Protein 1UWX (pdb70)

Organism: Streptococcus sp. group G (NCBI:txid1320)

Foldseek 3Di:
DAKAKEAEAEPPDGDIDIDDDPDLVVRVVVVVVVCVVVVADADWDADPVRNYMYGHD/DDKAKEAEAEQPDGGIDIDDDDDLVVRVVVVVVVCVVVVHDADWDADPVRNYIYGHDDHD/DAWAKDEEAEAEAFAKDKIKIADDDDQLQQWKKWKWWAADVGDIDTQWIARSNPRDTDGDPVNPDQWDKGDDNVRSMIMIMGGRDDQVRFTKMKMFTWDDHVPDPDTDTDHMYPIYGYHYANDDADAWDWAWAAPCCKGKTKIKTWFGDDDDKDKDKPVPPQDPQKDKDDWDQDHRIIITMMMHMDRPVDPPVPWMWMWMADVVVRDTDIGIHHHDDD/DKDKAKPDQEAEDAFFAKDKIKIFIRWFQFQQKWKWFDAPPGDTDTADGSQFHGDPPHDPQWGKDDGTTIIMIMGHGDDLRRQAKMWMWRDRDPPTDIYPIYGYAYDDDFDFWDKDKDWADPVVLVVFKTKIKMKTDFGPDPDKDKWKDFVRHTDDPQKDKDWDDQDSPHRGIMIMIMRMDTSVVVVVTFKIKMWMDDPVDPGTDMDMGTD/DKDKAKPDQEAEDAFFAKDKIKIFIRWFQFQQKWKWFDAPPGDTDTQDGSQFHGDPPHDPQWGKDDGTTIIMIMGRGDDPRRQGKMWMWRDRDPPTDIYPIYGYAYDDDFDFWDKDKDWADVVQVVVFKTKIKMKGDFGPDPDKDKWKDFVRHTDDPQKDKDKDDQDPPRRGIMMMIMRMDTSVVVVVTFKIKMWMDDPVDPGTDMDIGTD/DAWAKDEEAEEEAFAKDKIKIADDDDQLQQWKKWKWWAADVGDIDTQWIARSNPRDTDGDPVNPDQWDKGDDNVRSMIMIMGGRDDQVRFTKMKMFTWDDHVPDPDTDTDHIYPIYGYHYANDDADAWDWAWAAPCCKGKTKIKTWFGDDDDKDKDKPVPPQDPQKDKDDWDDDHRGIITMMMGMDRPVDPPVPWIWMWMADVVVRDTDIDIHHHDDD/DWDDDDPPDDTDD/DWDDPDPPGDTDD

Secondary structure (P-SEA, 3-state):
cbbbbbbbbccccccbbbbbcccaaaaaaaaaaaaaaacccbbbbbbccccbbbbcc/cbbbbbbbbccccccccccccccaaaaaaaaaaaaaaacccbbbbbbccccbbbbbcccc/cbbbbbcbbbbcccbbbbbbbbbcccccccbbbbbbbbcccbbbbbcccccccccbbbbcccccccbbbbbcccccbbbbbbccccccccbbbbbbbbbbccccccccccccccbbbbbbccccbbbbbbbbbbcccbbbbbbbbccccccbbbbbcccccccccbbbbbbbbcccccccbbbbbbcccccccbbbbbbbbbccccccbbbbbbbccc/cbbbbbccccccccccbbbbbbbbbccccccccbbbbbcccccccccccccccccccccccccccccccccccccccccccccbbbbbbbccccccccccbbbbbbbbcbbbbbbbbbcccaaaaaacbbbbbbbbccccccbbbbbbbcccccccccbbbbbbccccccbbbbbbbbbbbcaaaaaaccccbbbbbcccccccccccccc/cbbbbbcccbbbbcccbbbbbbbbbcccccccbbbbbbcccccccccccccccccccccccccccccccccccccccccccccbbbbbbbccccccccccbbbbbbbbcbbbbbbbbbcccaaaaaacbbbbbbbbccccccbbbbbbbccccccccbbbbbbbccccccbbbbbbbbbbbcaaaaaaccccbbbbbcccccccccccccc/cbbbbbcbbbbcccbbbbbbbbbcccccccbbbbbbbbcccbbbbbcccccccccbbbbcccccccbbbbbcccccbbbbbbccccccccbbbbbbbbbcccccccccccccccbbbbbbccccbbbbbbbbbbcccbbbbbcccccccccbbbbbcccccccccbbbbbbbbcccccccbbbbbbcccccccbbbbbbbbbccccccbbbbbbbccc/ccccccccccccc/ccccccccccccc

CATH classification: 3.10.20.10

InterPro domains:
  IPR000724 IgG-binding B [PF01378] (302-358)
  IPR000724 IgG-binding B [PF01378] (372-428)
  IPR000724 IgG-binding B [PF01378] (442-499)
  IPR005877 YSIRK Gram-positive signal peptide [TIGR01168] (1-31)
  IPR009063 Immunoglobulin/albumin-binding domain superfamily [SSF46997] (95-148)
  IPR009063 Immunoglobulin/albumin-binding domain superfamily [SSF46997] (161-223)
  IPR009063 Immunoglobulin/albumin-binding domain superfamily [SSF46997] (236-299)
  IPR019931 LPXTG cell wall anchor motif [PF00746] (552-592)
  IPR019931 LPXTG cell wall anchor motif [PS50847] (559-593)
  IPR019950 M protein-type anchor motif [PR00015] (553-568)
  IPR019950 M protein-type anchor motif [PR00015] (569-589)
  IPR035152 GA-like domain [PF17573] (100-143)
  IPR035152 GA-like domain [PF17573] (174-218)
  IPR035152 GA-like domain [PF17573] (249-295)

Radius of gyration: 35.27 Å; Cα contacts (8 Å, |Δi|>4): 2544; chains: 8; bounding box: 90×83×78 Å

B-factor: mean 20.41, std 8.33, range [8.04, 72.44]

Structure (mmCIF, N/CA/C/O backbone):
data_1UWX
#
_entry.id   1UWX
#
_cell.length_a   81.426
_cell.length_b   110.568
_cell.length_c   138.734
_cell.angle_alpha   90.00
_cell.angle_beta   90.00
_cell.angle_gamma   90.00
#
_symmetry.space_group_name_H-M   'P 21 21 21'
#
loop_
_entity.id
_entity.type
_entity.pdbx_description
1 polymer 'PROTEIN G-PRIME'
2 polymer ANTIBODY
3 polymer ANTIBODY
4 polymer 'CLASS 1 OUTER MEMBRANE PROTEIN VARIABLE REGION 2'
5 water water
#
loop_
_atom_site.group_PDB
_atom_site.id
_atom_site.type_symbol
_atom_site.label_atom_id
_atom_site.label_alt_id
_atom_site.label_comp_id
_atom_site.label_asym_id
_atom_site.label_entity_id
_atom_site.label_seq_id
_atom_site.pdbx_PDB_ins_code
_atom_site.Cartn_x
_atom_site.Cartn_y
_atom_site.Cartn_z
_atom_site.occupancy
_atom_site.B_iso_or_equiv
_atom_site.auth_seq_id
_atom_site.auth_comp_id
_atom_site.auth_asym_id
_atom_site.auth_atom_id
_atom_site.pdbx_PDB_model_num
ATOM 1 N N . VAL A 1 4 ? 43.211 46.722 22.732 1.00 24.83 5 VAL A N 1
ATOM 2 C CA . VAL A 1 4 ? 43.783 45.423 23.264 1.00 25.69 5 VAL A CA 1
ATOM 3 C C . VAL A 1 4 ? 45.266 45.207 22.930 1.00 25.41 5 VAL A C 1
ATOM 4 O O . VAL A 1 4 ? 45.832 45.825 21.989 1.00 26.46 5 VAL A O 1
ATOM 8 N N . THR A 1 5 ? 45.904 44.382 23.756 1.00 23.86 6 THR A N 1
ATOM 9 C CA . THR A 1 5 ? 47.322 44.065 23.598 1.00 22.58 6 THR A CA 1
ATOM 10 C C . THR A 1 5 ? 47.546 42.625 24.091 1.00 20.98 6 THR A C 1
ATOM 11 O O . THR A 1 5 ? 46.783 42.121 24.899 1.00 20.30 6 THR A O 1
ATOM 15 N N . THR A 1 6 ? 48.542 41.944 23.537 1.00 20.00 7 THR A N 1
ATOM 16 C CA . THR A 1 6 ? 48.851 40.563 23.892 1.00 18.78 7 THR A CA 1
ATOM 17 C C . THR A 1 6 ? 49.687 40.549 25.169 1.00 18.38 7 THR A C 1
ATOM 18 O O . THR A 1 6 ? 50.766 41.137 25.201 1.00 18.43 7 THR A O 1
ATOM 22 N N . TYR A 1 7 ? 49.171 39.910 26.219 1.00 17.39 8 TYR A N 1
ATOM 23 C CA . TYR A 1 7 ? 49.947 39.681 27.432 1.00 17.16 8 TYR A CA 1
ATOM 24 C C . TYR A 1 7 ? 50.388 38.202 27.469 1.00 17.73 8 TYR A C 1
ATOM 25 O O . TYR A 1 7 ? 49.704 37.344 26.889 1.00 16.19 8 TYR A O 1
ATOM 34 N N . LYS A 1 8 ? 51.523 37.921 28.135 1.00 18.04 9 LYS A N 1
ATOM 35 C CA . LYS A 1 8 ? 52.069 36.554 28.235 1.00 18.45 9 LYS A CA 1
ATOM 36 C C . LYS A 1 8 ? 52.143 36.078 29.680 1.00 18.27 9 LYS A C 1
ATOM 37 O O . LYS A 1 8 ? 52.338 36.871 30.602 1.00 17.96 9 LYS A O 1
ATOM 43 N N . LEU A 1 9 ? 52.001 34.768 29.857 1.00 17.91 10 LEU A N 1
ATOM 44 C CA . LEU A 1 9 ? 52.167 34.130 31.151 1.00 17.40 10 LEU A CA 1
ATOM 45 C C . LEU A 1 9 ? 53.180 33.035 31.007 1.00 17.25 10 LEU A C 1
ATOM 46 O O . LEU A 1 9 ? 52.977 32.094 30.229 1.00 17.75 10 LEU A O 1
ATOM 51 N N . VAL A 1 10 ? 54.284 33.152 31.738 1.00 16.80 11 VAL A N 1
ATOM 52 C CA . VAL A 1 10 ? 55.244 32.062 31.816 1.00 16.25 11 VAL A CA 1
ATOM 53 C C . VAL A 1 10 ? 54.901 31.201 33.063 1.00 16.70 11 VAL A C 1
ATOM 54 O O . VAL A 1 10 ? 54.781 31.688 34.195 1.00 14.71 11 VAL A O 1
ATOM 58 N N . ILE A 1 11 ? 54.701 29.912 32.857 1.00 16.99 12 ILE A N 1
ATOM 59 C CA . ILE A 1 11 ? 54.376 29.130 34.014 1.00 17.65 12 ILE A CA 1
ATOM 60 C C . ILE A 1 11 ? 55.550 28.255 34.497 1.00 17.60 12 ILE A C 1
ATOM 61 O O . ILE A 1 11 ? 56.149 27.502 33.728 1.00 16.89 12 ILE A O 1
ATOM 66 N N . ASN A 1 12 ? 55.887 28.398 35.778 1.00 17.14 13 ASN A N 1
ATOM 67 C CA . ASN A 1 12 ? 56.911 27.548 36.377 1.00 17.61 13 ASN A CA 1
ATOM 68 C C . ASN A 1 12 ? 56.367 26.686 37.516 1.00 16.42 13 ASN A C 1
ATOM 69 O O . ASN A 1 12 ? 56.649 26.974 38.685 1.00 14.73 13 ASN A O 1
ATOM 74 N N . GLY A 1 13 ? 55.636 25.627 37.167 1.00 15.64 14 GLY A N 1
ATOM 75 C CA . GLY A 1 13 ? 55.058 24.740 38.165 1.00 15.68 14 GLY A CA 1
ATOM 76 C C . GLY A 1 13 ? 55.963 23.582 38.547 1.00 15.71 14 GLY A C 1
ATOM 77 O O . GLY A 1 13 ? 57.025 23.385 37.945 1.00 15.47 14 GLY A O 1
ATOM 78 N N . LYS A 1 14 ? 55.563 22.829 39.569 1.00 15.91 15 LYS A N 1
ATOM 79 C CA . LYS A 1 14 ? 56.209 21.547 39.864 1.00 16.93 15 LYS A CA 1
ATOM 80 C C . LYS A 1 14 ? 56.043 20.530 38.709 1.00 16.69 15 LYS A C 1
ATOM 81 O O . LYS A 1 14 ? 56.988 19.851 38.375 1.00 17.27 15 LYS A O 1
ATOM 87 N N . THR A 1 15 ? 54.859 20.458 38.101 1.00 15.89 16 THR A N 1
ATOM 88 C CA . THR A 1 15 ? 54.631 19.519 37.011 1.00 16.28 16 THR A CA 1
ATOM 89 C C . THR A 1 15 ? 54.147 20.241 35.745 1.00 16.71 16 THR A C 1
ATOM 90 O O . THR A 1 15 ? 54.291 19.699 34.650 1.00 17.64 16 THR A O 1
ATOM 94 N N . LEU A 1 16 ? 53.573 21.437 35.877 1.00 16.10 17 LEU A N 1
ATOM 95 C CA . LEU A 1 16 ? 53.141 22.162 34.674 1.00 15.96 17 LEU A CA 1
ATOM 96 C C . LEU A 1 16 ? 54.144 23.262 34.313 1.00 16.23 17 LEU A C 1
ATOM 97 O O . LEU A 1 16 ? 54.395 24.166 35.128 1.00 15.79 17 LEU A O 1
ATOM 102 N N . LYS A 1 17 ? 54.714 23.197 33.112 1.00 15.71 18 LYS A N 1
ATOM 103 C CA . LYS A 1 17 ? 55.671 24.248 32.696 1.00 17.09 18 LYS A CA 1
ATOM 104 C C . LYS A 1 17 ? 55.405 24.728 31.260 1.00 16.41 18 LYS A C 1
ATOM 105 O O . LYS A 1 17 ? 55.033 23.936 30.404 1.00 15.74 18 LYS A O 1
ATOM 111 N N . GLY A 1 18 ? 55.595 26.019 31.013 1.00 16.07 19 GLY A N 1
ATOM 112 C CA . GLY A 1 18 ? 55.486 26.529 29.656 1.00 15.68 19 GLY A CA 1
ATOM 113 C C . GLY A 1 18 ? 54.989 27.953 29.617 1.00 15.12 19 GLY A C 1
ATOM 114 O O . GLY A 1 18 ? 55.414 28.762 30.429 1.00 14.29 19 GLY A O 1
ATOM 115 N N . GLU A 1 19 ? 54.123 28.244 28.655 1.00 14.16 20 GLU A N 1
ATOM 116 C CA . GLU A 1 19 ? 53.613 29.571 28.465 1.00 15.33 20 GLU A CA 1
ATOM 117 C C . GLU A 1 19 ? 52.245 29.560 27.785 1.00 14.51 20 GLU A C 1
ATOM 118 O O . GLU A 1 19 ? 51.871 28.607 27.108 1.00 13.78 20 GLU A O 1
ATOM 124 N N . THR A 1 20 ? 51.523 30.657 27.970 1.00 14.96 21 THR A N 1
ATOM 125 C CA . THR A 1 20 ? 50.214 30.881 27.346 1.00 15.03 21 THR A CA 1
ATOM 126 C C . THR A 1 20 ? 50.066 32.397 27.224 1.00 15.68 21 THR A C 1
ATOM 127 O O . THR A 1 20 ? 50.918 33.143 27.746 1.00 14.44 21 THR A O 1
ATOM 131 N N . THR A 1 21 ? 49.040 32.846 26.484 1.00 16.11 22 THR A N 1
ATOM 132 C CA . THR A 1 21 ? 48.792 34.278 26.240 1.00 15.93 22 THR A CA 1
ATOM 133 C C . THR A 1 21 ? 47.303 34.623 26.366 1.00 17.02 22 THR A C 1
ATOM 134 O O . THR A 1 21 ? 46.447 33.722 26.421 1.00 17.27 22 THR A O 1
ATOM 138 N N . THR A 1 22 ? 47.010 35.933 26.401 1.00 17.47 23 THR A N 1
ATOM 139 C CA . THR A 1 22 ? 45.647 36.454 26.353 1.00 17.77 23 THR A CA 1
ATOM 140 C C . THR A 1 22 ? 45.655 37.850 25.760 1.00 18.60 23 THR A C 1
ATOM 141 O O . THR A 1 22 ? 46.645 38.575 25.853 1.00 18.96 23 THR A O 1
ATOM 145 N N . LYS A 1 23 ? 44.576 38.217 25.088 1.00 19.19 24 LYS A N 1
ATOM 146 C CA . LYS A 1 23 ? 44.483 39.561 24.546 1.00 19.64 24 LYS A CA 1
ATOM 147 C C . LYS A 1 23 ? 43.564 40.349 25.491 1.00 19.18 24 LYS A C 1
ATOM 148 O O . LYS A 1 23 ? 42.441 39.930 25.775 1.00 19.21 24 LYS A O 1
ATOM 154 N N . ALA A 1 24 ? 44.063 41.461 26.020 1.00 18.34 25 ALA A N 1
ATOM 155 C CA . ALA A 1 24 ? 43.306 42.211 27.025 1.00 17.79 25 ALA A CA 1
ATOM 156 C C . ALA A 1 24 ? 43.512 43.734 26.956 1.00 17.52 25 ALA A C 1
ATOM 157 O O . ALA A 1 24 ? 44.464 44.234 26.355 1.00 16.97 25 ALA A O 1
ATOM 159 N N . VAL A 1 25 ? 42.570 44.454 27.556 1.00 17.35 26 VAL A N 1
ATOM 160 C CA . VAL A 1 25 ? 42.533 45.897 27.555 1.00 17.44 26 VAL A CA 1
ATOM 161 C C . VAL A 1 25 ? 43.733 46.466 28.306 1.00 17.28 26 VAL A C 1
ATOM 162 O O . VAL A 1 25 ? 44.312 47.482 27.895 1.00 17.09 26 VAL A O 1
ATOM 166 N N . ASP A 1 26 ? 44.093 45.829 29.427 1.00 16.71 27 ASP A N 1
ATOM 167 C CA . ASP A 1 26 ? 45.221 46.282 30.238 1.00 16.50 27 ASP A CA 1
ATOM 168 C C . ASP A 1 26 ? 45.801 45.131 31.055 1.00 16.51 27 ASP A C 1
ATOM 169 O O . ASP A 1 26 ? 45.229 44.032 31.110 1.00 17.34 27 ASP A O 1
ATOM 174 N N . ALA A 1 27 ? 46.942 45.385 31.666 1.00 15.79 28 ALA A N 1
ATOM 175 C CA . ALA A 1 27 ? 47.662 44.369 32.429 1.00 15.75 28 ALA A CA 1
ATOM 176 C C . ALA A 1 27 ? 46.841 43.822 33.610 1.00 15.78 28 ALA A C 1
ATOM 177 O O . ALA A 1 27 ? 46.799 42.604 33.829 1.00 14.69 28 ALA A O 1
ATOM 179 N N . ALA A 1 28 ? 46.186 44.711 34.358 1.00 15.90 29 ALA A N 1
ATOM 180 C CA . ALA A 1 28 ? 45.364 44.269 35.503 1.00 16.26 29 ALA A CA 1
ATOM 181 C C . ALA A 1 28 ? 44.207 43.337 35.143 1.00 16.60 29 ALA A C 1
ATOM 182 O O . ALA A 1 28 ? 43.851 42.495 35.953 1.00 17.06 29 ALA A O 1
ATOM 184 N N . THR A 1 29 ? 43.647 43.468 33.932 1.00 17.06 30 THR A N 1
ATOM 185 C CA . THR A 1 29 ? 42.570 42.587 33.448 1.00 17.02 30 THR A CA 1
ATOM 186 C C . THR A 1 29 ? 43.125 41.227 33.017 1.00 17.76 30 THR A C 1
ATOM 187 O O . THR A 1 29 ? 42.550 40.171 33.336 1.00 18.30 30 THR A O 1
ATOM 191 N N . ALA A 1 30 ? 44.242 41.274 32.280 1.00 17.17 31 ALA A N 1
ATOM 192 C CA . ALA A 1 30 ? 44.970 40.091 31.852 1.00 16.46 31 ALA A CA 1
ATOM 193 C C . ALA A 1 30 ? 45.372 39.247 33.072 1.00 16.49 31 ALA A C 1
ATOM 194 O O . ALA A 1 30 ? 45.315 38.004 33.034 1.00 16.59 31 ALA A O 1
ATOM 196 N N . GLU A 1 31 ? 45.744 39.929 34.157 1.00 15.78 32 GLU A N 1
ATOM 197 C CA . GLU A 1 31 ? 46.163 39.283 35.406 1.00 15.97 32 GLU A CA 1
ATOM 198 C C . GLU A 1 31 ? 45.065 38.389 35.973 1.00 16.40 32 GLU A C 1
ATOM 199 O O . GLU A 1 31 ? 45.325 37.240 36.423 1.00 16.05 32 GLU A O 1
ATOM 205 N N . LYS A 1 32 ? 43.859 38.927 36.004 1.00 16.80 33 LYS A N 1
ATOM 206 C CA . LYS A 1 32 ? 42.694 38.146 36.441 1.00 17.57 33 LYS A CA 1
ATOM 207 C C . LYS A 1 32 ? 42.438 36.902 35.575 1.00 16.89 33 LYS A C 1
ATOM 208 O O . LYS A 1 32 ? 42.182 35.850 36.123 1.00 17.23 33 LYS A O 1
ATOM 214 N N . VAL A 1 33 ? 42.544 37.027 34.258 1.00 16.41 34 VAL A N 1
ATOM 215 C CA . VAL A 1 33 ? 42.435 35.878 33.340 1.00 16.46 34 VAL A CA 1
ATOM 216 C C . VAL A 1 33 ? 43.527 34.851 33.662 1.00 16.19 34 VAL A C 1
ATOM 217 O O . VAL A 1 33 ? 43.271 33.629 33.672 1.00 16.45 34 VAL A O 1
ATOM 221 N N . PHE A 1 34 ? 44.735 35.346 33.946 1.00 15.43 35 PHE A N 1
ATOM 222 C CA . PHE A 1 34 ? 45.884 34.464 34.162 1.00 15.14 35 PHE A CA 1
ATOM 223 C C . PHE A 1 34 ? 45.799 33.716 35.502 1.00 15.37 35 PHE A C 1
ATOM 224 O O . PHE A 1 34 ? 46.082 32.507 35.560 1.00 15.00 35 PHE A O 1
ATOM 232 N N . LYS A 1 35 ? 45.370 34.415 36.554 1.00 15.07 36 LYS A N 1
ATOM 233 C CA . LYS A 1 35 ? 45.176 33.783 37.846 1.00 16.51 36 LYS A CA 1
ATOM 234 C C . LYS A 1 35 ? 44.030 32.721 37.847 1.00 17.26 36 LYS A C 1
ATOM 235 O O . LYS A 1 35 ? 44.121 31.686 38.560 1.00 16.99 36 LYS A O 1
ATOM 241 N N . GLN A 1 36 ? 42.991 32.971 37.053 1.00 17.24 37 GLN A N 1
ATOM 242 C CA . GLN A 1 36 ? 41.946 31.993 36.847 1.00 18.68 37 GLN A CA 1
ATOM 243 C C . GLN A 1 36 ? 42.507 30.795 36.056 1.00 18.35 37 GLN A C 1
ATOM 244 O O . GLN A 1 36 ? 42.201 29.647 36.362 1.00 18.29 37 GLN A O 1
ATOM 250 N N . TYR A 1 37 ? 43.335 31.070 35.056 1.00 18.18 38 TYR A N 1
ATOM 251 C CA . TYR A 1 37 ? 44.007 30.012 34.294 1.00 18.18 38 TYR A CA 1
ATOM 252 C C . TYR A 1 37 ? 44.878 29.115 35.154 1.00 18.50 38 TYR A C 1
ATOM 253 O O . TYR A 1 37 ? 44.849 27.890 34.973 1.00 18.66 38 TYR A O 1
ATOM 262 N N . ALA A 1 38 ? 45.653 29.712 36.068 1.00 18.32 39 ALA A N 1
ATOM 263 C CA . ALA A 1 38 ? 46.536 28.955 36.927 1.00 18.21 39 ALA A CA 1
ATOM 264 C C . ALA A 1 38 ? 45.721 28.133 37.911 1.00 19.11 39 ALA A C 1
ATOM 265 O O . ALA A 1 38 ? 46.019 26.969 38.108 1.00 18.90 39 ALA A O 1
ATOM 267 N N . ASN A 1 39 ? 44.701 28.741 38.525 1.00 19.45 40 ASN A N 1
ATOM 268 C CA . ASN A 1 39 ? 43.772 28.001 39.355 1.00 20.44 40 ASN A CA 1
ATOM 269 C C . ASN A 1 39 ? 43.111 26.810 38.632 1.00 20.86 40 ASN A C 1
ATOM 270 O O . ASN A 1 39 ? 43.038 25.715 39.183 1.00 20.43 40 ASN A O 1
ATOM 275 N N . ASP A 1 40 ? 42.643 26.998 37.400 1.00 20.31 41 ASP A N 1
ATOM 276 C CA . ASP A 1 40 ? 42.019 25.888 36.691 1.00 21.05 41 ASP A CA 1
ATOM 277 C C . ASP A 1 40 ? 43.020 24.766 36.383 1.00 21.63 41 ASP A C 1
ATOM 278 O O . ASP A 1 40 ? 42.626 23.660 36.016 1.00 22.09 41 ASP A O 1
ATOM 283 N N . ASN A 1 41 ? 44.310 25.063 36.486 1.00 21.03 42 ASN A N 1
ATOM 284 C CA . ASN A 1 41 ? 45.348 24.097 36.175 1.00 20.42 42 ASN A CA 1
ATOM 285 C C . ASN A 1 41 ? 46.087 23.586 37.420 1.00 20.26 42 ASN A C 1
ATOM 286 O O . ASN A 1 41 ? 47.085 22.877 37.284 1.00 20.89 42 ASN A O 1
ATOM 291 N N . GLY A 1 42 ? 45.615 23.954 38.622 1.00 20.48 43 GLY A N 1
ATOM 292 C CA . GLY A 1 42 ? 46.195 23.472 39.880 1.00 20.03 43 GLY A CA 1
ATOM 293 C C . GLY A 1 42 ? 47.520 24.111 40.277 1.00 20.37 43 GLY A C 1
ATOM 294 O O . GLY A 1 42 ? 48.266 23.556 41.095 1.00 19.18 43 GLY A O 1
ATOM 295 N N . VAL A 1 43 ? 47.812 25.278 39.692 1.00 20.10 44 VAL A N 1
ATOM 296 C CA . VAL A 1 43 ? 49.073 25.970 39.965 1.00 20.90 44 VAL A CA 1
ATOM 297 C C . VAL A 1 43 ? 48.849 27.101 40.955 1.00 21.18 44 VAL A C 1
ATOM 298 O O . VAL A 1 43 ? 48.056 27.989 40.710 1.00 22.35 44 VAL A O 1
ATOM 302 N N . ASP A 1 44 ? 49.568 27.065 42.064 1.00 21.37 45 ASP A N 1
ATOM 303 C CA . ASP A 1 44 ? 49.441 28.054 43.127 1.00 20.88 45 ASP A CA 1
ATOM 304 C C . ASP A 1 44 ? 50.834 28.537 43.548 1.00 20.11 45 ASP A C 1
ATOM 305 O O . ASP A 1 44 ? 51.640 27.754 44.054 1.00 19.19 45 ASP A O 1
ATOM 310 N N . GLY A 1 45 ? 51.135 29.817 43.360 1.00 19.95 46 GLY A N 1
ATOM 311 C CA . GLY A 1 45 ? 52.478 30.283 43.676 1.00 19.51 46 GLY A CA 1
ATOM 312 C C . GLY A 1 45 ? 52.647 31.783 43.646 1.00 19.33 46 GLY A C 1
ATOM 313 O O . GLY A 1 45 ? 51.656 32.501 43.735 1.00 19.27 46 GLY A O 1
ATOM 314 N N . GLU A 1 46 ? 53.898 32.241 43.533 1.00 18.19 47 GLU A N 1
ATOM 315 C CA . GLU A 1 46 ? 54.249 33.648 43.556 1.00 17.58 47 GLU A CA 1
ATOM 316 C C . GLU A 1 46 ? 54.212 34.276 42.143 1.00 16.39 47 GLU A C 1
ATOM 317 O O . GLU A 1 46 ? 54.604 33.615 41.152 1.00 13.98 47 GLU A O 1
ATOM 323 N N . TRP A 1 47 ? 53.757 35.538 42.087 1.00 14.40 48 TRP A N 1
ATOM 324 C CA . TRP A 1 47 ? 53.539 36.259 40.829 1.00 14.47 48 TRP A CA 1
ATOM 325 C C . TRP A 1 47 ? 54.515 37.424 40.599 1.00 14.04 48 TRP A C 1
ATOM 326 O O . TRP A 1 47 ? 54.790 38.209 41.504 1.00 12.83 48 TRP A O 1
ATOM 337 N N . THR A 1 48 ? 55.032 37.540 39.379 1.00 14.02 49 THR A N 1
ATOM 338 C CA . THR A 1 48 ? 55.693 38.780 38.969 1.00 14.46 49 THR A CA 1
ATOM 339 C C . THR A 1 48 ? 55.075 39.296 37.665 1.00 14.91 49 THR A C 1
ATOM 340 O O . THR A 1 48 ? 54.307 38.603 37.008 1.00 13.99 49 THR A O 1
ATOM 344 N N . TYR A 1 49 ? 55.455 40.519 37.308 1.00 14.57 50 TYR A N 1
ATOM 345 C CA . TYR A 1 49 ? 55.034 41.177 36.125 1.00 14.96 50 TYR A CA 1
ATOM 346 C C . TYR A 1 49 ? 56.123 42.143 35.645 1.00 15.78 50 TYR A C 1
ATOM 347 O O . TYR A 1 49 ? 56.644 42.946 36.411 1.00 14.40 50 TYR A O 1
ATOM 356 N N . ASP A 1 50 ? 56.418 42.083 34.353 1.00 16.71 51 ASP A N 1
ATOM 357 C CA . ASP A 1 50 ? 57.432 42.941 33.741 1.00 17.77 51 ASP A CA 1
ATOM 358 C C . ASP A 1 50 ? 56.728 43.713 32.625 1.00 17.91 51 ASP A C 1
ATOM 359 O O . ASP A 1 50 ? 56.344 43.131 31.595 1.00 16.82 51 ASP A O 1
ATOM 364 N N . ASP A 1 51 ? 56.547 45.017 32.841 1.00 18.37 52 ASP A N 1
ATOM 365 C CA . ASP A 1 51 ? 55.810 45.856 31.884 1.00 19.64 52 ASP A CA 1
ATOM 366 C C . ASP A 1 51 ? 56.481 46.001 30.502 1.00 19.52 52 ASP A C 1
ATOM 367 O O . ASP A 1 51 ? 55.798 45.966 29.489 1.00 19.77 52 ASP A O 1
ATOM 372 N N . ALA A 1 52 ? 57.805 46.145 30.464 1.00 19.42 53 ALA A N 1
ATOM 373 C CA . ALA A 1 52 ? 58.538 46.187 29.189 1.00 19.02 53 ALA A CA 1
ATOM 374 C C . ALA A 1 52 ? 58.249 45.014 28.233 1.00 18.84 53 ALA A C 1
ATOM 375 O O . ALA A 1 52 ? 58.184 45.198 27.025 1.00 18.69 53 ALA A O 1
ATOM 377 N N . THR A 1 53 ? 58.053 43.808 28.759 1.00 18.77 54 THR A N 1
ATOM 378 C CA . THR A 1 53 ? 57.827 42.629 27.906 1.00 18.32 54 THR A CA 1
ATOM 379 C C . THR A 1 53 ? 56.380 42.118 27.970 1.00 17.90 54 THR A C 1
ATOM 380 O O . THR A 1 53 ? 56.051 41.065 27.391 1.00 18.13 54 THR A O 1
ATOM 384 N N . LYS A 1 54 ? 55.527 42.833 28.711 1.00 16.96 55 LYS A N 1
ATOM 385 C CA . LYS A 1 54 ? 54.135 42.437 28.940 1.00 16.06 55 LYS A CA 1
ATOM 386 C C . LYS A 1 54 ? 53.990 41.006 29.499 1.00 15.59 55 LYS A C 1
ATOM 387 O O . LYS A 1 54 ? 53.027 40.319 29.190 1.00 15.44 55 LYS A O 1
ATOM 393 N N . THR A 1 55 ? 54.935 40.582 30.343 1.00 15.17 56 THR A N 1
ATOM 394 C CA . THR A 1 55 ? 55.048 39.186 30.786 1.00 14.44 56 THR A CA 1
ATOM 395 C C . THR A 1 55 ? 54.838 38.958 32.298 1.00 14.40 56 THR A C 1
ATOM 396 O O . THR A 1 55 ? 55.539 39.544 33.157 1.00 14.67 56 THR A O 1
ATOM 400 N N . PHE A 1 56 ? 53.887 38.086 32.605 1.00 13.85 57 PHE A N 1
ATOM 401 C CA . PHE A 1 56 ? 53.630 37.667 33.957 1.00 13.89 57 PHE A CA 1
ATOM 402 C C . PHE A 1 56 ? 54.416 36.384 34.167 1.00 14.74 57 PHE A C 1
ATOM 403 O O . PHE A 1 56 ? 54.723 35.656 33.212 1.00 15.50 57 PHE A O 1
ATOM 411 N N . THR A 1 57 ? 54.699 36.076 35.420 1.00 13.99 58 THR A N 1
ATOM 412 C CA . THR A 1 57 ? 55.299 34.811 35.782 1.00 13.63 58 THR A CA 1
ATOM 413 C C . THR A 1 57 ? 54.527 34.282 37.028 1.00 13.87 58 THR A C 1
ATOM 414 O O . THR A 1 57 ? 54.217 35.051 37.960 1.00 12.46 58 THR A O 1
ATOM 418 N N . VAL A 1 58 ? 54.222 32.977 37.045 1.00 13.68 59 VAL A N 1
ATOM 419 C CA . VAL A 1 58 ? 53.756 32.319 38.273 1.00 13.31 59 VAL A CA 1
ATOM 420 C C . VAL A 1 58 ? 54.670 31.161 38.529 1.00 15.12 59 VAL A C 1
ATOM 421 O O . VAL A 1 58 ? 54.939 30.346 37.610 1.00 14.63 59 VAL A O 1
ATOM 425 N N . THR A 1 59 ? 55.184 31.091 39.767 1.00 15.89 60 THR A N 1
ATOM 426 C CA . THR A 1 59 ? 56.095 30.020 40.124 1.00 16.41 60 THR A CA 1
ATOM 427 C C . THR A 1 59 ? 55.765 29.336 41.466 1.00 17.53 60 THR A C 1
ATOM 428 O O . THR A 1 59 ? 55.448 29.962 42.474 1.00 16.15 60 THR A O 1
ATOM 432 N N . GLU A 1 60 ? 55.752 28.016 41.403 1.00 18.84 61 GLU A N 1
ATOM 433 C CA . GLU A 1 60 ? 55.462 27.179 42.547 1.00 20.08 61 GLU A CA 1
ATOM 434 C C . GLU A 1 60 ? 56.710 26.957 43.385 1.00 20.55 61 GLU A C 1
ATOM 435 O O . GLU A 1 60 ? 57.826 26.902 42.845 1.00 20.54 61 GLU A O 1
ATOM 441 N N . LYS A 1 61 ? 56.558 26.844 44.612 1.00 21.32 62 LYS A N 1
ATOM 442 N N . VAL B 1 4 ? 84.270 22.115 21.942 1.00 24.87 5 VAL B N 1
ATOM 443 C CA . VAL B 1 4 ? 84.813 20.822 22.502 1.00 25.82 5 VAL B CA 1
ATOM 444 C C . VAL B 1 4 ? 86.240 20.498 22.027 1.00 25.42 5 VAL B C 1
ATOM 445 O O . VAL B 1 4 ? 86.715 21.037 21.000 1.00 26.42 5 VAL B O 1
ATOM 449 N N . THR B 1 5 ? 86.925 19.673 22.823 1.00 23.99 6 THR B N 1
ATOM 450 C CA . THR B 1 5 ? 88.288 19.232 22.541 1.00 22.60 6 THR B CA 1
ATOM 451 C C . THR B 1 5 ? 88.491 17.806 23.095 1.00 21.25 6 THR B C 1
ATOM 452 O O . THR B 1 5 ? 87.768 17.377 24.013 1.00 20.63 6 THR B O 1
ATOM 456 N N . THR B 1 6 ? 89.416 17.056 22.491 1.00 20.04 7 THR B N 1
ATOM 457 C CA . THR B 1 6 ? 89.696 15.681 22.900 1.00 18.80 7 THR B CA 1
ATOM 458 C C . THR B 1 6 ? 90.616 15.688 24.100 1.00 18.37 7 THR B C 1
ATOM 459 O O . THR B 1 6 ? 91.723 16.219 24.013 1.00 18.40 7 THR B O 1
ATOM 463 N N . TYR B 1 7 ? 90.167 15.122 25.222 1.00 17.56 8 TYR B N 1
ATOM 464 C CA . TYR B 1 7 ? 91.075 14.881 26.346 1.00 17.23 8 TYR B CA 1
ATOM 465 C C . TYR B 1 7 ? 91.468 13.399 26.431 1.00 17.56 8 TYR B C 1
ATOM 466 O O . TYR B 1 7 ? 90.719 12.518 25.995 1.00 17.02 8 TYR B O 1
ATOM 475 N N . LYS B 1 8 ? 92.659 13.119 26.959 1.00 18.26 9 LYS B N 1
ATOM 476 C CA . LYS B 1 8 ? 93.135 11.735 27.115 1.00 18.61 9 LYS B CA 1
ATOM 477 C C . LYS B 1 8 ? 93.357 11.368 28.575 1.00 18.12 9 LYS B C 1
ATOM 478 O O . LYS B 1 8 ? 93.779 12.200 29.376 1.00 18.06 9 LYS B O 1
ATOM 484 N N . LEU B 1 9 ? 93.062 10.114 28.900 1.00 18.03 10 LEU B N 1
ATOM 485 C CA . LEU B 1 9 ? 93.366 9.533 30.205 1.00 17.47 10 LEU B CA 1
ATOM 486 C C . LEU B 1 9 ? 94.344 8.405 29.997 1.00 17.31 10 LEU B C 1
ATOM 487 O O . LEU B 1 9 ? 94.079 7.496 29.207 1.00 17.79 10 LEU B O 1
ATOM 492 N N . VAL B 1 10 ? 95.483 8.465 30.679 1.00 16.73 11 VAL B N 1
ATOM 493 C CA . VAL B 1 10 ? 96.432 7.353 30.665 1.00 16.39 11 VAL B CA 1
ATOM 494 C C . VAL B 1 10 ? 96.225 6.609 32.000 1.00 16.83 11 VAL B C 1
ATOM 495 O O . VAL B 1 10 ? 96.254 7.231 33.091 1.00 15.13 11 VAL B O 1
ATOM 499 N N . ILE B 1 11 ? 95.992 5.299 31.943 1.00 16.83 12 ILE B N 1
ATOM 500 C CA . ILE B 1 11 ? 95.798 4.598 33.192 1.00 17.36 12 ILE B CA 1
ATOM 501 C C . ILE B 1 11 ? 96.941 3.632 33.550 1.00 17.44 12 ILE B C 1
ATOM 502 O O . ILE B 1 11 ? 97.274 2.726 32.775 1.00 17.09 12 ILE B O 1
ATOM 507 N N . ASN B 1 12 ? 97.559 3.860 34.716 1.00 17.21 13 ASN B N 1
ATOM 508 C CA . ASN B 1 12 ? 98.617 2.960 35.235 1.00 17.32 13 ASN B CA 1
ATOM 509 C C . ASN B 1 12 ? 98.152 2.165 36.461 1.00 16.56 13 ASN B C 1
ATOM 510 O O . ASN B 1 12 ? 98.541 2.503 37.588 1.00 15.26 13 ASN B O 1
ATOM 515 N N . GLY B 1 13 ? 97.311 1.144 36.265 1.00 15.93 14 GLY B N 1
ATOM 516 C CA . GLY B 1 13 ? 96.810 0.359 37.394 1.00 15.88 14 GLY B CA 1
ATOM 517 C C . GLY B 1 13 ? 97.586 -0.925 37.713 1.00 15.66 14 GLY B C 1
ATOM 518 O O . GLY B 1 13 ? 98.459 -1.333 36.962 1.00 15.31 14 GLY B O 1
ATOM 519 N N . LYS B 1 14 ? 97.266 -1.554 38.840 1.00 15.96 15 LYS B N 1
ATOM 520 C CA . LYS B 1 14 ? 97.765 -2.895 39.164 1.00 16.90 15 LYS B CA 1
ATOM 521 C C . LYS B 1 14 ? 97.366 -4.005 38.142 1.00 16.68 15 LYS B C 1
ATOM 522 O O . LYS B 1 14 ? 98.155 -4.911 37.838 1.00 17.63 15 LYS B O 1
ATOM 528 N N . THR B 1 15 ? 96.144 -3.941 37.636 1.00 15.56 16 THR B N 1
ATOM 529 C CA . THR B 1 15 ? 95.636 -4.912 36.679 1.00 16.06 16 THR B CA 1
ATOM 530 C C . THR B 1 15 ? 95.002 -4.320 35.425 1.00 16.46 16 THR B C 1
ATOM 531 O O . THR B 1 15 ? 94.899 -5.016 34.426 1.00 17.57 16 THR B O 1
ATOM 535 N N . LEU B 1 16 ? 94.556 -3.061 35.466 1.00 16.03 17 LEU B N 1
ATOM 536 C CA . LEU B 1 16 ? 94.131 -2.362 34.265 1.00 15.58 17 LEU B CA 1
ATOM 537 C C . LEU B 1 16 ? 95.167 -1.312 33.800 1.00 15.89 17 LEU B C 1
ATOM 538 O O . LEU B 1 16 ? 95.534 -0.406 34.560 1.00 15.91 17 LEU B O 1
ATOM 543 N N . LYS B 1 17 ? 95.600 -1.414 32.548 1.00 15.73 18 LYS B N 1
ATOM 544 C CA . LYS B 1 17 ? 96.599 -0.501 31.981 1.00 16.94 18 LYS B CA 1
ATOM 545 C C . LYS B 1 17 ? 96.210 -0.064 30.565 1.00 16.41 18 LYS B C 1
ATOM 546 O O . LYS B 1 17 ? 95.665 -0.858 29.813 1.00 16.10 18 LYS B O 1
ATOM 552 N N . GLY B 1 18 ? 96.508 1.184 30.209 1.00 15.86 19 GLY B N 1
ATOM 553 C CA . GLY B 1 18 ? 96.252 1.664 28.864 1.00 15.77 19 GLY B CA 1
ATOM 554 C C . GLY B 1 18 ? 95.793 3.113 28.780 1.00 15.19 19 GLY B C 1
ATOM 555 O O . GLY B 1 18 ? 96.250 3.964 29.534 1.00 14.35 19 GLY B O 1
ATOM 556 N N . GLU B 1 19 ? 94.888 3.392 27.851 1.00 14.83 20 GLU B N 1
ATOM 557 C CA . GLU B 1 19 ? 94.448 4.766 27.625 1.00 15.25 20 GLU B CA 1
ATOM 558 C C . GLU B 1 19 ? 93.044 4.801 27.108 1.00 14.49 20 GLU B C 1
ATOM 559 O O . GLU B 1 19 ? 92.540 3.812 26.589 1.00 14.15 20 GLU B O 1
ATOM 565 N N . THR B 1 20 ? 92.417 5.957 27.222 1.00 14.73 21 THR B N 1
ATOM 566 C CA . THR B 1 20 ? 91.095 6.172 26.664 1.00 14.69 21 THR B CA 1
ATOM 567 C C . THR B 1 20 ? 90.967 7.672 26.461 1.00 15.21 21 THR B C 1
ATOM 568 O O . THR B 1 20 ? 91.853 8.418 26.884 1.00 13.94 21 THR B O 1
ATOM 572 N N . THR B 1 21 ? 89.889 8.102 25.796 1.00 15.63 22 THR B N 1
ATOM 573 C CA . THR B 1 21 ? 89.606 9.529 25.569 1.00 16.30 22 THR B CA 1
ATOM 574 C C . THR B 1 21 ? 88.124 9.912 25.766 1.00 17.06 22 THR B C 1
ATOM 575 O O . THR B 1 21 ? 87.250 9.059 25.912 1.00 17.66 22 THR B O 1
ATOM 579 N N . THR B 1 22 ? 87.877 11.216 25.760 1.00 17.77 23 THR B N 1
ATOM 580 C CA . THR B 1 22 ? 86.554 11.806 25.878 1.00 17.86 23 THR B CA 1
ATOM 581 C C . THR B 1 22 ? 86.591 13.174 25.201 1.00 18.57 23 THR B C 1
ATOM 582 O O . THR B 1 22 ? 87.640 13.833 25.154 1.00 18.83 23 THR B O 1
ATOM 586 N N . LYS B 1 23 ? 85.461 13.588 24.642 1.00 19.20 24 LYS B N 1
ATOM 587 C CA . LYS B 1 23 ? 85.341 14.926 24.076 1.00 19.53 24 LYS B CA 1
ATOM 588 C C . LYS B 1 23 ? 84.534 15.803 25.023 1.00 19.00 24 LYS B C 1
ATOM 589 O O . LYS B 1 23 ? 83.458 15.405 25.461 1.00 18.82 24 LYS B O 1
ATOM 595 N N . ALA B 1 24 ? 85.096 16.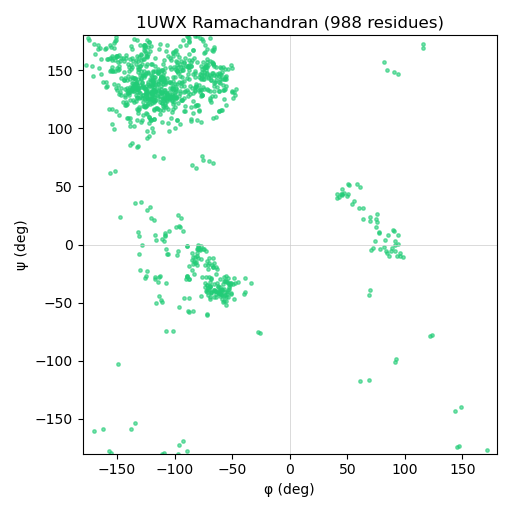962 25.380 1.00 18.39 25 ALA B N 1
ATOM 596 C CA . ALA B 1 24 ? 84.573 17.776 26.474 1.00 17.82 25 ALA B CA 1
ATOM 597 C C . ALA B 1 24 ? 84.798 19.260 26.259 1.00 17.64 25 ALA B C 1
ATOM 598 O O . ALA B 1 24 ? 85.680 19.661 25.506 1.00 17.18 25 ALA B O 1
ATOM 600 N N . VAL B 1 25 ? 83.963 20.049 26.931 1.00 17.37 26 VAL B N 1
ATOM 601 C CA . VAL B 1 25 ? 84.013 21.494 26.917 1.00 17.67 26 VAL B CA 1
ATOM 602 C C . VAL B 1 25 ? 85.331 22.053 27.485 1.00 17.36 26 VAL B C 1
ATOM 603 O O . VAL B 1 25 ? 85.882 23.034 26.958 1.00 17.30 26 VAL B O 1
ATOM 607 N N . ASP B 1 26 ? 85.829 21.442 28.561 1.00 16.85 27 ASP B N 1
ATOM 608 C CA . ASP B 1 26 ? 87.033 21.948 29.220 1.00 16.63 27 ASP B CA 1
ATOM 609 C C . ASP B 1 26 ? 87.649 20.852 30.069 1.00 16.44 27 ASP B C 1
ATOM 610 O O . ASP B 1 26 ? 87.027 19.818 30.303 1.00 17.22 27 ASP B O 1
ATOM 615 N N . ALA B 1 27 ? 88.871 21.092 30.529 1.00 15.91 28 ALA B N 1
ATOM 616 C CA . ALA B 1 27 ? 89.622 20.110 31.268 1.00 15.66 28 ALA B CA 1
ATOM 617 C C . ALA B 1 27 ? 88.890 19.610 32.530 1.00 15.52 28 ALA B C 1
ATOM 618 O O . ALA B 1 27 ? 88.850 18.415 32.771 1.00 14.65 28 ALA B O 1
ATOM 620 N N . ALA B 1 28 ? 88.297 20.524 33.302 1.00 15.90 29 ALA B N 1
ATOM 621 C CA . ALA B 1 28 ? 87.604 20.176 34.558 1.00 16.22 29 ALA B CA 1
ATOM 622 C C . ALA B 1 28 ? 86.400 19.236 34.389 1.00 16.79 29 ALA B C 1
ATOM 623 O O . ALA B 1 28 ? 86.157 18.380 35.254 1.00 16.88 29 ALA B O 1
ATOM 625 N N . THR B 1 29 ? 85.663 19.396 33.279 1.00 16.94 30 THR B N 1
ATOM 626 C CA . THR B 1 29 ? 84.540 18.526 32.916 1.00 16.87 30 THR B CA 1
ATOM 627 C C . THR B 1 29 ? 85.028 17.140 32.489 1.00 17.68 30 THR B C 1
ATOM 628 O O . THR B 1 29 ? 84.456 16.096 32.876 1.00 18.24 30 THR B O 1
ATOM 632 N N . ALA B 1 30 ? 86.088 17.132 31.681 1.00 17.05 31 ALA B N 1
ATOM 633 C CA . ALA B 1 30 ? 86.713 15.897 31.248 1.00 16.43 31 ALA B CA 1
ATOM 634 C C . ALA B 1 30 ? 87.198 15.066 32.446 1.00 16.37 31 ALA B C 1
ATOM 635 O O . ALA B 1 30 ? 87.124 13.836 32.414 1.00 16.29 31 ALA B O 1
ATOM 637 N N . GLU B 1 31 ? 87.715 15.757 33.466 1.00 15.64 32 GLU B N 1
ATOM 638 C CA . GLU B 1 31 ? 88.249 15.140 34.670 1.00 15.80 32 GLU B CA 1
ATOM 639 C C . GLU B 1 31 ? 87.150 14.348 35.371 1.00 16.29 32 GLU B C 1
ATOM 640 O O . GLU B 1 31 ? 87.383 13.247 35.814 1.00 15.43 32 GLU B O 1
ATOM 646 N N . LYS B 1 32 ? 85.941 14.918 35.452 1.00 17.04 33 LYS B N 1
ATOM 647 C CA . LYS B 1 32 ? 84.846 14.237 36.140 1.00 17.67 33 LYS B CA 1
ATOM 648 C C . LYS B 1 32 ? 84.424 12.948 35.420 1.00 17.47 33 LYS B C 1
ATOM 649 O O . LYS B 1 32 ? 84.145 11.919 36.074 1.00 17.44 33 LYS B O 1
ATOM 655 N N . VAL B 1 33 ? 84.408 12.999 34.085 1.00 16.97 34 VAL B N 1
ATOM 656 C CA . VAL B 1 33 ? 84.148 11.816 33.263 1.00 16.46 34 VAL B CA 1
ATOM 657 C C . VAL B 1 33 ? 85.218 10.776 33.497 1.00 16.01 34 VAL B C 1
ATOM 658 O O . VAL B 1 33 ? 84.912 9.577 33.615 1.00 15.65 34 VAL B O 1
ATOM 662 N N . PHE B 1 34 ? 86.468 11.236 33.594 1.00 15.42 35 PHE B N 1
ATOM 663 C CA . PHE B 1 34 ? 87.597 10.307 33.761 1.00 15.02 35 PHE B CA 1
ATOM 664 C C . PHE B 1 34 ? 87.625 9.696 35.152 1.00 15.12 35 PHE B C 1
ATOM 665 O O . PHE B 1 34 ? 87.870 8.494 35.286 1.00 14.75 35 PHE B O 1
ATOM 673 N N . LYS B 1 35 ? 87.314 10.490 36.171 1.00 14.82 36 LYS B N 1
ATOM 674 C CA . LYS B 1 35 ? 87.306 9.966 37.533 1.00 16.44 36 LYS B CA 1
ATOM 675 C C . LYS B 1 35 ? 86.145 8.998 37.764 1.00 16.53 36 LYS B C 1
ATOM 676 O O . LYS B 1 35 ? 86.227 8.077 38.598 1.00 16.61 36 LYS B O 1
ATOM 682 N N . GLN B 1 36 ? 85.069 9.199 37.014 1.00 17.41 37 GLN B N 1
ATOM 683 C CA . GLN B 1 36 ? 83.929 8.284 37.087 1.00 18.58 37 GLN B CA 1
ATOM 684 C C . GLN B 1 36 ? 84.340 6.984 36.402 1.00 18.37 37 GLN B C 1
ATOM 685 O O . GLN B 1 36 ? 84.044 5.889 36.896 1.00 18.57 37 GLN B O 1
ATOM 691 N N . TYR B 1 37 ? 85.069 7.099 35.295 1.00 18.11 38 TYR B N 1
ATOM 692 C CA . TYR B 1 37 ? 85.478 5.922 34.551 1.00 17.95 38 TYR B CA 1
ATOM 693 C C . TYR B 1 37 ? 86.419 5.045 35.394 1.00 18.35 38 TYR B C 1
ATOM 694 O O . TYR B 1 37 ? 86.287 3.824 35.424 1.00 18.20 38 TYR B O 1
ATOM 703 N N . ALA B 1 38 ? 87.355 5.676 36.092 1.00 18.32 39 ALA B N 1
ATOM 704 C CA . ALA B 1 38 ? 88.330 4.970 36.909 1.00 18.44 39 ALA B CA 1
ATOM 705 C C . ALA B 1 38 ? 87.645 4.322 38.110 1.00 19.31 39 ALA B C 1
ATOM 706 O O . ALA B 1 38 ? 87.970 3.174 38.495 1.00 19.65 39 ALA B O 1
ATOM 708 N N . ASN B 1 39 ? 86.706 5.048 38.713 1.00 19.84 40 ASN B N 1
ATOM 709 C CA . ASN B 1 39 ? 85.845 4.467 39.756 1.00 20.99 40 ASN B CA 1
ATOM 710 C C . ASN B 1 39 ? 85.074 3.229 39.277 1.00 20.98 40 ASN B C 1
ATOM 711 O O . ASN B 1 39 ? 85.073 2.244 39.996 1.00 21.29 40 ASN B O 1
ATOM 716 N N . ASP B 1 40 ? 84.415 3.290 38.111 1.00 20.84 41 ASP B N 1
ATOM 717 C CA . ASP B 1 40 ? 83.610 2.172 37.587 1.00 21.01 41 ASP B CA 1
ATOM 718 C C . ASP B 1 40 ? 84.512 0.964 37.225 1.00 21.14 41 ASP B C 1
ATOM 719 O O . ASP B 1 40 ? 84.015 -0.117 36.936 1.00 21.92 41 ASP B O 1
ATOM 724 N N . ASN B 1 41 ? 85.823 1.157 37.194 1.00 20.67 42 ASN B N 1
ATOM 725 C CA . ASN B 1 41 ? 86.740 0.085 36.770 1.00 20.40 42 ASN B CA 1
ATOM 726 C C . ASN B 1 41 ? 87.698 -0.316 37.876 1.00 20.13 42 ASN B C 1
ATOM 727 O O . ASN B 1 41 ? 88.779 -0.850 37.596 1.00 20.45 42 ASN B O 1
ATOM 732 N N . GLY B 1 42 ? 87.330 -0.018 39.131 1.00 20.09 43 GLY B N 1
ATOM 733 C CA . GLY B 1 42 ? 88.127 -0.400 40.295 1.00 19.72 43 GLY B CA 1
ATOM 734 C C . GLY B 1 42 ? 89.517 0.208 40.399 1.00 20.02 43 GLY B C 1
ATOM 735 O O . GLY B 1 42 ? 90.405 -0.346 41.062 1.00 19.30 43 GLY B O 1
ATOM 736 N N . VAL B 1 43 ? 89.736 1.338 39.732 1.00 20.29 44 VAL B N 1
ATOM 737 C CA . VAL B 1 43 ? 91.050 1.995 39.774 1.00 20.71 44 VAL B CA 1
ATOM 738 C C . VAL B 1 43 ? 91.003 3.125 40.774 1.00 20.97 44 VAL B C 1
ATOM 739 O O . VAL B 1 43 ? 90.107 3.959 40.742 1.00 22.16 44 VAL B O 1
ATOM 743 N N . ASP B 1 44 ? 91.971 3.127 41.677 1.00 21.27 45 ASP B N 1
ATOM 744 C CA . ASP B 1 44 ? 92.035 4.103 42.746 1.00 21.05 45 ASP B CA 1
ATOM 745 C C . ASP B 1 44 ? 93.495 4.551 42.942 1.00 20.27 45 ASP B C 1
ATOM 746 O O . ASP B 1 44 ? 94.334 3.800 43.445 1.00 19.01 45 ASP B O 1
ATOM 751 N N . GLY B 1 45 ? 93.814 5.780 42.554 1.00 20.00 46 GLY B N 1
ATOM 752 C CA . GLY B 1 45 ? 95.187 6.234 42.701 1.00 19.25 46 GLY B CA 1
ATOM 753 C C . GLY B 1 45 ? 95.325 7.731 42.641 1.00 19.17 46 GLY B C 1
ATOM 754 O O . GLY B 1 45 ? 94.348 8.448 42.870 1.00 19.23 46 GLY B O 1
ATOM 755 N N . GLU B 1 46 ? 96.542 8.179 42.327 1.00 18.27 47 GLU B N 1
ATOM 756 C CA . GLU B 1 46 ? 96.919 9.586 42.279 1.00 17.80 47 GLU B CA 1
ATOM 757 C C . GLU B 1 46 ? 96.813 10.158 40.861 1.00 16.20 47 GLU B C 1
ATOM 758 O O . GLU B 1 46 ? 97.156 9.481 39.876 1.00 14.43 47 GLU B O 1
ATOM 764 N N . TRP B 1 47 ? 96.412 11.429 40.792 1.00 14.76 48 TRP B N 1
ATOM 765 C CA . TRP B 1 47 ? 96.052 12.117 39.543 1.00 14.43 48 TRP B CA 1
ATOM 766 C C . TRP B 1 47 ? 97.005 13.243 39.144 1.00 14.14 48 TRP B C 1
ATOM 767 O O . TRP B 1 47 ? 97.346 14.101 39.960 1.00 13.16 48 TRP B O 1
ATOM 778 N N . THR B 1 48 ? 97.443 13.239 37.887 1.00 14.35 49 THR B N 1
ATOM 779 C CA . THR B 1 48 ? 98.129 14.405 37.324 1.00 14.54 49 THR B CA 1
ATOM 780 C C . THR B 1 48 ? 97.437 14.811 36.042 1.00 14.95 49 THR B C 1
ATOM 781 O O . THR B 1 48 ? 96.623 14.045 35.484 1.00 14.24 49 THR B O 1
ATOM 785 N N . TYR B 1 49 ? 97.795 16.009 35.582 1.00 14.75 50 TYR B N 1
ATOM 786 C CA . TYR B 1 49 ? 97.237 16.596 34.373 1.00 15.37 50 TYR B CA 1
ATOM 787 C C . TYR B 1 49 ? 98.310 17.468 33.733 1.00 15.73 50 TYR B C 1
ATOM 788 O O . TYR B 1 49 ? 98.937 18.314 34.408 1.00 14.93 50 TYR B O 1
ATOM 797 N N . ASP B 1 50 ? 98.520 17.238 32.442 1.00 16.63 51 ASP B N 1
ATOM 798 C CA . ASP B 1 50 ? 99.437 18.035 31.624 1.00 17.88 51 ASP B CA 1
ATOM 799 C C . ASP B 1 50 ? 98.594 18.809 30.610 1.00 18.04 51 ASP B C 1
ATOM 800 O O . ASP B 1 50 ? 97.938 18.182 29.757 1.00 17.54 51 ASP B O 1
ATOM 805 N N . ASP B 1 51 ? 98.594 20.144 30.695 1.00 18.44 52 ASP B N 1
ATOM 806 C CA . ASP B 1 51 ? 97.787 20.957 29.768 1.00 19.69 52 ASP B CA 1
ATOM 807 C C . ASP B 1 51 ? 98.297 20.906 28.319 1.00 19.62 52 ASP B C 1
ATOM 808 O O . ASP B 1 51 ? 97.503 20.795 27.393 1.00 20.16 52 ASP B O 1
ATOM 813 N N . ALA B 1 52 ? 99.609 20.968 28.133 1.00 19.60 53 ALA B N 1
ATOM 814 C CA . ALA B 1 52 ? 100.206 20.965 26.794 1.00 19.37 53 ALA B CA 1
ATOM 815 C C . ALA B 1 52 ? 99.748 19.786 25.921 1.00 19.10 53 ALA B C 1
ATOM 816 O O . ALA B 1 52 ? 99.491 19.948 24.720 1.00 18.93 53 ALA B O 1
ATOM 818 N N . THR B 1 53 ? 99.610 18.611 26.542 1.00 19.10 54 THR B N 1
ATOM 819 C CA . THR B 1 53 ? 99.133 17.419 25.850 1.00 18.54 54 THR B CA 1
ATOM 820 C C . THR B 1 53 ? 97.679 17.007 26.167 1.00 17.95 54 THR B C 1
ATOM 821 O O . THR B 1 53 ? 97.263 15.899 25.782 1.00 18.03 54 THR B O 1
ATOM 825 N N . LYS B 1 54 ? 96.908 17.879 26.83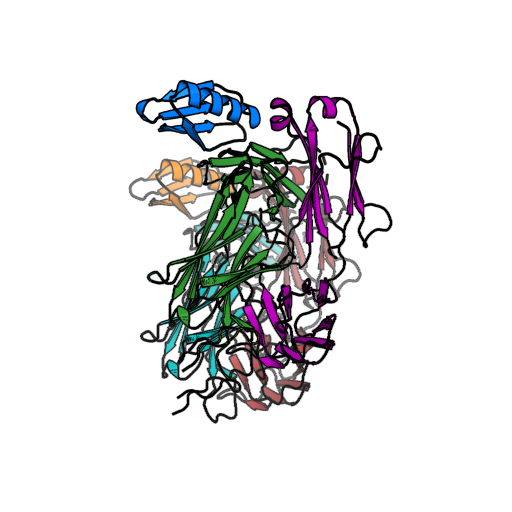8 1.00 16.77 55 LYS B N 1
ATOM 826 C CA . LYS B 1 54 ? 95.535 17.550 27.286 1.00 16.02 55 LYS B CA 1
ATOM 827 C C . LYS B 1 54 ? 95.396 16.125 27.901 1.00 15.73 55 LYS B C 1
ATOM 828 O O . LYS B 1 54 ? 94.404 15.422 27.657 1.00 15.03 55 LYS B O 1
ATOM 834 N N . THR B 1 55 ? 96.386 15.722 28.702 1.00 15.30 56 THR B N 1
ATOM 835 C CA . THR B 1 55 ? 96.491 14.356 29.222 1.00 14.47 56 THR B CA 1
ATOM 836 C C . THR B 1 55 ? 96.453 14.252 30.749 1.00 14.54 56 THR B C 1
ATOM 837 O O . THR B 1 55 ? 97.280 14.822 31.464 1.00 14.99 56 THR B O 1
ATOM 841 N N . PHE B 1 56 ? 95.483 13.495 31.228 1.00 14.22 57 PHE B N 1
ATOM 842 C CA . PHE B 1 56 ? 95.366 13.125 32.626 1.00 13.95 57 PHE B CA 1
ATOM 843 C C . PHE B 1 56 ? 96.039 11.784 32.819 1.00 14.54 57 PHE B C 1
ATOM 844 O O . PHE B 1 56 ? 96.039 10.958 31.907 1.00 15.32 57 PHE B O 1
ATOM 852 N N . THR B 1 57 ? 96.579 11.555 34.014 1.00 14.15 58 THR B N 1
ATOM 853 C CA . THR B 1 57 ? 97.163 10.283 34.355 1.00 13.59 58 THR B CA 1
ATOM 854 C C . THR B 1 57 ? 96.610 9.864 35.710 1.00 13.75 58 THR B C 1
ATOM 855 O O . THR B 1 57 ? 96.568 10.690 36.640 1.00 13.13 58 THR B O 1
ATOM 859 N N . VAL B 1 58 ? 96.196 8.595 35.830 1.00 13.47 59 VAL B N 1
ATOM 860 C CA . VAL B 1 58 ? 95.892 8.007 37.132 1.00 13.44 59 VAL B CA 1
ATOM 861 C C . VAL B 1 58 ? 96.842 6.838 37.358 1.00 14.94 59 VAL B C 1
ATOM 862 O O . VAL B 1 58 ? 96.992 5.936 36.485 1.00 14.68 59 VAL B O 1
ATOM 866 N N . THR B 1 59 ? 97.534 6.846 38.507 1.00 15.91 60 THR B N 1
ATOM 867 C CA . THR B 1 59 ? 98.400 5.700 38.822 1.00 16.52 60 THR B CA 1
ATOM 868 C C . THR B 1 59 ? 98.242 5.093 40.207 1.00 17.59 60 THR B C 1
ATOM 869 O O . THR B 1 59 ? 98.186 5.795 41.205 1.00 16.90 60 THR B O 1
ATOM 873 N N . GLU B 1 60 ? 98.121 3.774 40.226 1.00 18.96 61 GLU B N 1
ATOM 874 C CA . GLU B 1 60 ? 97.915 3.032 41.451 1.00 20.50 61 GLU B CA 1
ATOM 875 C C . GLU B 1 60 ? 99.288 2.702 42.043 1.00 21.66 61 GLU B C 1
ATOM 876 O O . GLU B 1 60 ? 100.271 2.602 41.315 1.00 20.68 61 GLU B O 1
ATOM 882 N N . LYS B 1 61 ? 99.371 2.526 43.355 1.00 25.32 62 LYS B N 1
ATOM 883 C CA . LYS B 1 61 ? 100.562 1.922 43.955 1.00 29.08 62 LYS B CA 1
ATOM 884 C C . LYS B 1 61 ? 100.745 0.507 43.364 1.00 31.87 62 LYS B C 1
ATOM 885 O O . LYS B 1 61 ? 99.762 -0.134 42.950 1.00 31.74 62 LYS B O 1
ATOM 891 N N . PRO B 1 62 ? 101.984 0.020 43.301 1.00 35.05 63 PRO B N 1
ATOM 892 C CA . PRO B 1 62 ? 102.239 -1.345 42.815 1.00 37.69 63 PRO B CA 1
ATOM 893 C C . PRO B 1 62 ? 101.634 -2.332 43.837 1.00 39.92 63 PRO B C 1
ATOM 894 O O . PRO B 1 62 ? 101.495 -1.981 45.022 1.00 39.61 63 PRO B O 1
ATOM 898 N N . GLU B 1 63 ? 101.295 -3.538 43.411 1.00 42.57 64 GLU B N 1
ATOM 899 C CA . GLU B 1 63 ? 100.718 -4.465 44.384 1.00 46.11 64 GLU B CA 1
ATOM 900 C C . GLU B 1 63 ? 101.771 -5.091 45.319 1.00 47.42 64 GLU B C 1
ATOM 901 O O . GLU B 1 63 ? 102.904 -5.333 44.839 1.00 48.25 64 GLU B O 1
ATOM 908 N N . VAL C 2 2 ? 42.602 22.093 -13.791 1.00 18.41 2 VAL H N 1
ATOM 909 C CA . VAL C 2 2 ? 41.218 22.398 -13.268 1.00 18.92 2 VAL H CA 1
ATOM 910 C C . VAL C 2 2 ? 41.151 22.170 -11.754 1.00 19.29 2 VAL H C 1
ATOM 911 O O . VAL C 2 2 ? 41.538 21.101 -11.254 1.00 19.60 2 VAL H O 1
ATOM 915 N N . GLN C 2 3 ? 40.657 23.177 -11.031 1.00 19.10 3 GLN H N 1
ATOM 916 C CA . GLN C 2 3 ? 40.588 23.151 -9.570 1.00 19.18 3 GLN H CA 1
ATOM 917 C C . GLN C 2 3 ? 39.340 23.834 -9.027 1.00 18.91 3 GLN H C 1
ATOM 918 O O . GLN C 2 3 ? 38.846 24.825 -9.601 1.00 18.92 3 GLN H O 1
ATOM 924 N N . LEU C 2 4 ? 38.866 23.326 -7.892 1.00 18.66 4 LEU H N 1
ATOM 925 C CA . LEU C 2 4 ? 37.913 24.035 -7.048 1.00 17.90 4 LEU H CA 1
ATOM 926 C C . LEU C 2 4 ? 38.604 24.326 -5.713 1.00 18.28 4 LEU H C 1
ATOM 927 O O . LEU C 2 4 ? 39.038 23.411 -5.000 1.00 17.93 4 LEU H O 1
ATOM 932 N N . GLN C 2 5 ? 38.757 25.612 -5.401 1.00 17.92 5 GLN H N 1
ATOM 933 C CA . GLN C 2 5 ? 39.493 26.061 -4.220 1.00 17.75 5 GLN H CA 1
ATOM 934 C C . GLN C 2 5 ? 38.515 26.825 -3.296 1.00 17.48 5 GLN H C 1
ATOM 935 O O . GLN C 2 5 ? 37.958 27.853 -3.686 1.00 17.64 5 GLN H O 1
ATOM 941 N N . GLN C 2 6 ? 38.293 26.295 -2.087 1.00 17.24 6 GLN H N 1
ATOM 942 C CA . GLN C 2 6 ? 37.353 26.847 -1.093 1.00 16.89 6 GLN H CA 1
ATOM 943 C C . GLN C 2 6 ? 38.039 27.721 -0.029 1.00 16.68 6 GLN H C 1
ATOM 944 O O . GLN C 2 6 ? 39.228 27.561 0.236 1.00 16.33 6 GLN H O 1
ATOM 950 N N . SER C 2 7 ? 37.283 28.618 0.610 1.00 16.62 7 SER H N 1
ATOM 951 C CA . SER C 2 7 ? 37.836 29.444 1.691 1.00 16.78 7 SER H CA 1
ATOM 952 C C . SER C 2 7 ? 38.147 28.610 2.918 1.00 16.93 7 SER H C 1
ATOM 953 O O . SER C 2 7 ? 37.884 27.400 2.945 1.00 17.69 7 SER H O 1
ATOM 956 N N . GLY C 2 8 ? 38.702 29.244 3.937 1.00 17.22 8 GLY H N 1
ATOM 957 C CA . GLY C 2 8 ? 39.185 28.558 5.129 1.00 17.04 8 GLY H CA 1
ATOM 958 C C . GLY C 2 8 ? 38.179 28.346 6.261 1.00 16.94 8 GLY H C 1
ATOM 959 O O . GLY C 2 8 ? 37.026 28.775 6.165 1.00 16.28 8 GLY H O 1
ATOM 960 N N . PRO C 2 9 ? 38.624 27.693 7.344 1.00 17.27 9 PRO H N 1
ATOM 961 C CA . PRO C 2 9 ? 37.759 27.362 8.482 1.00 17.19 9 PRO H CA 1
ATOM 962 C C . PRO C 2 9 ? 37.055 28.558 9.121 1.00 17.16 9 PRO H C 1
ATOM 963 O O . PRO C 2 9 ? 37.583 29.672 9.210 1.00 16.44 9 PRO H O 1
ATOM 967 N N . GLU C 2 10 ? 35.830 28.308 9.555 1.00 17.30 10 GLU H N 1
ATOM 968 C CA . GLU C 2 10 ? 34.965 29.348 10.093 1.00 17.47 10 GLU H CA 1
ATOM 969 C C . GLU C 2 10 ? 34.452 29.024 11.507 1.00 17.45 10 GLU H C 1
ATOM 970 O O . GLU C 2 10 ? 34.033 27.903 11.799 1.00 17.35 10 GLU H O 1
ATOM 976 N N . LEU C 2 11 ? 34.527 30.016 12.387 1.00 17.75 11 LEU H N 1
ATOM 977 C CA . LEU C 2 11 ? 34.044 29.899 13.753 1.00 17.73 11 LEU H CA 1
ATOM 978 C C . LEU C 2 11 ? 32.969 30.975 13.952 1.00 18.39 11 LEU H C 1
ATOM 979 O O . LEU C 2 11 ? 33.206 32.176 13.729 1.00 18.19 11 LEU H O 1
ATOM 984 N N . LYS C 2 12 ? 31.786 30.528 14.362 1.00 18.37 12 LYS H N 1
ATOM 985 C CA . LYS C 2 12 ? 30.639 31.404 14.456 1.00 18.22 12 LYS H CA 1
ATOM 986 C C . LYS C 2 12 ? 29.860 31.170 15.764 1.00 17.99 12 LYS H C 1
ATOM 987 O O . LYS C 2 12 ? 29.750 30.056 16.258 1.00 17.51 12 LYS H O 1
ATOM 993 N N . LYS C 2 13 ? 29.341 32.249 16.329 1.00 17.96 13 LYS H N 1
ATOM 994 C CA . LYS C 2 13 ? 28.466 32.163 17.488 1.00 17.87 13 LYS H CA 1
ATOM 995 C C . LYS C 2 13 ? 27.021 32.006 16.997 1.00 17.44 13 LYS H C 1
ATOM 996 O O . LYS C 2 13 ? 26.716 32.450 15.893 1.00 16.90 13 LYS H O 1
ATOM 1002 N N . PRO C 2 14 ? 26.148 31.374 17.799 1.00 17.19 14 PRO H N 1
ATOM 1003 C CA . PRO C 2 14 ? 24.744 31.184 17.413 1.00 16.83 14 PRO H CA 1
ATOM 1004 C C . PRO C 2 14 ? 24.137 32.498 16.963 1.00 16.78 14 PRO H C 1
ATOM 1005 O O . PRO C 2 14 ? 24.323 33.493 17.665 1.00 16.68 14 PRO H O 1
ATOM 1009 N N . GLY C 2 15 ? 23.450 32.501 15.815 1.00 16.87 15 GLY H N 1
ATOM 1010 C CA . GLY C 2 15 ? 22.742 33.677 15.310 1.00 16.47 15 GLY H CA 1
ATOM 1011 C C . GLY C 2 15 ? 23.502 34.531 14.303 1.00 16.30 15 GLY H C 1
ATOM 1012 O O . GLY C 2 15 ? 22.946 35.430 13.692 1.00 16.18 15 GLY H O 1
ATOM 1013 N N . GLU C 2 16 ? 24.789 34.258 14.134 1.00 16.78 16 GLU H N 1
ATOM 1014 C CA . GLU C 2 16 ? 25.599 34.990 13.167 1.00 17.13 16 GLU H CA 1
ATOM 1015 C C . GLU C 2 16 ? 25.380 34.443 11.753 1.00 17.02 16 GLU H C 1
ATOM 1016 O O . GLU C 2 16 ? 24.603 33.494 11.561 1.00 17.00 16 GLU H O 1
ATOM 1022 N N . THR C 2 17 ? 26.057 35.044 10.777 1.00 17.22 17 THR H N 1
ATOM 1023 C CA . THR C 2 17 ? 25.972 34.618 9.383 1.00 17.58 17 THR H CA 1
ATOM 1024 C C . THR C 2 17 ? 27.355 34.164 8.918 1.00 17.98 17 THR H C 1
ATOM 1025 O O . THR C 2 17 ? 28.347 34.726 9.383 1.00 17.51 17 THR H O 1
ATOM 1029 N N . VAL C 2 18 ? 27.420 33.127 8.063 1.00 17.93 18 VAL H N 1
ATOM 1030 C CA . VAL C 2 18 ? 28.655 32.776 7.352 1.00 18.52 18 VAL H CA 1
ATOM 1031 C C . VAL C 2 18 ? 28.492 32.905 5.865 1.00 18.47 18 VAL H C 1
ATOM 1032 O O . VAL C 2 18 ? 27.424 32.634 5.319 1.00 18.60 18 VAL H O 1
ATOM 1036 N N . LYS C 2 19 ? 29.587 33.239 5.205 1.00 18.59 19 LYS H N 1
ATOM 1037 C CA . LYS C 2 19 ? 29.647 33.217 3.758 1.00 18.74 19 LYS H CA 1
ATOM 1038 C C . LYS C 2 19 ? 30.905 32.472 3.345 1.00 19.09 19 LYS H C 1
ATOM 1039 O O . LYS C 2 19 ? 32.011 32.920 3.637 1.00 19.00 19 LYS H O 1
ATOM 1045 N N . LEU C 2 20 ? 30.756 31.340 2.662 1.00 19.14 20 LEU H N 1
ATOM 1046 C CA . LEU C 2 20 ? 31.961 30.693 2.179 1.00 19.44 20 LEU H CA 1
ATOM 1047 C C . LEU C 2 20 ? 32.0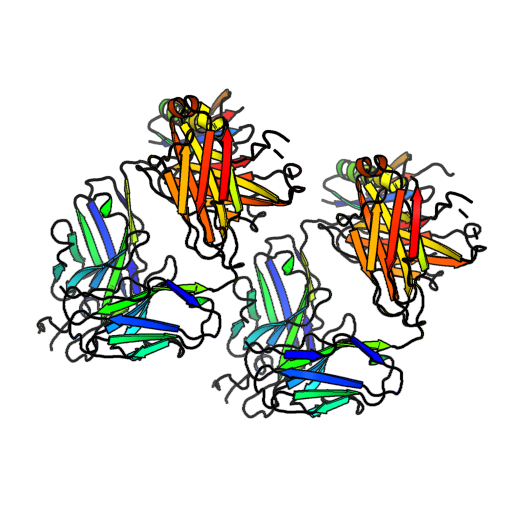66 30.522 0.672 1.00 18.98 20 LEU H C 1
ATOM 1048 O O . LEU C 2 20 ? 31.056 30.309 -0.022 1.00 19.34 20 LEU H O 1
ATOM 1053 N N . SER C 2 21 ? 33.291 30.643 0.165 1.00 18.58 21 SER H N 1
ATOM 1054 C CA . SER C 2 21 ? 33.516 30.735 -1.284 1.00 18.82 21 SER H CA 1
ATOM 1055 C C . SER C 2 21 ? 34.033 29.453 -1.910 1.00 18.51 21 SER H C 1
ATOM 1056 O O . SER C 2 21 ? 34.603 28.592 -1.222 1.00 18.65 21 SER H O 1
ATOM 1059 N N . CYS C 2 22 ? 33.837 29.336 -3.220 1.00 18.14 22 CYS H N 1
ATOM 1060 C CA . CYS C 2 22 ? 34.342 28.229 -4.020 1.00 18.12 22 CYS H CA 1
ATOM 1061 C C . CYS C 2 22 ? 34.857 28.831 -5.318 1.00 18.15 22 CYS H C 1
ATOM 1062 O O . CYS C 2 22 ? 34.068 29.243 -6.178 1.00 18.09 22 CYS H O 1
ATOM 1065 N N . LYS C 2 23 ? 36.171 28.914 -5.445 1.00 17.63 23 LYS H N 1
ATOM 1066 C CA . LYS C 2 23 ? 36.786 29.450 -6.652 1.00 17.91 23 LYS H CA 1
ATOM 1067 C C . LYS C 2 23 ? 37.161 28.331 -7.637 1.00 17.63 23 LYS H C 1
ATOM 1068 O O . LYS C 2 23 ? 37.869 27.392 -7.297 1.00 17.59 23 LYS H O 1
ATOM 1074 N N . ALA C 2 24 ? 36.654 28.444 -8.856 1.00 18.28 24 ALA H N 1
ATOM 1075 C CA . ALA C 2 24 ? 36.953 27.510 -9.957 1.00 18.17 24 ALA H CA 1
ATOM 1076 C C . ALA C 2 24 ? 37.981 28.117 -10.901 1.00 18.20 24 ALA H C 1
ATOM 1077 O O . ALA C 2 24 ? 37.951 29.313 -11.172 1.00 19.32 24 ALA H O 1
ATOM 1079 N N . SER C 2 25 ? 38.908 27.299 -11.380 1.00 17.89 25 SER H N 1
ATOM 1080 C CA . SER C 2 25 ? 39.890 27.742 -12.366 1.00 17.74 25 SER H CA 1
ATOM 1081 C C . SER C 2 25 ? 40.190 26.621 -13.351 1.00 17.99 25 SER H C 1
ATOM 1082 O O . SER C 2 25 ? 39.945 25.445 -13.043 1.00 17.59 25 SER H O 1
ATOM 1085 N N . GLY C 2 26 ? 40.684 26.989 -14.538 1.00 17.83 26 GLY H N 1
ATOM 1086 C CA . GLY C 2 26 ? 41.059 26.015 -15.545 1.00 17.84 26 GLY H CA 1
ATOM 1087 C C . GLY C 2 26 ? 40.018 25.705 -16.601 1.00 17.88 26 GLY H C 1
ATOM 1088 O O . GLY C 2 26 ? 40.319 24.994 -17.565 1.00 18.45 26 GLY H O 1
ATOM 1089 N N . TYR C 2 27 ? 38.806 26.228 -16.436 1.00 17.80 27 TYR H N 1
ATOM 1090 C CA . TYR C 2 27 ? 37.751 26.059 -17.441 1.00 17.54 27 TYR H CA 1
ATOM 1091 C C . TYR C 2 27 ? 36.826 27.280 -17.473 1.00 17.85 27 TYR H C 1
ATOM 1092 O O . TYR C 2 27 ? 36.819 28.099 -16.534 1.00 17.72 27 TYR H O 1
ATOM 1101 N N . THR C 2 28 ? 36.063 27.409 -18.554 1.00 17.62 28 THR H N 1
ATOM 1102 C CA . THR C 2 28 ? 35.069 28.462 -18.647 1.00 17.70 28 THR H CA 1
ATOM 1103 C C . THR C 2 28 ? 34.058 28.256 -17.531 1.00 17.47 28 THR H C 1
ATOM 1104 O O . THR C 2 28 ? 33.331 27.246 -17.530 1.00 16.90 28 THR H O 1
ATOM 1108 N N . PHE C 2 29 ? 34.023 29.220 -16.605 1.00 17.03 29 PHE H N 1
ATOM 1109 C CA . PHE C 2 29 ? 33.212 29.150 -15.389 1.00 17.29 29 PHE H CA 1
ATOM 1110 C C . PHE C 2 29 ? 31.720 28.887 -15.627 1.00 17.73 29 PHE H C 1
ATOM 1111 O O . PHE C 2 29 ? 31.121 28.094 -14.886 1.00 17.93 29 PHE H O 1
ATOM 1119 N N . THR C 2 30 ? 31.140 29.516 -16.655 1.00 17.66 30 THR H N 1
ATOM 1120 C CA . THR C 2 30 ? 29.701 29.424 -16.925 1.00 18.31 30 THR H CA 1
ATOM 1121 C C . THR C 2 30 ? 29.244 28.148 -17.649 1.00 18.58 30 THR H C 1
ATOM 1122 O O . THR C 2 30 ? 28.045 27.964 -17.871 1.00 19.16 30 THR H O 1
ATOM 1126 N N . ASN C 2 31 ? 30.172 27.281 -18.040 1.00 18.51 31 ASN H N 1
ATOM 1127 C CA . ASN C 2 31 ? 29.785 26.031 -18.707 1.00 18.83 31 ASN H CA 1
ATOM 1128 C C . ASN C 2 31 ? 29.063 25.028 -17.793 1.00 18.86 31 ASN H C 1
ATOM 1129 O O . ASN C 2 31 ? 28.156 24.314 -18.232 1.00 19.19 31 ASN H O 1
ATOM 1134 N N . PHE C 2 32 ? 29.465 24.982 -16.528 1.00 18.92 32 PHE H N 1
ATOM 1135 C CA . PHE C 2 32 ? 29.019 23.927 -15.603 1.00 19.36 32 PHE H CA 1
ATOM 1136 C C . PHE C 2 32 ? 28.470 24.496 -14.306 1.00 19.42 32 PHE H C 1
ATOM 1137 O O . PHE C 2 32 ? 28.913 25.550 -13.869 1.00 19.58 32 PHE H O 1
ATOM 1145 N N . GLY C 2 33 ? 27.470 23.823 -13.739 1.00 19.32 33 GLY H N 1
ATOM 1146 C CA . GLY C 2 33 ? 26.837 24.270 -12.515 1.00 18.87 33 GLY H CA 1
ATOM 1147 C C . GLY C 2 33 ? 27.628 23.811 -11.303 1.00 19.57 33 GLY H C 1
ATOM 1148 O O . GLY C 2 33 ? 28.531 22.938 -11.402 1.00 18.93 33 GLY H O 1
ATOM 1149 N N . LEU C 2 34 ? 27.276 24.382 -10.144 1.00 19.23 34 LEU H N 1
ATOM 1150 C CA . LEU C 2 34 ? 27.998 24.111 -8.903 1.00 18.74 34 LEU H CA 1
ATOM 1151 C C . LEU C 2 34 ? 27.044 23.625 -7.811 1.00 18.56 34 LEU H C 1
ATOM 1152 O O . LEU C 2 34 ? 25.948 24.215 -7.583 1.00 17.63 34 LEU H O 1
ATOM 1157 N N . ASN C 2 35 ? 27.458 22.525 -7.181 1.00 18.16 35 ASN H N 1
ATOM 1158 C CA . ASN C 2 35 ? 26.653 21.792 -6.204 1.00 17.89 35 ASN H CA 1
ATOM 1159 C C . ASN C 2 35 ? 27.274 21.947 -4.845 1.00 17.77 35 ASN H C 1
ATOM 1160 O O . ASN C 2 35 ? 28.501 22.028 -4.739 1.00 18.58 35 ASN H O 1
ATOM 1165 N N . TRP C 2 36 ? 26.439 22.017 -3.812 1.00 17.72 36 TRP H N 1
ATOM 1166 C CA . TRP C 2 36 ? 26.905 22.178 -2.426 1.00 17.61 36 TRP H CA 1
ATOM 1167 C C . TRP C 2 36 ? 26.440 20.983 -1.564 1.00 17.47 36 TRP H C 1
ATOM 1168 O O . TRP C 2 36 ? 25.242 20.665 -1.567 1.00 16.95 36 TRP H O 1
ATOM 1179 N N . MET C 2 37 ? 27.379 20.370 -0.819 1.00 17.58 37 MET H N 1
ATOM 1180 C CA . MET C 2 37 ? 27.096 19.256 0.086 1.00 18.19 37 MET H CA 1
ATOM 1181 C C . MET C 2 37 ? 27.427 19.563 1.535 1.00 18.30 37 MET H C 1
ATOM 1182 O O . MET C 2 37 ? 28.350 20.335 1.815 1.00 19.15 37 MET H O 1
ATOM 1187 N N . LYS C 2 38 ? 26.666 18.962 2.449 1.00 18.07 38 LYS H N 1
ATOM 1188 C CA . LYS C 2 38 ? 26.934 19.030 3.883 1.00 17.95 38 LYS H CA 1
ATOM 1189 C C . LYS C 2 38 ? 27.363 17.647 4.417 1.00 18.29 38 LYS H C 1
ATOM 1190 O O . LYS C 2 38 ? 26.764 16.607 4.063 1.00 18.20 38 LYS H O 1
ATOM 1196 N N . GLN C 2 39 ? 28.422 17.633 5.217 1.00 17.98 39 GLN H N 1
ATOM 1197 C CA . GLN C 2 39 ? 28.806 16.422 5.960 1.00 18.07 39 GLN H CA 1
ATOM 1198 C C . GLN C 2 39 ? 28.996 16.734 7.439 1.00 17.97 39 GLN H C 1
ATOM 1199 O O . GLN C 2 39 ? 29.979 17.365 7.829 1.00 18.42 39 GLN H O 1
ATOM 1205 N N . ALA C 2 40 ? 28.060 16.287 8.262 1.00 18.19 40 ALA H N 1
ATOM 1206 C CA . ALA C 2 40 ? 28.174 16.465 9.717 1.00 18.44 40 ALA H CA 1
ATOM 1207 C C . ALA C 2 40 ? 29.234 15.493 10.253 1.00 18.63 40 ALA H C 1
ATOM 1208 O O . ALA C 2 40 ? 29.478 14.437 9.623 1.00 18.82 40 ALA H O 1
ATOM 1210 N N . PRO C 2 41 ? 29.855 15.851 11.378 1.00 18.58 41 PRO H N 1
ATOM 1211 C CA . PRO C 2 41 ? 31.011 15.136 11.943 1.00 19.07 41 PRO H CA 1
ATOM 1212 C C . PRO C 2 41 ? 31.179 13.644 11.611 1.00 19.67 41 PRO H C 1
ATOM 1213 O O . PRO C 2 41 ? 32.023 13.293 10.747 1.00 20.93 41 PRO H O 1
ATOM 1217 N N . GLY C 2 42 ? 30.416 12.752 12.222 1.00 19.65 42 GLY H N 1
ATOM 1218 C CA . GLY C 2 42 ? 30.611 11.346 11.858 1.00 19.49 42 GLY H CA 1
ATOM 1219 C C . GLY C 2 42 ? 29.631 10.835 10.829 1.00 19.14 42 GLY H C 1
ATOM 1220 O O . GLY C 2 42 ? 29.380 9.634 10.761 1.00 19.25 42 GLY H O 1
ATOM 1221 N N . LYS C 2 43 ? 29.087 11.731 10.011 1.00 19.39 43 LYS H N 1
ATOM 1222 C CA . LYS C 2 43 ? 27.929 11.381 9.158 1.00 19.51 43 LYS H CA 1
ATOM 1223 C C . LYS C 2 43 ? 28.217 11.279 7.654 1.00 19.34 43 LYS H C 1
ATOM 1224 O O . LYS C 2 43 ? 29.363 11.491 7.210 1.00 18.82 43 LYS H O 1
ATOM 1230 N N . GLY C 2 44 ? 27.160 10.973 6.886 1.00 19.61 44 GLY H N 1
ATOM 1231 C CA . GLY C 2 44 ? 27.224 10.870 5.430 1.00 19.04 44 GLY H CA 1
ATOM 1232 C C . GLY C 2 44 ? 27.008 12.169 4.661 1.00 19.25 44 GLY H C 1
ATOM 1233 O O . GLY C 2 44 ? 26.709 13.213 5.242 1.00 19.20 44 GLY H O 1
ATOM 1234 N N . LEU C 2 45 ? 27.170 12.101 3.340 1.00 19.05 45 LEU H N 1
ATOM 1235 C CA . LEU C 2 45 ? 27.024 13.250 2.441 1.00 19.00 45 LEU H CA 1
ATOM 1236 C C . LEU C 2 45 ? 25.562 13.585 2.143 1.00 18.93 45 LEU H C 1
ATOM 1237 O O . LEU C 2 45 ? 24.772 12.702 1.812 1.00 18.93 45 LEU H O 1
ATOM 1242 N N . LYS C 2 46 ? 25.230 14.868 2.240 1.00 18.50 46 LYS H N 1
ATOM 1243 C CA . LYS C 2 46 ? 23.898 15.393 1.941 1.00 18.34 46 LYS H CA 1
ATOM 1244 C C . LYS C 2 46 ? 23.948 16.499 0.866 1.00 18.09 46 LYS H C 1
ATOM 1245 O O . LYS C 2 46 ? 24.682 17.495 1.003 1.00 17.85 46 LYS H O 1
ATOM 1251 N N . TRP C 2 47 ? 23.151 16.332 -0.189 1.00 17.82 47 TRP H N 1
ATOM 1252 C CA . TRP C 2 47 ? 23.077 17.319 -1.283 1.00 17.70 47 TRP H CA 1
ATOM 1253 C C . TRP C 2 47 ? 22.162 18.470 -0.880 1.00 17.54 47 TRP H C 1
ATOM 1254 O O . TRP C 2 47 ? 20.984 18.251 -0.605 1.00 17.34 47 TRP H O 1
ATOM 1265 N N . MET C 2 48 ? 22.700 19.690 -0.844 1.00 17.65 48 MET H N 1
ATOM 1266 C CA . MET C 2 48 ? 21.934 20.846 -0.352 1.00 17.35 48 MET H CA 1
ATOM 1267 C C . MET C 2 48 ? 21.144 21.533 -1.468 1.00 17.56 48 MET H C 1
ATOM 1268 O O . MET C 2 48 ? 20.107 22.158 -1.222 1.00 17.78 48 MET H O 1
ATOM 1273 N N . GLY C 2 49 ? 21.641 21.409 -2.692 1.00 17.53 49 GLY H N 1
ATOM 1274 C CA . GLY C 2 49 ? 21.120 22.158 -3.816 1.00 17.20 49 GLY H CA 1
ATOM 1275 C C . GLY C 2 49 ? 22.229 22.534 -4.785 1.00 17.69 49 GLY H C 1
ATOM 1276 O O . GLY C 2 49 ? 23.388 22.118 -4.642 1.00 16.70 49 GLY H O 1
ATOM 1277 N N . TRP C 2 50 ? 21.865 23.330 -5.789 1.00 17.83 50 TRP H N 1
ATOM 1278 C CA . TRP C 2 50 ? 22.820 23.731 -6.809 1.00 17.57 50 TRP H CA 1
ATOM 1279 C C . TRP C 2 50 ? 22.499 25.102 -7.403 1.00 17.74 50 TRP H C 1
ATOM 1280 O O . TRP C 2 50 ? 21.374 25.604 -7.281 1.00 17.70 50 TRP H O 1
ATOM 1291 N N . ILE C 2 51 ? 23.495 25.701 -8.051 1.00 17.84 51 ILE H N 1
ATOM 1292 C CA . ILE C 2 51 ? 23.310 26.968 -8.750 1.00 17.48 51 ILE H CA 1
ATOM 1293 C C . ILE C 2 51 ? 23.767 26.890 -10.199 1.00 17.72 51 ILE H C 1
ATOM 1294 O O . ILE C 2 51 ? 24.820 26.356 -10.511 1.00 18.09 51 ILE H O 1
ATOM 1299 N N . ASN C 2 52 ? 22.942 27.421 -11.090 1.00 17.52 52 ASN H N 1
ATOM 1300 C CA . ASN C 2 52 ? 23.287 27.510 -12.499 1.00 17.03 52 ASN H CA 1
ATOM 1301 C C . ASN C 2 52 ? 24.237 28.691 -12.698 1.00 16.80 52 ASN H C 1
ATOM 1302 O O . ASN C 2 52 ? 23.868 29.854 -12.498 1.00 16.56 52 ASN H O 1
ATOM 1307 N N . THR C 2 53 A 25.461 28.373 -13.104 1.00 16.60 52 THR H N 1
ATOM 1308 C CA . THR C 2 53 A 26.485 29.394 -13.326 1.00 16.55 52 THR H CA 1
ATOM 1309 C C . THR C 2 53 A 26.270 30.287 -14.552 1.00 16.59 52 THR H C 1
ATOM 1310 O O . THR C 2 53 A 26.902 31.340 -14.644 1.00 16.50 52 THR H O 1
ATOM 1314 N N . TYR C 2 54 ? 25.426 29.865 -15.492 1.00 16.62 53 TYR H N 1
ATOM 1315 C CA . TYR C 2 54 ? 25.104 30.710 -16.644 1.00 17.44 53 TYR H CA 1
ATOM 1316 C C . TYR C 2 54 ? 23.904 31.615 -16.362 1.00 17.73 53 TYR H C 1
ATOM 1317 O O . TYR C 2 54 ? 23.785 32.707 -16.927 1.00 18.02 53 TYR H O 1
ATOM 1326 N N . THR C 2 55 ? 23.033 31.169 -15.465 1.00 18.13 54 THR H N 1
ATOM 1327 C CA . THR C 2 55 ? 21.710 31.760 -15.324 1.00 18.54 54 THR H CA 1
ATOM 1328 C C . THR C 2 55 ? 21.494 32.469 -13.992 1.00 18.64 54 THR H C 1
ATOM 1329 O O . THR C 2 55 ? 20.709 33.413 -13.913 1.00 18.34 54 THR H O 1
ATOM 1333 N N . GLY C 2 56 ? 22.197 32.011 -12.958 1.00 19.22 55 GLY H N 1
ATOM 1334 C CA . GLY C 2 56 ? 22.048 32.528 -11.609 1.00 19.40 55 GLY H CA 1
ATOM 1335 C C . GLY C 2 56 ? 20.931 31.852 -10.825 1.00 19.89 55 GLY H C 1
ATOM 1336 O O . GLY C 2 56 ? 20.807 32.089 -9.623 1.00 20.20 55 GLY H O 1
ATOM 1337 N N . GLU C 2 57 ? 20.111 31.033 -11.494 1.00 19.86 56 GLU H N 1
ATOM 1338 C CA . GLU C 2 57 ? 18.980 30.345 -10.855 1.00 19.83 56 GLU H CA 1
ATOM 1339 C C . GLU C 2 57 ? 19.515 29.289 -9.899 1.00 19.64 56 GLU H C 1
ATOM 1340 O O . GLU C 2 57 ? 20.301 28.423 -10.300 1.00 19.28 56 GLU H O 1
ATOM 1346 N N . SER C 2 58 ? 19.085 29.386 -8.639 1.00 19.41 57 SER H N 1
ATOM 1347 C CA . SER C 2 58 ? 19.439 28.447 -7.580 1.00 19.26 57 SER H CA 1
ATOM 1348 C C . SER C 2 58 ? 18.305 27.455 -7.327 1.00 19.42 57 SER H C 1
ATOM 1349 O O . SER C 2 58 ? 17.126 27.834 -7.386 1.00 18.86 57 SER H O 1
ATOM 1352 N N . THR C 2 59 ? 18.666 26.209 -7.006 1.00 19.27 58 THR H N 1
ATOM 1353 C CA . THR C 2 59 ? 17.701 25.192 -6.579 1.00 18.95 58 THR H CA 1
ATOM 1354 C C . THR C 2 59 ? 18.105 24.653 -5.204 1.00 19.18 58 THR H C 1
ATOM 1355 O O . THR C 2 59 ? 19.247 24.193 -5.037 1.00 19.23 58 THR H O 1
ATOM 1359 N N . TYR C 2 60 ? 17.178 24.711 -4.240 1.00 18.95 59 TYR H N 1
ATOM 1360 C CA . TYR C 2 60 ? 17.377 24.188 -2.888 1.00 18.88 59 TYR H CA 1
ATOM 1361 C C . TYR C 2 60 ? 16.601 22.884 -2.601 1.00 19.15 59 TYR H C 1
ATOM 1362 O O . TYR C 2 60 ? 15.385 22.802 -2.851 1.00 18.98 59 TYR H O 1
ATOM 1371 N N . ALA C 2 61 ? 17.305 21.870 -2.085 1.00 18.90 60 ALA H N 1
ATOM 1372 C CA . ALA C 2 61 ? 16.671 20.685 -1.495 1.00 18.99 60 ALA H CA 1
ATOM 1373 C C . ALA C 2 61 ? 15.728 21.077 -0.331 1.00 19.19 60 ALA H C 1
ATOM 1374 O O . ALA C 2 61 ? 15.948 22.094 0.316 1.00 19.43 60 ALA H O 1
ATOM 1376 N N . ASP C 2 62 ? 14.695 20.269 -0.068 1.00 19.44 61 ASP H N 1
ATOM 1377 C CA . ASP C 2 62 ? 13.704 20.545 1.002 1.00 19.43 61 ASP H CA 1
ATOM 1378 C C . ASP C 2 62 ? 14.275 20.829 2.400 1.00 19.54 61 ASP H C 1
ATOM 1379 O O . ASP C 2 62 ? 13.701 21.608 3.156 1.00 19.78 61 ASP H O 1
ATOM 1384 N N . ASP C 2 63 ? 15.392 20.200 2.748 1.00 19.58 62 ASP H N 1
ATOM 1385 C CA . ASP C 2 63 ? 15.966 20.375 4.080 1.00 19.62 62 ASP H CA 1
ATOM 1386 C C . ASP C 2 63 ? 16.766 21.682 4.178 1.00 19.50 62 ASP H C 1
ATOM 1387 O O . ASP C 2 63 ? 17.291 22.020 5.242 1.00 18.72 62 ASP H O 1
ATOM 1392 N N . PHE C 2 64 ? 16.884 22.400 3.060 1.00 19.40 63 PHE H N 1
ATOM 1393 C CA . PHE C 2 64 ? 17.745 23.579 3.029 1.00 19.83 63 PHE H CA 1
ATOM 1394 C C . PHE C 2 64 ? 17.048 24.818 2.471 1.00 19.98 63 PHE H C 1
ATOM 1395 O O . PHE C 2 64 ? 17.661 25.651 1.795 1.00 20.04 63 PHE H O 1
ATOM 1403 N N . LYS C 2 65 ? 15.766 24.936 2.805 1.00 20.09 64 LYS H N 1
ATOM 1404 C CA . LYS C 2 65 ? 14.981 26.109 2.469 1.00 20.34 64 LYS H CA 1
ATOM 1405 C C . LYS C 2 65 ? 14.861 26.989 3.693 1.00 20.45 64 LYS H C 1
ATOM 1406 O O . LYS C 2 65 ? 14.568 26.496 4.785 1.00 21.02 64 LYS H O 1
ATOM 1412 N N . GLY C 2 66 ? 15.108 28.285 3.515 1.00 20.40 65 GLY H N 1
ATOM 1413 C CA . GLY C 2 66 ? 15.011 29.248 4.603 1.00 19.96 65 GLY H CA 1
ATOM 1414 C C . GLY C 2 66 ? 16.303 30.008 4.867 1.00 19.65 65 GLY H C 1
ATOM 1415 O O . GLY C 2 66 ? 16.441 31.163 4.441 1.00 19.40 65 GLY H O 1
ATOM 1416 N N . ARG C 2 67 ? 17.244 29.363 5.557 1.00 19.09 66 ARG H N 1
ATOM 1417 C CA . ARG C 2 67 ? 18.450 30.043 6.023 1.00 18.82 66 ARG H CA 1
ATOM 1418 C C . ARG C 2 67 ? 19.584 29.984 4.992 1.00 19.06 66 ARG H C 1
ATOM 1419 O O . ARG C 2 67 ? 20.660 30.531 5.225 1.00 20.10 66 ARG H O 1
ATOM 1427 N N . PHE C 2 68 ? 19.358 29.322 3.861 1.00 18.48 67 PHE H N 1
ATOM 1428 C CA . PHE C 2 68 ? 20.456 29.019 2.939 1.00 18.00 67 PHE H CA 1
ATOM 1429 C C . PHE C 2 68 ? 20.324 29.759 1.603 1.00 18.22 67 PHE H C 1
ATOM 1430 O O . PHE C 2 68 ? 19.236 29.769 0.976 1.00 17.67 67 PHE H O 1
ATOM 1438 N N . ALA C 2 69 ? 21.436 30.364 1.175 1.00 17.87 68 ALA H N 1
ATOM 1439 C CA . ALA C 2 69 ? 21.463 31.218 -0.018 1.00 18.01 68 ALA H CA 1
ATOM 1440 C C . ALA C 2 69 ? 22.742 31.030 -0.846 1.00 17.95 68 ALA H C 1
ATOM 1441 O O . ALA C 2 69 ? 23.843 31.217 -0.343 1.00 18.88 68 ALA H O 1
ATOM 1443 N N . PHE C 2 70 ? 22.599 30.643 -2.107 1.00 18.26 69 PHE H N 1
ATOM 1444 C CA . PHE C 2 70 ? 23.740 30.500 -3.018 1.00 17.80 69 PHE H CA 1
ATOM 1445 C C . PHE C 2 70 ? 23.871 31.756 -3.844 1.00 17.90 69 PHE H C 1
ATOM 1446 O O . PHE C 2 70 ? 22.877 32.390 -4.154 1.00 16.85 69 PHE H O 1
ATOM 1454 N N . SER C 2 71 ? 25.098 32.118 -4.207 1.00 17.93 70 SER H N 1
ATOM 1455 C CA . SER C 2 71 ? 25.289 33.258 -5.114 1.00 18.05 70 SER H CA 1
ATOM 1456 C C . SER C 2 71 ? 26.557 33.116 -5.966 1.00 17.95 70 SER H C 1
ATOM 1457 O O . SER C 2 71 ? 27.342 32.181 -5.798 1.00 17.48 70 SER H O 1
ATOM 1460 N N . LEU C 2 72 ? 26.742 34.081 -6.861 1.00 18.55 71 LEU H N 1
ATOM 1461 C CA . LEU C 2 72 ? 27.803 34.052 -7.861 1.00 18.81 71 LEU H CA 1
ATOM 1462 C C . LEU C 2 72 ? 28.490 35.410 -7.931 1.00 18.90 71 LEU H C 1
ATOM 1463 O O . LEU C 2 72 ? 27.840 36.443 -7.828 1.00 19.00 71 LEU H O 1
ATOM 1468 N N . GLU C 2 73 ? 29.805 35.388 -8.117 1.00 18.96 72 GLU H N 1
ATOM 1469 C CA . GLU C 2 73 ? 30.528 36.541 -8.637 1.00 19.04 72 GLU H CA 1
ATOM 1470 C C . GLU C 2 73 ? 31.273 36.067 -9.881 1.00 18.91 72 GLU H C 1
ATOM 1471 O O . GLU C 2 73 ? 32.392 35.564 -9.793 1.00 18.92 72 GLU H O 1
ATOM 1477 N N . THR C 2 74 ? 30.625 36.214 -11.030 1.00 19.11 73 THR H N 1
ATOM 1478 C CA . THR C 2 74 ? 31.049 35.562 -12.275 1.00 19.11 73 THR H CA 1
ATOM 1479 C C . THR C 2 74 ? 32.440 35.985 -12.771 1.00 18.97 73 THR H C 1
ATOM 1480 O O . THR C 2 74 ? 33.186 35.161 -13.313 1.00 18.85 73 THR H O 1
ATOM 1484 N N . SER C 2 75 ? 32.774 37.260 -12.597 1.00 18.62 74 SER H N 1
ATOM 1485 C CA . SER C 2 75 ? 34.065 37.782 -13.059 1.00 18.71 74 SER H CA 1
ATOM 1486 C C . SER C 2 75 ? 35.262 37.228 -12.257 1.00 18.72 74 SER H C 1
ATOM 1487 O O . SER C 2 75 ? 36.363 37.111 -12.801 1.00 18.82 74 SER H O 1
ATOM 1490 N N . ALA C 2 76 ? 35.040 36.894 -10.981 1.00 18.30 75 ALA H N 1
ATOM 1491 C CA . ALA C 2 76 ? 36.046 36.197 -10.169 1.00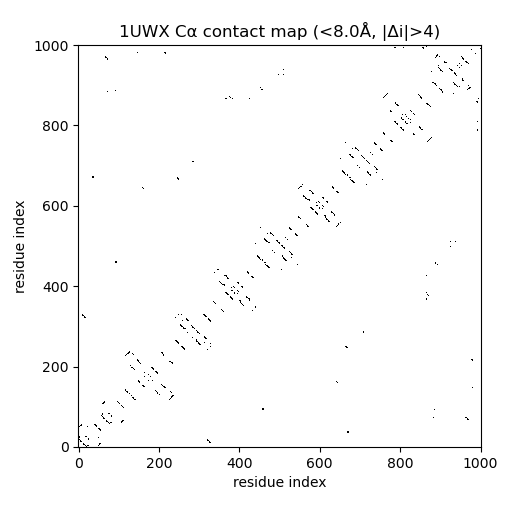 18.07 75 ALA H CA 1
ATOM 1492 C C . ALA C 2 76 ? 35.878 34.655 -10.131 1.00 17.93 75 ALA H C 1
ATOM 1493 O O . ALA C 2 76 ? 36.455 33.975 -9.271 1.00 17.80 75 ALA H O 1
ATOM 1495 N N . SER C 2 77 ? 35.083 34.113 -11.049 1.00 17.71 76 SER H N 1
ATOM 1496 C CA . SER C 2 77 ? 34.862 32.666 -11.156 1.00 17.55 76 SER H CA 1
ATOM 1497 C C . SER C 2 77 ? 34.550 31.994 -9.816 1.00 17.39 76 SER H C 1
ATOM 1498 O O . SER C 2 77 ? 35.059 30.910 -9.517 1.00 17.16 76 SER H O 1
ATOM 1501 N N . THR C 2 78 ? 33.685 32.625 -9.033 1.00 17.03 77 THR H N 1
ATOM 1502 C CA . THR C 2 78 ? 33.436 32.181 -7.670 1.00 16.51 77 THR H CA 1
ATOM 1503 C C . THR C 2 78 ? 31.946 31.999 -7.378 1.00 16.67 77 THR H C 1
ATOM 1504 O O . THR C 2 78 ? 31.104 32.791 -7.826 1.00 16.80 77 THR H O 1
ATOM 1508 N N . ALA C 2 79 ? 31.634 30.920 -6.659 1.00 17.03 78 ALA H N 1
ATOM 1509 C CA . ALA C 2 79 ? 30.297 30.677 -6.119 1.00 17.44 78 ALA H CA 1
ATOM 1510 C C . ALA C 2 79 ? 30.380 30.787 -4.616 1.00 17.96 78 ALA H C 1
ATOM 1511 O O . ALA C 2 79 ? 31.426 30.496 -4.054 1.00 18.12 78 ALA H O 1
ATOM 1513 N N . TYR C 2 80 ? 29.287 31.218 -3.978 1.00 18.13 79 TYR H N 1
ATOM 1514 C CA . TYR C 2 80 ? 29.234 31.356 -2.526 1.00 17.96 79 TYR H CA 1
ATOM 1515 C C . TYR C 2 80 ? 28.068 30.609 -1.878 1.00 18.29 79 TYR H C 1
ATOM 1516 O O . TYR C 2 80 ? 26.964 30.531 -2.449 1.00 17.69 79 TYR H O 1
ATOM 1525 N N . LEU C 2 81 ? 28.319 30.095 -0.664 1.00 18.51 80 LEU H N 1
ATOM 1526 C CA . LEU C 2 81 ? 27.256 29.589 0.207 1.00 18.28 80 LEU H CA 1
ATOM 1527 C C . LEU C 2 81 ? 27.089 30.458 1.464 1.00 18.55 80 LEU H C 1
ATOM 1528 O O . LEU C 2 81 ? 28.031 30.647 2.251 1.00 18.41 80 LEU H O 1
ATOM 1533 N N . GLN C 2 82 ? 25.881 30.977 1.658 1.00 18.51 81 GLN H N 1
ATOM 1534 C CA . GLN C 2 82 ? 25.585 31.765 2.841 1.00 18.43 81 GLN H CA 1
ATOM 1535 C C . GLN C 2 82 ? 24.585 31.043 3.733 1.00 18.12 81 GLN H C 1
ATOM 1536 O O . GLN C 2 82 ? 23.528 30.605 3.267 1.00 18.52 81 GLN H O 1
ATOM 1542 N N . ILE C 2 83 ? 24.936 30.908 5.006 1.00 17.70 82 ILE H N 1
ATOM 1543 C CA . ILE C 2 83 ? 24.013 30.395 6.021 1.00 17.48 82 ILE H CA 1
ATOM 1544 C C . ILE C 2 83 ? 23.718 31.501 7.005 1.00 17.50 82 ILE H C 1
ATOM 1545 O O . ILE C 2 83 ? 24.637 31.972 7.668 1.00 16.98 82 ILE H O 1
ATOM 1550 N N . ASN C 2 84 A 22.446 31.928 7.068 1.00 18.00 82 ASN H N 1
ATOM 1551 C CA . ASN C 2 84 A 21.991 32.925 8.037 1.00 18.42 82 ASN H CA 1
ATOM 1552 C C . ASN C 2 84 A 21.555 32.281 9.355 1.00 18.30 82 ASN H C 1
ATOM 1553 O O . ASN C 2 84 A 21.138 31.117 9.369 1.00 18.27 82 ASN H O 1
ATOM 1558 N N . ASN C 2 85 B 21.651 33.049 10.446 1.00 17.97 82 ASN H N 1
ATOM 1559 C CA . ASN C 2 85 B 21.136 32.658 11.757 1.00 17.93 82 ASN H CA 1
ATOM 1560 C C . ASN C 2 85 B 21.582 31.260 12.230 1.00 17.84 82 ASN H C 1
ATOM 1561 O O . ASN C 2 85 B 20.753 30.426 12.623 1.00 18.01 82 ASN H O 1
ATOM 1566 N N . VAL C 2 86 C 22.894 31.027 12.204 1.00 17.24 82 VAL H N 1
ATOM 1567 C CA . VAL C 2 86 C 23.472 29.702 12.412 1.00 16.72 82 VAL H CA 1
ATOM 1568 C C . VAL C 2 86 C 23.105 29.083 13.758 1.00 16.90 82 VAL H C 1
ATOM 1569 O O . VAL C 2 86 C 22.937 29.800 14.755 1.00 17.10 82 VAL H O 1
ATOM 1573 N N . LYS C 2 87 ? 22.996 27.759 13.783 1.00 17.18 83 LYS H N 1
ATOM 1574 C CA . LYS C 2 87 ? 22.836 27.005 15.033 1.00 17.78 83 LYS H CA 1
ATOM 1575 C C . LYS C 2 87 ? 23.728 25.757 15.114 1.00 17.71 83 LYS H C 1
ATOM 1576 O O . LYS C 2 87 ? 24.448 25.433 14.158 1.00 17.61 83 LYS H O 1
ATOM 1582 N N . ASN C 2 88 ? 23.664 25.069 16.256 1.00 17.72 84 ASN H N 1
ATOM 1583 C CA . ASN C 2 88 ? 24.460 23.872 16.531 1.00 18.10 84 ASN H CA 1
ATOM 1584 C C . ASN C 2 88 ? 24.429 22.816 15.433 1.00 17.89 84 ASN H C 1
ATOM 1585 O O . ASN C 2 88 ? 25.412 22.126 15.223 1.00 18.15 84 ASN H O 1
ATOM 1590 N N . GLU C 2 89 ? 23.292 22.692 14.753 1.00 17.81 85 GLU H N 1
ATOM 1591 C CA . GLU C 2 89 ? 23.118 21.708 13.693 1.00 17.96 85 GLU H CA 1
ATOM 1592 C C . GLU C 2 89 ? 23.890 22.031 12.386 1.00 17.54 85 GLU H C 1
ATOM 1593 O O . GLU C 2 89 ? 24.048 21.138 11.554 1.00 16.72 85 GLU H O 1
ATOM 1599 N N . ASP C 2 90 ? 24.378 23.277 12.240 1.00 16.86 86 ASP H N 1
ATOM 1600 C CA . ASP C 2 90 ? 25.176 23.693 11.074 1.00 16.46 86 ASP H CA 1
ATOM 1601 C C . ASP C 2 90 ? 26.663 23.336 11.140 1.00 16.38 86 ASP H C 1
ATOM 1602 O O . ASP C 2 90 ? 27.386 23.476 10.134 1.00 16.42 86 ASP H O 1
ATOM 1607 N N . THR C 2 91 ? 27.109 22.896 12.317 1.00 16.45 87 THR H N 1
ATOM 1608 C CA . THR C 2 91 ? 28.485 22.450 12.542 1.00 16.58 87 THR H CA 1
ATOM 1609 C C . THR C 2 91 ? 28.734 21.225 11.691 1.00 15.86 87 THR H C 1
ATOM 1610 O O . THR C 2 91 ? 28.161 20.183 11.936 1.00 15.73 87 THR H O 1
ATOM 1614 N N . ALA C 2 92 ? 29.560 21.382 10.661 1.00 16.22 88 ALA H N 1
ATOM 1615 C CA . ALA C 2 92 ? 29.734 20.371 9.627 1.00 16.41 88 ALA H CA 1
ATOM 1616 C C . ALA C 2 92 ? 30.831 20.827 8.685 1.00 16.78 88 ALA H C 1
ATOM 1617 O O . ALA C 2 92 ? 31.353 21.930 8.852 1.00 17.01 88 ALA H O 1
ATOM 1619 N N . THR C 2 93 ? 31.157 19.986 7.698 1.00 16.58 89 THR H N 1
ATOM 1620 C CA . THR C 2 93 ? 32.029 20.358 6.608 1.00 17.17 89 THR H CA 1
ATOM 1621 C C . THR C 2 93 ? 31.169 20.576 5.344 1.00 17.17 89 THR H C 1
ATOM 1622 O O . THR C 2 93 ? 30.211 19.824 5.081 1.00 16.86 89 THR H O 1
ATOM 1626 N N . TYR C 2 94 ? 31.506 21.613 4.578 1.00 16.85 90 TYR H N 1
ATOM 1627 C CA . TYR C 2 94 ? 30.754 21.921 3.374 1.00 17.33 90 TYR H CA 1
ATOM 1628 C C . TYR C 2 94 ? 31.655 21.791 2.130 1.00 17.79 90 TYR H C 1
ATOM 1629 O O . TYR C 2 94 ? 32.785 22.299 2.138 1.00 18.63 90 TYR H O 1
ATOM 1638 N N . PHE C 2 95 ? 31.179 21.100 1.101 1.00 17.62 91 PHE H N 1
ATOM 1639 C CA . PHE C 2 95 ? 31.911 20.937 -0.171 1.00 17.73 91 PHE H CA 1
ATOM 1640 C C . PHE C 2 95 ? 31.158 21.528 -1.339 1.00 18.14 91 PHE H C 1
ATOM 1641 O O . PHE C 2 95 ? 29.924 21.382 -1.431 1.00 18.70 91 PHE H O 1
ATOM 1649 N N . CYS C 2 96 ? 31.872 22.210 -2.225 1.00 17.95 92 CYS H N 1
ATOM 1650 C CA . CYS C 2 96 ? 31.312 22.474 -3.525 1.00 18.50 92 CYS H CA 1
ATOM 1651 C C . CYS C 2 96 ? 31.799 21.381 -4.483 1.00 18.43 92 CYS H C 1
ATOM 1652 O O . CYS C 2 96 ? 32.863 20.779 -4.247 1.00 18.54 92 CYS H O 1
ATOM 1655 N N . ALA C 2 97 ? 31.015 21.093 -5.524 1.00 18.12 93 ALA H N 1
ATOM 1656 C CA . ALA C 2 97 ? 31.425 20.188 -6.594 1.00 17.81 93 ALA H CA 1
ATOM 1657 C C . ALA C 2 97 ? 30.791 20.570 -7.936 1.00 18.51 93 ALA H C 1
ATOM 1658 O O . ALA C 2 97 ? 29.582 20.860 -8.017 1.00 18.72 93 ALA H O 1
ATOM 1660 N N . ARG C 2 98 ? 31.618 20.507 -8.978 1.00 18.68 94 ARG H N 1
ATOM 1661 C CA . ARG C 2 98 ? 31.233 20.723 -10.354 1.00 18.20 94 ARG H CA 1
ATOM 1662 C C . ARG C 2 98 ? 30.349 19.584 -10.859 1.00 18.18 94 ARG H C 1
ATOM 1663 O O . ARG C 2 98 ? 30.735 18.407 -10.740 1.00 17.44 94 ARG H O 1
ATOM 1671 N N . GLY C 2 99 ? 29.168 19.947 -11.390 1.00 17.60 95 GLY H N 1
ATOM 1672 C CA . GLY C 2 99 ? 28.323 19.006 -12.099 1.00 17.73 95 GLY H CA 1
ATOM 1673 C C . GLY C 2 99 ? 28.735 18.920 -13.568 1.00 18.25 95 GLY H C 1
ATOM 1674 O O . GLY C 2 99 ? 28.454 19.847 -14.334 1.00 18.52 95 GLY H O 1
ATOM 1675 N N . PHE C 2 100 ? 29.390 17.827 -13.964 1.00 17.59 96 PHE H N 1
ATOM 1676 C CA . PHE C 2 100 ? 29.692 17.592 -15.394 1.00 17.43 96 PHE H CA 1
ATOM 1677 C C . PHE C 2 100 ? 28.484 17.097 -16.224 1.00 17.44 96 PHE H C 1
ATOM 1678 O O . PHE C 2 100 ? 28.079 15.920 -16.157 1.00 17.45 96 PHE H O 1
ATOM 1686 N N . TYR C 2 101 ? 27.948 18.014 -17.031 1.00 17.34 97 TYR H N 1
ATOM 1687 C CA . TYR C 2 101 ? 26.895 17.756 -18.014 1.00 16.66 97 TYR H CA 1
ATOM 1688 C C . TYR C 2 101 ? 26.948 18.880 -19.037 1.00 16.58 97 TYR H C 1
ATOM 1689 O O . TYR C 2 101 ? 27.482 19.945 -18.745 1.00 16.81 97 TYR H O 1
ATOM 1698 N N . TYR C 2 102 ? 26.391 18.641 -20.219 1.00 16.10 98 TYR H N 1
ATOM 1699 C CA . TYR C 2 102 ? 26.225 19.639 -21.282 1.00 16.16 98 TYR H CA 1
ATOM 1700 C C . TYR C 2 102 ? 25.123 19.196 -22.275 1.00 16.06 98 TYR H C 1
ATOM 1701 O O . TYR C 2 102 ? 24.701 18.030 -22.244 1.00 16.02 98 TYR H O 1
ATOM 1710 N N . TYR C 2 103 ? 24.711 20.102 -23.161 1.00 15.05 99 TYR H N 1
ATOM 1711 C CA . TYR C 2 103 ? 23.726 19.798 -24.204 1.00 15.40 99 TYR H CA 1
ATOM 1712 C C . TYR C 2 103 ? 24.167 18.666 -25.135 1.00 15.49 99 TYR H C 1
ATOM 1713 O O . TYR C 2 103 ? 25.153 18.800 -25.857 1.00 15.46 99 TYR H O 1
ATOM 1722 N N . GLY C 2 104 ? 23.419 17.563 -25.099 1.00 15.88 100 GLY H N 1
ATOM 1723 C CA . GLY C 2 104 ? 23.705 16.356 -25.864 1.00 15.87 100 GLY H CA 1
ATOM 1724 C C . GLY C 2 104 ? 24.523 15.316 -25.098 1.00 16.28 100 GLY H C 1
ATOM 1725 O O . GLY C 2 104 ? 24.864 14.262 -25.632 1.00 16.37 100 GLY H O 1
ATOM 1726 N N . SER C 2 105 A 24.861 15.604 -23.853 1.00 16.40 100 SER H N 1
ATOM 1727 C CA . SER C 2 105 A 25.678 14.653 -23.094 1.00 17.19 100 SER H CA 1
ATOM 1728 C C . SER C 2 105 A 24.869 13.411 -22.724 1.00 17.62 100 SER H C 1
ATOM 1729 O O . SER C 2 105 A 23.689 13.519 -22.411 1.00 17.38 100 SER H O 1
ATOM 1732 N N . ARG C 2 106 B 25.532 12.256 -22.728 1.00 17.50 100 ARG H N 1
ATOM 1733 C CA . ARG C 2 106 B 24.915 11.017 -22.279 1.00 18.42 100 ARG H CA 1
ATOM 1734 C C . ARG C 2 106 B 24.989 10.798 -20.782 1.00 18.41 100 ARG H C 1
ATOM 1735 O O . ARG C 2 106 B 24.179 10.048 -20.234 1.00 18.62 100 ARG H O 1
ATOM 1743 N N . TYR C 2 107 C 25.948 11.466 -20.128 1.00 18.11 100 TYR H N 1
ATOM 1744 C CA . TYR C 2 107 C 26.327 11.188 -18.748 1.00 17.40 100 TYR H CA 1
ATOM 1745 C C . TYR C 2 107 C 26.251 12.425 -17.847 1.00 16.84 100 TYR H C 1
ATOM 1746 O O . TYR C 2 107 C 26.419 13.549 -18.320 1.00 16.99 100 TYR H O 1
ATOM 1755 N N . PHE C 2 108 D 26.046 12.185 -16.550 1.00 16.25 100 PHE H N 1
ATOM 1756 C CA . PHE C 2 108 D 25.973 13.222 -15.486 1.00 17.02 100 PHE H CA 1
ATOM 1757 C C . PHE C 2 108 D 26.637 12.678 -14.200 1.00 17.25 100 PHE H C 1
ATOM 1758 O O . PHE C 2 108 D 26.313 11.587 -13.751 1.00 17.46 100 PHE H O 1
ATOM 1766 N N . TYR C 2 109 E 27.585 13.440 -13.652 1.00 17.45 100 TYR H N 1
ATOM 1767 C CA . TYR C 2 109 E 28.330 13.086 -12.446 1.00 17.58 100 TYR H CA 1
ATOM 1768 C C . TYR C 2 109 E 29.068 14.341 -11.933 1.00 18.19 100 TYR H C 1
ATOM 1769 O O . TYR C 2 109 E 29.114 15.367 -12.634 1.00 18.87 100 TYR H O 1
ATOM 1778 N N . PHE C 2 110 F 29.597 14.266 -10.705 1.00 17.60 100 PHE H N 1
ATOM 1779 C CA . PHE C 2 110 F 30.337 15.349 -10.067 1.00 17.69 100 PHE H CA 1
ATOM 1780 C C . PHE C 2 110 F 31.836 14.987 -10.144 1.00 17.47 100 PHE H C 1
ATOM 1781 O O . PHE C 2 110 F 32.287 14.106 -9.446 1.00 17.44 100 PHE H O 1
ATOM 1789 N N . ASP C 2 111 ? 32.616 15.675 -10.965 1.00 17.55 101 ASP H N 1
ATOM 1790 C CA . ASP C 2 111 ? 33.995 15.236 -11.227 1.00 17.96 101 ASP H CA 1
ATOM 1791 C C . ASP C 2 111 ? 34.996 15.957 -10.333 1.00 18.54 101 ASP H C 1
ATOM 1792 O O . ASP C 2 111 ? 35.715 15.296 -9.571 1.00 19.14 101 ASP H O 1
ATOM 1797 N N . TYR C 2 112 ? 34.979 17.300 -10.334 1.00 18.00 102 TYR H N 1
ATOM 1798 C CA . TYR C 2 112 ? 35.839 18.069 -9.427 1.00 17.46 102 TYR H CA 1
ATOM 1799 C C . TYR C 2 112 ? 35.126 18.560 -8.187 1.00 17.55 102 TYR H C 1
ATOM 1800 O O . TYR C 2 112 ? 34.000 19.105 -8.272 1.00 18.27 102 TYR H O 1
ATOM 1809 N N . TRP C 2 113 ? 35.799 18.374 -7.045 1.00 16.91 103 TRP H N 1
ATOM 1810 C CA . TRP C 2 113 ? 35.312 18.733 -5.719 1.00 17.25 103 TRP H CA 1
ATOM 1811 C C . TRP C 2 113 ? 36.258 19.746 -5.057 1.00 17.47 103 TRP H C 1
ATOM 1812 O O . TRP C 2 113 ? 37.478 19.665 -5.231 1.00 17.49 103 TRP H O 1
ATOM 1823 N N . GLY C 2 114 ? 35.721 20.670 -4.261 1.00 17.44 104 GLY H N 1
ATOM 1824 C CA . GLY C 2 114 ? 36.589 21.534 -3.469 1.00 16.52 104 GLY H CA 1
ATOM 1825 C C . GLY C 2 114 ? 37.193 20.745 -2.306 1.00 16.98 104 GLY H C 1
ATOM 1826 O O . GLY C 2 114 ? 36.794 19.592 -2.040 1.00 16.72 104 GLY H O 1
ATOM 1827 N N . GLN C 2 115 ? 38.136 21.345 -1.584 1.00 16.13 105 GLN H N 1
ATOM 1828 C CA . GLN C 2 115 ? 38.831 20.604 -0.536 1.00 16.29 105 GLN H CA 1
ATOM 1829 C C . GLN C 2 115 ? 37.991 20.547 0.760 1.00 16.69 105 GLN H C 1
ATOM 1830 O O . GLN C 2 115 ? 38.353 19.862 1.721 1.00 16.37 105 GLN H O 1
ATOM 1836 N N . GLY C 2 116 ? 36.882 21.284 0.769 1.00 16.84 106 GLY H N 1
ATOM 1837 C CA . GLY C 2 116 ? 35.968 21.302 1.888 1.00 17.49 106 GLY H CA 1
ATOM 1838 C C . GLY C 2 116 ? 36.226 22.418 2.884 1.00 18.32 106 GLY H C 1
ATOM 1839 O O . GLY C 2 116 ? 37.363 22.814 3.093 1.00 17.55 106 GLY H O 1
ATOM 1840 N N . THR C 2 117 ? 35.162 22.930 3.497 1.00 19.08 107 THR H N 1
ATOM 1841 C CA . THR C 2 117 ? 35.341 23.909 4.553 1.00 19.85 107 THR H CA 1
ATOM 1842 C C . THR C 2 117 ? 34.496 23.701 5.806 1.00 19.67 107 THR H C 1
ATOM 1843 O O . THR C 2 117 ? 33.292 23.438 5.738 1.00 19.37 107 THR H O 1
ATOM 1847 N N . THR C 2 118 ? 35.202 23.787 6.937 1.00 18.59 108 THR H N 1
ATOM 1848 C CA . THR C 2 118 ? 34.686 23.566 8.272 1.00 18.64 108 THR H CA 1
ATOM 1849 C C . THR C 2 118 ? 33.969 24.819 8.873 1.00 18.10 108 THR H C 1
ATOM 1850 O O . THR C 2 118 ? 34.464 25.948 8.823 1.00 16.53 108 THR H O 1
ATOM 1854 N N . LEU C 2 119 ? 32.785 24.573 9.427 1.00 18.27 109 LEU H N 1
ATOM 1855 C CA . LEU C 2 119 ? 32.039 25.541 10.225 1.00 18.38 109 LEU H CA 1
ATOM 1856 C C . LEU C 2 119 ? 31.836 24.992 11.639 1.00 17.93 109 LEU H C 1
ATOM 1857 O O . LEU C 2 119 ? 31.358 23.876 11.838 1.00 17.25 109 LEU H O 1
ATOM 1862 N N . THR C 2 120 ? 32.172 25.798 12.629 1.00 18.07 110 THR H N 1
ATOM 1863 C CA . THR C 2 120 ? 31.955 25.401 14.013 1.00 17.62 110 THR H CA 1
ATOM 1864 C C . THR C 2 120 ? 31.120 26.468 14.706 1.00 17.88 110 THR H C 1
ATOM 1865 O O . THR C 2 120 ? 31.428 27.676 14.634 1.00 18.29 110 THR H O 1
ATOM 1869 N N . VAL C 2 121 ? 30.056 26.030 15.368 1.00 17.56 111 VAL H N 1
ATOM 1870 C CA . VAL C 2 121 ? 29.159 26.965 16.047 1.00 16.92 111 VAL H CA 1
ATOM 1871 C C . VAL C 2 121 ? 29.312 26.792 17.545 1.00 17.56 111 VAL H C 1
ATOM 1872 O O . VAL C 2 121 ? 29.213 25.668 18.071 1.00 17.73 111 VAL H O 1
ATOM 1876 N N . SER C 2 122 ? 29.587 27.910 18.221 1.00 17.86 112 SER H N 1
ATOM 1877 C CA . SER C 2 122 ? 29.902 27.931 19.637 1.00 17.73 112 SER H CA 1
ATOM 1878 C C . SER C 2 122 ? 29.767 29.349 20.161 1.00 18.98 112 SER H C 1
ATOM 1879 O O . SER C 2 122 ? 30.059 30.319 19.464 1.00 18.98 112 SER H O 1
ATOM 1882 N N . SER C 2 123 ? 29.340 29.463 21.412 1.00 19.76 113 SER H N 1
ATOM 1883 C CA . SER C 2 123 ? 29.211 30.762 22.066 1.00 19.98 113 SER H CA 1
ATOM 1884 C C . SER C 2 123 ? 30.597 31.169 22.581 1.00 19.61 113 SER H C 1
ATOM 1885 O O . SER C 2 123 ? 30.811 32.318 22.899 1.00 19.89 113 SER H O 1
ATOM 1888 N N . ALA C 2 124 ? 31.534 30.219 22.651 1.00 18.85 114 ALA H N 1
ATOM 1889 C CA . ALA C 2 124 ? 32.840 30.454 23.266 1.00 18.64 114 ALA H CA 1
ATOM 1890 C C . ALA C 2 124 ? 33.737 31.466 22.555 1.00 18.95 114 ALA H C 1
ATOM 1891 O O . ALA C 2 124 ? 33.607 31.697 21.361 1.00 19.56 114 ALA H O 1
ATOM 1893 N N . LYS C 2 125 ? 34.639 32.091 23.308 1.00 18.81 115 LYS H N 1
ATOM 1894 C CA . LYS C 2 125 ? 35.759 32.810 22.731 1.00 18.73 115 LYS H CA 1
ATOM 1895 C C . LYS C 2 125 ? 36.998 31.984 22.968 1.00 17.51 115 LYS H C 1
ATOM 1896 O O . LYS C 2 125 ? 36.950 30.993 23.703 1.00 17.78 115 LYS H O 1
ATOM 1902 N N . THR C 2 126 ? 38.105 32.392 22.358 1.00 16.79 116 THR H N 1
ATOM 1903 C CA . THR C 2 126 ? 39.373 31.717 22.522 1.00 16.59 116 THR H CA 1
ATOM 1904 C C . THR C 2 126 ? 39.619 31.465 24.013 1.00 17.18 116 THR H C 1
ATOM 1905 O O . THR C 2 126 ? 39.505 32.393 24.817 1.00 16.70 116 THR H O 1
ATOM 1909 N N . THR C 2 127 ? 39.943 30.215 24.348 1.00 17.13 117 THR H N 1
ATOM 1910 C CA . THR C 2 127 ? 40.156 29.746 25.720 1.00 17.61 117 THR H CA 1
ATOM 1911 C C . THR C 2 127 ? 41.267 28.692 25.708 1.00 17.83 117 THR H C 1
ATOM 1912 O O . THR C 2 127 ? 41.140 27.675 25.014 1.00 17.81 117 THR H O 1
ATOM 1916 N N . ALA C 2 128 ? 42.324 28.923 26.479 1.00 17.26 118 ALA H N 1
ATOM 1917 C CA . ALA C 2 128 ? 43.430 27.993 26.569 1.00 17.52 118 ALA H CA 1
ATOM 1918 C C . ALA C 2 128 ? 43.012 26.748 27.376 1.00 17.79 118 ALA H C 1
ATOM 1919 O O . ALA C 2 128 ? 42.076 26.832 28.190 1.00 17.44 118 ALA H O 1
ATOM 1921 N N . PRO C 2 129 ? 43.670 25.613 27.131 1.00 16.97 119 PRO H N 1
ATOM 1922 C CA . PRO C 2 129 ? 43.302 24.354 27.805 1.00 17.37 119 PRO H CA 1
ATOM 1923 C C . PRO C 2 129 ? 43.802 24.220 29.259 1.00 17.33 119 PRO H C 1
ATOM 1924 O O . PRO C 2 129 ? 44.887 24.688 29.569 1.00 17.78 119 PRO H O 1
ATOM 1928 N N . SER C 2 130 ? 43.036 23.557 30.122 1.00 17.15 120 SER H N 1
ATOM 1929 C CA . SER C 2 130 ? 43.613 22.955 31.328 1.00 16.93 120 SER H CA 1
ATOM 1930 C C . SER C 2 130 ? 44.144 21.537 31.007 1.00 16.77 120 SER H C 1
ATOM 1931 O O . SER C 2 130 ? 43.468 20.766 30.276 1.00 16.65 120 SER H O 1
ATOM 1934 N N . VAL C 2 131 ? 45.344 21.206 31.507 1.00 16.58 121 VAL H N 1
ATOM 1935 C CA . VAL C 2 131 ? 45.993 19.908 31.270 1.00 16.19 121 VAL H CA 1
ATOM 1936 C C . VAL C 2 131 ? 46.039 19.140 32.621 1.00 16.82 121 VAL H C 1
ATOM 1937 O O . VAL C 2 131 ? 46.707 19.543 33.570 1.00 16.63 121 VAL H O 1
ATOM 1941 N N . TYR C 2 132 ? 45.282 18.052 32.713 1.00 16.97 122 TYR H N 1
ATOM 1942 C CA . TYR C 2 132 ? 45.255 17.244 33.926 1.00 16.36 122 TYR H CA 1
ATOM 1943 C C . TYR C 2 132 ? 45.958 15.903 33.739 1.00 15.95 122 TYR H C 1
ATOM 1944 O O . TYR C 2 132 ? 45.809 15.244 32.674 1.00 15.53 122 TYR H O 1
ATOM 1953 N N . PRO C 2 133 ? 46.706 15.482 34.761 1.00 15.86 123 PRO H N 1
ATOM 1954 C CA . PRO C 2 133 ? 47.521 14.275 34.645 1.00 15.78 123 PRO H CA 1
ATOM 1955 C C . PRO C 2 133 ? 46.627 13.075 34.903 1.00 15.72 123 PRO H C 1
ATOM 1956 O O . PRO C 2 133 ? 45.694 13.194 35.668 1.00 16.26 123 PRO H O 1
ATOM 1960 N N . LEU C 2 134 ? 46.902 11.955 34.246 1.00 15.72 124 LEU H N 1
ATOM 1961 C CA . LEU C 2 134 ? 46.211 10.704 34.507 1.00 15.94 124 LEU H CA 1
ATOM 1962 C C . LEU C 2 134 ? 47.271 9.703 34.930 1.00 15.86 124 LEU H C 1
ATOM 1963 O O . LEU C 2 134 ? 48.078 9.291 34.120 1.00 15.17 124 LEU H O 1
ATOM 1968 N N . ALA C 2 135 ? 47.293 9.373 36.218 1.00 17.62 125 ALA H N 1
ATOM 1969 C CA . ALA C 2 135 ? 48.229 8.374 36.777 1.00 18.90 125 ALA H CA 1
ATOM 1970 C C . ALA C 2 135 ? 47.429 7.352 37.560 1.00 19.64 125 ALA H C 1
ATOM 1971 O O . ALA C 2 135 ? 46.432 7.738 38.164 1.00 19.86 125 ALA H O 1
ATOM 1973 N N . PRO C 2 136 ? 47.848 6.073 37.568 1.00 20.62 126 PRO H N 1
ATOM 1974 C CA . PRO C 2 136 ? 47.168 5.035 38.395 1.00 22.20 126 PRO H CA 1
ATOM 1975 C C . PRO C 2 136 ? 47.232 5.287 39.918 1.00 22.62 126 PRO H C 1
ATOM 1976 O O . PRO C 2 136 ? 48.234 5.848 40.395 1.00 22.50 126 PRO H O 1
ATOM 1980 N N . VAL C 2 137 ? 46.186 4.892 40.656 1.00 24.36 127 VAL H N 1
ATOM 1981 C CA . VAL C 2 137 ? 46.246 4.799 42.145 1.00 25.44 127 VAL H CA 1
ATOM 1982 C C . VAL C 2 137 ? 45.269 3.854 42.867 1.00 26.13 127 VAL H C 1
ATOM 1983 O O . VAL C 2 137 ? 45.631 3.228 43.902 1.00 27.39 127 VAL H O 1
ATOM 1987 N N . SER C 2 144 ? 52.577 -5.898 34.685 1.00 21.80 134 SER H N 1
ATOM 1988 C CA . SER C 2 144 ? 53.700 -5.913 33.737 1.00 22.07 134 SER H CA 1
ATOM 1989 C C . SER C 2 144 ? 53.743 -4.698 32.790 1.00 22.16 134 SER H C 1
ATOM 1990 O O . SER C 2 144 ? 54.827 -4.288 32.347 1.00 21.71 134 SER H O 1
ATOM 1993 N N . SER C 2 145 ? 52.583 -4.118 32.485 1.00 21.74 135 SER H N 1
ATOM 1994 C CA . SER C 2 145 ? 52.555 -2.810 31.822 1.00 22.19 135 SER H CA 1
ATOM 1995 C C . SER C 2 145 ? 51.755 -1.789 32.597 1.00 21.31 135 SER H C 1
ATOM 1996 O O . SER C 2 145 ? 50.937 -2.154 33.441 1.00 21.46 135 SER H O 1
ATOM 1999 N N . VAL C 2 146 ? 51.992 -0.514 32.297 1.00 20.29 136 VAL H N 1
ATOM 2000 C CA . VAL C 2 146 ? 51.322 0.582 32.969 1.00 19.63 136 VAL H CA 1
ATOM 2001 C C . VAL C 2 146 ? 50.808 1.580 31.885 1.00 19.45 136 VAL H C 1
ATOM 2002 O O . VAL C 2 146 ? 51.467 1.814 30.868 1.00 19.21 136 VAL H O 1
ATOM 2006 N N . THR C 2 147 ? 49.584 2.068 32.060 1.00 19.20 137 THR H N 1
ATOM 2007 C CA . THR C 2 147 ? 48.977 3.051 31.167 1.00 18.43 137 THR H CA 1
ATOM 2008 C C . THR C 2 147 ? 48.844 4.391 31.875 1.00 18.56 137 THR H C 1
ATOM 2009 O O . THR C 2 147 ? 48.342 4.459 32.991 1.00 18.02 137 THR H O 1
ATOM 2013 N N . LEU C 2 148 ? 49.308 5.441 31.198 1.00 18.93 138 LEU H N 1
ATOM 2014 C CA . LEU C 2 148 ? 49.229 6.829 31.659 1.00 19.17 138 LEU H CA 1
ATOM 2015 C C . LEU C 2 148 ? 48.475 7.694 30.644 1.00 19.28 138 LEU H C 1
ATOM 2016 O O . LEU C 2 148 ? 48.121 7.227 29.557 1.00 20.30 138 LEU H O 1
ATOM 2021 N N . GLY C 2 149 ? 48.227 8.960 30.982 1.00 19.18 139 GLY H N 1
ATOM 2022 C CA . GLY C 2 149 ? 47.463 9.827 30.114 1.00 18.70 139 GLY H CA 1
ATOM 2023 C C . GLY C 2 149 ? 47.519 11.307 30.466 1.00 19.51 139 GLY H C 1
ATOM 2024 O O . GLY C 2 149 ? 48.085 11.704 31.509 1.00 19.46 139 GLY H O 1
ATOM 2025 N N . CYS C 2 150 ? 46.959 12.139 29.582 1.00 18.74 140 CYS H N 1
ATOM 2026 C CA . CYS C 2 150 ? 46.676 13.542 29.899 1.00 19.25 140 CYS H CA 1
ATOM 2027 C C . CYS C 2 150 ? 45.271 13.831 29.431 1.00 18.57 140 CYS H C 1
ATOM 2028 O O . CYS C 2 150 ? 44.889 13.369 28.375 1.00 19.07 140 CYS H O 1
ATOM 2031 N N . LEU C 2 151 ? 44.522 14.577 30.236 1.00 17.98 141 LEU H N 1
ATOM 2032 C CA . LEU C 2 151 ? 43.174 15.025 29.923 1.00 18.52 141 LEU H CA 1
ATOM 2033 C C . LEU C 2 151 ? 43.254 16.553 29.633 1.00 18.74 141 LEU H C 1
ATOM 2034 O O . LEU C 2 151 ? 43.732 17.317 30.456 1.00 19.12 141 LEU H O 1
ATOM 2039 N N . VAL C 2 152 ? 42.785 16.979 28.469 1.00 18.71 142 VAL H N 1
ATOM 2040 C CA . VAL C 2 152 ? 42.990 18.330 28.004 1.00 18.36 142 VAL H CA 1
ATOM 2041 C C . VAL C 2 152 ? 41.611 18.923 27.859 1.00 18.68 142 VAL H C 1
ATOM 2042 O O . VAL C 2 152 ? 40.928 18.674 26.865 1.00 18.42 142 VAL H O 1
ATOM 2046 N N . LYS C 2 153 ? 41.190 19.664 28.889 1.00 18.49 143 LYS H N 1
ATOM 2047 C CA . LYS C 2 153 ? 39.813 20.110 29.011 1.00 18.95 143 LYS H CA 1
ATOM 2048 C C . LYS C 2 153 ? 39.628 21.608 28.816 1.00 18.70 143 LYS H C 1
ATOM 2049 O O . LYS C 2 153 ? 40.553 22.401 29.045 1.00 20.06 143 LYS H O 1
ATOM 2055 N N . GLY C 2 154 ? 38.426 21.999 28.417 1.00 17.62 144 GLY H N 1
ATOM 2056 C CA . GLY C 2 154 ? 38.020 23.387 28.459 1.00 17.41 144 GLY H CA 1
ATOM 2057 C C . GLY C 2 154 ? 38.539 24.411 27.447 1.00 16.55 144 GLY H C 1
ATOM 2058 O O . GLY C 2 154 ? 38.479 25.608 27.713 1.00 16.05 144 GLY H O 1
ATOM 2059 N N . TYR C 2 155 ? 39.002 23.960 26.298 1.00 15.99 145 TYR H N 1
ATOM 2060 C CA . TYR C 2 155 ? 39.568 24.864 25.296 1.00 16.52 145 TYR H CA 1
ATOM 2061 C C . TYR C 2 155 ? 38.636 25.154 24.097 1.00 16.33 145 TYR H C 1
ATOM 2062 O O . TYR C 2 155 ? 37.716 24.395 23.827 1.00 16.71 145 TYR H O 1
ATOM 2071 N N . PHE C 2 156 ? 38.920 26.241 23.385 1.00 16.40 146 PHE H N 1
ATOM 2072 C CA . PHE C 2 156 ? 38.300 26.601 22.114 1.00 15.40 146 PHE H CA 1
ATOM 2073 C C . PHE C 2 156 ? 39.221 27.580 21.388 1.00 15.85 146 PHE H C 1
ATOM 2074 O O . PHE C 2 156 ? 39.802 28.454 22.054 1.00 16.30 146 PHE H O 1
ATOM 2082 N N . PRO C 2 157 ? 39.401 27.471 20.061 1.00 15.88 147 PRO H N 1
ATOM 2083 C CA . PRO C 2 157 ? 38.858 26.413 19.188 1.00 15.87 147 PRO H CA 1
ATOM 2084 C C . PRO C 2 157 ? 39.844 25.257 18.917 1.00 16.46 147 PRO H C 1
ATOM 2085 O O . PRO C 2 157 ? 40.895 25.226 19.531 1.00 16.67 147 PRO H O 1
ATOM 2089 N N . GLU C 2 158 ? 39.499 24.327 18.009 1.00 16.42 148 GLU H N 1
ATOM 2090 C CA . GLU C 2 158 ? 40.437 23.306 17.531 1.00 15.90 148 GLU H CA 1
ATOM 2091 C C . GLU C 2 158 ? 41.509 24.022 16.673 1.00 15.31 148 GLU H C 1
ATOM 2092 O O . GLU C 2 158 ? 41.244 25.113 16.202 1.00 14.94 148 GLU H O 1
ATOM 2098 N N . PRO C 2 159 ? 42.704 23.440 16.479 1.00 15.64 149 PRO H N 1
ATOM 2099 C CA . PRO C 2 159 ? 43.125 22.180 17.117 1.00 16.17 149 PRO H CA 1
ATOM 2100 C C . PRO C 2 159 ? 44.006 22.333 18.375 1.00 17.46 149 PRO H C 1
ATOM 2101 O O . PRO C 2 159 ? 44.531 23.427 18.615 1.00 18.81 149 PRO H O 1
ATOM 2105 N N . VAL C 2 160 ? 44.147 21.283 19.181 1.00 18.78 150 VAL H N 1
ATOM 2106 C CA . VAL C 2 160 ? 45.345 21.113 19.988 1.00 19.94 150 VAL H CA 1
ATOM 2107 C C . VAL C 2 160 ? 46.194 19.937 19.499 1.00 21.04 150 VAL H C 1
ATOM 2108 O O . VAL C 2 160 ? 45.662 18.934 18.994 1.00 21.09 150 VAL H O 1
ATOM 2112 N N . THR C 2 161 ? 47.498 20.060 19.716 1.00 21.16 151 THR H N 1
ATOM 2113 C CA . THR C 2 161 ? 48.501 19.066 19.354 1.00 21.67 151 THR H CA 1
ATOM 2114 C C . THR C 2 161 ? 49.097 18.450 20.636 1.00 20.65 151 THR H C 1
ATOM 2115 O O . THR C 2 161 ? 49.284 19.174 21.614 1.00 20.25 151 THR H O 1
ATOM 2119 N N . LEU C 2 162 ? 49.385 17.138 20.633 1.00 18.76 152 LEU H N 1
ATOM 2120 C CA . LEU C 2 162 ? 49.929 16.488 21.824 1.00 17.41 152 LEU H CA 1
ATOM 2121 C C . LEU C 2 162 ? 50.962 15.424 21.451 1.00 16.81 152 LEU H C 1
ATOM 2122 O O . LEU C 2 162 ? 50.715 14.604 20.585 1.00 17.03 152 LEU H O 1
ATOM 2127 N N . THR C 2 163 ? 52.140 15.497 22.059 1.00 16.47 153 THR H N 1
ATOM 2128 C CA . THR C 2 163 ? 53.126 14.422 22.015 1.00 16.14 153 THR H CA 1
ATOM 2129 C C . THR C 2 163 ? 53.552 14.014 23.427 1.00 15.51 153 THR H C 1
ATOM 2130 O O . THR C 2 163 ? 53.225 14.703 24.418 1.00 14.30 153 THR H O 1
ATOM 2134 N N . TRP C 2 164 ? 54.326 12.917 23.486 1.00 15.14 154 TRP H N 1
ATOM 2135 C CA . TRP C 2 164 ? 54.888 12.383 24.725 1.00 14.88 154 TRP H CA 1
ATOM 2136 C C . TRP C 2 164 ? 56.399 12.408 24.638 1.00 15.51 154 TRP H C 1
ATOM 2137 O O . TRP C 2 164 ? 56.971 11.997 23.611 1.00 15.23 154 TRP H O 1
ATOM 2148 N N . ASN C 2 165 ? 57.044 12.899 25.698 1.00 15.34 155 ASN H N 1
ATOM 2149 C CA . ASN C 2 165 ? 58.506 13.048 25.731 1.00 16.44 155 ASN H CA 1
ATOM 2150 C C . ASN C 2 165 ? 59.077 13.678 24.436 1.00 17.13 155 ASN H C 1
ATOM 2151 O O . ASN C 2 165 ? 60.109 13.245 23.882 1.00 17.01 155 ASN H O 1
ATOM 2156 N N . SER C 2 166 ? 58.379 14.716 23.967 1.00 18.08 156 SER H N 1
ATOM 2157 C CA . SER C 2 166 ? 58.789 15.529 22.815 1.00 19.24 156 SER H CA 1
ATOM 2158 C C . SER C 2 166 ? 58.820 14.720 21.538 1.00 19.62 156 SER H C 1
ATOM 2159 O O . SER C 2 166 ? 59.648 14.978 20.669 1.00 20.18 156 SER H O 1
ATOM 2162 N N . GLY C 2 167 ? 57.952 13.727 21.438 1.00 20.53 157 GLY H N 1
ATOM 2163 C CA . GLY C 2 167 ? 57.866 12.905 20.238 1.00 20.93 157 GLY H CA 1
ATOM 2164 C C . GLY C 2 167 ? 58.725 11.656 20.225 1.00 21.35 157 GLY H C 1
ATOM 2165 O O . GLY C 2 167 ? 58.608 10.850 19.297 1.00 21.69 157 GLY H O 1
ATOM 2166 N N . SER C 2 168 ? 59.563 11.478 21.244 1.00 21.62 158 SER H N 1
ATOM 2167 C CA . SER C 2 168 ? 60.352 10.254 21.385 1.00 22.19 158 SER H CA 1
ATOM 2168 C C . SER C 2 168 ? 59.600 9.066 21.982 1.00 22.21 158 SER H C 1
ATOM 2169 O O . SER C 2 168 ? 60.050 7.945 21.847 1.00 22.54 158 SER H O 1
ATOM 2172 N N . LEU C 2 169 ? 58.460 9.291 22.637 1.00 22.41 159 LEU H N 1
ATOM 2173 C CA . LEU C 2 169 ? 57.531 8.188 22.897 1.00 22.31 159 LEU H CA 1
ATOM 2174 C C . LEU C 2 169 ? 56.405 8.216 21.878 1.00 21.93 159 LEU H C 1
ATOM 2175 O O . LEU C 2 169 ? 55.460 8.977 22.057 1.00 21.11 159 LEU H O 1
ATOM 2180 N N . SER C 2 170 ? 56.463 7.376 20.834 1.00 21.68 160 SER H N 1
ATOM 2181 C CA . SER C 2 170 ? 55.358 7.339 19.853 1.00 20.72 160 SER H CA 1
ATOM 2182 C C . SER C 2 170 ? 54.597 6.023 19.752 1.00 20.85 160 SER H C 1
ATOM 2183 O O . SER C 2 170 ? 53.426 6.015 19.365 1.00 20.80 160 SER H O 1
ATOM 2186 N N . SER C 2 171 ? 55.272 4.915 20.066 1.00 20.94 161 SER H N 1
ATOM 2187 C CA . SER C 2 171 ? 54.636 3.607 20.167 1.00 20.81 161 SER H CA 1
ATOM 2188 C C . SER C 2 171 ? 53.811 3.576 21.433 1.00 20.11 161 SER H C 1
ATOM 2189 O O . SER C 2 171 ? 54.179 4.216 22.416 1.00 20.71 161 SER H O 1
ATOM 2192 N N . GLY C 2 172 ? 52.727 2.804 21.429 1.00 19.48 162 GLY H N 1
ATOM 2193 C CA . GLY C 2 172 ? 51.896 2.653 22.620 1.00 18.81 162 GLY H CA 1
ATOM 2194 C C . GLY C 2 172 ? 51.009 3.857 22.949 1.00 18.07 162 GLY H C 1
ATOM 2195 O O . GLY C 2 172 ? 50.457 3.950 24.052 1.00 17.82 162 GLY H O 1
ATOM 2196 N N . VAL C 2 173 ? 50.856 4.756 21.985 1.00 17.15 163 VAL H N 1
ATOM 2197 C CA . VAL C 2 173 ? 50.142 6.017 22.200 1.00 17.18 163 VAL H CA 1
ATOM 2198 C C . VAL C 2 173 ? 48.741 5.954 21.565 1.00 17.10 163 VAL H C 1
ATOM 2199 O O . VAL C 2 173 ? 48.597 5.489 20.452 1.00 16.19 163 VAL H O 1
ATOM 2203 N N . HIS C 2 174 ? 47.717 6.406 22.292 1.00 17.57 164 HIS H N 1
ATOM 2204 C CA . HIS C 2 174 ? 46.405 6.677 21.684 1.00 17.76 164 HIS H CA 1
ATOM 2205 C C . HIS C 2 174 ? 45.926 8.080 22.022 1.00 17.91 164 HIS H C 1
ATOM 2206 O O . HIS C 2 174 ? 45.581 8.358 23.148 1.00 17.90 164 HIS H O 1
ATOM 2213 N N . THR C 2 175 ? 45.880 8.952 21.014 1.00 18.71 165 THR H N 1
ATOM 2214 C CA . THR C 2 175 ? 45.423 10.337 21.176 1.00 17.81 165 THR H CA 1
ATOM 2215 C C . THR C 2 175 ? 44.040 10.420 20.550 1.00 18.07 165 THR H C 1
ATOM 2216 O O . THR C 2 175 ? 43.921 10.224 19.357 1.00 18.28 165 THR H O 1
ATOM 2220 N N . PHE C 2 176 ? 42.996 10.721 21.333 1.00 17.43 166 PHE H N 1
ATOM 2221 C CA . PHE C 2 176 ? 41.629 10.610 20.828 1.00 16.42 166 PHE H CA 1
ATOM 2222 C C . PHE C 2 176 ? 41.131 11.900 20.148 1.00 16.87 166 PHE H C 1
ATOM 2223 O O . PHE C 2 176 ? 41.507 12.986 20.574 1.00 15.92 166 PHE H O 1
ATOM 2231 N N . PRO C 2 177 ? 40.281 11.799 19.104 1.00 16.24 167 PRO H N 1
ATOM 2232 C CA . PRO C 2 177 ? 39.678 13.015 18.520 1.00 16.44 167 PRO H CA 1
ATOM 2233 C C . PRO C 2 177 ? 38.923 13.862 19.540 1.00 16.58 167 PRO H C 1
ATOM 2234 O O . PRO C 2 177 ? 38.283 13.301 20.444 1.00 15.80 167 PRO H O 1
ATOM 2238 N N . ALA C 2 178 ? 39.031 15.191 19.401 1.00 16.47 168 ALA H N 1
ATOM 2239 C CA . ALA C 2 178 ? 38.394 16.150 20.315 1.00 17.09 168 ALA H CA 1
ATOM 2240 C C . ALA C 2 178 ? 36.889 16.096 20.164 1.00 18.09 168 ALA H C 1
ATOM 2241 O O . ALA C 2 178 ? 36.407 15.931 19.051 1.00 17.19 168 ALA H O 1
ATOM 2243 N N . VAL C 2 179 ? 36.147 16.216 21.272 1.00 19.21 169 VAL H N 1
ATOM 2244 C CA . VAL C 2 179 ? 34.710 16.409 21.166 1.00 20.60 169 VAL H CA 1
ATOM 2245 C C . VAL C 2 179 ? 34.233 17.702 21.866 1.00 21.02 169 VAL H C 1
ATOM 2246 O O . VAL C 2 179 ? 34.698 18.062 22.937 1.00 21.77 169 VAL H O 1
ATOM 2250 N N . LEU C 2 180 ? 33.353 18.415 21.180 1.00 21.48 170 LEU H N 1
ATOM 2251 C CA . LEU C 2 180 ? 32.757 19.660 21.628 1.00 21.90 170 LEU H CA 1
ATOM 2252 C C . LEU C 2 180 ? 31.584 19.249 22.496 1.00 22.89 170 LEU H C 1
ATOM 2253 O O . LEU C 2 180 ? 30.725 18.491 22.032 1.00 23.31 170 LEU H O 1
ATOM 2258 N N . GLN C 2 181 ? 31.538 19.692 23.748 1.00 24.26 171 GLN H N 1
ATOM 2259 C CA . GLN C 2 181 ? 30.495 19.171 24.664 1.00 26.19 171 GLN H CA 1
ATOM 2260 C C . GLN C 2 181 ? 29.487 20.253 24.889 1.00 26.55 171 GLN H C 1
ATOM 2261 O O . GLN C 2 181 ? 28.378 20.205 24.302 1.00 28.25 171 GLN H O 1
ATOM 2267 N N . SER C 2 182 ? 29.819 21.262 25.686 1.00 25.59 172 SER H N 1
ATOM 2268 C CA . SER C 2 182 ? 28.904 22.419 25.688 1.00 24.50 172 SER H CA 1
ATOM 2269 C C . SER C 2 182 ? 29.726 23.671 25.536 1.00 23.55 172 SER H C 1
ATOM 2270 O O . SER C 2 182 ? 30.159 24.292 26.513 1.00 22.78 172 SER H O 1
ATOM 2273 N N . ASP C 2 183 ? 29.992 23.948 24.256 1.00 22.57 173 ASP H N 1
ATOM 2274 C CA . ASP C 2 183 ? 30.785 25.080 23.756 1.00 21.40 173 ASP H CA 1
ATOM 2275 C C . ASP C 2 183 ? 32.283 24.972 23.993 1.00 20.33 173 ASP H C 1
ATOM 2276 O O . ASP C 2 183 ? 33.018 25.832 23.512 1.00 20.07 173 ASP H O 1
ATOM 2281 N N . LEU C 2 184 ? 32.746 23.918 24.681 1.00 19.12 174 LEU H N 1
ATOM 2282 C CA . LEU C 2 184 ? 34.208 23.700 24.829 1.00 18.50 174 LEU H CA 1
ATOM 2283 C C . LEU C 2 184 ? 34.658 22.293 24.415 1.00 18.09 174 LEU H C 1
ATOM 2284 O O . LEU C 2 184 ? 33.871 21.361 24.402 1.00 17.66 174 LEU H O 1
ATOM 2289 N N . TYR C 2 185 ? 35.949 22.149 24.117 1.00 17.80 175 TYR H N 1
ATOM 2290 C CA . TYR C 2 185 ? 36.497 20.881 23.683 1.00 16.86 175 TYR H CA 1
ATOM 2291 C C . TYR C 2 185 ? 37.161 20.094 24.805 1.00 17.06 175 TYR H C 1
ATOM 2292 O O . TYR C 2 185 ? 37.647 20.675 25.765 1.00 16.70 175 TYR H O 1
ATOM 2301 N N . THR C 2 186 ? 37.211 18.772 24.641 1.00 16.81 176 THR H N 1
ATOM 2302 C CA . THR C 2 186 ? 37.928 17.872 25.540 1.00 17.33 176 THR H CA 1
ATOM 2303 C C . THR C 2 186 ? 38.636 16.918 24.623 1.00 16.99 176 THR H C 1
ATOM 2304 O O . THR C 2 186 ? 38.039 16.439 23.662 1.00 16.98 176 THR H O 1
ATOM 2308 N N . LEU C 2 187 ? 39.906 16.670 24.902 1.00 16.30 177 LEU H N 1
ATOM 2309 C CA . LEU C 2 187 ? 40.662 15.639 24.232 1.00 16.82 177 LEU H CA 1
ATOM 2310 C C . LEU C 2 187 ? 41.528 14.885 25.251 1.00 16.81 177 LEU H C 1
ATOM 2311 O O . LEU C 2 187 ? 41.860 15.440 26.310 1.00 16.63 177 LEU H O 1
ATOM 2316 N N . SER C 2 188 ? 41.873 13.638 24.948 1.00 15.63 178 SER H N 1
ATOM 2317 C CA . SER C 2 188 ? 42.654 12.866 25.892 1.00 17.06 178 SER H CA 1
ATOM 2318 C C . SER C 2 188 ? 43.649 12.019 25.129 1.00 17.19 178 SER H C 1
ATOM 2319 O O . SER C 2 188 ? 43.484 11.812 23.921 1.00 17.97 178 SER H O 1
ATOM 2322 N N . SER C 2 189 ? 44.658 11.517 25.829 1.00 17.20 179 SER H N 1
ATOM 2323 C CA . SER C 2 189 ? 45.679 10.669 25.205 1.00 17.24 179 SER H CA 1
ATOM 2324 C C . SER C 2 189 ? 46.208 9.737 26.247 1.00 17.87 179 SER H C 1
ATOM 2325 O O . SER C 2 189 ? 46.489 10.195 27.336 1.00 17.99 179 SER H O 1
ATOM 2328 N N . SER C 2 190 ? 46.353 8.448 25.909 1.00 18.00 180 SER H N 1
ATOM 2329 C CA . SER C 2 190 ? 46.964 7.460 26.810 1.00 18.61 180 SER H CA 1
ATOM 2330 C C . SER C 2 190 ? 48.299 7.038 26.234 1.00 18.48 180 SER H C 1
ATOM 2331 O O . SER C 2 190 ? 48.448 7.032 25.012 1.00 18.04 180 SER H O 1
ATOM 2334 N N . VAL C 2 191 ? 49.246 6.664 27.104 1.00 17.82 181 VAL H N 1
ATOM 2335 C CA . VAL C 2 191 ? 50.485 6.026 26.665 1.00 17.31 181 VAL H CA 1
ATOM 2336 C C . VAL C 2 191 ? 50.765 4.798 27.543 1.00 17.57 181 VAL H C 1
ATOM 2337 O O . VAL C 2 191 ? 50.572 4.832 28.769 1.00 17.56 181 VAL H O 1
ATOM 2341 N N . THR C 2 192 ? 51.219 3.722 26.911 1.00 17.28 182 THR H N 1
ATOM 2342 C CA . THR C 2 192 ? 51.421 2.453 27.600 1.00 17.50 182 THR H CA 1
ATOM 2343 C C . THR C 2 192 ? 52.896 2.057 27.541 1.00 17.76 182 THR H C 1
ATOM 2344 O O . THR C 2 192 ? 53.472 1.974 26.455 1.00 18.33 182 THR H O 1
ATOM 2348 N N . VAL C 2 193 ? 53.518 1.847 28.703 1.00 18.02 183 VAL H N 1
ATOM 2349 C CA . VAL C 2 193 ? 54.928 1.384 28.779 1.00 17.97 183 VAL H CA 1
ATOM 2350 C C . VAL C 2 193 ? 55.121 0.168 29.691 1.00 18.20 183 VAL H C 1
ATOM 2351 O O . VAL C 2 193 ? 54.264 -0.138 30.505 1.00 18.91 183 VAL H O 1
ATOM 2355 N N . THR C 2 194 ? 56.252 -0.518 29.575 1.00 18.88 184 THR H N 1
ATOM 2356 C CA . THR C 2 194 ? 56.570 -1.606 30.513 1.00 19.40 184 THR H CA 1
ATOM 2357 C C . THR C 2 194 ? 56.676 -1.044 31.931 1.00 19.47 184 THR H C 1
ATOM 2358 O O . THR C 2 194 ? 57.134 0.087 32.119 1.00 19.44 184 THR H O 1
ATOM 2362 N N . SER C 2 195 ? 56.292 -1.847 32.922 1.00 19.82 185 SER H N 1
ATOM 2363 C CA . SER C 2 195 ? 56.254 -1.381 34.304 1.00 20.76 185 SER H CA 1
ATOM 2364 C C . SER C 2 195 ? 57.625 -1.077 34.875 1.00 20.87 185 SER H C 1
ATOM 2365 O O . SER C 2 195 ? 57.731 -0.325 35.834 1.00 21.90 185 SER H O 1
ATOM 2368 N N . SER C 2 196 ? 58.685 -1.601 34.276 1.00 20.75 186 SER H N 1
ATOM 2369 C CA . SER C 2 196 ? 60.008 -1.215 34.735 1.00 21.06 186 SER H CA 1
ATOM 2370 C C . SER C 2 196 ? 60.451 0.155 34.194 1.00 21.17 186 SER H C 1
ATOM 2371 O O . SER C 2 196 ? 61.435 0.718 34.675 1.00 21.83 186 SER H O 1
ATOM 2374 N N . THR C 2 197 ? 59.717 0.697 33.219 1.00 20.47 187 THR H N 1
ATOM 2375 C CA . THR C 2 197 ? 60.017 2.016 32.624 1.00 19.65 187 THR H CA 1
ATOM 2376 C C . THR C 2 197 ? 59.720 3.205 33.550 1.00 19.30 187 THR H C 1
ATOM 2377 O O . THR C 2 197 ? 60.617 4.006 33.834 1.00 19.35 187 THR H O 1
ATOM 2381 N N . TRP C 2 198 ? 58.449 3.340 33.962 1.00 18.36 188 TRP H N 1
ATOM 2382 C CA . TRP C 2 198 ? 57.961 4.453 34.766 1.00 17.82 188 TRP H CA 1
ATOM 2383 C C . TRP C 2 198 ? 57.622 3.885 36.143 1.00 17.63 188 TRP H C 1
ATOM 2384 O O . TRP C 2 198 ? 57.079 2.771 36.222 1.00 18.33 188 TRP H O 1
ATOM 2395 N N . PRO C 2 199 ? 57.876 4.635 37.218 1.00 16.96 189 PRO H N 1
ATOM 2396 C CA . PRO C 2 199 ? 58.309 6.045 37.163 1.00 16.86 189 PRO H CA 1
ATOM 2397 C C . PRO C 2 199 ? 59.820 6.281 37.174 1.00 16.52 189 PRO H C 1
ATOM 2398 O O . PRO C 2 199 ? 60.250 7.423 37.343 1.00 16.54 189 PRO H O 1
ATOM 2402 N N . SER C 2 200 ? 60.606 5.229 36.995 1.00 16.38 190 SER H N 1
ATOM 2403 C CA . SER C 2 200 ? 62.056 5.336 36.890 1.00 16.37 190 SER H CA 1
ATOM 2404 C C . SER C 2 200 ? 62.510 6.377 35.875 1.00 16.23 190 SER H C 1
ATOM 2405 O O . SER C 2 200 ? 63.444 7.121 36.130 1.00 15.77 190 SER H O 1
ATOM 2408 N N . GLN C 2 201 ? 61.857 6.412 34.718 1.00 16.80 191 GLN H N 1
ATOM 2409 C CA . GLN C 2 201 ? 62.081 7.489 33.739 1.00 17.67 191 GLN H CA 1
ATOM 2410 C C . GLN C 2 201 ? 60.865 8.332 33.702 1.00 17.33 191 GLN H C 1
ATOM 2411 O O . GLN C 2 201 ? 59.756 7.808 33.820 1.00 17.39 191 GLN H O 1
ATOM 2417 N N . SER C 2 202 ? 61.058 9.635 33.516 1.00 17.53 192 SER H N 1
ATOM 2418 C CA . SER C 2 202 ? 59.936 10.558 33.561 1.00 17.42 192 SER H CA 1
ATOM 2419 C C . SER C 2 202 ? 59.163 10.381 32.275 1.00 17.09 192 SER H C 1
ATOM 2420 O O . SER C 2 202 ? 59.739 9.971 31.275 1.00 16.53 192 SER H O 1
ATOM 2423 N N . ILE C 2 203 ? 57.861 10.648 32.334 1.00 16.90 193 ILE H N 1
ATOM 2424 C CA . ILE C 2 203 ? 57.001 10.703 31.165 1.00 16.29 193 ILE H CA 1
ATOM 2425 C C . ILE C 2 203 ? 56.209 12.010 31.243 1.00 16.23 193 ILE H C 1
ATOM 2426 O O . ILE C 2 203 ? 55.562 12.281 32.259 1.00 16.49 193 ILE H O 1
ATOM 2431 N N . THR C 2 204 ? 56.264 12.792 30.161 1.00 15.38 194 THR H N 1
ATOM 2432 C CA . THR C 2 204 ? 55.668 14.126 30.062 1.00 14.40 194 THR H CA 1
ATOM 2433 C C . THR C 2 204 ? 54.799 14.259 28.777 1.00 14.61 194 THR H C 1
ATOM 2434 O O . THR C 2 204 ? 55.188 13.819 27.706 1.00 13.11 194 THR H O 1
ATOM 2438 N N . CYS C 2 205 ? 53.629 14.867 28.872 1.00 14.99 195 CYS H N 1
ATOM 2439 C CA . CYS C 2 205 ? 52.861 15.169 27.655 1.00 15.52 195 CYS H CA 1
ATOM 2440 C C . CYS C 2 205 ? 53.031 16.641 27.309 1.00 15.45 195 CYS H C 1
ATOM 2441 O O . CYS C 2 205 ? 52.981 17.498 28.204 1.00 14.90 195 CYS H O 1
ATOM 2444 N N . ASN C 2 206 ? 53.243 16.912 26.019 1.00 15.36 196 ASN H N 1
ATOM 2445 C CA . ASN C 2 206 ? 53.452 18.268 25.486 1.00 15.58 196 ASN H CA 1
ATOM 2446 C C . ASN C 2 206 ? 52.228 18.676 24.680 1.00 16.17 196 ASN H C 1
ATOM 2447 O O . ASN C 2 206 ? 51.873 18.041 23.668 1.00 15.42 196 ASN H O 1
ATOM 2452 N N . VAL C 2 207 ? 51.585 19.743 25.131 1.00 16.37 197 VAL H N 1
ATOM 2453 C CA . VAL C 2 207 ? 50.287 20.143 24.627 1.00 16.23 197 VAL H CA 1
ATOM 2454 C C . VAL C 2 207 ? 50.430 21.523 24.014 1.00 16.23 197 VAL H C 1
ATOM 2455 O O . VAL C 2 207 ? 50.883 22.452 24.707 1.00 15.19 197 VAL H O 1
ATOM 2459 N N . ALA C 2 208 ? 50.035 21.642 22.731 1.00 15.45 198 ALA H N 1
ATOM 2460 C CA . ALA C 2 208 ? 50.023 22.948 22.031 1.00 15.83 198 ALA H CA 1
ATOM 2461 C C . ALA C 2 208 ? 48.600 23.306 21.599 1.00 15.57 198 ALA H C 1
ATOM 2462 O O . ALA C 2 208 ? 47.834 22.436 21.141 1.00 15.58 198 ALA H O 1
ATOM 2464 N N . HIS C 2 209 ? 48.275 24.586 21.740 1.00 14.89 199 HIS H N 1
ATOM 2465 C CA . HIS C 2 209 ? 46.986 25.151 21.340 1.00 14.35 199 HIS H CA 1
ATOM 2466 C C . HIS C 2 209 ? 47.357 26.480 20.695 1.00 14.83 199 HIS H C 1
ATOM 2467 O O . HIS C 2 209 ? 47.363 27.530 21.385 1.00 14.09 199 HIS H O 1
ATOM 2474 N N . PRO C 2 210 ? 47.686 26.444 19.379 1.00 15.49 200 PRO H N 1
ATOM 2475 C CA . PRO C 2 210 ? 48.147 27.633 18.636 1.00 15.40 200 PRO H CA 1
ATOM 2476 C C . PRO C 2 210 ? 47.252 28.869 18.755 1.00 15.40 200 PRO H C 1
ATOM 2477 O O . PRO C 2 210 ? 47.743 30.008 18.748 1.00 14.80 200 PRO H O 1
ATOM 2481 N N . ALA C 2 211 ? 45.942 28.674 18.833 1.00 15.55 201 ALA H N 1
ATOM 2482 C CA . ALA C 2 211 ? 45.065 29.859 18.910 1.00 15.72 201 ALA H CA 1
ATOM 2483 C C . ALA C 2 211 ? 45.213 30.751 20.174 1.00 14.95 201 ALA H C 1
ATOM 2484 O O . ALA C 2 211 ? 44.907 31.955 20.135 1.00 13.96 201 ALA H O 1
ATOM 2486 N N . SER C 2 212 ? 45.680 30.168 21.278 1.00 14.38 202 SER H N 1
ATOM 2487 C CA . SER C 2 212 ? 45.938 30.942 22.485 1.00 13.31 202 SER H CA 1
ATOM 2488 C C . SER C 2 212 ? 47.437 31.073 22.703 1.00 13.87 202 SER H C 1
ATOM 2489 O O . SER C 2 212 ? 47.865 31.511 23.773 1.00 14.47 202 SER H O 1
ATOM 2492 N N . SER C 2 213 ? 48.221 30.671 21.703 1.00 14.54 203 SER H N 1
ATOM 2493 C CA . SER C 2 213 ? 49.678 30.523 21.803 1.00 15.52 203 SER H CA 1
ATOM 2494 C C . SER C 2 213 ? 50.092 29.796 23.081 1.00 16.09 203 SER H C 1
ATOM 2495 O O . SER C 2 213 ? 51.006 30.213 23.755 1.00 16.53 203 SER H O 1
ATOM 2498 N N . THR C 2 214 ? 49.378 28.737 23.442 1.00 16.91 204 THR H N 1
ATOM 2499 C CA . THR C 2 214 ? 49.754 27.912 24.593 1.00 16.84 204 THR H CA 1
ATOM 2500 C C . THR C 2 214 ? 50.658 26.762 24.175 1.00 17.18 204 THR H C 1
ATOM 2501 O O . THR C 2 214 ? 50.377 26.041 23.221 1.00 16.96 204 THR H O 1
ATOM 2505 N N . LYS C 2 215 ? 51.728 26.597 24.917 1.00 16.92 205 LYS H N 1
ATOM 2506 C CA . LYS C 2 215 ? 52.601 25.472 24.747 1.00 17.26 205 LYS H CA 1
ATOM 2507 C C . LYS C 2 215 ? 52.980 25.103 26.162 1.00 16.60 205 LYS H C 1
ATOM 2508 O O . LYS C 2 215 ? 53.723 25.861 26.790 1.00 16.12 205 LYS H O 1
ATOM 2514 N N . VAL C 2 216 ? 52.466 23.976 26.665 1.00 15.36 206 VAL H N 1
ATOM 2515 C CA . VAL C 2 216 ? 52.847 23.536 28.025 1.00 16.13 206 VAL H CA 1
ATOM 2516 C C . VAL C 2 216 ? 53.326 22.082 28.110 1.00 16.41 206 VAL H C 1
ATOM 2517 O O . VAL C 2 216 ? 52.998 21.288 27.249 1.00 16.68 206 VAL H O 1
ATOM 2521 N N . ASP C 2 217 ? 54.131 21.766 29.126 1.00 17.18 207 ASP H N 1
ATOM 2522 C CA . ASP C 2 217 ? 54.591 20.400 29.403 1.00 17.52 207 ASP H CA 1
ATOM 2523 C C . ASP C 2 217 ? 54.055 19.983 30.762 1.00 17.61 207 ASP H C 1
ATOM 2524 O O . ASP C 2 217 ? 54.189 20.748 31.723 1.00 16.78 207 ASP H O 1
ATOM 2529 N N . LYS C 2 218 ? 53.471 18.773 30.843 1.00 17.21 208 LYS H N 1
ATOM 2530 C CA . LYS C 2 218 ? 52.929 18.257 32.100 1.00 16.53 208 LYS H CA 1
ATOM 2531 C C . LYS C 2 218 ? 53.592 16.918 32.459 1.00 16.83 208 LYS H C 1
ATOM 2532 O O . LYS C 2 218 ? 53.368 15.914 31.794 1.00 16.19 208 LYS H O 1
ATOM 2538 N N . LYS C 2 219 ? 54.419 16.914 33.505 1.00 16.73 209 LYS H N 1
ATOM 2539 C CA . LYS C 2 219 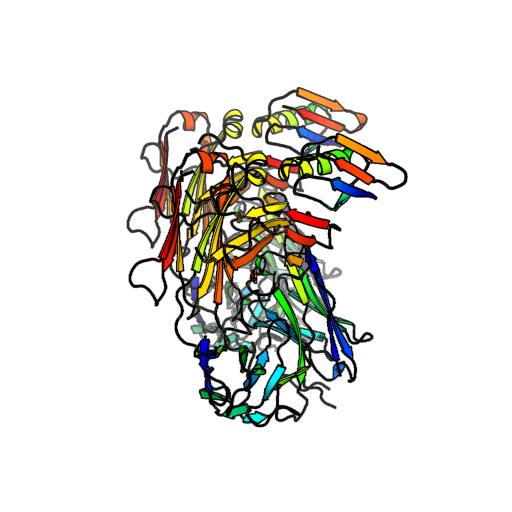? 55.036 15.684 33.992 1.00 16.26 209 LYS H CA 1
ATOM 2540 C C . LYS C 2 219 ? 54.012 14.821 34.740 1.00 15.85 209 LYS H C 1
ATOM 2541 O O . LYS C 2 219 ? 53.276 15.332 35.604 1.00 14.80 209 LYS H O 1
ATOM 2547 N N . ILE C 2 220 ? 53.997 13.515 34.433 1.00 15.66 210 ILE H N 1
ATOM 2548 C CA . ILE C 2 220 ? 53.126 12.558 35.149 1.00 15.53 210 ILE H CA 1
ATOM 2549 C C . ILE C 2 220 ? 53.899 11.876 36.273 1.00 16.68 210 ILE H C 1
ATOM 2550 O O . ILE C 2 220 ? 54.685 10.956 36.025 1.00 16.69 210 ILE H O 1
ATOM 2555 N N . GLU C 2 221 ? 53.641 12.296 37.508 1.00 16.64 211 GLU H N 1
ATOM 2556 C CA . GLU C 2 221 ? 54.293 11.698 38.676 1.00 16.75 211 GLU H CA 1
ATOM 2557 C C . GLU C 2 221 ? 53.418 10.637 39.330 1.00 16.30 211 GLU H C 1
ATOM 2558 O O . GLU C 2 221 ? 52.193 10.705 39.219 1.00 15.34 211 GLU H O 1
ATOM 2564 N N . PRO C 2 222 ? 54.032 9.654 39.994 1.00 16.96 212 PRO H N 1
ATOM 2565 C CA . PRO C 2 222 ? 53.265 8.529 40.546 1.00 18.36 212 PRO H CA 1
ATOM 2566 C C . PRO C 2 222 ? 52.490 8.993 41.786 1.00 20.58 212 PRO H C 1
ATOM 2567 O O . PRO C 2 222 ? 52.924 9.964 42.439 1.00 18.74 212 PRO H O 1
ATOM 2571 N N . ARG C 2 223 ? 51.361 8.344 42.088 1.00 24.23 213 ARG H N 1
ATOM 2572 C CA . ARG C 2 223 ? 50.653 8.667 43.339 1.00 28.50 213 ARG H CA 1
ATOM 2573 C C . ARG C 2 223 ? 50.434 7.576 44.371 1.00 30.81 213 ARG H C 1
ATOM 2574 O O . ARG C 2 223 ? 49.558 7.687 45.237 1.00 31.57 213 ARG H O 1
ATOM 2582 N N . GLY C 2 224 ? 51.293 6.558 44.282 1.00 34.72 214 GLY H N 1
ATOM 2583 C CA . GLY C 2 224 ? 51.469 5.520 45.310 1.00 37.35 214 GLY H CA 1
ATOM 2584 C C . GLY C 2 224 ? 52.369 4.463 44.691 1.00 39.87 214 GLY H C 1
ATOM 2585 O O . GLY C 2 224 ? 52.822 4.651 43.543 1.00 40.19 214 GLY H O 1
ATOM 2586 N N . PRO C 2 225 ? 52.626 3.365 45.411 1.00 41.53 215 PRO H N 1
ATOM 2587 C CA . PRO C 2 225 ? 53.418 2.242 44.884 1.00 42.82 215 PRO H CA 1
ATOM 2588 C C . PRO C 2 225 ? 52.946 1.774 43.513 1.00 43.97 215 PRO H C 1
ATOM 2589 O O . PRO C 2 225 ? 53.747 1.374 42.637 1.00 44.79 215 PRO H O 1
ATOM 2594 N N . GLY D 3 1 ? 52.322 -10.564 -1.286 1.00 18.30 3 GLY K N 1
ATOM 2595 C CA . GLY D 3 1 ? 51.481 -11.260 -2.308 1.00 18.58 3 GLY K CA 1
ATOM 2596 C C . GLY D 3 1 ? 51.655 -12.773 -2.415 1.00 18.57 3 GLY K C 1
ATOM 2597 O O . GLY D 3 1 ? 50.725 -13.535 -2.124 1.00 18.95 3 GLY K O 1
ATOM 2598 N N . ILE D 3 2 ? 52.847 -13.204 -2.819 1.00 18.28 4 ILE K N 1
ATOM 2599 C CA . ILE D 3 2 ? 53.123 -14.602 -3.187 1.00 18.26 4 ILE K CA 1
ATOM 2600 C C . ILE D 3 2 ? 54.304 -15.236 -2.399 1.00 18.34 4 ILE K C 1
ATOM 2601 O O . ILE D 3 2 ? 55.450 -14.779 -2.484 1.00 18.14 4 ILE K O 1
ATOM 2606 N N . VAL D 3 3 ? 54.011 -16.299 -1.647 1.00 18.59 5 VAL K N 1
ATOM 2607 C CA . VAL D 3 3 ? 54.937 -16.832 -0.627 1.00 18.62 5 VAL K CA 1
ATOM 2608 C C . VAL D 3 3 ? 55.960 -17.862 -1.164 1.00 18.31 5 VAL K C 1
ATOM 2609 O O . VAL D 3 3 ? 55.640 -18.670 -2.033 1.00 18.47 5 VAL K O 1
ATOM 2613 N N . MET D 3 4 ? 57.188 -17.816 -0.649 1.00 18.14 6 MET K N 1
ATOM 2614 C CA . MET D 3 4 ? 58.251 -18.739 -1.063 1.00 17.81 6 MET K CA 1
ATOM 2615 C C . MET D 3 4 ? 58.840 -19.547 0.107 1.00 17.84 6 MET K C 1
ATOM 2616 O O . MET D 3 4 ? 59.626 -19.018 0.896 1.00 17.87 6 MET K O 1
ATOM 2621 N N . THR D 3 5 ? 58.480 -20.825 0.208 1.00 17.85 7 THR K N 1
ATOM 2622 C CA . THR D 3 5 ? 58.917 -21.638 1.340 1.00 18.21 7 THR K CA 1
ATOM 2623 C C . THR D 3 5 ? 60.120 -22.521 1.019 1.00 18.25 7 THR K C 1
ATOM 2624 O O . THR D 3 5 ? 60.095 -23.304 0.077 1.00 18.41 7 THR K O 1
ATOM 2628 N N . GLN D 3 6 ? 61.155 -22.390 1.844 1.00 18.56 8 GLN K N 1
ATOM 2629 C CA . GLN D 3 6 ? 62.450 -23.009 1.632 1.00 18.93 8 GLN K CA 1
ATOM 2630 C C . GLN D 3 6 ? 62.779 -23.984 2.763 1.00 19.59 8 GLN K C 1
ATOM 2631 O O . GLN D 3 6 ? 63.080 -23.560 3.882 1.00 19.82 8 GLN K O 1
ATOM 2637 N N . THR D 3 7 ? 62.733 -25.284 2.475 1.00 20.12 9 THR K N 1
ATOM 2638 C CA . THR D 3 7 ? 63.087 -26.298 3.483 1.00 20.59 9 THR K CA 1
ATOM 2639 C C . THR D 3 7 ? 64.361 -27.097 3.126 1.00 20.82 9 THR K C 1
ATOM 2640 O O . THR D 3 7 ? 64.663 -27.317 1.933 1.00 20.42 9 THR K O 1
ATOM 2644 N N . PRO D 3 8 ? 65.113 -27.506 4.156 1.00 20.69 10 PRO K N 1
ATOM 2645 C CA . PRO D 3 8 ? 64.855 -27.113 5.545 1.00 20.70 10 PRO K CA 1
ATOM 2646 C C . PRO D 3 8 ? 65.591 -25.815 5.862 1.00 20.73 10 PRO K C 1
ATOM 2647 O O . PRO D 3 8 ? 66.233 -25.235 4.965 1.00 20.59 10 PRO K O 1
ATOM 2651 N N . ALA D 3 9 ? 65.484 -25.355 7.100 1.00 20.43 11 ALA K N 1
ATOM 2652 C CA . ALA D 3 9 ? 66.160 -24.131 7.509 1.00 20.40 11 ALA K CA 1
ATOM 2653 C C . ALA D 3 9 ? 67.662 -24.373 7.647 1.00 20.43 11 ALA K C 1
ATOM 2654 O O . ALA D 3 9 ? 68.461 -23.480 7.381 1.00 20.28 11 ALA K O 1
ATOM 2656 N N . SER D 3 10 ? 68.027 -25.591 8.058 1.00 20.72 12 SER K N 1
ATOM 2657 C CA . SER D 3 10 ? 69.408 -25.963 8.373 1.00 20.54 12 SER K CA 1
ATOM 2658 C C . SER D 3 10 ? 69.666 -27.357 7.824 1.00 20.02 12 SER K C 1
ATOM 2659 O O . SER D 3 10 ? 68.831 -28.242 7.962 1.00 19.83 12 SER K O 1
ATOM 2662 N N . GLN D 3 11 ? 70.814 -27.540 7.183 1.00 19.94 13 GLN K N 1
ATOM 2663 C CA . GLN D 3 11 ? 71.151 -28.822 6.566 1.00 20.07 13 GLN K CA 1
ATOM 2664 C C . GLN D 3 11 ? 72.564 -29.256 6.930 1.00 19.56 13 GLN K C 1
ATOM 2665 O O . GLN D 3 11 ? 73.518 -28.492 6.733 1.00 19.73 13 GLN K O 1
ATOM 2671 N N . SER D 3 12 ? 72.694 -30.479 7.442 1.00 18.78 14 SER K N 1
ATOM 2672 C CA . SER D 3 12 ? 73.999 -31.043 7.748 1.00 18.36 14 SER K CA 1
ATOM 2673 C C . SER D 3 12 ? 74.523 -31.892 6.604 1.00 18.47 14 SER K C 1
ATOM 2674 O O . SER D 3 12 ? 73.766 -32.629 5.979 1.00 18.69 14 SER K O 1
ATOM 2677 N N . ALA D 3 13 ? 75.818 -31.779 6.318 1.00 18.61 15 ALA K N 1
ATOM 2678 C CA . ALA D 3 13 ? 76.477 -32.652 5.335 1.00 18.61 15 ALA K CA 1
ATOM 2679 C C . ALA D 3 13 ? 77.990 -32.753 5.547 1.00 18.55 15 ALA K C 1
ATOM 2680 O O . ALA D 3 13 ? 78.535 -32.158 6.473 1.00 19.18 15 ALA K O 1
ATOM 2682 N N . SER D 3 14 ? 78.659 -33.486 4.668 1.00 18.65 16 SER K N 1
ATOM 2683 C CA . SER D 3 14 ? 80.102 -33.691 4.741 1.00 18.73 16 SER K CA 1
ATOM 2684 C C . SER D 3 14 ? 80.774 -33.292 3.427 1.00 18.87 16 SER K C 1
ATOM 2685 O O . SER D 3 14 ? 80.101 -33.104 2.401 1.00 19.08 16 SER K O 1
ATOM 2688 N N . LEU D 3 15 ? 82.100 -33.163 3.464 1.00 18.87 17 LEU K N 1
ATOM 2689 C CA . LEU D 3 15 ? 82.899 -32.882 2.270 1.00 18.96 17 LEU K CA 1
ATOM 2690 C C . LEU D 3 15 ? 82.772 -33.998 1.230 1.00 18.70 17 LEU K C 1
ATOM 2691 O O . LEU D 3 15 ? 82.884 -35.173 1.566 1.00 18.79 17 LEU K O 1
ATOM 2696 N N . GLY D 3 16 ? 82.523 -33.634 -0.025 1.00 18.64 18 GLY K N 1
ATOM 2697 C CA . GLY D 3 16 ? 82.409 -34.609 -1.104 1.00 18.61 18 GLY K CA 1
ATOM 2698 C C . GLY D 3 16 ? 81.026 -35.210 -1.337 1.00 18.74 18 GLY K C 1
ATOM 2699 O O . GLY D 3 16 ? 80.824 -35.961 -2.294 1.00 18.88 18 GLY K O 1
ATOM 2700 N N . GLU D 3 17 ? 80.079 -34.881 -0.464 1.00 19.07 19 GLU K N 1
ATOM 2701 C CA . GLU D 3 17 ? 78.700 -35.361 -0.548 1.00 19.60 19 GLU K CA 1
ATOM 2702 C C . GLU D 3 17 ? 77.847 -34.381 -1.342 1.00 20.21 19 GLU K C 1
ATOM 2703 O O . GLU D 3 17 ? 78.185 -33.189 -1.425 1.00 20.53 19 GLU K O 1
ATOM 2709 N N . SER D 3 18 ? 76.734 -34.854 -1.907 1.00 20.38 20 SER K N 1
ATOM 2710 C CA . SER D 3 18 ? 75.761 -33.935 -2.516 1.00 20.68 20 SER K CA 1
ATOM 2711 C C . SER D 3 18 ? 74.576 -33.587 -1.596 1.00 20.98 20 SER K C 1
ATOM 2712 O O . SER D 3 18 ? 74.187 -34.382 -0.733 1.00 20.72 20 SER K O 1
ATOM 2715 N N . VAL D 3 19 ? 74.038 -32.374 -1.761 1.00 21.06 21 VAL K N 1
ATOM 2716 C CA . VAL D 3 19 ? 72.838 -31.929 -1.036 1.00 21.22 21 VAL K CA 1
ATOM 2717 C C . VAL D 3 19 ? 71.825 -31.343 -2.009 1.00 21.17 21 VAL K C 1
ATOM 2718 O O . VAL D 3 19 ? 72.196 -30.836 -3.072 1.00 21.50 21 VAL K O 1
ATOM 2722 N N . THR D 3 20 ? 70.551 -31.403 -1.634 1.00 20.96 22 THR K N 1
ATOM 2723 C CA . THR D 3 20 ? 69.479 -30.807 -2.425 1.00 20.68 22 THR K CA 1
ATOM 2724 C C . THR D 3 20 ? 68.614 -29.939 -1.523 1.00 20.65 22 THR K C 1
ATOM 2725 O O . THR D 3 20 ? 68.226 -30.375 -0.440 1.00 21.08 22 THR K O 1
ATOM 2729 N N . ILE D 3 21 ? 68.352 -28.704 -1.957 1.00 20.33 23 ILE K N 1
ATOM 2730 C CA . ILE D 3 21 ? 67.483 -27.758 -1.226 1.00 20.12 23 ILE K CA 1
ATOM 2731 C C . ILE D 3 21 ? 66.224 -27.549 -2.052 1.00 19.54 23 ILE K C 1
ATOM 2732 O O . ILE D 3 21 ? 66.305 -27.431 -3.273 1.00 19.27 23 ILE K O 1
ATOM 2737 N N . THR D 3 22 ? 65.072 -27.490 -1.387 1.00 19.16 24 THR K N 1
ATOM 2738 C CA . THR D 3 22 ? 63.818 -27.194 -2.071 1.00 19.01 24 THR K CA 1
ATOM 2739 C C . THR D 3 22 ? 63.379 -25.750 -1.891 1.00 18.76 24 THR K C 1
ATOM 2740 O O . THR D 3 22 ? 63.898 -25.030 -1.050 1.00 18.54 24 THR K O 1
ATOM 2744 N N . CYS D 3 23 ? 62.423 -25.353 -2.721 1.00 19.00 25 CYS K N 1
ATOM 2745 C CA . CYS D 3 23 ? 61.770 -24.061 -2.675 1.00 19.45 25 CYS K CA 1
ATOM 2746 C C . CYS D 3 23 ? 60.398 -24.249 -3.306 1.00 19.27 25 CYS K C 1
ATOM 2747 O O . CYS D 3 23 ? 60.290 -24.601 -4.493 1.00 19.59 25 CYS K O 1
ATOM 2750 N N . LEU D 3 24 ? 59.351 -24.054 -2.512 1.00 19.11 26 LEU K N 1
ATOM 2751 C CA . LEU D 3 24 ? 57.983 -24.183 -3.009 1.00 18.88 26 LEU K CA 1
ATOM 2752 C C . LEU D 3 24 ? 57.315 -22.817 -3.089 1.00 18.78 26 LEU K C 1
ATOM 2753 O O . LEU D 3 24 ? 57.256 -22.082 -2.097 1.00 18.94 26 LEU K O 1
ATOM 2758 N N . ALA D 3 25 ? 56.826 -22.487 -4.281 1.00 18.45 27 ALA K N 1
ATOM 2759 C CA . ALA D 3 25 ? 56.133 -21.230 -4.516 1.00 18.30 27 ALA K CA 1
ATOM 2760 C C . ALA D 3 25 ? 54.662 -21.386 -4.197 1.00 18.16 27 ALA K C 1
ATOM 2761 O O . ALA D 3 25 ? 54.104 -22.474 -4.332 1.00 18.47 27 ALA K O 1
ATOM 2763 N N . SER D 3 26 ? 54.034 -20.296 -3.772 1.00 18.33 28 SER K N 1
ATOM 2764 C CA . SER D 3 26 ? 52.616 -20.309 -3.399 1.00 18.57 28 SER K CA 1
ATOM 2765 C C . SER D 3 26 ? 51.710 -20.408 -4.639 1.00 18.55 28 SER K C 1
ATOM 2766 O O . SER D 3 26 ? 50.684 -21.079 -4.608 1.00 18.63 28 SER K O 1
ATOM 2769 N N . GLN D 3 27 ? 52.113 -19.751 -5.724 1.00 18.60 29 GLN K N 1
ATOM 2770 C CA . GLN D 3 27 ? 51.403 -19.785 -7.003 1.00 18.74 29 GLN K CA 1
ATOM 2771 C C . GLN D 3 27 ? 52.345 -20.286 -8.085 1.00 18.63 29 GLN K C 1
ATOM 2772 O O . GLN D 3 27 ? 53.531 -20.474 -7.818 1.00 18.71 29 GLN K O 1
ATOM 2778 N N . THR D 3 28 ? 51.831 -20.485 -9.302 1.00 18.52 30 THR K N 1
ATOM 2779 C CA . THR D 3 28 ? 52.687 -20.832 -10.444 1.00 18.59 30 THR K CA 1
ATOM 2780 C C . THR D 3 28 ? 53.570 -19.631 -10.780 1.00 18.83 30 THR K C 1
ATOM 2781 O O . THR D 3 28 ? 53.091 -18.501 -10.933 1.00 18.64 30 THR K O 1
ATOM 2785 N N . ILE D 3 29 ? 54.868 -19.892 -10.863 1.00 19.16 31 ILE K N 1
ATOM 2786 C CA . ILE D 3 29 ? 55.867 -18.844 -11.026 1.00 19.46 31 ILE K CA 1
ATOM 2787 C C . ILE D 3 29 ? 56.619 -18.948 -12.360 1.00 19.69 31 ILE K C 1
ATOM 2788 O O . ILE D 3 29 ? 57.497 -18.138 -12.645 1.00 19.79 31 ILE K O 1
ATOM 2793 N N . GLY D 3 30 ? 56.212 -19.910 -13.195 1.00 19.83 32 GLY K N 1
ATOM 2794 C CA . GLY D 3 30 ? 56.845 -20.181 -14.478 1.00 19.90 32 GLY K CA 1
ATOM 2795 C C . GLY D 3 30 ? 58.242 -20.755 -14.305 1.00 19.96 32 GLY K C 1
ATOM 2796 O O . GLY D 3 30 ? 58.401 -21.861 -13.777 1.00 20.29 32 GLY K O 1
ATOM 2797 N N . THR D 3 31 ? 59.238 -20.011 -14.782 1.00 19.90 33 THR K N 1
ATOM 2798 C CA . THR D 3 31 ? 60.659 -20.279 -14.529 1.00 19.62 33 THR K CA 1
ATOM 2799 C C . THR D 3 31 ? 61.346 -18.999 -14.062 1.00 19.73 33 THR K C 1
ATOM 2800 O O . THR D 3 31 ? 62.575 -18.961 -13.943 1.00 20.32 33 THR K O 1
ATOM 2804 N N . TRP D 3 32 ? 60.558 -17.947 -13.822 1.00 19.34 34 TRP K N 1
ATOM 2805 C CA . TRP D 3 32 ? 61.075 -16.706 -13.256 1.00 19.10 34 TRP K CA 1
ATOM 2806 C C . TRP D 3 32 ? 61.544 -16.931 -11.818 1.00 18.84 34 TRP K C 1
ATOM 2807 O O . TRP D 3 32 ? 60.905 -16.439 -10.872 1.00 18.80 34 TRP K O 1
ATOM 2818 N N . LEU D 3 33 ? 62.648 -17.669 -11.650 1.00 18.41 35 LEU K N 1
ATOM 2819 C CA . LEU D 3 33 ? 63.188 -17.980 -10.315 1.00 18.12 35 LEU K CA 1
ATOM 2820 C C . LEU D 3 33 ? 64.709 -18.006 -10.342 1.00 17.88 35 LEU K C 1
ATOM 2821 O O . LEU D 3 33 ? 65.297 -18.512 -11.305 1.00 18.26 35 LEU K O 1
ATOM 2826 N N . ALA D 3 34 ? 65.330 -17.501 -9.269 1.00 17.62 36 ALA K N 1
ATOM 2827 C CA . ALA D 3 34 ? 66.793 -17.404 -9.145 1.00 17.33 36 ALA K CA 1
ATOM 2828 C C . ALA D 3 34 ? 67.307 -17.968 -7.828 1.00 17.37 36 ALA K C 1
ATOM 2829 O O . ALA D 3 34 ? 66.590 -17.959 -6.834 1.00 18.05 36 ALA K O 1
ATOM 2831 N N . TRP D 3 35 ? 68.556 -18.425 -7.815 1.00 16.96 37 TRP K N 1
ATOM 2832 C CA . TRP D 3 35 ? 69.216 -18.862 -6.588 1.00 17.17 37 TRP K CA 1
ATOM 2833 C C . TRP D 3 35 ? 70.470 -18.036 -6.308 1.00 17.14 37 TRP K C 1
ATOM 2834 O O . TRP D 3 35 ? 71.261 -17.814 -7.225 1.00 17.27 37 TRP K O 1
ATOM 2845 N N . TYR D 3 36 ? 70.655 -17.637 -5.036 1.00 16.99 38 TYR K N 1
ATOM 2846 C CA . TYR D 3 36 ? 71.772 -16.810 -4.581 1.00 16.93 38 TYR K CA 1
ATOM 2847 C C . TYR D 3 36 ? 72.518 -17.422 -3.416 1.00 17.77 38 TYR K C 1
ATOM 2848 O O . TYR D 3 36 ? 71.913 -18.025 -2.503 1.00 18.30 38 TYR K O 1
ATOM 2857 N N . GLN D 3 37 ? 73.830 -17.227 -3.412 1.00 17.53 39 GLN K N 1
ATOM 2858 C CA . GLN D 3 37 ? 74.629 -17.631 -2.274 1.00 17.64 39 GLN K CA 1
ATOM 2859 C C . GLN D 3 37 ? 75.061 -16.379 -1.513 1.00 17.74 39 GLN K C 1
ATOM 2860 O O . GLN D 3 37 ? 75.373 -15.368 -2.138 1.00 17.82 39 GLN K O 1
ATOM 2866 N N . GLN D 3 38 ? 75.035 -16.449 -0.181 1.00 18.12 40 GLN K N 1
ATOM 2867 C CA . GLN D 3 38 ? 75.575 -15.396 0.692 1.00 18.20 40 GLN K CA 1
ATOM 2868 C C . GLN D 3 38 ? 76.555 -15.983 1.694 1.00 18.04 40 GLN K C 1
ATOM 2869 O O . GLN D 3 38 ? 76.179 -16.850 2.477 1.00 18.98 40 GLN K O 1
ATOM 2875 N N . LYS D 3 39 ? 77.808 -15.532 1.642 1.00 18.15 41 LYS K N 1
ATOM 2876 C CA . LYS D 3 39 ? 78.819 -15.889 2.643 1.00 18.56 41 LYS K CA 1
ATOM 2877 C C . LYS D 3 39 ? 78.705 -14.917 3.807 1.00 18.63 41 LYS K C 1
ATOM 2878 O O . LYS D 3 39 ? 78.166 -13.827 3.599 1.00 18.68 41 LYS K O 1
ATOM 2884 N N . PRO D 3 40 ? 79.179 -15.299 5.006 1.00 18.77 42 PRO K N 1
ATOM 2885 C CA . PRO D 3 40 ? 79.106 -14.433 6.194 1.00 18.94 42 PRO K CA 1
ATOM 2886 C C . PRO D 3 40 ? 79.753 -13.045 6.018 1.00 19.29 42 PRO K C 1
ATOM 2887 O O . PRO D 3 40 ? 80.957 -12.951 5.753 1.00 19.29 42 PRO K O 1
ATOM 2891 N N . GLY D 3 41 ? 78.959 -11.987 6.179 1.00 19.52 43 GLY K N 1
ATOM 2892 C CA . GLY D 3 41 ? 79.452 -10.615 6.085 1.00 19.80 43 GLY K CA 1
ATOM 2893 C C . GLY D 3 41 ? 79.512 -10.044 4.669 1.00 19.93 43 GLY K C 1
ATOM 2894 O O . GLY D 3 41 ? 80.051 -8.951 4.437 1.00 20.09 43 GLY K O 1
ATOM 2895 N N . LYS D 3 42 ? 78.953 -10.778 3.711 1.00 19.56 44 LYS K N 1
ATOM 2896 C CA . LYS D 3 42 ? 79.076 -10.412 2.301 1.00 19.28 44 LYS K CA 1
ATOM 2897 C C . LYS D 3 42 ? 77.702 -10.256 1.654 1.00 18.71 44 LYS K C 1
ATOM 2898 O O . LYS D 3 42 ? 76.690 -10.622 2.249 1.00 18.78 44 LYS K O 1
ATOM 2904 N N . SER D 3 43 ? 77.659 -9.726 0.435 1.00 18.15 45 SER K N 1
ATOM 2905 C CA . SER D 3 43 ? 76.385 -9.595 -0.264 1.00 17.75 45 SER K CA 1
ATOM 2906 C C . SER D 3 43 ? 76.039 -10.840 -1.052 1.00 17.73 45 SER K C 1
ATOM 2907 O O . SER D 3 43 ? 76.925 -11.571 -1.480 1.00 17.16 45 SER K O 1
ATOM 2910 N N . PRO D 3 44 ? 74.742 -11.061 -1.251 1.00 17.69 46 PRO K N 1
ATOM 2911 C CA . PRO D 3 44 ? 74.265 -12.143 -2.099 1.00 17.86 46 PRO K CA 1
ATOM 2912 C C . PRO D 3 44 ? 74.948 -12.136 -3.462 1.00 18.21 46 PRO K C 1
ATOM 2913 O O . PRO D 3 44 ? 75.386 -11.079 -3.941 1.00 17.66 46 PRO K O 1
ATOM 2917 N N . GLN D 3 45 ? 75.049 -13.332 -4.050 1.00 17.97 47 GLN K N 1
ATOM 2918 C CA . GLN D 3 45 ? 75.668 -13.541 -5.351 1.00 18.03 47 GLN K CA 1
ATOM 2919 C C . GLN D 3 45 ? 74.806 -14.534 -6.116 1.00 17.68 47 GLN K C 1
ATOM 2920 O O . GLN D 3 45 ? 74.436 -15.590 -5.582 1.00 17.75 47 GLN K O 1
ATOM 2926 N N . LEU D 3 46 ? 74.482 -14.183 -7.361 1.00 16.80 48 LEU K N 1
ATOM 2927 C CA . LEU D 3 46 ? 73.649 -15.017 -8.220 1.00 15.84 48 LEU K CA 1
ATOM 2928 C C . LEU D 3 46 ? 74.369 -16.313 -8.652 1.00 16.18 48 LEU K C 1
ATOM 2929 O O . LEU D 3 46 ? 75.529 -16.290 -9.124 1.00 15.82 48 LEU K O 1
ATOM 2934 N N . LEU D 3 47 ? 73.668 -17.436 -8.525 1.00 15.85 49 LEU K N 1
ATOM 2935 C CA . LEU D 3 47 ? 74.202 -18.713 -8.970 1.00 16.14 49 LEU K CA 1
ATOM 2936 C C . LEU D 3 47 ? 73.451 -19.273 -10.176 1.00 16.02 49 LEU K C 1
ATOM 2937 O O . LEU D 3 47 ? 74.052 -19.719 -11.145 1.00 15.07 49 LEU K O 1
ATOM 2942 N N . ILE D 3 48 ? 72.124 -19.263 -10.077 1.00 16.48 50 ILE K N 1
ATOM 2943 C CA . ILE D 3 48 ? 71.242 -19.855 -11.079 1.00 16.40 50 ILE K CA 1
ATOM 2944 C C . ILE D 3 48 ? 70.120 -18.870 -11.421 1.00 16.59 50 ILE K C 1
ATOM 2945 O O . ILE D 3 48 ? 69.512 -18.289 -10.534 1.00 16.56 50 ILE K O 1
ATOM 2950 N N . TYR D 3 49 ? 69.838 -18.690 -12.707 1.00 16.58 51 TYR K N 1
ATOM 2951 C CA . TYR D 3 49 ? 68.679 -17.877 -13.123 1.00 16.89 51 TYR K CA 1
ATOM 2952 C C . TYR D 3 49 ? 67.782 -18.704 -14.050 1.00 16.94 51 TYR K C 1
ATOM 2953 O O . TYR D 3 49 ? 68.199 -19.747 -14.558 1.00 16.94 51 TYR K O 1
ATOM 2962 N N . ALA D 3 50 ? 66.553 -18.240 -14.263 1.00 17.01 52 ALA K N 1
ATOM 2963 C CA . ALA D 3 50 ? 65.576 -18.948 -15.087 1.00 16.98 52 ALA K CA 1
ATOM 2964 C C . ALA D 3 50 ? 65.429 -20.448 -14.710 1.00 16.69 52 ALA K C 1
ATOM 2965 O O . ALA D 3 50 ? 65.318 -21.328 -15.583 1.00 16.76 52 ALA K O 1
ATOM 2967 N N . ALA D 3 51 ? 65.420 -20.702 -13.405 1.00 16.27 53 ALA K N 1
ATOM 2968 C CA . ALA D 3 51 ? 65.294 -22.028 -12.786 1.00 16.24 53 ALA K CA 1
ATOM 2969 C C . ALA D 3 51 ? 66.487 -22.975 -12.966 1.00 16.28 53 ALA K C 1
ATOM 2970 O O . ALA D 3 51 ? 66.905 -23.610 -11.999 1.00 15.99 53 ALA K O 1
ATOM 2972 N N . THR D 3 52 ? 67.044 -23.046 -14.178 1.00 16.45 54 THR K N 1
ATOM 2973 C CA . THR D 3 52 ? 68.013 -24.097 -14.530 1.00 16.78 54 THR K CA 1
ATOM 2974 C C . THR D 3 52 ? 69.332 -23.601 -15.148 1.00 17.52 54 THR K C 1
ATOM 2975 O O . THR D 3 52 ? 70.198 -24.430 -15.482 1.00 17.01 54 THR K O 1
ATOM 2979 N N . SER D 3 53 ? 69.482 -22.282 -15.323 1.00 17.65 55 SER K N 1
ATOM 2980 C CA . SER D 3 53 ? 70.644 -21.743 -16.020 1.00 17.97 55 SER K CA 1
ATOM 2981 C C . SER D 3 53 ? 71.763 -21.307 -15.065 1.00 17.85 55 SER K C 1
ATOM 2982 O O . SER D 3 53 ? 71.524 -20.544 -14.162 1.00 17.62 55 SER K O 1
ATOM 2985 N N . LEU D 3 54 ? 72.989 -21.783 -15.293 1.00 18.37 56 LEU K N 1
ATOM 2986 C CA . LEU D 3 54 ? 74.143 -21.368 -14.484 1.00 18.56 56 LEU K CA 1
ATOM 2987 C C . LEU D 3 54 ? 74.651 -19.960 -14.853 1.00 18.76 56 LEU K C 1
ATOM 2988 O O . LEU D 3 54 ? 74.926 -19.676 -16.023 1.00 18.15 56 LEU K O 1
ATOM 2993 N N . ALA D 3 55 ? 74.803 -19.099 -13.848 1.00 18.92 57 ALA K N 1
ATOM 2994 C CA . ALA D 3 55 ? 75.392 -17.779 -14.055 1.00 19.22 57 ALA K CA 1
ATOM 2995 C C . ALA D 3 55 ? 76.861 -17.923 -14.447 1.00 19.24 57 ALA K C 1
ATOM 2996 O O . ALA D 3 55 ? 77.489 -18.933 -14.135 1.00 18.99 57 ALA K O 1
ATOM 2998 N N . ASP D 3 56 ? 77.389 -16.920 -15.147 1.00 19.78 58 ASP K N 1
ATOM 2999 C CA . ASP D 3 56 ? 78.746 -16.957 -15.703 1.00 20.55 58 ASP K CA 1
ATOM 3000 C C . ASP D 3 56 ? 79.863 -17.099 -14.679 1.00 20.15 58 ASP K C 1
ATOM 3001 O O . ASP D 3 56 ? 79.896 -16.386 -13.688 1.00 19.98 58 ASP K O 1
ATOM 3006 N N . GLY D 3 57 ? 80.789 -18.015 -14.941 1.00 20.53 59 GLY K N 1
ATOM 3007 C CA . GLY D 3 57 ? 81.919 -18.238 -14.050 1.00 20.52 59 GLY K CA 1
ATOM 3008 C C . GLY D 3 57 ? 81.625 -19.051 -12.794 1.00 20.53 59 GLY K C 1
ATOM 3009 O O . GLY D 3 57 ? 82.546 -19.332 -12.020 1.00 21.04 59 GLY K O 1
ATOM 3010 N N . VAL D 3 58 ? 80.359 -19.423 -12.581 1.00 20.00 60 VAL K N 1
ATOM 3011 C CA . VAL D 3 58 ? 79.956 -20.271 -11.446 1.00 19.11 60 VAL K CA 1
ATOM 3012 C C . VAL D 3 58 ? 80.355 -21.753 -11.703 1.00 19.27 60 VAL K C 1
ATOM 3013 O O . VAL D 3 58 ? 80.143 -22.258 -12.808 1.00 19.00 60 VAL K O 1
ATOM 3017 N N . PRO D 3 59 ? 80.916 -22.451 -10.707 1.00 19.32 61 PRO K N 1
ATOM 3018 C CA . PRO D 3 59 ? 81.377 -23.834 -10.906 1.00 19.49 61 PRO K CA 1
ATOM 3019 C C . PRO D 3 59 ? 80.274 -24.853 -11.227 1.00 19.73 61 PRO K C 1
ATOM 3020 O O . PRO D 3 59 ? 79.122 -24.707 -10.820 1.00 19.72 61 PRO K O 1
ATOM 3024 N N . SER D 3 60 ? 80.678 -25.901 -11.937 1.00 20.27 62 SER K N 1
ATOM 3025 C CA . SER D 3 60 ? 79.807 -26.975 -12.425 1.00 20.86 62 SER K CA 1
ATOM 3026 C C . SER D 3 60 ? 78.984 -27.726 -11.367 1.00 20.88 62 SER K C 1
ATOM 3027 O O . SER D 3 60 ? 77.889 -28.212 -11.651 1.00 21.06 62 SER K O 1
ATOM 3030 N N . ARG D 3 61 ? 79.524 -27.841 -10.164 1.00 20.76 63 ARG K N 1
ATOM 3031 C CA . ARG D 3 61 ? 78.849 -28.519 -9.050 1.00 20.93 63 ARG K CA 1
ATOM 3032 C C . ARG D 3 61 ? 77.420 -28.033 -8.756 1.00 20.56 63 ARG K C 1
ATOM 3033 O O . ARG D 3 61 ? 76.569 -28.823 -8.331 1.00 20.75 63 ARG K O 1
ATOM 3041 N N . PHE D 3 62 ? 77.185 -26.734 -8.961 1.00 19.90 64 PHE K N 1
ATOM 3042 C CA . PHE D 3 62 ? 75.892 -26.090 -8.717 1.00 19.04 64 PHE K CA 1
ATOM 3043 C C . PHE D 3 62 ? 74.923 -26.315 -9.883 1.00 18.61 64 PHE K C 1
ATOM 3044 O O . PHE D 3 62 ? 75.311 -26.253 -11.051 1.00 18.68 64 PHE K O 1
ATOM 3052 N N . SER D 3 63 ? 73.668 -26.595 -9.557 1.00 17.88 65 SER K N 1
ATOM 3053 C CA . SER D 3 63 ? 72.646 -26.832 -10.564 1.00 17.44 65 SER K CA 1
ATOM 3054 C C . SER D 3 63 ? 71.290 -26.505 -9.986 1.00 17.40 65 SER K C 1
ATOM 3055 O O . SER D 3 63 ? 71.139 -26.408 -8.778 1.00 16.72 65 SER K O 1
ATOM 3058 N N . GLY D 3 64 ? 70.308 -26.324 -10.864 1.00 17.48 66 GLY K N 1
ATOM 3059 C CA . GLY D 3 64 ? 68.956 -26.035 -10.439 1.00 18.06 66 GLY K CA 1
ATOM 3060 C C . GLY D 3 64 ? 67.964 -26.785 -11.286 1.00 18.67 66 GLY K C 1
ATOM 3061 O O . GLY D 3 64 ? 68.251 -27.098 -12.447 1.00 18.81 66 GLY K O 1
ATOM 3062 N N . SER D 3 65 ? 66.799 -27.084 -10.712 1.00 19.27 67 SER K N 1
ATOM 3063 C CA . SER D 3 65 ? 65.731 -27.758 -11.458 1.00 19.96 67 SER K CA 1
ATOM 3064 C C . SER D 3 65 ? 64.329 -27.353 -11.013 1.00 19.97 67 SER K C 1
ATOM 3065 O O . SER D 3 65 ? 64.125 -26.888 -9.883 1.00 19.71 67 SER K O 1
ATOM 3068 N N . GLY D 3 66 ? 63.375 -27.552 -11.924 1.00 20.22 68 GLY K N 1
ATOM 3069 C CA . GLY D 3 66 ? 61.970 -27.325 -11.653 1.00 20.19 68 GLY K CA 1
ATOM 3070 C C . GLY D 3 66 ? 61.358 -26.219 -12.482 1.00 20.15 68 GLY K C 1
ATOM 3071 O O . GLY D 3 66 ? 62.064 -25.472 -13.167 1.00 20.01 68 GLY K O 1
ATOM 3072 N N . SER D 3 67 ? 60.030 -26.142 -12.417 1.00 20.24 69 SER K N 1
ATOM 3073 C CA . SER D 3 67 ? 59.227 -25.113 -13.082 1.00 20.19 69 SER K CA 1
ATOM 3074 C C . SER D 3 67 ? 57.786 -25.266 -12.580 1.00 19.86 69 SER K C 1
ATOM 3075 O O . SER D 3 67 ? 57.390 -26.355 -12.169 1.00 19.54 69 SER K O 1
ATOM 3078 N N . GLY D 3 68 ? 57.022 -24.173 -12.594 1.00 19.67 70 GLY K N 1
ATOM 3079 C CA . GLY D 3 68 ? 55.708 -24.146 -11.968 1.00 19.19 70 GLY K CA 1
ATOM 3080 C C . GLY D 3 68 ? 55.765 -23.664 -10.524 1.00 18.89 70 GLY K C 1
ATOM 3081 O O . GLY D 3 68 ? 55.791 -22.461 -10.288 1.00 18.41 70 GLY K O 1
ATOM 3082 N N . THR D 3 69 ? 55.770 -24.599 -9.568 1.00 18.78 71 THR K N 1
ATOM 3083 C CA . THR D 3 69 ? 55.809 -24.277 -8.134 1.00 18.64 71 THR K CA 1
ATOM 3084 C C . THR D 3 69 ? 56.957 -24.985 -7.420 1.00 18.96 71 THR K C 1
ATOM 3085 O O . THR D 3 69 ? 57.461 -24.490 -6.410 1.00 19.45 71 THR K O 1
ATOM 3089 N N . LYS D 3 70 ? 57.351 -26.154 -7.921 1.00 19.36 72 LYS K N 1
ATOM 3090 C CA . LYS D 3 70 ? 58.321 -27.000 -7.218 1.00 19.46 72 LYS K CA 1
ATOM 3091 C C . LYS D 3 70 ? 59.713 -26.836 -7.818 1.00 19.23 72 LYS K C 1
ATOM 3092 O O . LYS D 3 70 ? 59.922 -27.155 -8.992 1.00 19.31 72 LYS K O 1
ATOM 3098 N N . PHE D 3 71 ? 60.652 -26.359 -6.997 1.00 18.99 73 PHE K N 1
ATOM 3099 C CA . PHE D 3 71 ? 62.004 -26.010 -7.438 1.00 18.79 73 PHE K CA 1
ATOM 3100 C C . PHE D 3 71 ? 63.074 -26.629 -6.557 1.00 18.97 73 PHE K C 1
ATOM 3101 O O . PHE D 3 71 ? 62.881 -26.773 -5.341 1.00 18.69 73 PHE K O 1
ATOM 3109 N N . SER D 3 72 ? 64.205 -26.991 -7.163 1.00 19.07 74 SER K N 1
ATOM 3110 C CA . SER D 3 72 ? 65.333 -27.499 -6.372 1.00 19.58 74 SER K CA 1
ATOM 3111 C C . SER D 3 72 ? 66.693 -26.944 -6.784 1.00 19.24 74 SER K C 1
ATOM 3112 O O . SER D 3 72 ? 66.909 -26.588 -7.951 1.00 18.84 74 SER K O 1
ATOM 3115 N N . PHE D 3 73 ? 67.593 -26.921 -5.799 1.00 19.14 75 PHE K N 1
ATOM 3116 C CA . PHE D 3 73 ? 68.980 -26.492 -5.944 1.00 19.44 75 PHE K CA 1
ATOM 3117 C C . PHE D 3 73 ? 69.887 -27.612 -5.439 1.00 19.47 75 PHE K C 1
ATOM 3118 O O . PHE D 3 73 ? 69.754 -28.047 -4.296 1.00 19.21 75 PHE K O 1
ATOM 3126 N N . LYS D 3 74 ? 70.818 -28.054 -6.278 1.00 19.03 76 LYS K N 1
ATOM 3127 C CA . LYS D 3 74 ? 71.738 -29.116 -5.915 1.00 19.10 76 LYS K CA 1
ATOM 3128 C C . LYS D 3 74 ? 73.197 -28.663 -5.977 1.00 19.25 76 LYS K C 1
ATOM 3129 O O . LYS D 3 74 ? 73.574 -27.881 -6.849 1.00 19.69 76 LYS K O 1
ATOM 3135 N N . ILE D 3 75 ? 73.992 -29.129 -5.016 1.00 19.72 77 ILE K N 1
ATOM 3136 C CA . ILE D 3 75 ? 75.458 -29.092 -5.073 1.00 19.71 77 ILE K CA 1
ATOM 3137 C C . ILE D 3 75 ? 75.963 -30.539 -5.054 1.00 19.97 77 ILE K C 1
ATOM 3138 O O . ILE D 3 75 ? 75.632 -31.287 -4.136 1.00 19.98 77 ILE K O 1
ATOM 3143 N N . SER D 3 76 ? 76.799 -30.909 -6.023 1.00 20.29 78 SER K N 1
ATOM 3144 C CA . SER D 3 76 ? 77.150 -32.327 -6.240 1.00 20.73 78 SER K CA 1
ATOM 3145 C C . SER D 3 76 ? 78.345 -32.916 -5.451 1.00 20.91 78 SER K C 1
ATOM 3146 O O . SER D 3 76 ? 78.363 -34.126 -5.195 1.00 21.26 78 SER K O 1
ATOM 3149 N N . SER D 3 77 ? 79.342 -32.100 -5.097 1.00 20.74 79 SER K N 1
ATOM 3150 C CA . SER D 3 77 ? 80.385 -32.519 -4.142 1.00 20.42 79 SER K CA 1
ATOM 3151 C C . SER D 3 77 ? 80.870 -31.281 -3.446 1.00 20.27 79 SER K C 1
ATOM 3152 O O . SER D 3 77 ? 81.474 -30.406 -4.066 1.00 20.39 79 SER K O 1
ATOM 3155 N N . LEU D 3 78 ? 80.606 -31.236 -2.145 1.00 20.06 80 LEU K N 1
ATOM 3156 C CA . LEU D 3 78 ? 80.766 -30.040 -1.350 1.00 19.81 80 LEU K CA 1
ATOM 3157 C C . LEU D 3 78 ? 82.221 -29.780 -1.024 1.00 20.18 80 LEU K C 1
ATOM 3158 O O . LEU D 3 78 ? 82.987 -30.716 -0.761 1.00 20.52 80 LEU K O 1
ATOM 3163 N N . GLN D 3 79 ? 82.591 -28.503 -1.038 1.00 20.08 81 GLN K N 1
ATOM 3164 C CA . GLN D 3 79 ? 83.901 -28.060 -0.576 1.00 19.87 81 GLN K CA 1
ATOM 3165 C C . GLN D 3 79 ? 83.683 -27.164 0.608 1.00 19.47 81 GLN K C 1
ATOM 3166 O O . GLN D 3 79 ? 82.587 -26.625 0.780 1.00 19.64 81 GLN K O 1
ATOM 3172 N N . ALA D 3 80 ? 84.736 -26.983 1.399 1.00 18.93 82 ALA K N 1
ATOM 3173 C CA . ALA D 3 80 ? 84.732 -26.104 2.561 1.00 18.66 82 ALA K CA 1
ATOM 3174 C C . ALA D 3 80 ? 83.972 -24.781 2.379 1.00 18.64 82 ALA K C 1
ATOM 3175 O O . ALA D 3 80 ? 83.237 -24.366 3.275 1.00 18.60 82 ALA K O 1
ATOM 3177 N N . GLU D 3 81 ? 84.143 -24.137 1.223 1.00 18.46 83 GLU K N 1
ATOM 3178 C CA . GLU D 3 81 ? 83.506 -22.845 0.923 1.00 18.68 83 GLU K CA 1
ATOM 3179 C C . GLU D 3 81 ? 81.988 -22.886 0.791 1.00 18.27 83 GLU K C 1
ATOM 3180 O O . GLU D 3 81 ? 81.342 -21.847 0.859 1.00 18.25 83 GLU K O 1
ATOM 3186 N N . ASP D 3 82 ? 81.422 -24.068 0.567 1.00 18.08 84 ASP K N 1
ATOM 3187 C CA . ASP D 3 82 ? 80.007 -24.177 0.206 1.00 17.66 84 ASP K CA 1
ATOM 3188 C C . ASP D 3 82 ? 79.050 -24.119 1.401 1.00 17.59 84 ASP K C 1
ATOM 3189 O O . ASP D 3 82 ? 77.849 -23.916 1.223 1.00 17.81 84 ASP K O 1
ATOM 3194 N N . PHE D 3 83 ? 79.589 -24.294 2.605 1.00 17.24 85 PHE K N 1
ATOM 3195 C CA . PHE D 3 83 ? 78.790 -24.391 3.813 1.00 16.93 85 PHE K CA 1
ATOM 3196 C C . PHE D 3 83 ? 78.379 -23.013 4.334 1.00 17.31 85 PHE K C 1
ATOM 3197 O O . PHE D 3 83 ? 78.806 -22.577 5.407 1.00 16.59 85 PHE K O 1
ATOM 3205 N N . VAL D 3 84 ? 77.544 -22.331 3.547 1.00 17.67 86 VAL K N 1
ATOM 3206 C CA . VAL D 3 84 ? 77.060 -20.986 3.877 1.00 17.55 86 VAL K CA 1
ATOM 3207 C C . VAL D 3 84 ? 75.543 -20.910 3.642 1.00 17.81 86 VAL K C 1
ATOM 3208 O O . VAL D 3 84 ? 74.867 -21.932 3.711 1.00 18.20 86 VAL K O 1
ATOM 3212 N N . SER D 3 85 ? 75.004 -19.726 3.367 1.00 17.81 87 SER K N 1
ATOM 3213 C CA . SER D 3 85 ? 73.560 -19.591 3.185 1.00 17.94 87 SER K CA 1
ATOM 3214 C C . SER D 3 85 ? 73.148 -19.523 1.715 1.00 18.41 87 SER K C 1
ATOM 3215 O O . SER D 3 85 ? 73.919 -19.096 0.851 1.00 19.05 87 SER K O 1
ATOM 3218 N N . TYR D 3 86 ? 71.926 -19.956 1.430 1.00 18.26 88 TYR K N 1
ATOM 3219 C CA . TYR D 3 86 ? 71.396 -19.966 0.065 1.00 18.11 88 TYR K CA 1
ATOM 3220 C C . TYR D 3 86 ? 69.950 -19.473 0.069 1.00 18.40 88 TYR K C 1
ATOM 3221 O O . TYR D 3 86 ? 69.194 -19.801 0.977 1.00 19.27 88 TYR K O 1
ATOM 3230 N N . TYR D 3 87 ? 69.583 -18.663 -0.921 1.00 18.06 89 TYR K N 1
ATOM 3231 C CA . TYR D 3 87 ? 68.244 -18.085 -0.995 1.00 18.00 89 TYR K CA 1
ATOM 3232 C C . TYR D 3 87 ? 67.673 -18.271 -2.385 1.00 18.55 89 TYR K C 1
ATOM 3233 O O . TYR D 3 87 ? 68.362 -18.035 -3.385 1.00 18.78 89 TYR K O 1
ATOM 3242 N N . CYS D 3 88 ? 66.422 -18.713 -2.470 1.00 18.61 90 CYS K N 1
ATOM 3243 C CA . CYS D 3 88 ? 65.710 -18.634 -3.742 1.00 18.41 90 CYS K CA 1
ATOM 3244 C C . CYS D 3 88 ? 64.973 -17.293 -3.796 1.00 17.96 90 CYS K C 1
ATOM 3245 O O . CYS D 3 88 ? 64.781 -16.636 -2.762 1.00 17.66 90 CYS K O 1
ATOM 3248 N N . GLN D 3 89 ? 64.606 -16.877 -5.009 1.00 17.43 91 GLN K N 1
ATOM 3249 C CA . GLN D 3 89 ? 63.840 -15.648 -5.234 1.00 17.21 91 GLN K CA 1
ATOM 3250 C C . GLN D 3 89 ? 62.908 -15.768 -6.433 1.00 17.45 91 GLN K C 1
ATOM 3251 O O . GLN D 3 89 ? 63.304 -16.157 -7.520 1.00 17.09 91 GLN K O 1
ATOM 3257 N N . GLN D 3 90 ? 61.666 -15.381 -6.205 1.00 17.46 92 GLN K N 1
ATOM 3258 C CA . GLN D 3 90 ? 60.647 -15.356 -7.223 1.00 17.66 92 GLN K CA 1
ATOM 3259 C C . GLN D 3 90 ? 60.736 -14.041 -8.030 1.00 17.62 92 GLN K C 1
ATOM 3260 O O . GLN D 3 90 ? 60.793 -12.946 -7.453 1.00 17.23 92 GLN K O 1
ATOM 3266 N N . LEU D 3 91 ? 60.755 -14.134 -9.359 1.00 17.07 93 LEU K N 1
ATOM 3267 C CA . LEU D 3 91 ? 60.811 -12.902 -10.167 1.00 17.41 93 LEU K CA 1
ATOM 3268 C C . LEU D 3 91 ? 59.673 -12.752 -11.185 1.00 17.45 93 LEU K C 1
ATOM 3269 O O . LEU D 3 91 ? 59.841 -12.119 -12.226 1.00 17.37 93 LEU K O 1
ATOM 3274 N N . SER D 3 92 ? 58.517 -13.325 -10.865 1.00 17.63 94 SER K N 1
ATOM 3275 C CA . SER D 3 92 ? 57.331 -13.250 -11.727 1.00 17.42 94 SER K CA 1
ATOM 3276 C C . SER D 3 92 ? 56.464 -12.000 -11.481 1.00 17.32 94 SER K C 1
ATOM 3277 O O . SER D 3 92 ? 56.019 -11.366 -12.437 1.00 17.58 94 SER K O 1
ATOM 3280 N N . SER D 3 93 ? 56.192 -11.672 -10.222 1.00 16.68 95 SER K N 1
ATOM 3281 C CA . SER D 3 93 ? 55.388 -10.489 -9.911 1.00 16.86 95 SER K CA 1
ATOM 3282 C C . SER D 3 93 ? 55.745 -9.891 -8.549 1.00 16.82 95 SER K C 1
ATOM 3283 O O . SER D 3 93 ? 56.133 -10.617 -7.620 1.00 16.96 95 SER K O 1
ATOM 3286 N N . THR D 3 94 A 55.597 -8.573 -8.443 1.00 16.69 95 THR K N 1
ATOM 3287 C CA . THR D 3 94 A 55.921 -7.847 -7.213 1.00 16.76 95 THR K CA 1
ATOM 3288 C C . THR D 3 94 A 54.959 -8.179 -6.057 1.00 16.70 95 THR K C 1
ATOM 3289 O O . THR D 3 94 A 53.782 -8.424 -6.300 1.00 16.55 95 THR K O 1
ATOM 3293 N N . PRO D 3 95 B 55.459 -8.220 -4.817 1.00 16.69 95 PRO K N 1
ATOM 3294 C CA . PRO D 3 95 B 56.894 -8.065 -4.521 1.00 16.56 95 PRO K CA 1
ATOM 3295 C C . PRO D 3 95 B 57.701 -9.329 -4.834 1.00 16.65 95 PRO K C 1
ATOM 3296 O O . PRO D 3 95 B 57.179 -10.432 -4.675 1.00 16.25 95 PRO K O 1
ATOM 3300 N N . TYR D 3 96 ? 58.950 -9.156 -5.275 1.00 16.71 96 TYR K N 1
ATOM 3301 C CA . TYR D 3 96 ? 59.808 -10.276 -5.660 1.00 17.20 96 TYR K CA 1
ATOM 3302 C C . TYR D 3 96 ? 60.357 -11.021 -4.448 1.00 17.44 96 TYR K C 1
ATOM 3303 O O . TYR D 3 96 ? 61.526 -10.848 -4.092 1.00 17.97 96 TYR K O 1
ATOM 3312 N N . THR D 3 97 ? 59.509 -11.841 -3.820 1.00 17.29 97 THR K N 1
ATOM 3313 C CA . THR D 3 97 ? 59.837 -12.497 -2.549 1.00 17.49 97 THR K CA 1
ATOM 3314 C C . THR D 3 97 ? 61.052 -13.404 -2.639 1.00 17.59 97 THR K C 1
ATOM 3315 O O . THR D 3 97 ? 61.221 -14.132 -3.621 1.00 17.22 97 THR K O 1
ATOM 3319 N N . PHE D 3 98 ? 61.881 -13.342 -1.603 1.00 17.15 100 PHE K N 1
ATOM 3320 C CA . PHE D 3 98 ? 62.938 -14.320 -1.363 1.00 17.32 100 PHE K CA 1
ATOM 3321 C C . PHE D 3 98 ? 62.418 -15.423 -0.441 1.00 17.22 100 PHE K C 1
ATOM 3322 O O . PHE D 3 98 ? 61.526 -15.179 0.375 1.00 16.49 100 PHE K O 1
ATOM 3330 N N . GLY D 3 99 ? 63.002 -16.616 -0.560 1.00 17.35 101 GLY K N 1
ATOM 3331 C CA . GLY D 3 99 ? 62.817 -17.677 0.421 1.00 17.99 101 GLY K CA 1
ATOM 3332 C C . GLY D 3 99 ? 63.464 -17.308 1.750 1.00 18.19 101 GLY K C 1
ATOM 3333 O O . GLY D 3 99 ? 64.227 -16.343 1.818 1.00 18.98 101 GLY K O 1
ATOM 3334 N N . GLY D 3 100 ? 63.159 -18.058 2.801 1.00 18.33 102 GLY K N 1
ATOM 3335 C CA . GLY D 3 100 ? 63.667 -17.766 4.134 1.00 18.26 102 GLY K CA 1
ATOM 3336 C C . GLY D 3 100 ? 65.096 -18.236 4.331 1.00 18.36 102 GLY K C 1
ATOM 3337 O O . GLY D 3 100 ? 65.654 -18.047 5.413 1.00 18.54 102 GLY K O 1
ATOM 3338 N N . GLY D 3 101 ? 65.666 -18.868 3.297 1.00 18.10 103 GLY K N 1
ATOM 3339 C CA . GLY D 3 101 ? 67.057 -19.302 3.293 1.00 18.12 103 GLY K CA 1
ATOM 3340 C C . GLY D 3 101 ? 67.405 -20.611 3.989 1.00 18.10 103 GLY K C 1
ATOM 3341 O O . GLY D 3 101 ? 66.690 -21.084 4.880 1.00 18.10 103 GLY K O 1
ATOM 3342 N N . THR D 3 102 ? 68.526 -21.187 3.571 1.00 18.20 104 THR K N 1
ATOM 3343 C CA . THR D 3 102 ? 69.060 -22.410 4.171 1.00 18.31 104 THR K CA 1
ATOM 3344 C C . THR D 3 102 ? 70.566 -22.231 4.445 1.00 18.53 104 THR K C 1
ATOM 3345 O O . THR D 3 102 ? 71.293 -21.744 3.565 1.00 19.08 104 THR K O 1
ATOM 3349 N N . LYS D 3 103 ? 71.027 -22.622 5.638 1.00 18.24 105 LYS K N 1
ATOM 3350 C CA . LYS D 3 103 ? 72.461 -22.722 5.927 1.00 18.22 105 LYS K CA 1
ATOM 3351 C C . LYS D 3 103 ? 72.950 -24.160 5.945 1.00 17.93 105 LYS K C 1
ATOM 3352 O O . LYS D 3 103 ? 72.399 -25.015 6.636 1.00 17.89 105 LYS K O 1
ATOM 3358 N N . LEU D 3 104 ? 74.005 -24.407 5.183 1.00 17.79 106 LEU K N 1
ATOM 3359 C CA . LEU D 3 104 ? 74.664 -25.702 5.152 1.00 17.67 106 LEU K CA 1
ATOM 3360 C C . LEU D 3 104 ? 75.729 -25.722 6.257 1.00 17.43 106 LEU K C 1
ATOM 3361 O O . LEU D 3 104 ? 76.493 -24.761 6.383 1.00 17.54 106 LEU K O 1
ATOM 3366 N N . GLU D 3 105 A 75.755 -26.785 7.073 1.00 17.08 106 GLU K N 1
ATOM 3367 C CA . GLU D 3 105 A 76.755 -26.922 8.159 1.00 16.61 106 GLU K CA 1
ATOM 3368 C C . GLU D 3 105 A 77.456 -28.271 8.118 1.00 16.51 106 GLU K C 1
ATOM 3369 O O . GLU D 3 105 A 76.947 -29.224 7.501 1.00 16.80 106 GLU K O 1
ATOM 3375 N N . ILE D 3 106 ? 78.638 -28.358 8.723 1.00 16.49 107 ILE K N 1
ATOM 3376 C CA . ILE D 3 106 ? 79.432 -29.584 8.590 1.00 16.78 107 ILE K CA 1
ATOM 3377 C C . ILE D 3 106 ? 79.067 -30.560 9.691 1.00 16.92 107 ILE K C 1
ATOM 3378 O O . ILE D 3 106 ? 78.978 -30.174 10.851 1.00 16.77 107 ILE K O 1
ATOM 3383 N N . LYS D 3 107 ? 78.844 -31.818 9.308 1.00 17.13 108 LYS K N 1
ATOM 3384 C CA . LYS D 3 107 ? 78.498 -32.874 10.250 1.00 17.34 108 LYS K CA 1
ATOM 3385 C C . LYS D 3 107 ? 79.733 -33.287 11.034 1.00 17.23 108 LYS K C 1
ATOM 3386 O O . LYS D 3 107 ? 80.831 -33.348 10.487 1.00 17.62 108 LYS K O 1
ATOM 3392 N N . ARG D 3 108 ? 79.550 -33.590 12.309 1.00 16.94 109 ARG K N 1
ATOM 3393 C CA . ARG D 3 108 ? 80.628 -34.120 13.139 1.00 16.82 109 ARG K CA 1
ATOM 3394 C C . ARG D 3 108 ? 79.993 -34.967 14.238 1.00 16.55 109 ARG K C 1
ATOM 3395 O O . ARG D 3 108 ? 78.764 -35.016 14.335 1.00 16.89 109 ARG K O 1
ATOM 3403 N N . ALA D 3 109 ? 80.806 -35.656 15.043 1.00 16.25 110 ALA K N 1
ATOM 3404 C CA . ALA D 3 109 ? 80.269 -36.503 16.119 1.00 15.84 110 ALA K CA 1
ATOM 3405 C C . ALA D 3 109 ? 79.728 -35.603 17.230 1.00 15.35 110 ALA K C 1
ATOM 3406 O O . ALA D 3 109 ? 80.238 -34.503 17.428 1.00 15.88 110 ALA K O 1
ATOM 3408 N N . ASP D 3 110 ? 78.680 -36.038 17.925 1.00 14.61 111 ASP K N 1
ATOM 3409 C CA . ASP D 3 110 ? 78.108 -35.259 19.033 1.00 14.56 111 ASP K CA 1
ATOM 3410 C C . ASP D 3 110 ? 79.161 -34.919 20.100 1.00 14.28 111 ASP K C 1
ATOM 3411 O O . ASP D 3 110 ? 80.069 -35.717 20.366 1.00 14.62 111 ASP K O 1
ATOM 3416 N N . ALA D 3 111 ? 79.036 -33.739 20.702 1.00 13.59 112 ALA K N 1
ATOM 3417 C CA . ALA D 3 111 ? 79.925 -33.332 21.787 1.00 14.18 112 ALA K CA 1
ATOM 3418 C C . ALA D 3 111 ? 79.172 -32.543 22.867 1.00 14.52 112 ALA K C 1
ATOM 3419 O O . ALA D 3 111 ? 78.534 -31.529 22.578 1.00 14.70 112 ALA K O 1
ATOM 3421 N N . ALA D 3 112 ? 79.224 -33.027 24.103 1.00 15.12 113 ALA K N 1
ATOM 3422 C CA . ALA D 3 112 ? 78.680 -32.288 25.254 1.00 15.28 113 ALA K CA 1
ATOM 3423 C C . ALA D 3 112 ? 79.335 -30.901 25.443 1.00 15.26 113 ALA K C 1
ATOM 3424 O O . ALA D 3 112 ? 80.530 -30.758 25.231 1.00 15.50 113 ALA K O 1
ATOM 3426 N N . PRO D 3 113 ? 78.559 -29.891 25.842 1.00 15.26 114 PRO K N 1
ATOM 3427 C CA . PRO D 3 113 ? 79.121 -28.572 26.166 1.00 15.33 114 PRO K CA 1
ATOM 3428 C C . PRO D 3 113 ? 79.996 -28.554 27.431 1.00 15.85 114 PRO K C 1
ATOM 3429 O O . PRO D 3 113 ? 79.676 -29.232 28.394 1.00 15.07 114 PRO K O 1
ATOM 3433 N N . THR D 3 114 ? 81.085 -27.780 27.394 1.00 16.27 115 THR K N 1
ATOM 3434 C CA . THR D 3 114 ? 81.910 -27.494 28.568 1.00 17.04 115 THR K CA 1
ATOM 3435 C C . THR D 3 114 ? 81.360 -26.208 29.235 1.00 17.15 115 THR K C 1
ATOM 3436 O O . THR D 3 114 ? 81.385 -25.133 28.634 1.00 16.92 115 THR K O 1
ATOM 3440 N N . VAL D 3 115 ? 80.840 -26.335 30.462 1.00 16.93 116 VAL K N 1
ATOM 3441 C CA . VAL D 3 115 ? 80.092 -25.244 31.096 1.00 16.45 116 VAL K CA 1
ATOM 3442 C C . VAL D 3 115 ? 80.895 -24.618 32.242 1.00 16.77 116 VAL K C 1
ATOM 3443 O O . VAL D 3 115 ? 81.406 -25.337 33.093 1.00 16.10 116 VAL K O 1
ATOM 3447 N N . SER D 3 116 ? 80.987 -23.281 32.246 1.00 16.95 117 SER K N 1
ATOM 3448 C CA . SER D 3 116 ? 81.730 -22.530 33.266 1.00 16.97 117 SER K CA 1
ATOM 3449 C C . SER D 3 116 ? 80.941 -21.308 33.718 1.00 16.73 117 SER K C 1
ATOM 3450 O O . SER D 3 116 ? 80.405 -20.565 32.878 1.00 17.04 117 SER K O 1
ATOM 3453 N N . ILE D 3 117 ? 80.858 -21.122 35.035 1.00 15.55 118 ILE K N 1
ATOM 3454 C CA . ILE D 3 117 ? 80.138 -20.002 35.663 1.00 15.48 118 ILE K CA 1
ATOM 3455 C C . ILE D 3 117 ? 81.081 -18.985 36.375 1.00 15.64 118 ILE K C 1
ATOM 3456 O O . ILE D 3 117 ? 82.122 -19.356 36.930 1.00 15.55 118 ILE K O 1
ATOM 3461 N N . PHE D 3 118 ? 80.715 -17.707 36.315 1.00 15.23 119 PHE K N 1
ATOM 3462 C CA . PHE D 3 118 ? 81.562 -16.655 36.832 1.00 15.81 119 PHE K CA 1
ATOM 3463 C C . PHE D 3 118 ? 80.696 -15.648 37.550 1.00 15.93 119 PHE K C 1
ATOM 3464 O O . PHE D 3 118 ? 79.761 -15.111 36.950 1.00 16.84 119 PHE K O 1
ATOM 3472 N N . PRO D 3 119 ? 81.007 -15.378 38.807 1.00 16.12 120 PRO K N 1
ATOM 3473 C CA . PRO D 3 119 ? 80.323 -14.342 39.589 1.00 16.42 120 PRO K CA 1
ATOM 3474 C C . PRO D 3 119 ? 80.694 -12.913 39.122 1.00 16.67 120 PRO K C 1
ATOM 3475 O O . PRO D 3 119 ? 81.626 -12.707 38.334 1.00 16.38 120 PRO K O 1
ATOM 3479 N N . PRO D 3 120 ? 79.974 -11.911 39.589 1.00 16.19 121 PRO K N 1
ATOM 3480 C CA . PRO D 3 120 ? 80.365 -10.533 39.263 1.00 16.02 121 PRO K CA 1
ATOM 3481 C C . PRO D 3 120 ? 81.768 -10.221 39.801 1.00 15.97 121 PRO K C 1
ATOM 3482 O O . PRO D 3 120 ? 82.140 -10.690 40.862 1.00 16.26 121 PRO K O 1
ATOM 3486 N N . SER D 3 121 ? 82.538 -9.423 39.081 1.00 16.44 122 SER K N 1
ATOM 3487 C CA . SER D 3 121 ? 83.857 -9.000 39.568 1.00 16.55 122 SER K CA 1
ATOM 3488 C C . SER D 3 121 ? 83.675 -7.919 40.593 1.00 16.68 122 SER K C 1
ATOM 3489 O O . SER D 3 121 ? 82.671 -7.186 40.530 1.00 17.50 122 SER K O 1
ATOM 3492 N N . SER D 3 122 ? 84.615 -7.769 41.522 1.00 16.58 123 SER K N 1
ATOM 3493 C CA . SER D 3 122 ? 84.550 -6.650 42.470 1.00 17.20 123 SER K CA 1
ATOM 3494 C C . SER D 3 122 ? 84.520 -5.297 41.729 1.00 16.92 123 SER K C 1
ATOM 3495 O O . SER D 3 122 ? 83.902 -4.328 42.195 1.00 16.47 123 SER K O 1
ATOM 3498 N N . GLU D 3 123 ? 85.211 -5.239 40.595 1.00 16.21 124 GLU K N 1
ATOM 3499 C CA . GLU D 3 123 ? 85.292 -4.027 39.770 1.00 16.79 124 GLU K CA 1
ATOM 3500 C C . GLU D 3 123 ? 83.911 -3.595 39.366 1.00 17.15 124 GLU K C 1
ATOM 3501 O O . GLU D 3 123 ? 83.561 -2.419 39.522 1.00 17.43 124 GLU K O 1
ATOM 3507 N N . GLN D 3 124 ? 83.111 -4.525 38.842 1.00 17.11 125 GLN K N 1
ATOM 3508 C CA . GLN D 3 124 ? 81.743 -4.195 38.4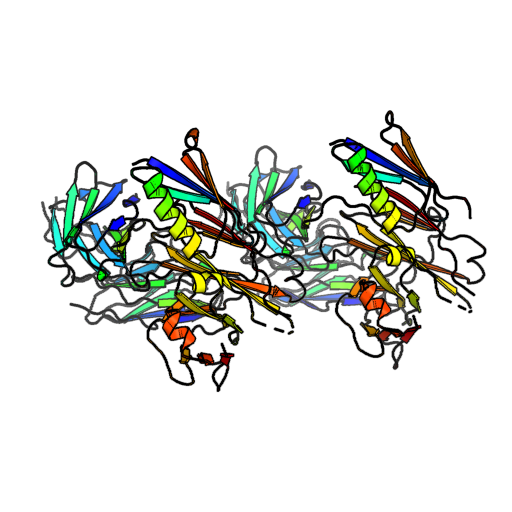54 1.00 17.53 125 GLN K CA 1
ATOM 3509 C C . GLN D 3 124 ? 80.870 -3.832 39.659 1.00 18.12 125 GLN K C 1
ATOM 3510 O O . GLN D 3 124 ? 80.055 -2.912 39.551 1.00 18.74 125 GLN K O 1
ATOM 3516 N N . LEU D 3 125 ? 81.033 -4.527 40.792 1.00 18.05 126 LEU K N 1
ATOM 3517 C CA . LEU D 3 125 ? 80.136 -4.367 41.938 1.00 18.59 126 LEU K CA 1
ATOM 3518 C C . LEU D 3 125 ? 80.308 -2.999 42.604 1.00 20.14 126 LEU K C 1
ATOM 3519 O O . LEU D 3 125 ? 79.351 -2.398 43.063 1.00 20.46 126 LEU K O 1
ATOM 3524 N N . THR D 3 126 ? 81.546 -2.513 42.648 1.00 21.90 127 THR K N 1
ATOM 3525 C CA . THR D 3 126 ? 81.857 -1.154 43.069 1.00 23.18 127 THR K CA 1
ATOM 3526 C C . THR D 3 126 ? 80.994 -0.124 42.293 1.00 23.39 127 THR K C 1
ATOM 3527 O O . THR D 3 126 ? 80.476 0.845 42.879 1.00 22.86 127 THR K O 1
ATOM 3531 N N . SER D 3 127 ? 80.838 -0.354 40.986 1.00 22.79 128 SER K N 1
ATOM 3532 C CA . SER D 3 127 ? 80.055 0.512 40.117 1.00 22.66 128 SER K CA 1
ATOM 3533 C C . SER D 3 127 ? 78.526 0.368 40.262 1.00 22.13 128 SER K C 1
ATOM 3534 O O . SER D 3 127 ? 77.780 1.097 39.606 1.00 22.61 128 SER K O 1
ATOM 3537 N N . GLY D 3 128 ? 78.048 -0.562 41.088 1.00 21.37 129 GLY K N 1
ATOM 3538 C CA . GLY D 3 128 ? 76.614 -0.767 41.225 1.00 20.50 129 GLY K CA 1
ATOM 3539 C C . GLY D 3 128 ? 75.931 -1.794 40.311 1.00 20.11 129 GLY K C 1
ATOM 3540 O O . GLY D 3 128 ? 74.720 -1.951 40.379 1.00 20.26 129 GLY K O 1
ATOM 3541 N N . GLY D 3 129 ? 76.689 -2.495 39.465 1.00 19.95 130 GLY K N 1
ATOM 3542 C CA . GLY D 3 129 ? 76.155 -3.564 38.631 1.00 19.20 130 GLY K CA 1
ATOM 3543 C C . GLY D 3 129 ? 76.592 -4.958 39.099 1.00 18.84 130 GLY K C 1
ATOM 3544 O O . GLY D 3 129 ? 77.500 -5.094 39.933 1.00 19.06 130 GLY K O 1
ATOM 3545 N N . ALA D 3 130 ? 75.931 -5.987 38.573 1.00 17.55 131 ALA K N 1
ATOM 3546 C CA . ALA D 3 130 ? 76.243 -7.375 38.885 1.00 16.90 131 ALA K CA 1
ATOM 3547 C C . ALA D 3 130 ? 75.849 -8.291 37.720 1.00 16.51 131 ALA K C 1
ATOM 3548 O O . ALA D 3 130 ? 74.685 -8.635 37.538 1.00 16.49 131 ALA K O 1
ATOM 3550 N N . SER D 3 131 ? 76.830 -8.654 36.924 1.00 16.13 132 SER K N 1
ATOM 3551 C CA . SER D 3 131 ? 76.639 -9.610 35.837 1.00 16.51 132 SER K CA 1
ATOM 3552 C C . SER D 3 131 ? 77.215 -10.989 36.198 1.00 16.60 132 SER K C 1
ATOM 3553 O O . SER D 3 131 ? 78.366 -11.098 36.647 1.00 16.58 132 SER K O 1
ATOM 3556 N N . VAL D 3 132 ? 76.375 -12.012 36.055 1.00 16.60 133 VAL K N 1
ATOM 3557 C CA . VAL D 3 132 ? 76.779 -13.394 36.188 1.00 16.97 133 VAL K CA 1
ATOM 3558 C C . VAL D 3 132 ? 76.897 -13.969 34.779 1.00 17.32 133 VAL K C 1
ATOM 3559 O O . VAL D 3 132 ? 75.929 -13.888 33.988 1.00 17.47 133 VAL K O 1
ATOM 3563 N N . VAL D 3 133 ? 78.062 -14.550 34.477 1.00 17.21 134 VAL K N 1
ATOM 3564 C CA . VAL D 3 133 ? 78.338 -15.131 33.163 1.00 17.41 134 VAL K CA 1
ATOM 3565 C C . VAL D 3 133 ? 78.451 -16.669 33.150 1.00 17.98 134 VAL K C 1
ATOM 3566 O O . VAL D 3 133 ? 79.016 -17.286 34.072 1.00 17.24 134 VAL K O 1
ATOM 3570 N N . CYS D 3 134 ? 77.918 -17.257 32.072 1.00 17.88 135 CYS K N 1
ATOM 3571 C CA . CYS D 3 134 ? 78.055 -18.668 31.771 1.00 18.39 135 CYS K CA 1
ATOM 3572 C C . CYS D 3 134 ? 78.599 -18.883 30.347 1.00 17.48 135 CYS K C 1
ATOM 3573 O O . CYS D 3 134 ? 78.059 -18.338 29.378 1.00 16.43 135 CYS K O 1
ATOM 3576 N N . PHE D 3 135 ? 79.671 -19.645 30.224 1.00 16.84 136 PHE K N 1
ATOM 3577 C CA . PHE D 3 135 ? 80.136 -20.072 28.918 1.00 17.81 136 PHE K CA 1
ATOM 3578 C C . PHE D 3 135 ? 79.759 -21.538 28.732 1.00 18.08 136 PHE K C 1
ATOM 3579 O O . PHE D 3 135 ? 80.016 -22.363 29.622 1.00 17.86 136 PHE K O 1
ATOM 3587 N N . LEU D 3 136 ? 79.152 -21.842 27.582 1.00 17.48 137 LEU K N 1
ATOM 3588 C CA . LEU D 3 136 ? 78.833 -23.209 27.181 1.00 16.76 137 LEU K CA 1
ATOM 3589 C C . LEU D 3 136 ? 79.576 -23.469 25.879 1.00 16.71 137 LEU K C 1
ATOM 3590 O O . LEU D 3 136 ? 79.147 -23.011 24.817 1.00 16.09 137 LEU K O 1
ATOM 3595 N N . ASN D 3 137 ? 80.716 -24.165 25.976 1.00 16.40 138 ASN K N 1
ATOM 3596 C CA . ASN D 3 137 ? 81.683 -24.230 24.868 1.00 16.29 138 ASN K CA 1
ATOM 3597 C C . ASN D 3 137 ? 81.868 -25.573 24.145 1.00 16.23 138 ASN K C 1
ATOM 3598 O O . ASN D 3 137 ? 81.809 -26.642 24.759 1.00 15.19 138 ASN K O 1
ATOM 3603 N N . ASN D 3 138 ? 82.092 -25.491 22.828 1.00 15.94 139 ASN K N 1
ATOM 3604 C CA . ASN D 3 138 ? 82.479 -26.640 22.025 1.00 16.10 139 ASN K CA 1
ATOM 3605 C C . ASN D 3 138 ? 81.466 -27.811 22.061 1.00 15.93 139 ASN K C 1
ATOM 3606 O O . ASN D 3 138 ? 81.820 -28.962 22.315 1.00 15.83 139 ASN K O 1
ATOM 3611 N N . PHE D 3 139 ? 80.206 -27.505 21.795 1.00 15.30 140 PHE K N 1
ATOM 3612 C CA . PHE D 3 139 ? 79.172 -28.538 21.725 1.00 14.90 140 PHE K CA 1
ATOM 3613 C C . PHE D 3 139 ? 78.755 -28.819 20.258 1.00 14.95 140 PHE K C 1
ATOM 3614 O O . PHE D 3 139 ? 79.051 -28.029 19.345 1.00 14.70 140 PHE K O 1
ATOM 3622 N N . TYR D 3 140 ? 78.109 -29.960 20.053 1.00 14.96 141 TYR K N 1
ATOM 3623 C CA . TYR D 3 140 ? 77.515 -30.340 18.766 1.00 15.21 141 TYR K CA 1
ATOM 3624 C C . TYR D 3 140 ? 76.461 -31.387 19.088 1.00 15.56 141 TYR K C 1
ATOM 3625 O O . TYR D 3 140 ? 76.742 -32.291 19.904 1.00 15.32 141 TYR K O 1
ATOM 3634 N N . PRO D 3 141 ? 75.268 -31.310 18.470 1.00 16.07 142 PRO K N 1
ATOM 3635 C CA . PRO D 3 141 ? 74.883 -30.264 17.511 1.00 16.32 142 PRO K CA 1
ATOM 3636 C C . PRO D 3 141 ? 74.531 -28.898 18.102 1.00 16.95 142 PRO K C 1
ATOM 3637 O O . PRO D 3 141 ? 74.523 -28.717 19.321 1.00 17.42 142 PRO K O 1
ATOM 3641 N N . LYS D 3 142 ? 74.255 -27.944 17.218 1.00 17.49 143 LYS K N 1
ATOM 3642 C CA . LYS D 3 142 ? 74.066 -26.529 17.569 1.00 18.14 143 LYS K CA 1
ATOM 3643 C C . LYS D 3 142 ? 72.872 -26.227 18.489 1.00 18.14 143 LYS K C 1
ATOM 3644 O O . LYS D 3 142 ? 72.839 -25.173 19.113 1.00 17.69 143 LYS K O 1
ATOM 3650 N N . ASP D 3 143 ? 71.891 -27.124 18.552 1.00 18.51 144 ASP K N 1
ATOM 3651 C CA . ASP D 3 143 ? 70.704 -26.868 19.361 1.00 19.37 144 ASP K CA 1
ATOM 3652 C C . ASP D 3 143 ? 71.006 -27.073 20.834 1.00 19.34 144 ASP K C 1
ATOM 3653 O O . ASP D 3 143 ? 71.561 -28.102 21.234 1.00 18.89 144 ASP K O 1
ATOM 3658 N N . ILE D 3 144 ? 70.657 -26.061 21.626 1.00 18.81 145 ILE K N 1
ATOM 3659 C CA . ILE D 3 144 ? 70.910 -26.052 23.061 1.00 18.42 145 ILE K CA 1
ATOM 3660 C C . ILE D 3 144 ? 69.928 -25.065 23.674 1.00 19.05 145 ILE K C 1
ATOM 3661 O O . ILE D 3 144 ? 69.385 -24.219 22.977 1.00 19.33 145 ILE K O 1
ATOM 3666 N N . ASN D 3 145 ? 69.679 -25.185 24.970 1.00 19.90 146 ASN K N 1
ATOM 3667 C CA . ASN D 3 145 ? 68.796 -24.262 25.673 1.00 20.89 146 ASN K CA 1
ATOM 3668 C C . ASN D 3 145 ? 69.383 -23.997 27.055 1.00 20.19 146 ASN K C 1
ATOM 3669 O O . ASN D 3 145 ? 69.800 -24.928 27.743 1.00 20.06 146 ASN K O 1
ATOM 3674 N N . VAL D 3 146 ? 69.466 -22.730 27.440 1.00 19.56 147 VAL K N 1
ATOM 3675 C CA . VAL D 3 146 ? 70.009 -22.359 28.740 1.00 18.85 147 VAL K CA 1
ATOM 3676 C C . VAL D 3 146 ? 68.954 -21.709 29.631 1.00 18.22 147 VAL K C 1
ATOM 3677 O O . VAL D 3 146 ? 68.158 -20.873 29.187 1.00 18.02 147 VAL K O 1
ATOM 3681 N N . LYS D 3 147 ? 68.947 -22.139 30.887 1.00 17.76 148 LYS K N 1
ATOM 3682 C CA . LYS D 3 147 ? 68.035 -21.629 31.915 1.00 17.61 148 LYS K CA 1
ATOM 3683 C C . LYS D 3 147 ? 68.808 -21.104 33.129 1.00 16.78 148 LYS K C 1
ATOM 3684 O O . LYS D 3 147 ? 69.703 -21.784 33.650 1.00 16.84 148 LYS K O 1
ATOM 3690 N N . TRP D 3 148 ? 68.491 -19.886 33.558 1.00 15.91 149 TRP K N 1
ATOM 3691 C CA . TRP D 3 148 ? 69.069 -19.327 34.792 1.00 15.17 149 TRP K CA 1
ATOM 3692 C C . TRP D 3 148 ? 68.140 -19.592 35.966 1.00 15.08 149 TRP K C 1
ATOM 3693 O O . TRP D 3 148 ? 66.911 -19.492 35.827 1.00 14.85 149 TRP K O 1
ATOM 3704 N N . LYS D 3 149 ? 68.721 -19.935 37.115 1.00 14.41 150 LYS K N 1
ATOM 3705 C CA . LYS D 3 149 ? 67.966 -19.988 38.362 1.00 14.34 150 LYS K CA 1
ATOM 3706 C C . LYS D 3 149 ? 68.607 -19.203 39.517 1.00 14.36 150 LYS K C 1
ATOM 3707 O O . LYS D 3 149 ? 69.841 -19.182 39.674 1.00 14.20 150 LYS K O 1
ATOM 3713 N N . ILE D 3 150 ? 67.756 -18.525 40.292 1.00 13.85 151 ILE K N 1
ATOM 3714 C CA . ILE D 3 150 ? 68.153 -17.746 41.465 1.00 13.65 151 ILE K CA 1
ATOM 3715 C C . ILE D 3 150 ? 67.396 -18.314 42.658 1.00 14.04 151 ILE K C 1
ATOM 3716 O O . ILE D 3 150 ? 66.153 -18.362 42.655 1.00 14.76 151 ILE K O 1
ATOM 3721 N N . ASP D 3 151 ? 68.139 -18.776 43.660 1.00 13.89 152 ASP K N 1
ATOM 3722 C CA . ASP D 3 151 ? 67.581 -19.554 44.778 1.00 13.90 152 ASP K CA 1
ATOM 3723 C C . ASP D 3 151 ? 66.539 -20.587 44.354 1.00 13.74 152 ASP K C 1
ATOM 3724 O O . ASP D 3 151 ? 65.525 -20.760 45.020 1.00 13.89 152 ASP K O 1
ATOM 3729 N N . GLY D 3 152 ? 66.780 -21.268 43.238 1.00 13.99 153 GLY K N 1
ATOM 3730 C CA . GLY D 3 152 ? 65.847 -22.275 42.740 1.00 14.19 153 GLY K CA 1
ATOM 3731 C C . GLY D 3 152 ? 64.663 -21.770 41.916 1.00 14.29 153 GLY K C 1
ATOM 3732 O O . GLY D 3 152 ? 63.810 -22.571 41.521 1.00 14.23 153 GLY K O 1
ATOM 3733 N N . LYS D 3 153 ? 64.606 -20.461 41.650 1.00 14.39 154 LYS K N 1
ATOM 3734 C CA . LYS D 3 153 ? 63.548 -19.881 40.819 1.00 14.79 154 LYS K CA 1
ATOM 3735 C C . LYS D 3 153 ? 64.078 -19.431 39.452 1.00 14.69 154 LYS K C 1
ATOM 3736 O O . LYS D 3 153 ? 65.054 -18.669 39.362 1.00 13.63 154 LYS K O 1
ATOM 3742 N N . GLU D 3 154 ? 63.414 -19.927 38.406 1.00 15.27 155 GLU K N 1
ATOM 3743 C CA . GLU D 3 154 ? 63.697 -19.604 37.005 1.00 15.72 155 GLU K CA 1
ATOM 3744 C C . GLU D 3 154 ? 63.624 -18.094 36.783 1.00 15.52 155 GLU K C 1
ATOM 3745 O O . GLU D 3 154 ? 62.706 -17.432 37.263 1.00 14.49 155 GLU K O 1
ATOM 3751 N N . ARG D 3 155 ? 64.618 -17.562 36.079 1.00 15.87 156 ARG K N 1
ATOM 3752 C CA . ARG D 3 155 ? 64.694 -16.141 35.831 1.00 16.89 156 ARG K CA 1
ATOM 3753 C C . ARG D 3 155 ? 65.006 -15.867 34.350 1.00 17.39 156 ARG K C 1
ATOM 3754 O O . ARG D 3 155 ? 65.953 -16.435 33.810 1.00 17.50 156 ARG K O 1
ATOM 3762 N N . GLN D 3 156 ? 64.195 -15.015 33.714 1.00 18.29 157 GLN K N 1
ATOM 3763 C CA . GLN D 3 156 ? 64.249 -14.752 32.271 1.00 19.10 157 GLN K CA 1
ATOM 3764 C C . GLN D 3 156 ? 64.676 -13.325 31.989 1.00 19.82 157 GLN K C 1
ATOM 3765 O O . GLN D 3 156 ? 65.311 -13.057 30.965 1.00 20.58 157 GLN K O 1
ATOM 3771 N N . ASN D 3 157 ? 64.314 -12.400 32.873 1.00 20.09 158 ASN K N 1
ATOM 3772 C CA . ASN D 3 157 ? 64.605 -11.007 32.605 1.00 21.03 158 ASN K CA 1
ATOM 3773 C C . ASN D 3 157 ? 66.045 -10.654 32.956 1.00 20.46 158 ASN K C 1
ATOM 3774 O O . ASN D 3 157 ? 66.565 -11.087 33.988 1.00 20.80 158 ASN K O 1
ATOM 3779 N N . GLY D 3 158 ? 66.686 -9.896 32.070 1.00 19.95 159 GLY K N 1
ATOM 3780 C CA . GLY D 3 158 ? 68.066 -9.474 32.257 1.00 19.14 159 GLY K CA 1
ATOM 3781 C C . GLY D 3 158 ? 69.119 -10.420 31.685 1.00 18.91 159 GLY K C 1
ATOM 3782 O O . GLY D 3 158 ? 70.315 -10.269 31.989 1.00 18.51 159 GLY K O 1
ATOM 3783 N N . VAL D 3 159 ? 68.677 -11.374 30.859 1.00 18.58 160 VAL K N 1
ATOM 3784 C CA . VAL D 3 159 ? 69.539 -12.379 30.236 1.00 18.27 160 VAL K CA 1
ATOM 3785 C C . VAL D 3 159 ? 69.873 -11.978 28.799 1.00 19.06 160 VAL K C 1
ATOM 3786 O O . VAL D 3 159 ? 68.962 -11.609 28.017 1.00 19.88 160 VAL K O 1
ATOM 3790 N N . LEU D 3 160 ? 71.163 -12.036 28.460 1.00 18.84 161 LEU K N 1
ATOM 3791 C CA . LEU D 3 160 ? 71.661 -11.718 27.123 1.00 19.06 161 LEU K CA 1
ATOM 3792 C C . LEU D 3 160 ? 72.520 -12.863 26.593 1.00 19.15 161 LEU K C 1
ATOM 3793 O O . LEU D 3 160 ? 73.560 -13.234 27.194 1.00 18.43 161 LEU K O 1
ATOM 3798 N N . ASN D 3 161 ? 72.105 -13.370 25.433 1.00 18.61 162 ASN K N 1
ATOM 3799 C CA . ASN D 3 161 ? 72.739 -14.511 24.805 1.00 18.47 162 ASN K CA 1
ATOM 3800 C C . ASN D 3 161 ? 73.447 -14.177 23.514 1.00 18.74 162 ASN K C 1
ATOM 3801 O O . ASN D 3 161 ? 72.967 -13.365 22.739 1.00 18.51 162 ASN K O 1
ATOM 3806 N N . SER D 3 162 ? 74.589 -14.819 23.291 1.00 18.72 163 SER K N 1
ATOM 3807 C CA . SER D 3 162 ? 75.323 -14.657 22.039 1.00 19.08 163 SER K CA 1
ATOM 3808 C C . SER D 3 162 ? 75.918 -15.992 21.603 1.00 19.02 163 SER K C 1
ATOM 3809 O O . SER D 3 162 ? 76.387 -16.767 22.429 1.00 19.42 163 SER K O 1
ATOM 3812 N N . TRP D 3 163 ? 75.890 -16.253 20.302 1.00 19.13 164 TRP K N 1
ATOM 3813 C CA . TRP D 3 163 ? 76.539 -17.430 19.792 1.00 19.51 164 TRP K CA 1
ATOM 3814 C C . TRP D 3 163 ? 77.507 -17.287 18.628 1.00 19.17 164 TRP K C 1
ATOM 3815 O O . TRP D 3 163 ? 77.347 -16.400 17.800 1.00 19.07 164 TRP K O 1
ATOM 3826 N N . THR D 3 164 ? 78.516 -18.169 18.591 1.00 18.74 165 THR K N 1
ATOM 3827 C CA . THR D 3 164 ? 79.523 -18.171 17.521 1.00 18.48 165 THR K CA 1
ATOM 3828 C C . THR D 3 164 ? 79.029 -19.010 16.359 1.00 18.64 165 THR K C 1
ATOM 3829 O O . THR D 3 164 ? 78.182 -19.879 16.546 1.00 19.34 165 THR K O 1
ATOM 3833 N N . ASP D 3 165 ? 79.588 -18.781 15.178 1.00 18.66 166 ASP K N 1
ATOM 3834 C CA . ASP D 3 165 ? 79.356 -19.645 14.017 1.00 19.73 166 ASP K CA 1
ATOM 3835 C C . ASP D 3 165 ? 80.104 -20.984 14.179 1.00 19.05 166 ASP K C 1
ATOM 3836 O O . ASP D 3 165 ? 80.989 -21.109 15.010 1.00 19.38 166 ASP K O 1
ATOM 3841 N N . GLN D 3 166 ? 79.779 -21.983 13.385 1.00 18.97 167 GLN K N 1
ATOM 3842 C CA . GLN D 3 166 ? 80.555 -23.227 13.427 1.00 19.76 167 GLN K CA 1
ATOM 3843 C C . GLN D 3 166 ? 82.099 -22.991 13.417 1.00 20.64 167 GLN K C 1
ATOM 3844 O O . GLN D 3 166 ? 82.598 -22.187 12.646 1.00 21.00 167 GLN K O 1
ATOM 3850 N N . ASP D 3 167 ? 82.837 -23.673 14.294 1.00 21.65 168 ASP K N 1
ATOM 3851 C CA . ASP D 3 167 ? 84.305 -23.572 14.328 1.00 22.58 168 ASP K CA 1
ATOM 3852 C C . ASP D 3 167 ? 84.982 -24.144 13.060 1.00 22.91 168 ASP K C 1
ATOM 3853 O O . ASP D 3 167 ? 84.567 -25.176 12.537 1.00 22.77 168 ASP K O 1
ATOM 3858 N N . SER D 3 168 ? 86.012 -23.456 12.565 1.00 23.18 169 SER K N 1
ATOM 3859 C CA . SER D 3 168 ? 86.647 -23.793 11.273 1.00 23.63 169 SER K CA 1
ATOM 3860 C C . SER D 3 168 ? 87.554 -25.012 11.395 1.00 23.58 169 SER K C 1
ATOM 3861 O O . SER D 3 168 ? 87.759 -25.769 10.419 1.00 23.76 169 SER K O 1
ATOM 3864 N N . LYS D 3 169 ? 88.073 -25.175 12.616 1.00 23.84 170 LYS K N 1
ATOM 3865 C CA . LYS D 3 169 ? 88.991 -26.228 13.031 1.00 23.76 170 LYS K CA 1
ATOM 3866 C C . LYS D 3 169 ? 88.259 -27.504 13.510 1.00 23.01 170 LYS K C 1
ATOM 3867 O O . LYS D 3 169 ? 88.476 -28.599 12.957 1.00 23.07 170 LYS K O 1
ATOM 3873 N N . ASP D 3 170 ? 87.403 -27.377 14.532 1.00 21.99 171 ASP K N 1
ATOM 3874 C CA . ASP D 3 170 ? 86.758 -28.574 15.102 1.00 20.94 171 ASP K CA 1
ATOM 3875 C C . ASP D 3 170 ? 85.264 -28.802 14.755 1.00 19.82 171 ASP K C 1
ATOM 3876 O O . ASP D 3 170 ? 84.720 -29.879 15.032 1.00 18.97 171 ASP K O 1
ATOM 3881 N N . SER D 3 171 ? 84.632 -27.806 14.113 1.00 18.57 172 SER K N 1
ATOM 3882 C CA . SER D 3 171 ? 83.223 -27.871 13.683 1.00 16.82 172 SER K CA 1
ATOM 3883 C C . SER D 3 171 ? 82.218 -27.841 14.847 1.00 16.12 172 SER K C 1
ATOM 3884 O O . SER D 3 171 ? 81.081 -28.263 14.679 1.00 16.15 172 SER K O 1
ATOM 3887 N N . THR D 3 172 ? 82.620 -27.370 16.024 1.00 15.23 173 THR K N 1
ATOM 3888 C CA . THR D 3 172 ? 81.667 -27.240 17.133 1.00 14.85 173 THR K CA 1
ATOM 3889 C C . THR D 3 172 ? 81.022 -25.846 17.204 1.00 15.30 173 THR K C 1
ATOM 3890 O O . THR D 3 172 ? 81.365 -24.938 16.421 1.00 15.33 173 THR K O 1
ATOM 3894 N N . TYR D 3 173 ? 80.089 -25.695 18.146 1.00 15.14 174 TYR K N 1
ATOM 3895 C CA . TYR D 3 173 ? 79.460 -24.410 18.450 1.00 15.23 174 TYR K CA 1
ATOM 3896 C C . TYR D 3 173 ? 79.715 -23.988 19.904 1.00 15.43 174 TYR K C 1
ATOM 3897 O O . TYR D 3 173 ? 79.958 -24.830 20.774 1.00 15.02 174 TYR K O 1
ATOM 3906 N N . SER D 3 174 ? 79.649 -22.683 20.162 1.00 15.86 175 SER K N 1
ATOM 3907 C CA . SER D 3 174 ? 79.731 -22.157 21.538 1.00 16.13 175 SER K CA 1
ATOM 3908 C C . SER D 3 174 ? 78.662 -21.100 21.872 1.00 16.27 175 SER K C 1
ATOM 3909 O O . SER D 3 174 ? 78.061 -20.477 20.988 1.00 16.44 175 SER K O 1
ATOM 3912 N N . MET D 3 175 ? 78.407 -20.926 23.164 1.00 16.53 176 MET K N 1
ATOM 3913 C CA . MET D 3 175 ? 77.396 -20.003 23.626 1.00 16.87 176 MET K CA 1
ATOM 3914 C C . MET D 3 175 ? 77.842 -19.305 24.906 1.00 17.41 176 MET K C 1
ATOM 3915 O O . MET D 3 175 ? 78.482 -19.903 25.752 1.00 17.32 176 MET K O 1
ATOM 3920 N N . SER D 3 176 ? 77.486 -18.025 25.012 1.00 17.43 177 SER K N 1
ATOM 3921 C CA . SER D 3 176 ? 77.731 -17.216 26.187 1.00 17.13 177 SER K CA 1
ATOM 3922 C C . SER D 3 176 ? 76.407 -16.614 26.645 1.00 16.92 177 SER K C 1
ATOM 3923 O O . SER D 3 176 ? 75.620 -16.081 25.843 1.00 17.02 177 SER K O 1
ATOM 3926 N N . SER D 3 177 ? 76.158 -16.699 27.937 1.00 16.17 178 SER K N 1
ATOM 3927 C CA . SER D 3 177 ? 74.903 -16.239 28.495 1.00 16.06 178 SER K CA 1
ATOM 3928 C C . SER D 3 177 ? 75.193 -15.396 29.731 1.00 16.24 178 SER K C 1
ATOM 3929 O O . SER D 3 177 ? 75.884 -15.864 30.667 1.00 15.93 178 SER K O 1
ATOM 3932 N N . THR D 3 178 ? 74.700 -14.144 29.712 1.00 16.30 179 THR K N 1
ATOM 3933 C CA . THR D 3 178 ? 74.947 -13.181 30.793 1.00 16.44 179 THR K CA 1
ATOM 3934 C C . THR D 3 178 ? 73.670 -12.747 31.465 1.00 16.24 179 THR K C 1
ATOM 3935 O O . THR D 3 178 ? 72.775 -12.230 30.826 1.00 16.11 179 THR K O 1
ATOM 3939 N N . LEU D 3 179 ? 73.620 -12.959 32.771 1.00 16.18 180 LEU K N 1
ATOM 3940 C CA . LEU D 3 179 ? 72.529 -12.498 33.610 1.00 16.14 180 LEU K CA 1
ATOM 3941 C C . LEU D 3 179 ? 72.993 -11.234 34.334 1.00 16.55 180 LEU K C 1
ATOM 3942 O O . LEU D 3 179 ? 73.935 -11.272 35.135 1.00 15.89 180 LEU K O 1
ATOM 3947 N N . THR D 3 180 ? 72.332 -10.116 34.042 1.00 16.93 181 THR K N 1
ATOM 3948 C CA . THR D 3 180 ? 72.681 -8.829 34.641 1.00 17.48 181 THR K CA 1
ATOM 3949 C C . THR D 3 180 ? 71.600 -8.369 35.615 1.00 17.73 181 THR K C 1
ATOM 3950 O O . THR D 3 180 ? 70.422 -8.285 35.262 1.00 18.07 181 THR K O 1
ATOM 3954 N N . LEU D 3 181 ? 72.006 -8.077 36.847 1.00 18.46 182 LEU K N 1
ATOM 3955 C CA . LEU D 3 181 ? 71.129 -7.476 37.853 1.00 18.32 182 LEU K CA 1
ATOM 3956 C C . LEU D 3 181 ? 71.787 -6.222 38.423 1.00 18.22 182 LEU K C 1
ATOM 3957 O O . LEU D 3 181 ? 72.975 -5.954 38.153 1.00 18.30 182 LEU K O 1
ATOM 3962 N N . THR D 3 182 ? 71.041 -5.466 39.229 1.00 18.12 183 THR K N 1
ATOM 3963 C CA . THR D 3 182 ? 71.665 -4.459 40.083 1.00 18.30 183 THR K CA 1
ATOM 3964 C C . THR D 3 182 ? 72.400 -5.179 41.206 1.00 18.10 183 THR K C 1
ATOM 3965 O O . THR D 3 182 ? 72.057 -6.320 41.584 1.00 17.79 183 THR K O 1
ATOM 3969 N N . LYS D 3 183 ? 73.382 -4.474 41.757 1.00 18.01 184 LYS K N 1
ATOM 3970 C CA . LYS D 3 183 ? 74.117 -4.914 42.929 1.00 18.43 184 LYS K CA 1
ATOM 3971 C C . LYS D 3 183 ? 73.174 -5.221 44.085 1.00 18.46 184 LYS K C 1
ATOM 3972 O O . LYS D 3 183 ? 73.270 -6.293 44.702 1.00 18.20 184 LYS K O 1
ATOM 3978 N N . ASP D 3 184 ? 72.248 -4.295 44.352 1.00 18.20 185 ASP K N 1
ATOM 3979 C CA . ASP D 3 184 ? 71.291 -4.454 45.434 1.00 18.52 185 ASP K CA 1
ATOM 3980 C C . ASP D 3 184 ? 70.480 -5.725 45.332 1.00 18.02 185 ASP K C 1
ATOM 3981 O O . ASP D 3 184 ? 70.299 -6.418 46.335 1.00 17.85 185 ASP K O 1
ATOM 3986 N N . GLU D 3 185 ? 70.004 -6.045 44.127 1.00 17.64 186 GLU K N 1
ATOM 3987 C CA . GLU D 3 185 ? 69.226 -7.268 43.932 1.00 17.22 186 GLU K CA 1
ATOM 3988 C C . GLU D 3 185 ? 70.124 -8.501 44.064 1.00 16.42 186 GLU K C 1
ATOM 3989 O O . GLU D 3 185 ? 69.727 -9.511 44.624 1.00 16.10 186 GLU K O 1
ATOM 3995 N N . TYR D 3 186 ? 71.340 -8.399 43.556 1.00 15.67 187 TYR K N 1
ATOM 3996 C CA . TYR D 3 186 ? 72.286 -9.505 43.612 1.00 15.15 187 TYR K CA 1
ATOM 3997 C C . TYR D 3 186 ? 72.623 -9.925 45.057 1.00 15.01 187 TYR K C 1
ATOM 3998 O O . TYR D 3 186 ? 72.748 -11.119 45.336 1.00 14.38 187 TYR K O 1
ATOM 4007 N N . GLU D 3 187 ? 72.758 -8.940 45.955 1.00 14.90 188 GLU K N 1
ATOM 4008 C CA . GLU D 3 187 ? 73.098 -9.151 47.373 1.00 15.33 188 GLU K CA 1
ATOM 4009 C C . GLU D 3 187 ? 71.940 -9.702 48.204 1.00 15.12 188 GLU K C 1
ATOM 4010 O O . GLU D 3 187 ? 72.113 -9.961 49.391 1.00 14.98 188 GLU K O 1
ATOM 4016 N N . ARG D 3 188 ? 70.763 -9.849 47.602 1.00 15.50 189 ARG K N 1
ATOM 4017 C CA . ARG D 3 188 ? 69.560 -10.259 48.331 1.00 15.64 189 ARG K CA 1
ATOM 4018 C C . ARG D 3 188 ? 69.308 -11.751 48.173 1.00 15.53 189 ARG K C 1
ATOM 4019 O O . ARG D 3 188 ? 68.429 -12.328 48.851 1.00 15.61 189 ARG K O 1
ATOM 4027 N N . HIS D 3 189 ? 70.076 -12.372 47.278 1.00 15.20 190 HIS K N 1
ATOM 4028 C CA . HIS D 3 189 ? 69.930 -13.790 46.967 1.00 15.57 190 HIS K CA 1
ATOM 4029 C C . HIS D 3 189 ? 71.290 -14.483 47.068 1.00 15.46 190 HIS K C 1
ATOM 4030 O O . HIS D 3 189 ? 72.321 -13.835 47.037 1.00 15.07 190 HIS K O 1
ATOM 4037 N N . ASN D 3 190 ? 71.274 -15.807 47.165 1.00 15.75 191 ASN K N 1
ATOM 4038 C CA . ASN D 3 190 ? 72.440 -16.599 47.539 1.00 16.00 191 ASN K CA 1
ATOM 4039 C C . ASN D 3 190 ? 72.984 -17.572 46.459 1.00 15.67 191 ASN K C 1
ATOM 4040 O O . ASN D 3 190 ? 74.188 -17.575 46.147 1.00 14.88 191 ASN K O 1
ATOM 4045 N N . SER D 3 191 ? 72.107 -18.381 45.881 1.00 15.29 192 SER K N 1
ATOM 4046 C CA . SER D 3 191 ? 72.528 -19.384 44.909 1.00 15.38 192 SER K CA 1
ATOM 4047 C C . SER D 3 191 ? 72.235 -18.958 43.473 1.00 15.22 192 SER K C 1
ATOM 4048 O O . SER D 3 191 ? 71.126 -18.556 43.150 1.00 15.61 192 SER K O 1
ATOM 4051 N N . TYR D 3 192 ? 73.246 -19.038 42.617 1.00 14.99 193 TYR K N 1
ATOM 4052 C CA . TYR D 3 192 ? 73.105 -18.723 41.206 1.00 15.01 193 TYR K CA 1
ATOM 4053 C C . TYR D 3 192 ? 73.460 -19.963 40.380 1.00 15.44 193 TYR K C 1
ATOM 4054 O O . TYR D 3 192 ? 74.505 -20.563 40.600 1.00 15.64 193 TYR K O 1
ATOM 4063 N N . THR D 3 193 ? 72.587 -20.316 39.439 1.00 15.65 194 THR K N 1
ATOM 4064 C CA . THR D 3 193 ? 72.722 -21.499 38.598 1.00 16.70 194 THR K CA 1
ATOM 4065 C C . THR D 3 193 ? 72.460 -21.230 37.102 1.00 16.57 194 THR K C 1
ATOM 4066 O O . THR D 3 193 ? 71.504 -20.553 36.759 1.00 15.74 194 THR K O 1
ATOM 4070 N N . CYS D 3 194 ? 73.306 -21.770 36.225 1.00 17.08 195 CYS K N 1
ATOM 4071 C CA . CYS D 3 194 ? 72.925 -21.894 34.825 1.00 18.68 195 CYS K CA 1
ATOM 4072 C C . CYS D 3 194 ? 72.801 -23.377 34.450 1.00 18.30 195 CYS K C 1
ATOM 4073 O O . CYS D 3 194 ? 73.600 -24.196 34.873 1.00 18.38 195 CYS K O 1
ATOM 4076 N N . GLU D 3 195 ? 71.765 -23.708 33.693 1.00 18.47 196 GLU K N 1
ATOM 4077 C CA . GLU D 3 195 ? 71.445 -25.089 33.334 1.00 18.36 196 GLU K CA 1
ATOM 4078 C C . GLU D 3 195 ? 71.312 -25.255 31.826 1.00 17.96 196 GLU K C 1
ATOM 4079 O O . GLU D 3 195 ? 70.431 -24.653 31.199 1.00 17.57 196 GLU K O 1
ATOM 4085 N N . ALA D 3 196 ? 72.164 -26.104 31.268 1.00 17.55 197 ALA K N 1
ATOM 4086 C CA . ALA D 3 196 ? 72.180 -26.354 29.838 1.00 17.36 197 ALA K CA 1
ATOM 4087 C C . ALA D 3 196 ? 71.450 -27.669 29.531 1.00 17.15 197 ALA K C 1
ATOM 4088 O O . ALA D 3 196 ? 71.713 -28.702 30.139 1.00 17.26 197 ALA K O 1
ATOM 4090 N N . THR D 3 197 ? 70.504 -27.619 28.612 1.00 16.53 198 THR K N 1
ATOM 4091 C CA . THR D 3 197 ? 69.868 -28.830 28.109 1.00 15.83 198 THR K CA 1
ATOM 4092 C C . THR D 3 197 ? 70.405 -29.037 26.710 1.00 15.24 198 THR K C 1
ATOM 4093 O O . THR D 3 197 ? 70.408 -28.117 25.870 1.00 14.35 198 THR K O 1
ATOM 4097 N N . HIS D 3 198 ? 70.884 -30.249 26.485 1.00 14.31 199 HIS K N 1
ATOM 4098 C CA . HIS D 3 198 ? 71.519 -30.617 25.235 1.00 14.21 199 HIS K CA 1
ATOM 4099 C C . HIS D 3 198 ? 71.290 -32.117 24.982 1.00 14.14 199 HIS K C 1
ATOM 4100 O O . HIS D 3 198 ? 71.139 -32.905 25.925 1.00 12.99 199 HIS K O 1
ATOM 4107 N N . LYS D 3 199 ? 71.271 -32.490 23.711 1.00 14.19 200 LYS K N 1
ATOM 4108 C CA . LYS D 3 199 ? 71.023 -33.860 23.251 1.00 14.71 200 LYS K CA 1
ATOM 4109 C C . LYS D 3 199 ? 71.958 -34.907 23.906 1.00 14.09 200 LYS K C 1
ATOM 4110 O O . LYS D 3 199 ? 71.572 -36.052 24.170 1.00 13.51 200 LYS K O 1
ATOM 4116 N N . THR D 3 200 ? 73.183 -34.498 24.202 1.00 13.14 201 THR K N 1
ATOM 4117 C CA . THR D 3 200 ? 74.173 -35.416 24.754 1.00 12.85 201 THR K CA 1
ATOM 4118 C C . THR D 3 200 ? 73.954 -35.829 26.231 1.00 12.69 201 THR K C 1
ATOM 4119 O O . THR D 3 200 ? 74.659 -36.697 26.733 1.00 11.62 201 THR K O 1
ATOM 4123 N N . SER D 3 201 ? 72.976 -35.240 26.912 1.00 12.77 202 SER K N 1
ATOM 4124 C CA . SER D 3 201 ? 72.722 -35.618 28.306 1.00 14.01 202 SER K CA 1
ATOM 4125 C C . SER D 3 201 ? 71.218 -35.662 28.638 1.00 13.83 202 SER K C 1
ATOM 4126 O O . SER D 3 201 ? 70.478 -34.764 28.275 1.00 13.60 202 SER K O 1
ATOM 4129 N N . THR D 3 202 ? 70.766 -36.706 29.323 1.00 14.00 203 THR K N 1
ATOM 4130 C CA . THR D 3 202 ? 69.349 -36.802 29.677 1.00 14.55 203 THR K CA 1
ATOM 4131 C C . THR D 3 202 ? 68.989 -35.742 30.731 1.00 14.30 203 THR K C 1
ATOM 4132 O O . THR D 3 202 ? 67.990 -35.024 30.591 1.00 14.58 203 THR K O 1
ATOM 4136 N N . SER D 3 203 ? 69.826 -35.643 31.761 1.00 13.39 204 SER K N 1
ATOM 4137 C CA . SER D 3 203 ? 69.736 -34.591 32.775 1.00 13.04 204 SER K CA 1
ATOM 4138 C C . SER D 3 203 ? 70.485 -33.291 32.373 1.00 13.81 204 SER K C 1
ATOM 4139 O O . SER D 3 203 ? 71.406 -33.349 31.559 1.00 12.63 204 SER K O 1
ATOM 4142 N N . PRO D 3 204 ? 70.071 -32.130 32.901 1.00 15.06 205 PRO K N 1
ATOM 4143 C CA . PRO D 3 204 ? 70.733 -30.851 32.565 1.00 15.51 205 PRO K CA 1
ATOM 4144 C C . PRO D 3 204 ? 72.174 -30.788 33.056 1.00 16.18 205 PRO K C 1
ATOM 4145 O O . PRO D 3 204 ? 72.471 -31.308 34.151 1.00 16.03 205 PRO K O 1
ATOM 4149 N N . ILE D 3 205 ? 73.056 -30.217 32.236 1.00 16.33 206 ILE K N 1
ATOM 4150 C CA . ILE D 3 205 ? 74.416 -29.911 32.637 1.00 17.25 206 ILE K CA 1
ATOM 4151 C C . ILE D 3 205 ? 74.373 -28.549 33.347 1.00 18.09 206 ILE K C 1
ATOM 4152 O O . ILE D 3 205 ? 74.050 -27.529 32.718 1.00 18.17 206 ILE K O 1
ATOM 4157 N N . VAL D 3 206 ? 74.653 -28.550 34.654 1.00 18.68 207 VAL K N 1
ATOM 4158 C CA . VAL D 3 206 ? 74.531 -27.335 35.489 1.00 19.09 207 VAL K CA 1
ATOM 4159 C C . VAL D 3 206 ? 75.794 -26.904 36.232 1.00 19.40 207 VAL K C 1
ATOM 4160 O O . VAL D 3 206 ? 76.523 -27.737 36.761 1.00 19.94 207 VAL K O 1
ATOM 4164 N N . LYS D 3 207 ? 76.048 -25.598 36.272 1.00 18.95 208 LYS K N 1
ATOM 4165 C CA . LYS D 3 207 ? 77.084 -25.063 37.137 1.00 18.31 208 LYS K CA 1
ATOM 4166 C C . LYS D 3 207 ? 76.466 -24.038 38.044 1.00 17.96 208 LYS K C 1
ATOM 4167 O O . LYS D 3 207 ? 75.534 -23.300 37.659 1.00 17.85 208 LYS K O 1
ATOM 4173 N N . SER D 3 208 ? 77.027 -23.936 39.237 1.00 17.05 209 SER K N 1
ATOM 4174 C CA . SER D 3 208 ? 76.407 -23.128 40.237 1.00 17.50 209 SER K CA 1
ATOM 4175 C C . SER D 3 208 ? 77.424 -22.516 41.207 1.00 18.08 209 SER K C 1
ATOM 4176 O O . SER D 3 208 ? 78.568 -22.959 41.275 1.00 18.30 209 SER K O 1
ATOM 4179 N N . PHE D 3 209 ? 77.013 -21.473 41.931 1.00 18.44 210 PHE K N 1
ATOM 4180 C CA . PHE D 3 209 ? 77.791 -20.939 43.061 1.00 18.60 210 PHE K CA 1
ATOM 4181 C C . PHE D 3 209 ? 76.899 -20.236 44.063 1.00 18.94 210 PHE K C 1
ATOM 4182 O O . PHE D 3 209 ? 75.832 -19.743 43.712 1.00 19.04 210 PHE K O 1
ATOM 4190 N N . ASN D 3 210 ? 77.340 -20.229 45.316 1.00 19.42 211 ASN K N 1
ATOM 4191 C CA . ASN D 3 210 ? 76.658 -19.509 46.383 1.00 20.26 211 ASN K CA 1
ATOM 4192 C C . ASN D 3 210 ? 77.419 -18.213 46.648 1.00 20.45 211 ASN K C 1
ATOM 4193 O O . ASN D 3 210 ? 78.636 -18.244 46.805 1.00 21.03 211 ASN K O 1
ATOM 4198 N N . ARG D 3 211 ? 76.715 -17.079 46.681 1.00 20.23 212 ARG K N 1
ATOM 4199 C CA . ARG D 3 211 ? 77.352 -15.767 46.877 1.00 19.85 212 ARG K CA 1
ATOM 4200 C C . ARG D 3 211 ? 78.086 -15.694 48.232 1.00 20.25 212 ARG K C 1
ATOM 4201 O O . ARG D 3 211 ? 79.185 -15.095 48.311 1.00 20.16 212 ARG K O 1
ATOM 4209 N N . ASN D 3 212 ? 77.589 -16.264 49.214 1.00 20.17 213 ASN K N 1
ATOM 4210 N N . GLY E 3 1 ? 12.867 13.174 -1.811 1.00 18.35 3 GLY L N 1
ATOM 4211 C CA . GLY E 3 1 ? 12.114 12.453 -2.887 1.00 18.69 3 GLY L CA 1
ATOM 4212 C C . GLY E 3 1 ? 12.406 10.957 -3.036 1.00 18.61 3 GLY L C 1
ATOM 4213 O O . GLY E 3 1 ? 11.520 10.134 -2.796 1.00 18.83 3 GLY L O 1
ATOM 4214 N N . ILE E 3 2 ? 13.635 10.612 -3.429 1.00 18.22 4 ILE L N 1
ATOM 4215 C CA . ILE E 3 2 ? 14.012 9.244 -3.840 1.00 18.23 4 ILE L CA 1
ATOM 4216 C C . ILE E 3 2 ? 15.194 8.654 -3.029 1.00 18.25 4 ILE L C 1
ATOM 4217 O O . ILE E 3 2 ? 16.292 9.205 -3.009 1.00 18.09 4 ILE L O 1
ATOM 4222 N N . VAL E 3 3 ? 14.946 7.533 -2.348 1.00 18.59 5 VAL L N 1
ATOM 4223 C CA . VAL E 3 3 ? 15.858 7.022 -1.303 1.00 18.53 5 VAL L CA 1
ATOM 4224 C C . VAL E 3 3 ? 16.914 6.027 -1.804 1.00 18.31 5 VAL L C 1
ATOM 4225 O O . VAL E 3 3 ? 16.630 5.191 -2.653 1.00 18.41 5 VAL L O 1
ATOM 4229 N N . MET E 3 4 ? 18.137 6.132 -1.276 1.00 18.23 6 MET L N 1
ATOM 4230 C CA . MET E 3 4 ? 19.258 5.291 -1.709 1.00 17.80 6 MET L CA 1
ATOM 4231 C C . MET E 3 4 ? 19.833 4.496 -0.529 1.00 17.91 6 MET L C 1
ATOM 4232 O O . MET E 3 4 ? 20.488 5.051 0.360 1.00 17.69 6 MET L O 1
ATOM 4237 N N . THR E 3 5 ? 19.584 3.190 -0.522 1.00 17.92 7 THR L N 1
ATOM 4238 C CA . THR E 3 5 ? 20.038 2.359 0.585 1.00 18.17 7 THR L CA 1
ATOM 4239 C C . THR E 3 5 ? 21.313 1.579 0.260 1.00 18.31 7 THR L C 1
ATOM 4240 O O . THR E 3 5 ? 21.394 0.874 -0.741 1.00 18.58 7 THR L O 1
ATOM 4244 N N . GLN E 3 6 ? 22.307 1.734 1.122 1.00 18.49 8 GLN L N 1
ATOM 4245 C CA . GLN E 3 6 ? 23.631 1.178 0.908 1.00 19.06 8 GLN L CA 1
ATOM 4246 C C . GLN E 3 6 ? 23.972 0.177 2.011 1.00 19.59 8 GLN L C 1
ATOM 4247 O O . GLN E 3 6 ? 24.215 0.575 3.149 1.00 19.97 8 GLN L O 1
ATOM 4253 N N . THR E 3 7 ? 23.985 -1.114 1.688 1.00 20.08 9 THR L N 1
ATOM 4254 C CA . THR E 3 7 ? 24.397 -2.122 2.671 1.00 20.58 9 THR L CA 1
ATOM 4255 C C . THR E 3 7 ? 25.706 -2.850 2.296 1.00 20.87 9 THR L C 1
ATOM 4256 O O . THR E 3 7 ? 26.046 -2.983 1.090 1.00 20.51 9 THR L O 1
ATOM 4260 N N . PRO E 3 8 ? 26.444 -3.297 3.325 1.00 20.71 10 PRO L N 1
ATOM 4261 C CA . PRO E 3 8 ? 26.144 -2.970 4.724 1.00 20.71 10 PRO L CA 1
ATOM 4262 C C . PRO E 3 8 ? 26.850 -1.674 5.134 1.00 20.66 10 PRO L C 1
ATOM 4263 O O . PRO E 3 8 ? 27.552 -1.085 4.308 1.00 20.31 10 PRO L O 1
ATOM 4267 N N . ALA E 3 9 ? 26.664 -1.247 6.383 1.00 20.52 11 ALA L N 1
ATOM 4268 C CA . ALA E 3 9 ? 27.267 -0.008 6.852 1.00 20.38 11 ALA L CA 1
ATOM 4269 C C . ALA E 3 9 ? 28.776 -0.182 7.017 1.00 20.39 11 ALA L C 1
ATOM 4270 O O . ALA E 3 9 ? 29.544 0.742 6.748 1.00 20.16 11 ALA L O 1
ATOM 4272 N N . SER E 3 10 ? 29.184 -1.387 7.427 1.00 20.44 12 SER L N 1
ATOM 4273 C CA . SER E 3 10 ? 30.583 -1.707 7.710 1.00 20.31 12 SER L CA 1
ATOM 4274 C C . SER E 3 10 ? 30.944 -3.066 7.101 1.00 20.20 12 SER L C 1
ATOM 4275 O O . SER E 3 10 ? 30.165 -4.031 7.188 1.00 20.00 12 SER L O 1
ATOM 4278 N N . GLN E 3 11 ? 32.114 -3.147 6.475 1.00 19.91 13 GLN L N 1
ATOM 4279 C CA . GLN E 3 11 ? 32.527 -4.384 5.825 1.00 19.96 13 GLN L CA 1
ATOM 4280 C C . GLN E 3 11 ? 33.955 -4.757 6.184 1.00 19.32 13 GLN L C 1
ATOM 4281 O O . GLN E 3 11 ? 34.876 -3.951 6.008 1.00 19.78 13 GLN L O 1
ATOM 4287 N N . SER E 3 12 ? 34.138 -5.976 6.667 1.00 18.48 14 SER L N 1
ATOM 4288 C CA . SER E 3 12 ? 35.458 -6.487 6.989 1.00 18.21 14 SER L CA 1
ATOM 4289 C C . SER E 3 12 ? 36.052 -7.290 5.831 1.00 18.50 14 SER L C 1
ATOM 4290 O O . SER E 3 12 ? 35.353 -8.094 5.202 1.00 18.64 14 SER L O 1
ATOM 4293 N N . ALA E 3 13 ? 37.334 -7.071 5.543 1.00 18.45 15 ALA L N 1
ATOM 4294 C CA . ALA E 3 13 ? 38.051 -7.893 4.562 1.00 18.75 15 ALA L CA 1
ATOM 4295 C C . ALA E 3 13 ? 39.556 -7.907 4.810 1.00 18.63 15 ALA L C 1
ATOM 4296 O O . ALA E 3 13 ? 40.034 -7.283 5.759 1.00 19.02 15 ALA L O 1
ATOM 4298 N N . SER E 3 14 ? 40.284 -8.621 3.953 1.00 18.40 16 SER L N 1
ATOM 4299 C CA . SER E 3 14 ? 41.741 -8.736 4.032 1.00 18.57 16 SER L CA 1
ATOM 4300 C C . SER E 3 14 ? 42.432 -8.287 2.732 1.00 18.88 16 SER L C 1
ATOM 4301 O O . SER E 3 14 ? 41.797 -8.164 1.667 1.00 18.96 16 SER L O 1
ATOM 4304 N N . LEU E 3 15 ? 43.738 -8.051 2.818 1.00 18.97 17 LEU L N 1
ATOM 4305 C CA . LEU E 3 15 ? 44.557 -7.708 1.647 1.00 18.94 17 LEU L CA 1
ATOM 4306 C C . LEU E 3 15 ? 44.490 -8.783 0.558 1.00 18.71 17 LEU L C 1
ATOM 4307 O O . LEU E 3 15 ? 44.593 -9.963 0.854 1.00 18.55 17 LEU L O 1
ATOM 4312 N N . GLY E 3 16 ? 44.278 -8.365 -0.689 1.00 18.62 18 GLY L N 1
ATOM 4313 C CA . GLY E 3 16 ? 44.202 -9.276 -1.822 1.00 18.50 18 GLY L CA 1
ATOM 4314 C C . GLY E 3 16 ? 42.855 -9.936 -2.068 1.00 18.63 18 GLY L C 1
ATOM 4315 O O . GLY E 3 16 ? 42.692 -10.648 -3.052 1.00 18.65 18 GLY L O 1
ATOM 4316 N N . GLU E 3 17 ? 41.898 -9.726 -1.170 1.00 18.92 19 GLU L N 1
ATOM 4317 C CA . GLU E 3 17 ? 40.555 -10.283 -1.310 1.00 19.47 19 GLU L CA 1
ATOM 4318 C C . GLU E 3 17 ? 39.698 -9.323 -2.119 1.00 20.01 19 GLU L C 1
ATOM 4319 O O . GLU E 3 17 ? 40.059 -8.155 -2.290 1.00 20.32 19 GLU L O 1
ATOM 4325 N N . SER E 3 18 ? 38.561 -9.803 -2.615 1.00 20.45 20 SER L N 1
ATOM 4326 C CA . SER E 3 18 ? 37.600 -8.919 -3.278 1.00 20.79 20 SER L CA 1
ATOM 4327 C C . SER E 3 18 ? 36.339 -8.708 -2.437 1.00 20.85 20 SER L C 1
ATOM 4328 O O . SER E 3 18 ? 35.936 -9.607 -1.683 1.00 20.79 20 SER L O 1
ATOM 4331 N N . VAL E 3 19 ? 35.739 -7.521 -2.563 1.00 20.66 21 VAL L N 1
ATOM 4332 C CA . VAL E 3 19 ? 34.509 -7.182 -1.845 1.00 21.18 21 VAL L CA 1
ATOM 4333 C C . VAL E 3 19 ? 33.496 -6.582 -2.794 1.00 21.23 21 VAL L C 1
ATOM 4334 O O . VAL E 3 19 ? 33.870 -5.947 -3.776 1.00 21.77 21 VAL L O 1
ATOM 4338 N N . THR E 3 20 ? 32.217 -6.741 -2.461 1.00 21.13 22 THR L N 1
ATOM 4339 C CA . THR E 3 20 ? 31.120 -6.164 -3.230 1.00 20.76 22 THR L CA 1
ATOM 4340 C C . THR E 3 20 ? 30.217 -5.366 -2.286 1.00 20.75 22 THR L C 1
ATOM 4341 O O . THR E 3 20 ? 29.820 -5.884 -1.239 1.00 21.06 22 THR L O 1
ATOM 4345 N N . ILE E 3 21 ? 29.938 -4.105 -2.644 1.00 20.30 23 ILE L N 1
ATOM 4346 C CA . ILE E 3 21 ? 28.978 -3.240 -1.946 1.00 19.89 23 ILE L CA 1
ATOM 4347 C C . ILE E 3 21 ? 27.742 -3.070 -2.825 1.00 19.63 23 ILE L C 1
ATOM 4348 O O . ILE E 3 21 ? 27.873 -2.879 -4.053 1.00 19.36 23 ILE L O 1
ATOM 4353 N N . THR E 3 22 ? 26.554 -3.127 -2.209 1.00 19.31 24 THR L N 1
ATOM 4354 C CA . THR E 3 22 ? 25.296 -2.868 -2.927 1.00 19.01 24 THR L CA 1
ATOM 4355 C C . THR E 3 22 ? 24.785 -1.441 -2.710 1.00 18.80 24 THR L C 1
ATOM 4356 O O . THR E 3 22 ? 25.256 -0.712 -1.836 1.00 18.46 24 THR L O 1
ATOM 4360 N N . CYS E 3 23 ? 23.806 -1.075 -3.525 1.00 18.95 25 CYS L N 1
ATOM 4361 C CA . CYS E 3 23 ? 23.084 0.166 -3.424 1.00 19.36 25 CYS L CA 1
ATOM 4362 C C . CYS E 3 23 ? 21.744 -0.057 -4.107 1.00 19.29 25 CYS L C 1
ATOM 4363 O O . CYS E 3 23 ? 21.689 -0.358 -5.310 1.00 19.44 25 CYS L O 1
ATOM 4366 N N . LEU E 3 24 ? 20.664 0.045 -3.334 1.00 19.08 26 LEU L N 1
ATOM 4367 C CA . LEU E 3 24 ? 19.318 -0.107 -3.882 1.00 18.78 26 LEU L CA 1
ATOM 4368 C C . LEU E 3 24 ? 18.564 1.215 -3.937 1.00 18.72 26 LEU L C 1
ATOM 4369 O O . LEU E 3 24 ? 18.379 1.884 -2.915 1.00 18.83 26 LEU L O 1
ATOM 4374 N N . ALA E 3 25 ? 18.143 1.586 -5.139 1.00 18.36 27 ALA L N 1
ATOM 4375 C CA . ALA E 3 25 ? 17.366 2.796 -5.339 1.00 18.28 27 ALA L CA 1
ATOM 4376 C C . ALA E 3 25 ? 15.890 2.535 -5.035 1.00 18.20 27 ALA L C 1
ATOM 4377 O O . ALA E 3 25 ? 15.390 1.427 -5.236 1.00 18.18 27 ALA L O 1
ATOM 4379 N N . SER E 3 26 ? 15.212 3.573 -4.556 1.00 18.26 28 SER L N 1
ATOM 4380 C CA . SER E 3 26 ? 13.783 3.538 -4.268 1.00 18.60 28 SER L CA 1
ATOM 4381 C C . SER E 3 26 ? 12.909 3.443 -5.543 1.00 18.56 28 SER L C 1
ATOM 4382 O O . SER E 3 26 ? 11.873 2.789 -5.539 1.00 18.38 28 SER L O 1
ATOM 4385 N N . GLN E 3 27 ? 13.343 4.100 -6.617 1.00 18.71 29 GLN L N 1
ATOM 4386 C CA . GLN E 3 27 ? 12.637 4.099 -7.905 1.00 18.86 29 GLN L CA 1
ATOM 4387 C C . GLN E 3 27 ? 13.613 3.673 -8.993 1.00 18.75 29 GLN L C 1
ATOM 4388 O O . GLN E 3 27 ? 14.819 3.566 -8.730 1.00 18.85 29 GLN L O 1
ATOM 4394 N N . THR E 3 28 ? 13.115 3.446 -10.211 1.00 18.53 30 THR L N 1
ATOM 4395 C CA . THR E 3 28 ? 14.006 3.198 -11.346 1.00 18.58 30 THR L CA 1
ATOM 4396 C C . THR E 3 28 ? 14.819 4.463 -11.607 1.00 18.79 30 THR L C 1
ATOM 4397 O O . THR E 3 28 ? 14.264 5.556 -11.728 1.00 18.68 30 THR L O 1
ATOM 4401 N N . ILE E 3 29 ? 16.137 4.289 -11.665 1.00 19.17 31 ILE L N 1
ATOM 4402 C CA . ILE E 3 29 ? 17.092 5.383 -11.777 1.00 19.55 31 ILE L CA 1
ATOM 4403 C C . ILE E 3 29 ? 17.919 5.360 -13.097 1.00 19.69 31 ILE L C 1
ATOM 4404 O O . ILE E 3 29 ? 18.843 6.159 -13.284 1.00 19.92 31 ILE L O 1
ATOM 4409 N N . GLY E 3 30 ? 17.536 4.468 -14.015 1.00 19.99 32 GLY L N 1
ATOM 4410 C CA . GLY E 3 30 ? 18.259 4.223 -15.259 1.00 20.03 32 GLY L CA 1
ATOM 4411 C C . GLY E 3 30 ? 19.674 3.743 -14.962 1.00 20.16 32 GLY L C 1
ATOM 4412 O O . GLY E 3 30 ? 19.862 2.698 -14.341 1.00 20.22 32 GLY L O 1
ATOM 4413 N N . THR E 3 31 ? 20.660 4.536 -15.394 1.00 20.13 33 THR L N 1
ATOM 4414 C CA . THR E 3 31 ? 22.074 4.306 -15.136 1.00 19.38 33 THR L CA 1
ATOM 4415 C C . THR E 3 31 ? 22.648 5.622 -14.647 1.00 19.71 33 THR L C 1
ATOM 4416 O O . THR E 3 31 ? 23.864 5.765 -14.550 1.00 20.31 33 THR L O 1
ATOM 4420 N N . TRP E 3 32 ? 21.787 6.593 -14.335 1.00 19.44 34 TRP L N 1
ATOM 4421 C CA . TRP E 3 32 ? 22.227 7.857 -13.747 1.00 18.84 34 TRP L CA 1
ATOM 4422 C C . TRP E 3 32 ? 22.698 7.608 -12.292 1.00 18.85 34 TRP L C 1
ATOM 4423 O O . TRP E 3 32 ? 22.020 7.986 -11.321 1.00 18.52 34 TRP L O 1
ATOM 4434 N N . LEU E 3 33 ? 23.854 6.961 -12.149 1.00 18.31 35 LEU L N 1
ATOM 4435 C CA . LEU E 3 33 ? 24.373 6.548 -10.848 1.00 18.13 35 LEU L CA 1
ATOM 4436 C C . LEU E 3 33 ? 25.899 6.604 -10.814 1.00 17.61 35 LEU L C 1
ATOM 4437 O O . LEU E 3 33 ? 26.567 6.159 -11.740 1.00 18.57 35 LEU L O 1
ATOM 4442 N N . ALA E 3 34 ? 26.427 7.153 -9.735 1.00 17.46 36 ALA L N 1
ATOM 4443 C CA . ALA E 3 34 ? 27.862 7.374 -9.559 1.00 17.41 36 ALA L CA 1
ATOM 4444 C C . ALA E 3 34 ? 28.361 6.746 -8.242 1.00 17.36 36 ALA L C 1
ATOM 4445 O O . ALA E 3 34 ? 27.582 6.624 -7.288 1.00 17.49 36 ALA L O 1
ATOM 4447 N N . TRP E 3 35 ? 29.628 6.310 -8.226 1.00 17.07 37 TRP L N 1
ATOM 4448 C CA . TRP E 3 35 ? 30.305 5.914 -6.972 1.00 17.04 37 TRP L CA 1
ATOM 4449 C C . TRP E 3 35 ? 31.519 6.818 -6.663 1.00 17.06 37 TRP L C 1
ATOM 4450 O O . TRP E 3 35 ? 32.328 7.126 -7.582 1.00 17.31 37 TRP L O 1
ATOM 4461 N N . TYR E 3 36 ? 31.664 7.191 -5.382 1.00 16.76 38 TYR L N 1
ATOM 4462 C CA . TYR E 3 36 ? 32.753 8.042 -4.864 1.00 16.89 38 TYR L CA 1
ATOM 4463 C C . TYR E 3 36 ? 33.513 7.392 -3.720 1.00 17.77 38 TYR L C 1
ATOM 4464 O O . TYR E 3 36 ? 32.944 6.638 -2.906 1.00 17.81 38 TYR L O 1
ATOM 4473 N N . GLN E 3 37 ? 34.803 7.699 -3.645 1.00 17.50 39 GLN L N 1
ATOM 4474 C CA . GLN E 3 37 ? 35.599 7.280 -2.511 1.00 17.46 39 GLN L CA 1
ATOM 4475 C C . GLN E 3 37 ? 35.893 8.502 -1.624 1.00 17.87 39 GLN L C 1
ATOM 4476 O O . GLN E 3 37 ? 36.081 9.609 -2.116 1.00 17.94 39 GLN L O 1
ATOM 4482 N N . GLN E 3 38 ? 35.901 8.299 -0.314 1.00 18.07 40 GLN L N 1
ATOM 4483 C CA . GLN E 3 38 ? 36.342 9.347 0.585 1.00 18.61 40 GLN L CA 1
ATOM 4484 C C . GLN E 3 38 ? 37.342 8.829 1.612 1.00 18.19 40 GLN L C 1
ATOM 4485 O O . GLN E 3 38 ? 37.006 8.045 2.474 1.00 19.09 40 GLN L O 1
ATOM 4491 N N . LYS E 3 39 ? 38.579 9.289 1.517 1.00 18.61 41 LYS L N 1
ATOM 4492 C CA . LYS E 3 39 ? 39.602 8.994 2.522 1.00 18.27 41 LYS L CA 1
ATOM 4493 C C . LYS E 3 39 ? 39.427 9.929 3.719 1.00 18.61 41 LYS L C 1
ATOM 4494 O O . LYS E 3 39 ? 38.851 10.997 3.559 1.00 18.06 41 LYS L O 1
ATOM 4500 N N . PRO E 3 40 ? 39.917 9.540 4.911 1.00 18.79 42 PRO L N 1
ATOM 4501 C CA . PRO E 3 40 ? 39.769 10.371 6.119 1.00 18.88 42 PRO L CA 1
ATOM 4502 C C . PRO E 3 40 ? 40.347 11.807 5.996 1.00 19.20 42 PRO L C 1
ATOM 4503 O O . PRO E 3 40 ? 41.528 11.978 5.681 1.00 18.85 42 PRO L O 1
ATOM 4507 N N . GLY E 3 41 ? 39.510 12.815 6.265 1.00 19.66 43 GLY L N 1
ATOM 4508 C CA . GLY E 3 41 ? 39.902 14.219 6.189 1.00 19.78 43 GLY L CA 1
ATOM 4509 C C . GLY E 3 41 ? 39.987 14.815 4.780 1.00 19.97 43 GLY L C 1
ATOM 4510 O O . GLY E 3 41 ? 40.480 15.947 4.612 1.00 20.21 43 GLY L O 1
ATOM 4511 N N . LYS E 3 42 ? 39.513 14.072 3.777 1.00 19.25 44 LYS L N 1
ATOM 4512 C CA . LYS E 3 42 ? 39.633 14.489 2.366 1.00 19.28 44 LYS L CA 1
ATOM 4513 C C . LYS E 3 42 ? 38.265 14.630 1.717 1.00 18.52 44 LYS L C 1
ATOM 4514 O O . LYS E 3 42 ? 37.284 14.234 2.309 1.00 18.61 44 LYS L O 1
ATOM 4520 N N . SER E 3 43 ? 38.191 15.171 0.505 1.00 18.13 45 SER L N 1
ATOM 4521 C CA . SER E 3 43 ? 36.903 15.241 -0.184 1.00 17.86 45 SER L CA 1
ATOM 4522 C C . SER E 3 43 ? 36.626 13.980 -0.984 1.00 17.93 45 SER L C 1
ATOM 4523 O O . SER E 3 43 ? 37.552 13.289 -1.393 1.00 17.68 45 SER L O 1
ATOM 4526 N N . PRO E 3 44 ? 35.351 13.685 -1.208 1.00 17.72 46 PRO L N 1
ATOM 4527 C CA . PRO E 3 44 ? 34.973 12.604 -2.117 1.00 17.77 46 PRO L CA 1
ATOM 4528 C C . PRO E 3 44 ? 35.695 12.738 -3.489 1.00 18.29 46 PRO L C 1
ATOM 4529 O O . PRO E 3 44 ? 36.139 13.834 -3.866 1.00 17.94 46 PRO L O 1
ATOM 4533 N N . GLN E 3 45 ? 35.861 11.599 -4.167 1.00 17.74 47 GLN L N 1
ATOM 4534 C CA . GLN E 3 45 ? 36.505 11.516 -5.465 1.00 18.15 47 GLN L CA 1
ATOM 4535 C C . GLN E 3 45 ? 35.670 10.496 -6.257 1.00 17.82 47 GLN L C 1
ATOM 4536 O O . GLN E 3 45 ? 35.335 9.416 -5.730 1.00 18.07 47 GLN L O 1
ATOM 4542 N N . LEU E 3 46 ? 35.288 10.872 -7.482 1.00 16.93 48 LEU L N 1
ATOM 4543 C CA . LEU E 3 46 ? 34.565 9.996 -8.411 1.00 15.81 48 LEU L CA 1
ATOM 4544 C C . LEU E 3 46 ? 35.419 8.803 -8.860 1.00 16.01 48 LEU L C 1
ATOM 4545 O O . LEU E 3 46 ? 36.591 8.974 -9.277 1.00 15.52 48 LEU L O 1
ATOM 4550 N N . LEU E 3 47 ? 34.816 7.612 -8.801 1.00 15.90 49 LEU L N 1
ATOM 4551 C CA . LEU E 3 47 ? 35.448 6.372 -9.283 1.00 15.86 49 LEU L CA 1
ATOM 4552 C C . LEU E 3 47 ? 34.719 5.801 -10.502 1.00 15.95 49 LEU L C 1
ATOM 4553 O O . LEU E 3 47 ? 35.347 5.379 -11.480 1.00 15.14 49 LEU L O 1
ATOM 4558 N N . ILE E 3 48 ? 33.382 5.789 -10.423 1.00 16.23 50 ILE L N 1
ATOM 4559 C CA . ILE E 3 48 ? 32.521 5.162 -11.428 1.00 16.32 50 ILE L CA 1
ATOM 4560 C C . ILE E 3 48 ? 31.369 6.106 -11.707 1.00 16.63 50 ILE L C 1
ATOM 4561 O O . ILE E 3 48 ? 30.752 6.599 -10.754 1.00 16.77 50 ILE L O 1
ATOM 4566 N N . TYR E 3 49 ? 31.088 6.345 -12.991 1.00 16.92 51 TYR L N 1
ATOM 4567 C CA . TYR E 3 49 ? 29.878 7.081 -13.439 1.00 17.11 51 TYR L CA 1
ATOM 4568 C C . TYR E 3 49 ? 29.079 6.224 -14.430 1.00 16.79 51 TYR L C 1
ATOM 4569 O O . TYR E 3 49 ? 29.612 5.269 -14.991 1.00 16.40 51 TYR L O 1
ATOM 4578 N N . ALA E 3 50 ? 27.811 6.584 -14.635 1.00 16.85 52 ALA L N 1
ATOM 4579 C CA . ALA E 3 50 ? 26.926 5.891 -15.580 1.00 16.86 52 ALA L CA 1
ATOM 4580 C C . ALA E 3 50 ? 26.843 4.399 -15.268 1.00 16.52 52 ALA L C 1
ATOM 4581 O O . ALA E 3 50 ? 26.760 3.557 -16.175 1.00 16.53 52 ALA L O 1
ATOM 4583 N N . ALA E 3 51 ? 26.850 4.114 -13.965 1.00 16.19 53 ALA L N 1
ATOM 4584 C CA . ALA E 3 51 ? 26.772 2.772 -13.381 1.00 16.30 53 ALA L CA 1
ATOM 4585 C C . ALA E 3 51 ? 28.002 1.881 -13.565 1.00 16.03 53 ALA L C 1
ATOM 4586 O O . ALA E 3 51 ? 28.357 1.137 -12.659 1.00 15.80 53 ALA L O 1
ATOM 4588 N N . THR E 3 52 ? 28.634 1.940 -14.733 1.00 16.65 54 THR L N 1
ATOM 4589 C CA . THR E 3 52 ? 29.625 0.927 -15.115 1.00 16.67 54 THR L CA 1
ATOM 4590 C C . THR E 3 52 ? 30.929 1.513 -15.634 1.00 17.28 54 THR L C 1
ATOM 4591 O O . THR E 3 52 ? 31.876 0.776 -15.846 1.00 17.09 54 THR L O 1
ATOM 4595 N N . SER E 3 53 ? 30.978 2.827 -15.837 1.00 17.64 55 SER L N 1
ATOM 4596 C CA . SER E 3 53 ? 32.125 3.478 -16.495 1.00 18.07 55 SER L CA 1
ATOM 4597 C C . SER E 3 53 ? 33.198 3.957 -15.495 1.00 17.81 55 SER L C 1
ATOM 4598 O O . SER E 3 53 ? 32.889 4.687 -14.571 1.00 17.93 55 SER L O 1
ATOM 4601 N N . LEU E 3 54 ? 34.449 3.539 -15.689 1.00 18.21 56 LEU L N 1
ATOM 4602 C CA . LEU E 3 54 ? 35.563 3.947 -14.831 1.00 18.31 56 LEU L CA 1
ATOM 4603 C C . LEU E 3 54 ? 36.010 5.364 -15.154 1.00 18.67 56 LEU L C 1
ATOM 4604 O O . LEU E 3 54 ? 36.314 5.671 -16.315 1.00 18.43 56 LEU L O 1
ATOM 4609 N N . ALA E 3 55 ? 36.093 6.215 -14.134 1.00 18.83 57 ALA L N 1
ATOM 4610 C CA . ALA E 3 55 ? 36.628 7.575 -14.306 1.00 19.13 57 ALA L CA 1
ATOM 4611 C C . ALA E 3 55 ? 38.116 7.570 -14.662 1.00 19.12 57 ALA L C 1
ATOM 4612 O O . ALA E 3 55 ? 38.833 6.609 -14.349 1.00 19.14 57 ALA L O 1
ATOM 4614 N N . ASP E 3 56 ? 38.588 8.636 -15.309 1.00 19.68 58 ASP L N 1
ATOM 4615 C CA . ASP E 3 56 ? 39.957 8.646 -15.863 1.00 20.66 58 ASP L CA 1
ATOM 4616 C C . ASP E 3 56 ? 41.044 8.522 -14.796 1.00 20.20 58 ASP L C 1
ATOM 4617 O O . ASP E 3 56 ? 40.993 9.185 -13.770 1.00 19.55 58 ASP L O 1
ATOM 4622 N N . GLY E 3 57 ? 42.038 7.683 -15.074 1.00 20.72 59 GLY L N 1
ATOM 4623 C CA . GLY E 3 57 ? 43.151 7.462 -14.166 1.00 20.52 59 GLY L CA 1
ATOM 4624 C C . GLY E 3 57 ? 42.856 6.629 -12.932 1.00 20.52 59 GLY L C 1
ATOM 4625 O O . GLY E 3 57 ? 43.740 6.472 -12.085 1.00 21.30 59 GLY L O 1
ATOM 4626 N N . VAL E 3 58 ? 41.631 6.108 -12.808 1.00 20.10 60 VAL L N 1
ATOM 4627 C CA . VAL E 3 58 ? 41.242 5.214 -11.704 1.00 18.90 60 VAL L CA 1
ATOM 4628 C C . VAL E 3 58 ? 41.681 3.766 -12.001 1.00 19.14 60 VAL L C 1
ATOM 4629 O O . VAL E 3 58 ? 41.440 3.277 -13.110 1.00 18.80 60 VAL L O 1
ATOM 4633 N N . PRO E 3 59 ? 42.312 3.078 -11.034 1.00 19.38 61 PRO L N 1
ATOM 4634 C CA . PRO E 3 59 ? 42.842 1.716 -11.242 1.00 19.41 61 PRO L CA 1
ATOM 4635 C C . PRO E 3 59 ? 41.809 0.641 -11.626 1.00 19.65 61 PRO L C 1
ATOM 4636 O O . PRO E 3 59 ? 40.694 0.619 -11.096 1.00 19.62 61 PRO L O 1
ATOM 4640 N N . SER E 3 60 ? 42.225 -0.269 -12.506 1.00 20.22 62 SER L N 1
ATOM 4641 C CA . SER E 3 60 ? 41.432 -1.427 -12.958 1.00 20.78 62 SER L CA 1
ATOM 4642 C C . SER E 3 60 ? 40.662 -2.274 -11.915 1.00 20.82 62 SER L C 1
ATOM 4643 O O . SER E 3 60 ? 39.619 -2.836 -12.236 1.00 21.03 62 SER L O 1
ATOM 4646 N N . ARG E 3 61 ? 41.185 -2.395 -10.697 1.00 20.75 63 ARG L N 1
ATOM 4647 C CA . ARG E 3 61 ? 40.518 -3.159 -9.628 1.00 20.94 63 ARG L CA 1
ATOM 4648 C C . ARG E 3 61 ? 39.071 -2.737 -9.335 1.00 20.66 63 ARG L C 1
ATOM 4649 O O . ARG E 3 61 ? 38.248 -3.577 -8.961 1.00 21.11 63 ARG L O 1
ATOM 4657 N N . PHE E 3 62 ? 38.780 -1.445 -9.502 1.00 19.86 64 PHE L N 1
ATOM 4658 C CA . PHE E 3 62 ? 37.446 -0.884 -9.267 1.00 19.05 64 PHE L CA 1
ATOM 4659 C C . PHE E 3 62 ? 36.529 -1.171 -10.432 1.00 18.41 64 PHE L C 1
ATOM 4660 O O . PHE E 3 62 ? 36.955 -1.101 -11.585 1.00 18.98 64 PHE L O 1
ATOM 4668 N N . SER E 3 63 ? 35.291 -1.546 -10.132 1.00 17.66 65 SER L N 1
ATOM 4669 C CA . SER E 3 63 ? 34.266 -1.741 -11.158 1.00 17.42 65 SER L CA 1
ATOM 4670 C C . SER E 3 63 ? 32.875 -1.539 -10.553 1.00 17.50 65 SER L C 1
ATOM 4671 O O . SER E 3 63 ? 32.703 -1.593 -9.333 1.00 16.74 65 SER L O 1
ATOM 4674 N N . GLY E 3 64 ? 31.900 -1.291 -11.420 1.00 17.58 66 GLY L N 1
ATOM 4675 C CA . GLY E 3 64 ? 30.510 -1.166 -11.032 1.00 17.97 66 GLY L CA 1
ATOM 4676 C C . GLY E 3 64 ? 29.588 -1.911 -11.988 1.00 18.77 66 GLY L C 1
ATOM 4677 O O . GLY E 3 64 ? 29.947 -2.203 -13.156 1.00 18.53 66 GLY L O 1
ATOM 4678 N N . SER E 3 65 ? 28.396 -2.239 -11.492 1.00 19.16 67 SER L N 1
ATOM 4679 C CA . SER E 3 65 ? 27.411 -2.956 -12.304 1.00 19.86 67 SER L CA 1
ATOM 4680 C C . SER E 3 65 ? 25.992 -2.645 -11.867 1.00 19.90 67 SER L C 1
ATOM 4681 O O . SER E 3 65 ? 25.758 -2.196 -10.742 1.00 19.57 67 SER L O 1
ATOM 4684 N N . GLY E 3 66 ? 25.059 -2.888 -12.784 1.00 20.05 68 GLY L N 1
ATOM 4685 C CA . GLY E 3 66 ? 23.644 -2.727 -12.516 1.00 20.15 68 GLY L CA 1
ATOM 4686 C C . GLY E 3 66 ? 22.980 -1.648 -13.344 1.00 20.13 68 GLY L C 1
ATOM 4687 O O . GLY E 3 66 ? 23.630 -0.910 -14.073 1.00 20.18 68 GLY L O 1
ATOM 4688 N N . SER E 3 67 ? 21.659 -1.589 -13.230 1.00 20.27 69 SER L N 1
ATOM 4689 C CA . SER E 3 67 ? 20.821 -0.588 -13.882 1.00 20.24 69 SER L CA 1
ATOM 4690 C C . SER E 3 67 ? 19.384 -0.852 -13.410 1.00 19.96 69 SER L C 1
ATOM 4691 O O . SER E 3 67 ? 19.054 -1.972 -13.014 1.00 19.50 69 SER L O 1
ATOM 4694 N N . GLY E 3 68 ? 18.546 0.183 -13.428 1.00 19.82 70 GLY L N 1
ATOM 4695 C CA . GLY E 3 68 ? 17.206 0.097 -12.869 1.00 19.17 70 GLY L CA 1
ATOM 4696 C C . GLY E 3 68 ? 17.236 0.526 -11.411 1.00 18.93 70 GLY L C 1
ATOM 4697 O O . GLY E 3 68 ? 17.275 1.720 -11.119 1.00 18.51 70 GLY L O 1
ATOM 4698 N N . THR E 3 69 ? 17.230 -0.447 -10.497 1.00 18.79 71 THR L N 1
ATOM 4699 C CA . THR E 3 69 ? 17.240 -0.176 -9.051 1.00 18.65 71 THR L CA 1
ATOM 4700 C C . THR E 3 69 ? 18.385 -0.863 -8.308 1.00 18.99 71 THR L C 1
ATOM 4701 O O . THR E 3 69 ? 18.831 -0.387 -7.263 1.00 19.31 71 THR L O 1
ATOM 4705 N N . LYS E 3 70 ? 18.855 -1.989 -8.837 1.00 19.38 72 LYS L N 1
ATOM 4706 C CA . LYS E 3 70 ? 19.910 -2.762 -8.171 1.00 19.47 72 LYS L CA 1
ATOM 4707 C C . LYS E 3 70 ? 21.312 -2.463 -8.718 1.00 19.22 72 LYS L C 1
ATOM 4708 O O . LYS E 3 70 ? 21.578 -2.649 -9.907 1.00 19.57 72 LYS L O 1
ATOM 4714 N N . PHE E 3 71 ? 22.206 -2.026 -7.843 1.00 18.80 73 PHE L N 1
ATOM 4715 C CA . PHE E 3 71 ? 23.537 -1.595 -8.264 1.00 18.93 73 PHE L CA 1
ATOM 4716 C C . PHE E 3 71 ? 24.634 -2.155 -7.380 1.00 18.89 73 PHE L C 1
ATOM 4717 O O . PHE E 3 71 ? 24.448 -2.265 -6.175 1.00 18.81 73 PHE L O 1
ATOM 4725 N N . SER E 3 72 ? 25.779 -2.499 -7.965 1.00 18.89 74 SER L N 1
ATOM 4726 C CA . SER E 3 72 ? 26.912 -2.957 -7.153 1.00 19.46 74 SER L CA 1
ATOM 4727 C C . SER E 3 72 ? 28.238 -2.317 -7.533 1.00 19.30 74 SER L C 1
ATOM 4728 O O . SER E 3 72 ? 28.416 -1.872 -8.671 1.00 19.33 74 SER L O 1
ATOM 4731 N N . PHE E 3 73 ? 29.143 -2.296 -6.555 1.00 19.11 75 PHE L N 1
ATOM 4732 C CA . PHE E 3 73 ? 30.488 -1.748 -6.660 1.00 19.37 75 PHE L CA 1
ATOM 4733 C C . PHE E 3 73 ? 31.444 -2.820 -6.160 1.00 19.44 75 PHE L C 1
ATOM 4734 O O . PHE E 3 73 ? 31.283 -3.344 -5.049 1.00 19.12 75 PHE L O 1
ATOM 4742 N N . LYS E 3 74 ? 32.432 -3.156 -6.988 1.00 19.29 76 LYS L N 1
ATOM 4743 C CA . LYS E 3 74 ? 33.387 -4.203 -6.659 1.00 19.24 76 LYS L CA 1
ATOM 4744 C C . LYS E 3 74 ? 34.831 -3.693 -6.693 1.00 19.24 76 LYS L C 1
ATOM 4745 O O . LYS E 3 74 ? 35.195 -2.914 -7.572 1.00 19.53 76 LYS L O 1
ATOM 4751 N N . ILE E 3 75 ? 35.624 -4.119 -5.706 1.00 19.59 77 ILE L N 1
ATOM 4752 C CA . ILE E 3 75 ? 37.088 -4.025 -5.725 1.00 19.61 77 ILE L CA 1
ATOM 4753 C C . ILE E 3 75 ? 37.686 -5.442 -5.748 1.00 19.98 77 ILE L C 1
ATOM 4754 O O . ILE E 3 75 ? 37.373 -6.267 -4.878 1.00 19.94 77 ILE L O 1
ATOM 4759 N N . SER E 3 76 ? 38.578 -5.710 -6.697 1.00 20.23 78 SER L N 1
ATOM 4760 C CA . SER E 3 76 ? 38.977 -7.095 -6.972 1.00 20.73 78 SER L CA 1
ATOM 4761 C C . SER E 3 76 ? 40.177 -7.660 -6.196 1.00 20.85 78 SER L C 1
ATOM 4762 O O . SER E 3 76 ? 40.252 -8.892 -5.983 1.00 21.21 78 SER L O 1
ATOM 4765 N N . SER E 3 77 ? 41.129 -6.802 -5.821 1.00 20.55 79 SER L N 1
ATOM 4766 C CA . SER E 3 77 ? 42.171 -7.196 -4.852 1.00 20.46 79 SER L CA 1
ATOM 4767 C C . SER E 3 77 ? 42.586 -5.996 -4.037 1.00 20.26 79 SER L C 1
ATOM 4768 O O . SER E 3 77 ? 43.209 -5.068 -4.546 1.00 20.65 79 SER L O 1
ATOM 4771 N N . LEU E 3 78 ? 42.232 -6.035 -2.766 1.00 19.98 80 LEU L N 1
ATOM 4772 C CA . LEU E 3 78 ? 42.343 -4.887 -1.879 1.00 20.01 80 LEU L CA 1
ATOM 4773 C C . LEU E 3 78 ? 43.773 -4.522 -1.489 1.00 20.15 80 LEU L C 1
ATOM 4774 O O . LEU E 3 78 ? 44.562 -5.393 -1.126 1.00 20.34 80 LEU L O 1
ATOM 4779 N N . GLN E 3 79 ? 44.089 -3.227 -1.567 1.00 20.03 81 GLN L N 1
ATOM 4780 C CA . GLN E 3 79 ? 45.342 -2.700 -1.028 1.00 19.86 81 GLN L CA 1
ATOM 4781 C C . GLN E 3 79 ? 45.045 -1.862 0.206 1.00 19.40 81 GLN L C 1
ATOM 4782 O O . GLN E 3 79 ? 43.918 -1.401 0.393 1.00 19.28 81 GLN L O 1
ATOM 4788 N N . ALA E 3 80 ? 46.064 -1.680 1.042 1.00 18.86 82 ALA L N 1
ATOM 4789 C CA . ALA E 3 80 ? 45.992 -0.857 2.245 1.00 18.58 82 ALA L CA 1
ATOM 4790 C C . ALA E 3 80 ? 45.180 0.432 2.101 1.00 18.70 82 ALA L C 1
ATOM 4791 O O . ALA E 3 80 ? 44.406 0.773 3.006 1.00 18.53 82 ALA L O 1
ATOM 4793 N N . GLU E 3 81 ? 45.338 1.110 0.958 1.00 18.30 83 GLU L N 1
ATOM 4794 C CA . GLU E 3 81 ? 44.683 2.391 0.663 1.00 18.78 83 GLU L CA 1
ATOM 4795 C C . GLU E 3 81 ? 43.172 2.303 0.503 1.00 18.29 83 GLU L C 1
ATOM 4796 O O . GLU E 3 81 ? 42.500 3.331 0.521 1.00 18.09 83 GLU L O 1
ATOM 4802 N N . ASP E 3 82 ? 42.663 1.091 0.278 1.00 18.17 84 ASP L N 1
ATOM 4803 C CA . ASP E 3 82 ? 41.277 0.888 -0.139 1.00 17.77 84 ASP L CA 1
ATOM 4804 C C . ASP E 3 82 ? 40.295 0.878 0.995 1.00 17.29 84 ASP L C 1
ATOM 4805 O O . ASP E 3 82 ? 39.099 1.018 0.779 1.00 17.79 84 ASP L O 1
ATOM 4810 N N . PHE E 3 83 ? 40.813 0.751 2.207 1.00 17.55 85 PHE L N 1
ATOM 4811 C CA . PHE E 3 83 ? 39.995 0.534 3.408 1.00 17.04 85 PHE L CA 1
ATOM 4812 C C . PHE E 3 83 ? 39.491 1.859 3.986 1.00 17.11 85 PHE L C 1
ATOM 4813 O O . PHE E 3 83 ? 39.905 2.300 5.077 1.00 16.24 85 PHE L O 1
ATOM 4821 N N . VAL E 3 84 ? 38.594 2.487 3.231 1.00 17.64 86 VAL L N 1
ATOM 4822 C CA . VAL E 3 84 ? 38.057 3.799 3.559 1.00 17.36 86 VAL L CA 1
ATOM 4823 C C . VAL E 3 84 ? 36.549 3.795 3.287 1.00 17.91 86 VAL L C 1
ATOM 4824 O O . VAL E 3 84 ? 35.949 2.718 3.259 1.00 18.03 86 VAL L O 1
ATOM 4828 N N . SER E 3 85 ? 35.929 4.971 3.094 1.00 18.03 87 SER L N 1
ATOM 4829 C CA . SER E 3 85 ? 34.484 5.042 2.823 1.00 18.06 87 SER L CA 1
ATOM 4830 C C . SER E 3 85 ? 34.124 5.180 1.332 1.00 18.69 87 SER L C 1
ATOM 4831 O O . SER E 3 85 ? 34.872 5.795 0.543 1.00 19.19 87 SER L O 1
ATOM 4834 N N . TYR E 3 86 ? 32.959 4.635 0.971 1.00 18.25 88 TYR L N 1
ATOM 4835 C CA . TYR E 3 86 ? 32.449 4.671 -0.399 1.00 18.15 88 TYR L CA 1
ATOM 4836 C C . TYR E 3 86 ? 30.976 5.059 -0.363 1.00 18.67 88 TYR L C 1
ATOM 4837 O O . TYR E 3 86 ? 30.232 4.607 0.526 1.00 19.23 88 TYR L O 1
ATOM 4846 N N . TYR E 3 87 ? 30.575 5.923 -1.293 1.00 18.17 89 TYR L N 1
ATOM 4847 C CA . TYR E 3 87 ? 29.206 6.406 -1.393 1.00 18.16 89 TYR L CA 1
ATOM 4848 C C . TYR E 3 87 ? 28.689 6.197 -2.821 1.00 18.51 89 TYR L C 1
ATOM 4849 O O . TYR E 3 87 ? 29.418 6.466 -3.795 1.00 18.79 89 TYR L O 1
ATOM 4858 N N . CYS E 3 88 ? 27.454 5.712 -2.948 1.00 18.20 90 CYS L N 1
ATOM 4859 C CA . CYS E 3 88 ? 26.732 5.818 -4.216 1.00 18.33 90 CYS L CA 1
ATOM 4860 C C . CYS E 3 88 ? 25.900 7.106 -4.223 1.00 18.10 90 CYS L C 1
ATOM 4861 O O . CYS E 3 88 ? 25.541 7.628 -3.142 1.00 17.64 90 CYS L O 1
ATOM 4864 N N . GLN E 3 89 ? 25.592 7.586 -5.431 1.00 17.39 91 GLN L N 1
ATOM 4865 C CA . GLN E 3 89 ? 24.751 8.771 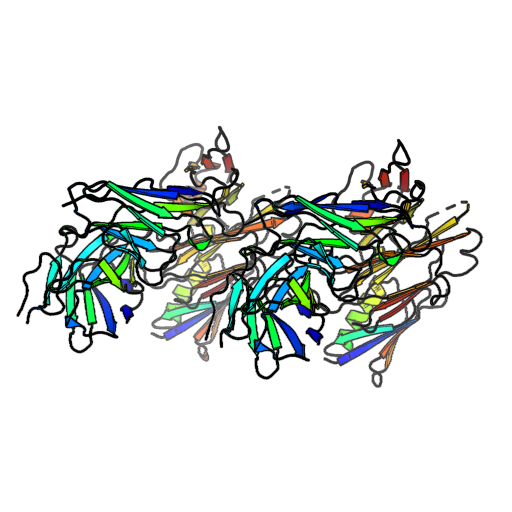-5.639 1.00 17.39 91 GLN L CA 1
ATOM 4866 C C . GLN E 3 89 ? 23.865 8.595 -6.870 1.00 17.42 91 GLN L C 1
ATOM 4867 O O . GLN E 3 89 ? 24.322 8.188 -7.953 1.00 17.62 91 GLN L O 1
ATOM 4873 N N . GLN E 3 90 ? 22.601 8.932 -6.694 1.00 17.39 92 GLN L N 1
ATOM 4874 C CA . GLN E 3 90 ? 21.591 8.926 -7.748 1.00 17.30 92 GLN L CA 1
ATOM 4875 C C . GLN E 3 90 ? 21.592 10.297 -8.445 1.00 17.51 92 GLN L C 1
ATOM 4876 O O . GLN E 3 90 ? 21.527 11.348 -7.761 1.00 17.31 92 GLN L O 1
ATOM 4882 N N . LEU E 3 91 ? 21.699 10.314 -9.774 1.00 17.01 93 LEU L N 1
ATOM 4883 C CA . LEU E 3 91 ? 21.699 11.596 -10.511 1.00 17.33 93 LEU L CA 1
ATOM 4884 C C . LEU E 3 91 ? 20.561 11.711 -11.557 1.00 17.63 93 LEU L C 1
ATOM 4885 O O . LEU E 3 91 ? 20.719 12.349 -12.604 1.00 17.86 93 LEU L O 1
ATOM 4890 N N . SER E 3 92 ? 19.425 11.096 -11.258 1.00 17.27 94 SER L N 1
ATOM 4891 C CA . SER E 3 92 ? 18.279 11.108 -12.167 1.00 17.43 94 SER L CA 1
ATOM 4892 C C . SER E 3 92 ? 17.308 12.261 -11.906 1.00 17.16 94 SER L C 1
ATOM 4893 O O . SER E 3 92 ? 16.862 12.906 -12.847 1.00 17.29 94 SER L O 1
ATOM 4896 N N . SER E 3 93 ? 16.959 12.494 -10.643 1.00 16.53 95 SER L N 1
ATOM 4897 C CA . SER E 3 93 ? 16.105 13.632 -10.287 1.00 16.87 95 SER L CA 1
ATOM 4898 C C . SER E 3 93 ? 16.371 14.203 -8.898 1.00 16.88 95 SER L C 1
ATOM 4899 O O . SER E 3 93 ? 16.785 13.491 -7.967 1.00 16.93 95 SER L O 1
ATOM 4902 N N . THR E 3 94 A 16.127 15.500 -8.768 1.00 16.81 95 THR L N 1
ATOM 4903 C CA . THR E 3 94 A 16.482 16.221 -7.556 1.00 16.49 95 THR L CA 1
ATOM 4904 C C . THR E 3 94 A 15.517 15.871 -6.425 1.00 16.88 95 THR L C 1
ATOM 4905 O O . THR E 3 94 A 14.323 15.657 -6.667 1.00 16.75 95 THR L O 1
ATOM 4909 N N . PRO E 3 95 B 16.013 15.813 -5.185 1.00 16.70 95 PRO L N 1
ATOM 4910 C CA . PRO E 3 95 B 17.427 16.027 -4.856 1.00 16.67 95 PRO L CA 1
ATOM 4911 C C . PRO E 3 95 B 18.347 14.814 -5.136 1.00 16.63 95 PRO L C 1
ATOM 4912 O O . PRO E 3 95 B 17.921 13.678 -4.936 1.00 16.26 95 PRO L O 1
ATOM 4916 N N . TYR E 3 96 ? 19.584 15.065 -5.577 1.00 16.76 96 TYR L N 1
ATOM 4917 C CA . TYR E 3 96 ? 20.504 13.990 -5.992 1.00 17.30 96 TYR L CA 1
ATOM 4918 C C . TYR E 3 96 ? 21.108 13.204 -4.793 1.00 17.56 96 TYR L C 1
ATOM 4919 O O . TYR E 3 96 ? 22.306 13.342 -4.463 1.00 17.51 96 TYR L O 1
ATOM 4928 N N . THR E 3 97 ? 20.254 12.377 -4.177 1.00 17.27 97 THR L N 1
ATOM 4929 C CA . THR E 3 97 ? 20.558 11.651 -2.954 1.00 17.29 97 THR L CA 1
ATOM 4930 C C . THR E 3 97 ? 21.806 10.799 -3.055 1.00 17.55 97 THR L C 1
ATOM 4931 O O . THR E 3 97 ? 22.024 10.123 -4.082 1.00 17.10 97 THR L O 1
ATOM 4935 N N . PHE E 3 98 ? 22.608 10.865 -1.982 1.00 16.95 100 PHE L N 1
ATOM 4936 C CA . PHE E 3 98 ? 23.720 9.951 -1.712 1.00 17.08 100 PHE L CA 1
ATOM 4937 C C . PHE E 3 98 ? 23.244 8.781 -0.846 1.00 17.19 100 PHE L C 1
ATOM 4938 O O . PHE E 3 98 ? 22.323 8.926 -0.048 1.00 15.78 100 PHE L O 1
ATOM 4946 N N . GLY E 3 99 ? 23.885 7.622 -1.021 1.00 17.55 101 GLY L N 1
ATOM 4947 C CA . GLY E 3 99 ? 23.730 6.495 -0.109 1.00 17.82 101 GLY L CA 1
ATOM 4948 C C . GLY E 3 99 ? 24.293 6.859 1.262 1.00 18.30 101 GLY L C 1
ATOM 4949 O O . GLY E 3 99 ? 24.941 7.894 1.408 1.00 18.66 101 GLY L O 1
ATOM 4950 N N . GLY E 3 100 ? 24.015 6.034 2.273 1.00 18.38 102 GLY L N 1
ATOM 4951 C CA . GLY E 3 100 ? 24.492 6.279 3.621 1.00 18.20 102 GLY L CA 1
ATOM 4952 C C . GLY E 3 100 ? 25.956 5.923 3.830 1.00 18.46 102 GLY L C 1
ATOM 4953 O O . GLY E 3 100 ? 26.488 6.142 4.926 1.00 18.30 102 GLY L O 1
ATOM 4954 N N . GLY E 3 101 ? 26.596 5.353 2.798 1.00 18.08 103 GLY L N 1
ATOM 4955 C CA . GLY E 3 101 ? 28.020 5.035 2.840 1.00 18.03 103 GLY L CA 1
ATOM 4956 C C . GLY E 3 101 ? 28.419 3.713 3.475 1.00 17.71 103 GLY L C 1
ATOM 4957 O O . GLY E 3 101 ? 27.742 3.226 4.357 1.00 18.16 103 GLY L O 1
ATOM 4958 N N . THR E 3 102 ? 29.526 3.141 3.016 1.00 17.76 104 THR L N 1
ATOM 4959 C CA . THR E 3 102 ? 30.119 1.935 3.585 1.00 17.96 104 THR L CA 1
ATOM 4960 C C . THR E 3 102 ? 31.596 2.192 3.877 1.00 18.20 104 THR L C 1
ATOM 4961 O O . THR E 3 102 ? 32.285 2.787 3.045 1.00 18.52 104 THR L O 1
ATOM 4965 N N . LYS E 3 103 ? 32.065 1.757 5.057 1.00 18.12 105 LYS L N 1
ATOM 4966 C CA . LYS E 3 103 ? 33.494 1.757 5.401 1.00 18.09 105 LYS L CA 1
ATOM 4967 C C . LYS E 3 103 ? 34.087 0.361 5.380 1.00 17.79 105 LYS L C 1
ATOM 4968 O O . LYS E 3 103 ? 33.593 -0.543 6.047 1.00 17.65 105 LYS L O 1
ATOM 4974 N N . LEU E 3 104 ? 35.174 0.211 4.631 1.00 17.55 106 LEU L N 1
ATOM 4975 C CA . LEU E 3 104 ? 35.912 -1.033 4.577 1.00 17.54 106 LEU L CA 1
ATOM 4976 C C . LEU E 3 104 ? 36.929 -1.027 5.726 1.00 17.38 106 LEU L C 1
ATOM 4977 O O . LEU E 3 104 ? 37.636 -0.046 5.898 1.00 17.42 106 LEU L O 1
ATOM 4982 N N . GLU E 3 105 A 36.968 -2.090 6.532 1.00 16.82 106 GLU L N 1
ATOM 4983 C CA . GLU E 3 105 A 37.970 -2.220 7.600 1.00 16.45 106 GLU L CA 1
ATOM 4984 C C . GLU E 3 105 A 38.740 -3.535 7.450 1.00 16.33 106 GLU L C 1
ATOM 4985 O O . GLU E 3 105 A 38.290 -4.420 6.743 1.00 15.99 106 GLU L O 1
ATOM 4991 N N . ILE E 3 106 ? 39.897 -3.642 8.104 1.00 16.51 107 ILE L N 1
ATOM 4992 C CA . ILE E 3 106 ? 40.764 -4.818 7.980 1.00 16.48 107 ILE L CA 1
ATOM 4993 C C . ILE E 3 106 ? 40.460 -5.869 9.051 1.00 16.68 107 ILE L C 1
ATOM 4994 O O . ILE E 3 106 ? 40.376 -5.567 10.237 1.00 16.29 107 ILE L O 1
ATOM 4999 N N . LYS E 3 107 ? 40.315 -7.115 8.614 1.00 16.88 108 LYS L N 1
ATOM 5000 C CA . LYS E 3 107 ? 39.990 -8.203 9.509 1.00 17.09 108 LYS L CA 1
ATOM 5001 C C . LYS E 3 107 ? 41.219 -8.609 10.326 1.00 17.10 108 LYS L C 1
ATOM 5002 O O . LYS E 3 107 ? 42.341 -8.626 9.825 1.00 17.25 108 LYS L O 1
ATOM 5008 N N . ARG E 3 108 ? 41.003 -8.943 11.590 1.00 16.67 109 ARG L N 1
ATOM 5009 C CA . ARG E 3 108 ? 42.079 -9.465 12.418 1.00 16.79 109 ARG L CA 1
ATOM 5010 C C . ARG E 3 108 ? 41.475 -10.400 13.465 1.00 16.54 109 ARG L C 1
ATOM 5011 O O . ARG E 3 108 ? 40.252 -10.561 13.519 1.00 16.85 109 ARG L O 1
ATOM 5019 N N . ALA E 3 109 ? 42.318 -11.005 14.298 1.00 15.84 110 ALA L N 1
ATOM 5020 C CA . ALA E 3 109 ? 41.837 -11.872 15.365 1.00 15.80 110 ALA L CA 1
ATOM 5021 C C . ALA E 3 109 ? 41.231 -11.042 16.495 1.00 15.32 110 ALA L C 1
ATOM 5022 O O . ALA E 3 109 ? 41.658 -9.903 16.742 1.00 15.52 110 ALA L O 1
ATOM 5024 N N . ASP E 3 110 ? 40.227 -11.601 17.164 1.00 14.33 111 ASP L N 1
ATOM 5025 C CA . ASP E 3 110 ? 39.551 -10.890 18.238 1.00 14.82 111 ASP L CA 1
ATOM 5026 C C . ASP E 3 110 ? 40.576 -10.565 19.345 1.00 14.51 111 ASP L C 1
ATOM 5027 O O . ASP E 3 110 ? 41.543 -11.322 19.557 1.00 14.62 111 ASP L O 1
ATOM 5032 N N . ALA E 3 111 ? 40.378 -9.433 20.004 1.00 13.58 112 ALA L N 1
ATOM 5033 C CA . ALA E 3 111 ? 41.247 -8.992 21.083 1.00 14.18 112 ALA L CA 1
ATOM 5034 C C . ALA E 3 111 ? 40.419 -8.235 22.124 1.00 14.49 112 ALA L C 1
ATOM 5035 O O . ALA E 3 111 ? 39.699 -7.311 21.780 1.00 14.41 112 ALA L O 1
ATOM 5037 N N . ALA E 3 112 ? 40.548 -8.627 23.396 1.00 15.43 113 ALA L N 1
ATOM 5038 C CA . ALA E 3 112 ? 39.837 -7.967 24.505 1.00 15.25 113 ALA L CA 1
ATOM 5039 C C . ALA E 3 112 ? 40.409 -6.575 24.779 1.00 15.65 113 ALA L C 1
ATOM 5040 O O . ALA E 3 112 ? 41.634 -6.391 24.699 1.00 16.16 113 ALA L O 1
ATOM 5042 N N . PRO E 3 113 ? 39.558 -5.610 25.135 1.00 14.98 114 PRO L N 1
ATOM 5043 C CA . PRO E 3 113 ? 40.044 -4.280 25.520 1.00 15.38 114 PRO L CA 1
ATOM 5044 C C . PRO E 3 113 ? 40.907 -4.306 26.801 1.00 16.11 114 PRO L C 1
ATOM 5045 O O . PRO E 3 113 ? 40.614 -5.107 27.706 1.00 15.95 114 PRO L O 1
ATOM 5049 N N . THR E 3 114 ? 41.975 -3.498 26.845 1.00 16.39 115 THR L N 1
ATOM 5050 C CA . THR E 3 114 ? 42.727 -3.241 28.072 1.00 17.02 115 THR L CA 1
ATOM 5051 C C . THR E 3 114 ? 42.072 -1.988 28.722 1.00 17.21 115 THR L C 1
ATOM 5052 O O . THR E 3 114 ? 42.027 -0.907 28.114 1.00 17.26 115 THR L O 1
ATOM 5056 N N . VAL E 3 115 ? 41.555 -2.131 29.936 1.00 16.88 116 VAL L N 1
ATOM 5057 C CA . VAL E 3 115 ? 40.734 -1.078 30.540 1.00 16.59 116 VAL L CA 1
ATOM 5058 C C . VAL E 3 115 ? 41.467 -0.466 31.719 1.00 16.72 116 VAL L C 1
ATOM 5059 O O . VAL E 3 115 ? 41.927 -1.191 32.568 1.00 16.66 116 VAL L O 1
ATOM 5063 N N . SER E 3 116 ? 41.541 0.864 31.767 1.00 17.05 117 SER L N 1
ATOM 5064 C CA . SER E 3 116 ? 42.195 1.579 32.877 1.00 17.04 117 SER L CA 1
ATOM 5065 C C . SER E 3 116 ? 41.341 2.744 33.390 1.00 16.81 117 SER L C 1
ATOM 5066 O O . SER E 3 116 ? 40.826 3.525 32.591 1.00 17.64 117 SER L O 1
ATOM 5069 N N . ILE E 3 117 ? 41.216 2.864 34.709 1.00 15.42 118 ILE L N 1
ATOM 5070 C CA . ILE E 3 117 ? 40.471 3.950 35.351 1.00 15.59 118 ILE L CA 1
ATOM 5071 C C . ILE E 3 117 ? 41.349 4.985 36.113 1.00 15.74 118 ILE L C 1
ATOM 5072 O O . ILE E 3 117 ? 42.372 4.651 36.737 1.00 15.67 118 ILE L O 1
ATOM 5077 N N . PHE E 3 118 ? 40.946 6.237 36.055 1.00 15.51 119 PHE L N 1
ATOM 5078 C CA . PHE E 3 118 ? 41.701 7.328 36.689 1.00 15.76 119 PHE L CA 1
ATOM 5079 C C . PHE E 3 118 ? 40.705 8.235 37.422 1.00 16.07 119 PHE L C 1
ATOM 5080 O O . PHE E 3 118 ? 39.754 8.724 36.815 1.00 17.00 119 PHE L O 1
ATOM 5088 N N . PRO E 3 119 ? 40.892 8.416 38.726 1.00 16.40 120 PRO L N 1
ATOM 5089 C CA . PRO E 3 119 ? 40.155 9.419 39.501 1.00 16.70 120 PRO L CA 1
ATOM 5090 C C . PRO E 3 119 ? 40.525 10.862 39.093 1.00 16.69 120 PRO L C 1
ATOM 5091 O O . PRO E 3 119 ? 41.535 11.081 38.409 1.00 16.97 120 PRO L O 1
ATOM 5095 N N . PRO E 3 120 ? 39.739 11.849 39.522 1.00 16.63 121 PRO L N 1
ATOM 5096 C CA . PRO E 3 120 ? 40.088 13.263 39.262 1.00 16.12 121 PRO L CA 1
ATOM 5097 C C . PRO E 3 120 ? 41.471 13.570 39.826 1.00 16.14 121 PRO L C 1
ATOM 5098 O O . PRO E 3 120 ? 41.817 13.024 40.867 1.00 16.52 121 PRO L O 1
ATOM 5102 N N . SER E 3 121 ? 42.269 14.379 39.141 1.00 16.41 122 SER L N 1
ATOM 5103 C CA . SER E 3 121 ? 43.555 14.819 39.672 1.00 16.52 122 SER L CA 1
ATOM 5104 C C . SER E 3 121 ? 43.256 15.790 40.784 1.00 16.55 122 SER L C 1
ATOM 5105 O O . SER E 3 121 ? 42.202 16.452 40.738 1.00 17.20 122 SER L O 1
ATOM 5108 N N . SER E 3 122 ? 44.143 15.913 41.773 1.00 16.64 123 SER L N 1
ATOM 5109 C CA . SER E 3 122 ? 44.012 17.030 42.741 1.00 17.26 123 SER L CA 1
ATOM 5110 C C . SER E 3 122 ? 44.017 18.419 42.058 1.00 17.03 123 SER L C 1
ATOM 5111 O O . SER E 3 122 ? 43.348 19.364 42.570 1.00 16.97 123 SER L O 1
ATOM 5114 N N . GLU E 3 123 ? 44.748 18.536 40.926 1.00 15.66 124 GLU L N 1
ATOM 5115 C CA . GLU E 3 123 ? 44.768 19.782 40.135 1.00 16.77 124 GLU L CA 1
ATOM 5116 C C . GLU E 3 123 ? 43.355 20.198 39.739 1.00 16.80 124 GLU L C 1
ATOM 5117 O O . GLU E 3 123 ? 42.995 21.326 39.955 1.00 17.00 124 GLU L O 1
ATOM 5123 N N . GLN E 3 124 ? 42.595 19.279 39.139 1.00 16.52 125 GLN L N 1
ATOM 5124 C CA . GLN E 3 124 ? 41.222 19.556 38.729 1.00 17.63 125 GLN L CA 1
ATOM 5125 C C . GLN E 3 124 ? 40.312 19.850 39.935 1.00 18.14 125 GLN L C 1
ATOM 5126 O O . GLN E 3 124 ? 39.525 20.801 39.883 1.00 19.17 125 GLN L O 1
ATOM 5132 N N . LEU E 3 125 ? 40.417 19.053 40.994 1.00 17.43 126 LEU L N 1
ATOM 5133 C CA . LEU E 3 125 ? 39.575 19.249 42.186 1.00 18.97 126 LEU L CA 1
ATOM 5134 C C . LEU E 3 125 ? 39.660 20.644 42.828 1.00 19.94 126 LEU L C 1
ATOM 5135 O O . LEU E 3 125 ? 38.658 21.178 43.242 1.00 20.43 126 LEU L O 1
ATOM 5140 N N . THR E 3 126 ? 40.861 21.196 42.905 1.00 21.58 127 THR L N 1
ATOM 5141 C CA . THR E 3 126 ? 41.121 22.564 43.344 1.00 23.19 127 THR L CA 1
ATOM 5142 C C . THR E 3 126 ? 40.286 23.601 42.579 1.00 23.29 127 THR L C 1
ATOM 5143 O O . THR E 3 126 ? 39.827 24.593 43.159 1.00 22.70 127 THR L O 1
ATOM 5147 N N . SER E 3 127 ? 40.113 23.378 41.272 1.00 22.88 128 SER L N 1
ATOM 5148 C CA . SER E 3 127 ? 39.291 24.268 40.459 1.00 22.56 128 SER L CA 1
ATOM 5149 C C . SER E 3 127 ? 37.777 24.039 40.585 1.00 21.88 128 SER L C 1
ATOM 5150 O O . SER E 3 127 ? 36.989 24.764 39.971 1.00 22.71 128 SER L O 1
ATOM 5153 N N . GLY E 3 128 ? 37.358 23.033 41.346 1.00 21.51 129 GLY L N 1
ATOM 5154 C CA . GLY E 3 128 ? 35.925 22.737 41.511 1.00 20.76 129 GLY L CA 1
ATOM 5155 C C . GLY E 3 128 ? 35.276 21.762 40.533 1.00 20.17 129 GLY L C 1
ATOM 5156 O O . GLY E 3 128 ? 34.058 21.620 40.513 1.00 20.61 129 GLY L O 1
ATOM 5157 N N . GLY E 3 129 ? 36.084 21.062 39.736 1.00 20.31 130 GLY L N 1
ATOM 5158 C CA . GLY E 3 129 ? 35.570 20.046 38.811 1.00 19.06 130 GLY L CA 1
ATOM 5159 C C . GLY E 3 129 ? 36.027 18.643 39.193 1.00 18.90 130 GLY L C 1
ATOM 5160 O O . GLY E 3 129 ? 36.919 18.480 40.055 1.00 19.32 130 GLY L O 1
ATOM 5161 N N . ALA E 3 130 ? 35.430 17.627 38.569 1.00 17.47 131 ALA L N 1
ATOM 5162 C CA . ALA E 3 130 ? 35.815 16.247 38.835 1.00 17.18 131 ALA L CA 1
ATOM 5163 C C . ALA E 3 130 ? 35.508 15.339 37.653 1.00 16.86 131 ALA L C 1
ATOM 5164 O O . ALA E 3 130 ? 34.347 14.967 37.436 1.00 16.89 131 ALA L O 1
ATOM 5166 N N . SER E 3 131 ? 36.547 14.987 36.907 1.00 15.93 132 SER L N 1
ATOM 5167 C CA . SER E 3 131 ? 36.424 14.089 35.761 1.00 16.35 132 SER L CA 1
ATOM 5168 C C . SER E 3 131 ? 37.060 12.750 36.102 1.00 16.53 132 SER L C 1
ATOM 5169 O O . SER E 3 131 ? 38.221 12.707 36.542 1.00 16.59 132 SER L O 1
ATOM 5172 N N . VAL E 3 132 ? 36.279 11.676 35.915 1.00 16.81 133 VAL L N 1
ATOM 5173 C CA . VAL E 3 132 ? 36.735 10.286 36.030 1.00 16.85 133 VAL L CA 1
ATOM 5174 C C . VAL E 3 132 ? 36.931 9.771 34.591 1.00 17.52 133 VAL L C 1
ATOM 5175 O O . VAL E 3 132 ? 36.025 9.867 33.754 1.00 18.19 133 VAL L O 1
ATOM 5179 N N . VAL E 3 133 ? 38.132 9.276 34.288 1.00 17.63 134 VAL L N 1
ATOM 5180 C CA . VAL E 3 133 ? 38.464 8.788 32.949 1.00 17.56 134 VAL L CA 1
ATOM 5181 C C . VAL E 3 133 ? 38.629 7.247 32.918 1.00 18.06 134 VAL L C 1
ATOM 5182 O O . VAL E 3 133 ? 39.202 6.684 33.865 1.00 17.44 134 VAL L O 1
ATOM 5186 N N . CYS E 3 134 ? 38.098 6.606 31.862 1.00 17.67 135 CYS L N 1
ATOM 5187 C CA . CYS E 3 134 ? 38.459 5.218 31.448 1.00 18.74 135 CYS L CA 1
ATOM 5188 C C . CYS E 3 134 ? 39.006 5.134 30.015 1.00 17.55 135 CYS L C 1
ATOM 5189 O O . CYS E 3 134 ? 38.414 5.646 29.077 1.00 15.68 135 CYS L O 1
ATOM 5192 N N . PHE E 3 135 ? 40.135 4.463 29.871 1.00 17.20 136 PHE L N 1
ATOM 5193 C CA . PHE E 3 135 ? 40.632 4.098 28.549 1.00 17.94 136 PHE L CA 1
ATOM 5194 C C . PHE E 3 135 ? 40.292 2.621 28.305 1.00 17.85 136 PHE L C 1
ATOM 5195 O O . PHE E 3 135 ? 40.457 1.793 29.187 1.00 17.71 136 PHE L O 1
ATOM 5203 N N . LEU E 3 136 ? 39.788 2.319 27.112 1.00 17.55 137 LEU L N 1
ATOM 5204 C CA . LEU E 3 136 ? 39.494 0.941 26.718 1.00 17.11 137 LEU L CA 1
ATOM 5205 C C . LEU E 3 136 ? 40.282 0.751 25.436 1.00 17.12 137 LEU L C 1
ATOM 5206 O O . LEU E 3 136 ? 39.855 1.210 24.370 1.00 17.35 137 LEU L O 1
ATOM 5211 N N . ASN E 3 137 ? 41.464 0.142 25.559 1.00 16.41 138 ASN L N 1
ATOM 5212 C CA . ASN E 3 137 ? 42.454 0.125 24.476 1.00 16.23 138 ASN L CA 1
ATOM 5213 C C . ASN E 3 137 ? 42.744 -1.206 23.722 1.00 16.11 138 ASN L C 1
ATOM 5214 O O . ASN E 3 137 ? 42.783 -2.301 24.327 1.00 14.68 138 ASN L O 1
ATOM 5219 N N . ASN E 3 138 ? 42.955 -1.058 22.409 1.00 15.74 139 ASN L N 1
ATOM 5220 C CA . ASN E 3 138 ? 43.430 -2.127 21.521 1.00 16.30 139 ASN L CA 1
ATOM 5221 C C . ASN E 3 138 ? 42.492 -3.334 21.463 1.00 16.03 139 ASN L C 1
ATOM 5222 O O . ASN E 3 138 ? 42.912 -4.492 21.644 1.00 15.76 139 ASN L O 1
ATOM 5227 N N . PHE E 3 139 ? 41.217 -3.069 21.240 1.00 15.17 140 PHE L N 1
ATOM 5228 C CA . PHE E 3 139 ? 40.271 -4.168 21.125 1.00 14.43 140 PHE L CA 1
ATOM 5229 C C . PHE E 3 139 ? 39.933 -4.459 19.649 1.00 14.51 140 PHE L C 1
ATOM 5230 O O . PHE E 3 139 ? 40.233 -3.651 18.774 1.00 14.04 140 PHE L O 1
ATOM 5238 N N . TYR E 3 140 ? 39.327 -5.621 19.389 1.00 14.91 141 TYR L N 1
ATOM 5239 C CA . TYR E 3 140 ? 38.771 -5.978 18.073 1.00 15.13 141 TYR L CA 1
ATOM 5240 C C . TYR E 3 140 ? 37.749 -7.086 18.280 1.00 15.16 141 TYR L C 1
ATOM 5241 O O . TYR E 3 140 ? 38.041 -8.022 19.004 1.00 15.56 141 TYR L O 1
ATOM 5250 N N . PRO E 3 141 ? 36.580 -7.034 17.659 1.00 15.88 142 PRO L N 1
ATOM 5251 C CA . PRO E 3 141 ? 36.159 -5.978 16.719 1.00 16.39 142 PRO L CA 1
ATOM 5252 C C . PRO E 3 141 ? 35.714 -4.657 17.351 1.00 17.05 142 PRO L C 1
ATOM 5253 O O . PRO E 3 141 ? 35.725 -4.518 18.573 1.00 17.63 142 PRO L O 1
ATOM 5257 N N . LYS E 3 142 ? 35.373 -3.687 16.498 1.00 17.68 143 LYS L N 1
ATOM 5258 C CA . LYS E 3 142 ? 35.074 -2.301 16.901 1.00 18.24 143 LYS L CA 1
ATOM 5259 C C . LYS E 3 142 ? 33.851 -2.113 17.797 1.00 18.20 143 LYS L C 1
ATOM 5260 O O . LYS E 3 142 ? 33.768 -1.093 18.452 1.00 17.50 143 LYS L O 1
ATOM 5266 N N . ASP E 3 143 ? 32.926 -3.079 17.835 1.00 18.41 144 ASP L N 1
ATOM 5267 C CA . ASP E 3 143 ? 31.702 -2.869 18.600 1.00 19.62 144 ASP L CA 1
ATOM 5268 C C . ASP E 3 143 ? 32.034 -3.067 20.050 1.00 19.41 144 ASP L C 1
ATOM 5269 O O . ASP E 3 143 ? 32.733 -4.013 20.393 1.00 19.07 144 ASP L O 1
ATOM 5274 N N . ILE E 3 144 ? 31.552 -2.140 20.877 1.00 18.98 145 ILE L N 1
ATOM 5275 C CA . ILE E 3 144 ? 31.796 -2.126 22.314 1.00 18.29 145 ILE L CA 1
ATOM 5276 C C . ILE E 3 144 ? 30.785 -1.149 22.913 1.00 18.66 145 ILE L C 1
ATOM 5277 O O . ILE E 3 144 ? 30.349 -0.232 22.249 1.00 18.46 145 ILE L O 1
ATOM 5282 N N . ASN E 3 145 ? 30.419 -1.366 24.165 1.00 19.91 146 ASN L N 1
ATOM 5283 C CA . ASN E 3 145 ? 29.504 -0.476 24.890 1.00 21.07 146 ASN L CA 1
ATOM 5284 C C . ASN E 3 145 ? 30.051 -0.237 26.289 1.00 20.11 146 ASN L C 1
ATOM 5285 O O . ASN E 3 145 ? 30.485 -1.199 26.953 1.00 19.96 146 ASN L O 1
ATOM 5290 N N . VAL E 3 146 ? 30.035 1.023 26.728 1.00 19.25 147 VAL L N 1
ATOM 5291 C CA . VAL E 3 146 ? 30.547 1.383 28.052 1.00 18.90 147 VAL L CA 1
ATOM 5292 C C . VAL E 3 146 ? 29.442 1.966 28.923 1.00 18.39 147 VAL L C 1
ATOM 5293 O O . VAL E 3 146 ? 28.646 2.816 28.480 1.00 17.91 147 VAL L O 1
ATOM 5297 N N . LYS E 3 147 ? 29.417 1.496 30.165 1.00 17.72 148 LYS L N 1
ATOM 5298 C CA . LYS E 3 147 ? 28.470 1.937 31.154 1.00 17.62 148 LYS L CA 1
ATOM 5299 C C . LYS E 3 147 ? 29.236 2.422 32.379 1.00 16.87 148 LYS L C 1
ATOM 5300 O O . LYS E 3 147 ? 30.165 1.735 32.841 1.00 17.07 148 LYS L O 1
ATOM 5306 N N . TRP E 3 148 ? 28.827 3.590 32.892 1.00 16.03 149 TRP L N 1
ATOM 5307 C CA . TRP E 3 148 ? 29.277 4.126 34.169 1.00 15.21 149 TRP L CA 1
ATOM 5308 C C . TRP E 3 148 ? 28.306 3.819 35.325 1.00 15.16 149 TRP L C 1
ATOM 5309 O O . TRP E 3 148 ? 27.074 3.908 35.154 1.00 14.50 149 TRP L O 1
ATOM 5320 N N . LYS E 3 149 ? 28.865 3.494 36.496 1.00 14.28 150 LYS L N 1
ATOM 5321 C CA . LYS E 3 149 ? 28.082 3.384 37.701 1.00 14.36 150 LYS L CA 1
ATOM 5322 C C . LYS E 3 149 ? 28.642 4.179 38.868 1.00 14.18 150 LYS L C 1
ATOM 5323 O O . LYS E 3 149 ? 29.853 4.252 39.060 1.00 13.95 150 LYS L O 1
ATOM 5329 N N . ILE E 3 150 ? 27.730 4.759 39.662 1.00 13.88 151 ILE L N 1
ATOM 5330 C CA . ILE E 3 150 ? 28.083 5.485 40.875 1.00 13.77 151 ILE L CA 1
ATOM 5331 C C . ILE E 3 150 ? 27.328 4.856 42.030 1.00 14.07 151 ILE L C 1
ATOM 5332 O O . ILE E 3 150 ? 26.092 4.760 41.995 1.00 14.63 151 ILE L O 1
ATOM 5337 N N . ASP E 3 151 ? 28.066 4.410 43.048 1.00 14.13 152 ASP L N 1
ATOM 5338 C CA . ASP E 3 151 ? 27.514 3.575 44.115 1.00 13.65 152 ASP L CA 1
ATOM 5339 C C . ASP E 3 151 ? 26.544 2.517 43.591 1.00 13.68 152 ASP L C 1
ATOM 5340 O O . ASP E 3 151 ? 25.500 2.273 44.171 1.00 13.69 152 ASP L O 1
ATOM 5345 N N . GLY E 3 152 ? 26.917 1.876 42.488 1.00 13.76 153 GLY L N 1
ATOM 5346 C CA . GLY E 3 152 ? 26.121 0.807 41.918 1.00 14.09 153 GLY L CA 1
ATOM 5347 C C . GLY E 3 152 ? 24.957 1.259 41.050 1.00 14.05 153 GLY L C 1
ATOM 5348 O O . GLY E 3 152 ? 24.253 0.415 40.514 1.00 14.07 153 GLY L O 1
ATOM 5349 N N . LYS E 3 153 ? 24.748 2.571 40.920 1.00 14.14 154 LYS L N 1
ATOM 5350 C CA . LYS E 3 153 ? 23.663 3.117 40.086 1.00 14.59 154 LYS L CA 1
ATOM 5351 C C . LYS E 3 153 ? 24.142 3.636 38.732 1.00 14.37 154 LYS L C 1
ATOM 5352 O O . LYS E 3 153 ? 25.071 4.448 38.639 1.00 13.23 154 LYS L O 1
ATOM 5358 N N . GLU E 3 154 ? 23.500 3.141 37.681 1.00 14.95 155 GLU L N 1
ATOM 5359 C CA . GLU E 3 154 ? 23.834 3.508 36.298 1.00 15.48 155 GLU L CA 1
ATOM 5360 C C . GLU E 3 154 ? 23.708 5.016 36.085 1.00 15.33 155 GLU L C 1
ATOM 5361 O O . GLU E 3 154 ? 22.768 5.628 36.562 1.00 14.37 155 GLU L O 1
ATOM 5367 N N . ARG E 3 155 ? 24.677 5.602 35.387 1.00 15.65 156 ARG L N 1
ATOM 5368 C CA . ARG E 3 155 ? 24.715 7.048 35.173 1.00 16.88 156 ARG L CA 1
ATOM 5369 C C . ARG E 3 155 ? 25.071 7.391 33.707 1.00 17.49 156 ARG L C 1
ATOM 5370 O O . ARG E 3 155 ? 26.111 6.960 33.180 1.00 16.75 156 ARG L O 1
ATOM 5378 N N . GLN E 3 156 ? 24.189 8.167 33.064 1.00 18.36 157 GLN L N 1
ATOM 5379 C CA . GLN E 3 156 ? 24.331 8.557 31.649 1.00 18.97 157 GLN L CA 1
ATOM 5380 C C . GLN E 3 156 ? 24.725 10.012 31.454 1.00 19.80 157 GLN L C 1
ATOM 5381 O O . GLN E 3 156 ? 25.464 10.349 30.522 1.00 20.44 157 GLN L O 1
ATOM 5387 N N . ASN E 3 157 ? 24.264 10.870 32.345 1.00 20.12 158 ASN L N 1
ATOM 5388 C CA . ASN E 3 157 ? 24.510 12.284 32.223 1.00 20.89 158 ASN L CA 1
ATOM 5389 C C . ASN E 3 157 ? 25.945 12.661 32.649 1.00 20.67 158 ASN L C 1
ATOM 5390 O O . ASN E 3 157 ? 26.440 12.185 33.678 1.00 20.87 158 ASN L O 1
ATOM 5395 N N . GLY E 3 158 ? 26.603 13.474 31.814 1.00 19.90 159 GLY L N 1
ATOM 5396 C CA . GLY E 3 158 ? 27.961 13.947 32.025 1.00 18.90 159 GLY L CA 1
ATOM 5397 C C . GLY E 3 158 ? 29.057 13.110 31.361 1.00 19.01 159 GLY L C 1
ATOM 5398 O O . GLY E 3 158 ? 30.255 13.327 31.621 1.00 18.37 159 GLY L O 1
ATOM 5399 N N . VAL E 3 159 ? 28.651 12.149 30.522 1.00 18.59 160 VAL L N 1
ATOM 5400 C CA . VAL E 3 159 ? 29.572 11.199 29.883 1.00 18.12 160 VAL L CA 1
ATOM 5401 C C . VAL E 3 159 ? 29.912 11.627 28.457 1.00 19.11 160 VAL L C 1
ATOM 5402 O O . VAL E 3 159 ? 29.013 11.844 27.649 1.00 19.84 160 VAL L O 1
ATOM 5406 N N . LEU E 3 160 ? 31.211 11.711 28.163 1.00 19.08 161 LEU L N 1
ATOM 5407 C CA . LEU E 3 160 ? 31.752 12.125 26.868 1.00 19.48 161 LEU L CA 1
ATOM 5408 C C . LEU E 3 160 ? 32.708 11.061 26.338 1.00 19.27 161 LEU L C 1
ATOM 5409 O O . LEU E 3 160 ? 33.781 10.782 26.964 1.00 18.26 161 LEU L O 1
ATOM 5414 N N . ASN E 3 161 ? 32.335 10.521 25.165 1.00 18.89 162 ASN L N 1
ATOM 5415 C CA . ASN E 3 161 ? 33.056 9.432 24.518 1.00 18.54 162 ASN L CA 1
ATOM 5416 C C . ASN E 3 161 ? 33.796 9.831 23.251 1.00 18.91 162 ASN L C 1
ATOM 5417 O O . ASN E 3 161 ? 33.290 10.608 22.457 1.00 18.28 162 ASN L O 1
ATOM 5422 N N . SER E 3 162 ? 34.998 9.280 23.078 1.00 18.70 163 SER L N 1
ATOM 5423 C CA . SER E 3 162 ? 35.730 9.464 21.836 1.00 19.14 163 SER L CA 1
ATOM 5424 C C . SER E 3 162 ? 36.428 8.153 21.391 1.00 18.95 163 SER L C 1
ATOM 5425 O O . SER E 3 162 ? 36.840 7.341 22.226 1.00 18.94 163 SER L O 1
ATOM 5428 N N . TRP E 3 163 ? 36.575 7.986 20.079 1.00 18.82 164 TRP L N 1
ATOM 5429 C CA . TRP E 3 163 ? 37.046 6.726 19.494 1.00 19.62 164 TRP L CA 1
ATOM 5430 C C . TRP E 3 163 ? 38.075 6.988 18.415 1.00 19.49 164 TRP L C 1
ATOM 5431 O O . TRP E 3 163 ? 37.870 7.899 17.596 1.00 19.62 164 TRP L O 1
ATOM 5442 N N . THR E 3 164 ? 39.144 6.183 18.373 1.00 18.64 165 THR L N 1
ATOM 5443 C CA . THR E 3 164 ? 40.129 6.275 17.295 1.00 18.17 165 THR L CA 1
ATOM 5444 C C . THR E 3 164 ? 39.674 5.490 16.073 1.00 18.70 165 THR L C 1
ATOM 5445 O O . THR E 3 164 ? 38.836 4.598 16.174 1.00 19.14 165 THR L O 1
ATOM 5449 N N . ASP E 3 165 ? 40.249 5.795 14.911 1.00 18.72 166 ASP L N 1
ATOM 5450 C CA . ASP E 3 165 ? 40.094 4.945 13.728 1.00 19.52 166 ASP L CA 1
ATOM 5451 C C . ASP E 3 165 ? 40.945 3.648 13.859 1.00 18.92 166 ASP L C 1
ATOM 5452 O O . ASP E 3 165 ? 41.863 3.565 14.693 1.00 18.93 166 ASP L O 1
ATOM 5457 N N . GLN E 3 166 ? 40.680 2.654 13.023 1.00 18.62 167 GLN L N 1
ATOM 5458 C CA . GLN E 3 166 ? 41.475 1.412 13.040 1.00 19.57 167 GLN L CA 1
ATOM 5459 C C . GLN E 3 166 ? 43.009 1.681 13.037 1.00 20.74 167 GLN L C 1
ATOM 5460 O O . GLN E 3 166 ? 43.521 2.482 12.226 1.00 20.77 167 GLN L O 1
ATOM 5466 N N . ASP E 3 167 ? 43.737 1.032 13.943 1.00 21.47 168 ASP L N 1
ATOM 5467 C CA . ASP E 3 167 ? 45.191 1.246 14.019 1.00 22.64 168 ASP L CA 1
ATOM 5468 C C . ASP E 3 167 ? 45.942 0.751 12.760 1.00 22.89 168 ASP L C 1
ATOM 5469 O O . ASP E 3 167 ? 45.636 -0.337 12.257 1.00 22.83 168 ASP L O 1
ATOM 5474 N N . SER E 3 168 ? 46.895 1.551 12.253 1.00 23.10 169 SER L N 1
ATOM 5475 C CA . SER E 3 168 ? 47.636 1.245 10.988 1.00 23.75 169 SER L CA 1
ATOM 5476 C C . SER E 3 168 ? 48.587 0.065 11.124 1.00 23.44 169 SER L C 1
ATOM 5477 O O . SER E 3 168 ? 48.810 -0.673 10.183 1.00 23.58 169 SER L O 1
ATOM 5480 N N . LYS E 3 169 ? 49.130 -0.069 12.326 1.00 23.87 170 LYS L N 1
ATOM 5481 C CA . LYS E 3 169 ? 50.071 -1.107 12.739 1.00 23.84 170 LYS L CA 1
ATOM 5482 C C . LYS E 3 169 ? 49.406 -2.431 13.177 1.00 22.74 170 LYS L C 1
ATOM 5483 O O . LYS E 3 169 ? 49.718 -3.477 12.607 1.00 23.27 170 LYS L O 1
ATOM 5489 N N . ASP E 3 170 ? 48.511 -2.412 14.174 1.00 21.89 171 ASP L N 1
ATOM 5490 C CA . ASP E 3 170 ? 47.926 -3.693 14.686 1.00 20.82 171 ASP L CA 1
ATOM 5491 C C . ASP E 3 170 ? 46.452 -3.994 14.308 1.00 19.67 171 ASP L C 1
ATOM 5492 O O . ASP E 3 170 ? 45.953 -5.102 14.568 1.00 18.70 171 ASP L O 1
ATOM 5497 N N . SER E 3 171 ? 45.781 -3.006 13.693 1.00 18.36 172 SER L N 1
ATOM 5498 C CA . SER E 3 171 ? 44.392 -3.102 13.218 1.00 16.70 172 SER L CA 1
ATOM 5499 C C . SER E 3 171 ? 43.342 -3.159 14.337 1.00 15.93 172 SER L C 1
ATOM 5500 O O . SER E 3 171 ? 42.236 -3.677 14.117 1.00 15.67 172 SER L O 1
ATOM 5503 N N . THR E 3 172 ? 43.670 -2.650 15.520 1.00 14.74 173 THR L N 1
ATOM 5504 C CA . THR E 3 172 ? 42.698 -2.636 16.615 1.00 14.42 173 THR L CA 1
ATOM 5505 C C . THR E 3 172 ? 41.982 -1.286 16.720 1.00 15.24 173 THR L C 1
ATOM 5506 O O . THR E 3 172 ? 42.241 -0.352 15.954 1.00 15.53 173 THR L O 1
ATOM 5510 N N . TYR E 3 173 ? 41.082 -1.184 17.692 1.00 15.47 174 TYR L N 1
ATOM 5511 C CA . TYR E 3 173 ? 40.410 0.062 17.986 1.00 15.29 174 TYR L CA 1
ATOM 5512 C C . TYR E 3 173 ? 40.620 0.430 19.452 1.00 15.36 174 TYR L C 1
ATOM 5513 O O . TYR E 3 173 ? 40.848 -0.454 20.312 1.00 15.23 174 TYR L O 1
ATOM 5522 N N . SER E 3 174 ? 40.524 1.724 19.743 1.00 15.56 175 SER L N 1
ATOM 5523 C CA . SER E 3 174 ? 40.525 2.198 21.140 1.00 16.24 175 SER L CA 1
ATOM 5524 C C . SER E 3 174 ? 39.403 3.186 21.459 1.00 16.42 175 SER L C 1
ATOM 5525 O O . SER E 3 174 ? 38.848 3.806 20.541 1.00 16.87 175 SER L O 1
ATOM 5528 N N . MET E 3 175 ? 39.058 3.314 22.745 1.00 16.44 176 MET L N 1
ATOM 5529 C CA . MET E 3 175 ? 37.983 4.208 23.154 1.00 17.04 176 MET L CA 1
ATOM 5530 C C . MET E 3 175 ? 38.359 4.915 24.462 1.00 17.30 176 MET L C 1
ATOM 5531 O O . MET E 3 175 ? 39.030 4.331 25.318 1.00 17.45 176 MET L O 1
ATOM 5536 N N . SER E 3 176 ? 37.939 6.174 24.587 1.00 17.12 177 SER L N 1
ATOM 5537 C CA . SER E 3 176 ? 38.113 6.948 25.806 1.00 17.16 177 SER L CA 1
ATOM 5538 C C . SER E 3 176 ? 36.738 7.429 26.306 1.00 16.68 177 SER L C 1
ATOM 5539 O O . SER E 3 176 ? 35.938 7.955 25.525 1.00 16.86 177 SER L O 1
ATOM 5542 N N . SER E 3 177 ? 36.463 7.254 27.592 1.00 15.93 178 SER L N 1
ATOM 5543 C CA . SER E 3 177 ? 35.181 7.665 28.162 1.00 16.16 178 SER L CA 1
ATOM 5544 C C . SER E 3 177 ? 35.433 8.484 29.434 1.00 16.25 178 SER L C 1
ATOM 5545 O O . SER E 3 177 ? 36.174 8.047 30.325 1.00 16.37 178 SER L O 1
ATOM 5548 N N . THR E 3 178 ? 34.866 9.695 29.479 1.00 16.48 179 THR L N 1
ATOM 5549 C CA . THR E 3 178 ? 35.077 10.659 30.594 1.00 16.55 179 THR L CA 1
ATOM 5550 C C . THR E 3 178 ? 33.761 11.050 31.219 1.00 16.61 179 THR L C 1
ATOM 5551 O O . THR E 3 178 ? 32.879 11.559 30.523 1.00 16.34 179 THR L O 1
ATOM 5555 N N . LEU E 3 179 ? 33.650 10.797 32.521 1.00 16.18 180 LEU L N 1
ATOM 5556 C CA . LEU E 3 179 ? 32.475 11.127 33.315 1.00 16.28 180 LEU L CA 1
ATOM 5557 C C . LEU E 3 179 ? 32.847 12.385 34.102 1.00 16.57 180 LEU L C 1
ATOM 5558 O O . LEU E 3 179 ? 33.774 12.360 34.946 1.00 16.30 180 LEU L O 1
ATOM 5563 N N . THR E 3 180 ? 32.175 13.493 33.801 1.00 16.98 181 THR L N 1
ATOM 5564 C CA . THR E 3 180 ? 32.486 14.754 34.479 1.00 17.48 181 THR L CA 1
ATOM 5565 C C . THR E 3 180 ? 31.343 15.116 35.430 1.00 17.77 181 THR L C 1
ATOM 5566 O O . THR E 3 180 ? 30.190 15.082 35.024 1.00 18.00 181 THR L O 1
ATOM 5570 N N . LEU E 3 181 ? 31.677 15.431 36.685 1.00 18.28 182 LEU L N 1
ATOM 5571 C CA . LEU E 3 181 ? 30.709 15.926 37.688 1.00 18.54 182 LEU L CA 1
ATOM 5572 C C . LEU E 3 181 ? 31.239 17.178 38.359 1.00 17.93 182 LEU L C 1
ATOM 5573 O O . LEU E 3 181 ? 32.366 17.551 38.148 1.00 18.49 182 LEU L O 1
ATOM 5578 N N . THR E 3 182 ? 30.437 17.856 39.168 1.00 18.30 183 THR L N 1
ATOM 5579 C CA . THR E 3 182 ? 31.022 18.883 40.047 1.00 18.43 183 THR L CA 1
ATOM 5580 C C . THR E 3 182 ? 31.790 18.200 41.172 1.00 18.05 183 THR L C 1
ATOM 5581 O O . THR E 3 182 ? 31.451 17.069 41.592 1.00 18.08 183 THR L O 1
ATOM 5585 N N . LYS E 3 183 ? 32.788 18.909 41.685 1.00 17.95 184 LYS L N 1
ATOM 5586 C CA . LYS E 3 183 ? 33.487 18.481 42.885 1.00 18.59 184 LYS L CA 1
ATOM 5587 C C . LYS E 3 183 ? 32.513 18.080 44.014 1.00 18.38 184 LYS L C 1
ATOM 5588 O O . LYS E 3 183 ? 32.655 17.007 44.595 1.00 18.24 184 LYS L O 1
ATOM 5594 N N . ASP E 3 184 ? 31.510 18.919 44.265 1.00 18.39 185 ASP L N 1
ATOM 5595 C CA . ASP E 3 184 ? 30.563 18.711 45.353 1.00 18.55 185 ASP L CA 1
ATOM 5596 C C . ASP E 3 184 ? 29.772 17.413 45.218 1.00 18.14 185 ASP L C 1
ATOM 5597 O O . ASP E 3 184 ? 29.554 16.707 46.211 1.00 18.15 185 ASP L O 1
ATOM 5602 N N . GLU E 3 185 ? 29.326 17.097 44.006 1.00 17.64 186 GLU L N 1
ATOM 5603 C CA . GLU E 3 185 ? 28.620 15.839 43.769 1.00 17.22 186 GLU L CA 1
ATOM 5604 C C . GLU E 3 185 ? 29.558 14.618 43.843 1.00 16.49 186 GLU L C 1
ATOM 5605 O O . GLU E 3 185 ? 29.162 13.558 44.338 1.00 15.75 186 GLU L O 1
ATOM 5611 N N . TYR E 3 186 ? 30.788 14.791 43.345 1.00 15.87 187 TYR L N 1
ATOM 5612 C CA . TYR E 3 186 ? 31.816 13.759 43.391 1.00 15.24 187 TYR L CA 1
ATOM 5613 C C . TYR E 3 186 ? 32.125 13.329 44.843 1.00 14.95 187 TYR L C 1
ATOM 5614 O O . TYR E 3 186 ? 32.307 12.136 45.091 1.00 14.17 187 TYR L O 1
ATOM 5623 N N . GLU E 3 187 ? 32.156 14.295 45.776 1.00 14.56 188 GLU L N 1
ATOM 5624 C CA . GLU E 3 187 ? 32.508 14.053 47.192 1.00 15.37 188 GLU L CA 1
ATOM 5625 C C . GLU E 3 187 ? 31.349 13.437 47.994 1.00 15.08 188 GLU L C 1
ATOM 5626 O O . GLU E 3 187 ? 31.490 13.169 49.195 1.00 14.68 188 GLU L O 1
ATOM 5632 N N . ARG E 3 188 ? 30.194 13.283 47.356 1.00 15.18 189 ARG L N 1
ATOM 5633 C CA . ARG E 3 188 ? 29.016 12.732 48.040 1.00 15.94 189 ARG L CA 1
ATOM 5634 C C . ARG E 3 188 ? 28.814 11.233 47.802 1.00 15.38 189 ARG L C 1
ATOM 5635 O O . ARG E 3 188 ? 27.943 10.625 48.402 1.00 15.65 189 ARG L O 1
ATOM 5643 N N . HIS E 3 189 ? 29.631 10.654 46.935 1.00 14.98 190 HIS L N 1
ATOM 5644 C CA . HIS E 3 189 ? 29.559 9.237 46.610 1.00 15.57 190 HIS L CA 1
ATOM 5645 C C . HIS E 3 189 ? 30.941 8.636 46.707 1.00 15.59 190 HIS L C 1
ATOM 5646 O O . HIS E 3 189 ? 31.950 9.346 46.618 1.00 15.21 190 HIS L O 1
ATOM 5653 N N . ASN E 3 190 ? 30.977 7.314 46.815 1.00 15.63 191 ASN L N 1
ATOM 5654 C CA . ASN E 3 190 ? 32.195 6.602 47.137 1.00 16.18 191 ASN L CA 1
ATOM 5655 C C . ASN E 3 190 ? 32.784 5.756 45.986 1.00 15.71 191 ASN L C 1
ATOM 5656 O O . ASN E 3 190 ? 33.975 5.847 45.696 1.00 15.18 191 ASN L O 1
ATOM 5661 N N . SER E 3 191 ? 31.951 4.939 45.343 1.00 15.28 192 SER L N 1
ATOM 5662 C CA . SER E 3 191 ? 32.428 3.937 44.405 1.00 15.51 192 SER L CA 1
ATOM 5663 C C . SER E 3 191 ? 32.144 4.348 42.948 1.00 15.43 192 SER L C 1
ATOM 5664 O O . SER E 3 191 ? 31.009 4.705 42.623 1.00 15.22 192 SER L O 1
ATOM 5667 N N . TYR E 3 192 ? 33.181 4.328 42.098 1.00 14.86 193 TYR L N 1
ATOM 5668 C CA . TYR E 3 192 ? 33.071 4.687 40.704 1.00 14.96 193 TYR L CA 1
ATOM 5669 C C . TYR E 3 192 ? 33.556 3.564 39.798 1.00 15.90 193 TYR L C 1
ATOM 5670 O O . TYR E 3 192 ? 34.662 3.048 39.975 1.00 16.49 193 TYR L O 1
ATOM 5679 N N . THR E 3 193 ? 32.747 3.235 38.786 1.00 15.96 194 THR L N 1
ATOM 5680 C CA . THR E 3 193 ? 32.930 2.044 37.962 1.00 16.91 194 THR L CA 1
ATOM 5681 C C . THR E 3 193 ? 32.650 2.316 36.480 1.00 16.77 194 THR L C 1
ATOM 5682 O O . THR E 3 193 ? 31.619 2.897 36.145 1.00 15.59 194 THR L O 1
ATOM 5686 N N . CYS E 3 194 ? 33.561 1.889 35.603 1.00 17.19 195 CYS L N 1
ATOM 5687 C CA . CYS E 3 194 ? 33.262 1.813 34.185 1.00 18.45 195 CYS L CA 1
ATOM 5688 C C . CYS E 3 194 ? 33.273 0.357 33.722 1.00 18.06 195 CYS L C 1
ATOM 5689 O O . CYS E 3 194 ? 34.112 -0.418 34.132 1.00 18.38 195 CYS L O 1
ATOM 5692 N N . GLU E 3 195 ? 32.314 -0.005 32.876 1.00 18.42 196 GLU L N 1
ATOM 5693 C CA . GLU E 3 195 ? 32.036 -1.404 32.549 1.00 18.46 196 GLU L CA 1
ATOM 5694 C C . GLU E 3 195 ? 31.966 -1.551 31.047 1.00 18.11 196 GLU L C 1
ATOM 5695 O O . GLU E 3 195 ? 31.098 -0.958 30.388 1.00 18.04 196 GLU L O 1
ATOM 5701 N N . ALA E 3 196 ? 32.862 -2.356 30.491 1.00 17.80 197 ALA L N 1
ATOM 5702 C CA . ALA E 3 196 ? 32.881 -2.538 29.045 1.00 17.34 197 ALA L CA 1
ATOM 5703 C C . ALA E 3 196 ? 32.262 -3.857 28.616 1.00 17.21 197 ALA L C 1
ATOM 5704 O O . ALA E 3 196 ? 32.630 -4.930 29.110 1.00 17.75 197 ALA L O 1
ATOM 5706 N N . THR E 3 197 ? 31.304 -3.773 27.698 1.00 16.34 198 THR L N 1
ATOM 5707 C CA . THR E 3 197 ? 30.717 -4.952 27.126 1.00 15.92 198 THR L CA 1
ATOM 5708 C C . THR E 3 197 ? 31.301 -5.160 25.723 1.00 15.35 198 THR L C 1
ATOM 5709 O O . THR E 3 197 ? 31.300 -4.246 24.875 1.00 14.25 198 THR L O 1
ATOM 5713 N N . HIS E 3 198 ? 31.814 -6.360 25.499 1.00 14.26 199 HIS L N 1
ATOM 5714 C CA . HIS E 3 198 ? 32.562 -6.652 24.284 1.00 14.19 199 HIS L CA 1
ATOM 5715 C C . HIS E 3 198 ? 32.504 -8.148 24.004 1.00 14.23 199 HIS L C 1
ATOM 5716 O O . HIS E 3 198 ? 32.446 -8.968 24.912 1.00 13.07 199 HIS L O 1
ATOM 5723 N N . LYS E 3 199 ? 32.544 -8.487 22.726 1.00 14.38 200 LYS L N 1
ATOM 5724 C CA . LYS E 3 199 ? 32.306 -9.863 22.274 1.00 14.96 200 LYS L CA 1
ATOM 5725 C C . LYS E 3 199 ? 33.258 -10.902 22.904 1.00 14.05 200 LYS L C 1
ATOM 5726 O O . LYS E 3 199 ? 32.897 -12.079 23.069 1.00 13.79 200 LYS L O 1
ATOM 5732 N N . THR E 3 200 ? 34.464 -10.456 23.263 1.00 12.76 201 THR L N 1
ATOM 5733 C CA . THR E 3 200 ? 35.462 -11.337 23.841 1.00 12.63 201 THR L CA 1
ATOM 5734 C C . THR E 3 200 ? 35.187 -11.855 25.269 1.00 12.68 201 THR L C 1
ATOM 5735 O O . THR E 3 200 ? 35.836 -12.779 25.734 1.00 11.71 201 THR L O 1
ATOM 5739 N N . SER E 3 201 ? 34.210 -11.294 25.954 1.00 12.76 202 SER L N 1
ATOM 5740 C CA . SER E 3 201 ? 33.962 -11.726 27.334 1.00 14.02 202 SER L CA 1
ATOM 5741 C C . SER E 3 201 ? 32.448 -11.785 27.562 1.00 13.86 202 SER L C 1
ATOM 5742 O O . SER E 3 201 ? 31.743 -10.866 27.163 1.00 13.22 202 SER L O 1
ATOM 5745 N N . THR E 3 202 ? 31.957 -12.873 28.149 1.00 14.32 203 THR L N 1
ATOM 5746 C CA . THR E 3 202 ? 30.530 -13.001 28.471 1.00 14.66 203 THR L CA 1
ATOM 5747 C C . THR E 3 202 ? 30.113 -11.972 29.549 1.00 14.34 203 THR L C 1
ATOM 5748 O O . THR E 3 202 ? 29.078 -11.324 29.409 1.00 14.24 203 THR L O 1
ATOM 5752 N N . SER E 3 203 ? 30.925 -11.840 30.599 1.00 13.49 204 SER L N 1
ATOM 5753 C CA . SER E 3 203 ? 30.710 -10.858 31.647 1.00 12.92 204 SER L CA 1
ATOM 5754 C C . SER E 3 203 ? 31.334 -9.512 31.212 1.00 14.13 204 SER L C 1
ATOM 5755 O O . SER E 3 203 ? 32.219 -9.487 30.362 1.00 13.35 204 SER L O 1
ATOM 5758 N N . PRO E 3 204 ? 30.891 -8.391 31.793 1.00 15.26 205 PRO L N 1
ATOM 5759 C CA . PRO E 3 204 ? 31.538 -7.082 31.544 1.00 15.77 205 PRO L CA 1
ATOM 5760 C C . PRO E 3 204 ? 32.980 -7.037 32.037 1.00 16.17 205 PRO L C 1
ATOM 5761 O O . PRO E 3 204 ? 33.301 -7.669 33.049 1.00 15.75 205 PRO L O 1
ATOM 5765 N N . ILE E 3 205 ? 33.836 -6.317 31.309 1.00 16.05 206 ILE L N 1
ATOM 5766 C CA . ILE E 3 205 ? 35.189 -6.037 31.783 1.00 16.97 206 ILE L CA 1
ATOM 5767 C C . ILE E 3 205 ? 35.119 -4.696 32.540 1.00 18.02 206 ILE L C 1
ATOM 5768 O O . ILE E 3 205 ? 34.803 -3.674 31.943 1.00 17.92 206 ILE L O 1
ATOM 5773 N N . VAL E 3 206 ? 35.362 -4.712 33.849 1.00 18.75 207 VAL L N 1
ATOM 5774 C CA . VAL E 3 206 ? 35.164 -3.526 34.674 1.00 19.06 207 VAL L CA 1
ATOM 5775 C C . VAL E 3 206 ? 36.434 -3.108 35.382 1.00 19.52 207 VAL L C 1
ATOM 5776 O O . VAL E 3 206 ? 37.210 -3.964 35.810 1.00 20.01 207 VAL L O 1
ATOM 5780 N N . LYS E 3 207 ? 36.641 -1.796 35.494 1.00 18.73 208 LYS L N 1
ATOM 5781 C CA . LYS E 3 207 ? 37.576 -1.260 36.477 1.00 18.49 208 LYS L CA 1
ATOM 5782 C C . LYS E 3 207 ? 36.853 -0.335 37.419 1.00 17.93 208 LYS L C 1
ATOM 5783 O O . LYS E 3 207 ? 35.848 0.272 37.035 1.00 17.56 208 LYS L O 1
ATOM 5789 N N . SER E 3 208 ? 37.398 -0.170 38.621 1.00 17.01 209 SER L N 1
ATOM 5790 C CA . SER E 3 208 ? 36.682 0.533 39.654 1.00 17.47 209 SER L CA 1
ATOM 5791 C C . SER E 3 208 ? 37.630 1.107 40.690 1.00 17.80 209 SER L C 1
ATOM 5792 O O . SER E 3 208 ? 38.750 0.661 40.800 1.00 17.78 209 SER L O 1
ATOM 5795 N N . PHE E 3 209 ? 37.159 2.088 41.458 1.00 18.42 210 PHE L N 1
ATOM 5796 C CA . PHE E 3 209 ? 37.894 2.607 42.622 1.00 18.92 210 PHE L CA 1
ATOM 5797 C C . PHE E 3 209 ? 36.930 3.238 43.620 1.00 19.03 210 PHE L C 1
ATOM 5798 O O . PHE E 3 209 ? 35.885 3.740 43.215 1.00 19.28 210 PHE L O 1
ATOM 5806 N N . ASN E 3 210 ? 37.282 3.189 44.903 1.00 19.38 211 ASN L N 1
ATOM 5807 C CA . ASN E 3 210 ? 36.572 3.890 45.964 1.00 20.04 211 ASN L CA 1
ATOM 5808 C C . ASN E 3 210 ? 37.295 5.193 46.307 1.00 20.40 211 ASN L C 1
ATOM 5809 O O . ASN E 3 210 ? 38.493 5.169 46.623 1.00 21.14 211 ASN L O 1
ATOM 5814 N N . ARG E 3 211 ? 36.581 6.318 46.266 1.00 20.25 212 ARG L N 1
ATOM 5815 C CA . ARG E 3 211 ? 37.154 7.634 46.604 1.00 19.84 212 ARG L CA 1
ATOM 5816 C C . ARG E 3 211 ? 37.783 7.667 48.010 1.00 20.11 212 ARG L C 1
ATOM 5817 O O . ARG E 3 211 ? 38.770 8.389 48.249 1.00 20.23 212 ARG L O 1
ATOM 5825 N N . ASN E 3 212 ? 37.343 6.971 48.942 1.00 20.43 213 ASN L N 1
ATOM 5826 N N . VAL F 2 2 ? 82.327 -3.397 -14.219 1.00 18.30 2 VAL M N 1
ATOM 5827 C CA . VAL F 2 2 ? 80.990 -3.013 -13.661 1.00 18.88 2 VAL M CA 1
ATOM 5828 C C . VAL F 2 2 ? 80.938 -3.204 -12.137 1.00 19.22 2 VAL M C 1
ATOM 5829 O O . VAL F 2 2 ? 81.305 -4.278 -11.626 1.00 19.48 2 VAL M O 1
ATOM 5833 N N . GLN F 2 3 ? 80.476 -2.163 -11.435 1.00 19.02 3 GLN M N 1
ATOM 5834 C CA . GLN F 2 3 ? 80.446 -2.128 -9.967 1.00 19.14 3 GLN M CA 1
ATOM 5835 C C . GLN F 2 3 ? 79.250 -1.358 -9.429 1.00 18.67 3 GLN M C 1
ATOM 5836 O O . GLN F 2 3 ? 78.865 -0.345 -9.987 1.00 18.66 3 GLN M O 1
ATOM 5842 N N . LEU F 2 4 ? 78.693 -1.831 -8.324 1.00 18.44 4 LEU M N 1
ATOM 5843 C CA . LEU F 2 4 ? 77.843 -1.014 -7.470 1.00 17.84 4 LEU M CA 1
ATOM 5844 C C . LEU F 2 4 ? 78.570 -0.719 -6.150 1.00 18.20 4 LEU M C 1
ATOM 5845 O O . LEU F 2 4 ? 78.914 -1.650 -5.410 1.00 17.95 4 LEU M O 1
ATOM 5850 N N . GLN F 2 5 ? 78.807 0.569 -5.876 1.00 17.80 5 GLN M N 1
ATOM 5851 C CA . GLN F 2 5 ? 79.588 1.013 -4.708 1.00 17.87 5 GLN M CA 1
ATOM 5852 C C . GLN F 2 5 ? 78.683 1.863 -3.796 1.00 17.42 5 GLN M C 1
ATOM 5853 O O . GLN F 2 5 ? 78.207 2.918 -4.193 1.00 17.51 5 GLN M O 1
ATOM 5859 N N . GLN F 2 6 ? 78.429 1.370 -2.584 1.00 17.38 6 GLN M N 1
ATOM 5860 C CA . GLN F 2 6 ? 77.518 2.006 -1.606 1.00 16.87 6 GLN M CA 1
ATOM 5861 C C . GLN F 2 6 ? 78.267 2.882 -0.592 1.00 16.60 6 GLN M C 1
ATOM 5862 O O . GLN F 2 6 ? 79.460 2.725 -0.413 1.00 16.47 6 GLN M O 1
ATOM 5868 N N . SER F 2 7 ? 77.571 3.794 0.078 1.00 16.61 7 SER M N 1
ATOM 5869 C CA . SER F 2 7 ? 78.207 4.646 1.087 1.00 16.84 7 SER M CA 1
ATOM 5870 C C . SER F 2 7 ? 78.454 3.844 2.354 1.00 16.93 7 SER M C 1
ATOM 5871 O O . SER F 2 7 ? 78.031 2.695 2.426 1.00 17.23 7 SER M O 1
ATOM 5874 N N . GLY F 2 8 ? 79.123 4.454 3.341 1.00 17.21 8 GLY M N 1
ATOM 5875 C CA . GLY F 2 8 ? 79.558 3.769 4.560 1.00 17.05 8 GLY M CA 1
ATOM 5876 C C . GLY F 2 8 ? 78.582 3.695 5.735 1.00 16.83 8 GLY M C 1
ATOM 5877 O O . GLY F 2 8 ? 77.493 4.248 5.671 1.00 16.25 8 GLY M O 1
ATOM 5878 N N . PRO F 2 9 ? 78.996 3.029 6.819 1.00 17.28 9 PRO M N 1
ATOM 5879 C CA . PRO F 2 9 ? 78.124 2.773 7.978 1.00 17.26 9 PRO M CA 1
ATOM 5880 C C . PRO F 2 9 ? 77.503 4.033 8.576 1.00 17.28 9 PRO M C 1
ATOM 5881 O O . PRO F 2 9 ? 78.150 5.099 8.671 1.00 16.60 9 PRO M O 1
ATOM 5885 N N . GLU F 2 10 ? 76.247 3.891 8.995 1.00 17.39 10 GLU M N 1
ATOM 5886 C CA . GLU F 2 10 ? 75.476 5.007 9.540 1.00 17.53 10 GLU M CA 1
ATOM 5887 C C . GLU F 2 10 ? 74.978 4.752 10.956 1.00 17.54 10 GLU M C 1
ATOM 5888 O O . GLU F 2 10 ? 74.492 3.658 11.266 1.00 17.63 10 GLU M O 1
ATOM 5894 N N . LEU F 2 11 ? 75.112 5.769 11.805 1.00 17.78 11 LEU M N 1
ATOM 5895 C CA . LEU F 2 11 ? 74.646 5.719 13.189 1.00 17.82 11 LEU M CA 1
ATOM 5896 C C . LEU F 2 11 ? 73.646 6.835 13.345 1.00 18.20 11 LEU M C 1
ATOM 5897 O O . LEU F 2 11 ? 73.948 7.993 13.048 1.00 18.29 11 LEU M O 1
ATOM 5902 N N . LYS F 2 12 ? 72.452 6.484 13.808 1.00 18.38 12 LYS M N 1
ATOM 5903 C CA . LYS F 2 12 ? 71.347 7.435 13.917 1.00 18.18 12 LYS M CA 1
ATOM 5904 C C . LYS F 2 12 ? 70.568 7.243 15.215 1.00 18.00 12 LYS M C 1
ATOM 5905 O O . LYS F 2 12 ? 70.384 6.113 15.677 1.00 17.66 12 LYS M O 1
ATOM 5911 N N . LYS F 2 13 ? 70.137 8.356 15.805 1.00 17.93 13 LYS M N 1
ATOM 5912 C CA . LYS F 2 13 ? 69.266 8.339 16.972 1.00 17.78 13 LYS M CA 1
ATOM 5913 C C . LYS F 2 13 ? 67.809 8.236 16.496 1.00 17.45 13 LYS M C 1
ATOM 5914 O O . LYS F 2 13 ? 67.507 8.689 15.389 1.00 17.19 13 LYS M O 1
ATOM 5920 N N . PRO F 2 14 ? 66.907 7.679 17.322 1.00 17.24 14 PRO M N 1
ATOM 5921 C CA . PRO F 2 14 ? 65.487 7.556 16.952 1.00 16.88 14 PRO M CA 1
ATOM 5922 C C . PRO F 2 14 ? 64.946 8.886 16.452 1.00 16.82 14 PRO M C 1
ATOM 5923 O O . PRO F 2 14 ? 65.181 9.882 17.130 1.00 16.55 14 PRO M O 1
ATOM 5927 N N . GLY F 2 15 ? 64.264 8.897 15.301 1.00 16.66 15 GLY M N 1
ATOM 5928 C CA . GLY F 2 15 ? 63.596 10.093 14.792 1.00 16.46 15 GLY M CA 1
ATOM 5929 C C . GLY F 2 15 ? 64.354 10.884 13.738 1.00 16.33 15 GLY M C 1
ATOM 5930 O O . GLY F 2 15 ? 63.809 11.789 13.107 1.00 16.06 15 GLY M O 1
ATOM 5931 N N . GLU F 2 16 ? 65.621 10.541 13.549 1.00 16.75 16 GLU M N 1
ATOM 5932 C CA . GLU F 2 16 ? 66.458 11.199 12.554 1.00 17.02 16 GLU M CA 1
ATOM 5933 C C . GLU F 2 16 ? 66.216 10.591 11.166 1.00 17.04 16 GLU M C 1
ATOM 5934 O O . GLU F 2 16 ? 65.403 9.674 10.999 1.00 16.98 16 GLU M O 1
ATOM 5940 N N . THR F 2 17 ? 66.919 11.118 10.173 1.00 17.24 17 THR M N 1
ATOM 5941 C CA . THR F 2 17 ? 66.796 10.666 8.794 1.00 17.59 17 THR M CA 1
ATOM 5942 C C . THR F 2 17 ? 68.147 10.146 8.311 1.00 17.93 17 THR M C 1
ATOM 5943 O O . THR F 2 17 ? 69.179 10.700 8.682 1.00 17.57 17 THR M O 1
ATOM 5947 N N . VAL F 2 18 ? 68.137 9.061 7.531 1.00 17.95 18 VAL M N 1
ATOM 5948 C CA . VAL F 2 18 ? 69.325 8.621 6.795 1.00 18.54 18 VAL M CA 1
ATOM 5949 C C . VAL F 2 18 ? 69.126 8.723 5.305 1.00 18.56 18 VAL M C 1
ATOM 5950 O O . VAL F 2 18 ? 68.031 8.514 4.798 1.00 18.54 18 VAL M O 1
ATOM 5954 N N . LYS F 2 19 ? 70.222 8.982 4.606 1.00 18.78 19 LYS M N 1
ATOM 5955 C CA . LYS F 2 19 ? 70.257 8.906 3.157 1.00 18.81 19 LYS M CA 1
ATOM 5956 C C . LYS F 2 19 ? 71.474 8.097 2.729 1.00 19.15 19 LYS M C 1
ATOM 5957 O O . LYS F 2 19 ? 72.622 8.515 2.944 1.00 19.06 19 LYS M O 1
ATOM 5963 N N . LEU F 2 20 ? 71.250 6.949 2.104 1.00 19.09 20 LEU M N 1
ATOM 5964 C CA . LEU F 2 20 ? 72.401 6.215 1.633 1.00 19.50 20 LEU M CA 1
ATOM 5965 C C . LEU F 2 20 ? 72.479 5.976 0.119 1.00 19.08 20 LEU M C 1
ATOM 5966 O O . LEU F 2 20 ? 71.480 5.703 -0.540 1.00 19.09 20 LEU M O 1
ATOM 5971 N N . SER F 2 21 ? 73.696 6.078 -0.406 1.00 18.70 21 SER M N 1
ATOM 5972 C CA . SER F 2 21 ? 73.924 6.095 -1.851 1.00 18.89 21 SER M CA 1
ATOM 5973 C C . SER F 2 21 ? 74.356 4.757 -2.450 1.00 18.51 21 SER M C 1
ATOM 5974 O O . SER F 2 21 ? 74.894 3.877 -1.755 1.00 18.64 21 SER M O 1
ATOM 5977 N N . CYS F 2 22 ? 74.122 4.634 -3.755 1.00 18.14 22 CYS M N 1
ATOM 5978 C CA . CYS F 2 22 ? 74.516 3.472 -4.534 1.00 18.23 22 CYS M CA 1
ATOM 5979 C C . CYS F 2 22 ? 75.060 3.960 -5.868 1.00 18.25 22 CYS M C 1
ATOM 5980 O O . CYS F 2 22 ? 74.286 4.336 -6.759 1.00 18.04 22 CYS M O 1
ATOM 5983 N N . LYS F 2 23 ? 76.389 3.971 -5.997 1.00 17.89 23 LYS M N 1
ATOM 5984 C CA . LYS F 2 23 ? 77.052 4.439 -7.213 1.00 17.90 23 LYS M CA 1
ATOM 5985 C C . LYS F 2 23 ? 77.353 3.284 -8.175 1.00 17.84 23 LYS M C 1
ATOM 5986 O O . LYS F 2 23 ? 78.005 2.287 -7.799 1.00 17.92 23 LYS M O 1
ATOM 5992 N N . ALA F 2 24 ? 76.860 3.426 -9.401 1.00 17.97 24 ALA M N 1
ATOM 5993 C CA . ALA F 2 24 ? 77.053 2.451 -10.461 1.00 18.20 24 ALA M CA 1
ATOM 5994 C C . ALA F 2 24 ? 78.127 2.947 -11.438 1.00 18.45 24 ALA M C 1
ATOM 5995 O O . ALA F 2 24 ? 78.174 4.139 -11.767 1.00 19.39 24 ALA M O 1
ATOM 5997 N N . SER F 2 25 ? 78.997 2.049 -11.890 1.00 18.04 25 SER M N 1
ATOM 5998 C CA . SER F 2 25 ? 79.969 2.394 -12.918 1.00 17.70 25 SER M CA 1
ATOM 5999 C C . SER F 2 25 ? 80.170 1.236 -13.898 1.00 17.87 25 SER M C 1
ATOM 6000 O O . SER F 2 25 ? 79.837 0.080 -13.604 1.00 17.32 25 SER M O 1
ATOM 6003 N N . GLY F 2 26 ? 80.701 1.564 -15.075 1.00 17.81 26 GLY M N 1
ATOM 6004 C CA . GLY F 2 26 ? 81.026 0.562 -16.078 1.00 17.96 26 GLY M CA 1
ATOM 6005 C C . GLY F 2 26 ? 79.945 0.288 -17.122 1.00 18.02 26 GLY M C 1
ATOM 6006 O O . GLY F 2 26 ? 80.185 -0.417 -18.113 1.00 18.46 26 GLY M O 1
ATOM 6007 N N . TYR F 2 27 ? 78.751 0.829 -16.912 1.00 17.89 27 TYR M N 1
ATOM 6008 C CA . TYR F 2 27 ? 77.662 0.691 -17.882 1.00 17.52 27 TYR M CA 1
ATOM 6009 C C . TYR F 2 27 ? 76.810 1.951 -17.921 1.00 17.77 27 TYR M C 1
ATOM 6010 O O . TYR F 2 27 ? 76.823 2.765 -16.989 1.00 17.61 27 TYR M O 1
ATOM 6019 N N . THR F 2 28 ? 76.062 2.103 -19.007 1.00 17.75 28 THR M N 1
ATOM 6020 C CA . THR F 2 28 ? 75.116 3.203 -19.119 1.00 17.73 28 THR M CA 1
ATOM 6021 C C . THR F 2 28 ? 74.091 3.104 -17.993 1.00 17.32 28 THR M C 1
ATOM 6022 O O . THR F 2 28 ? 73.304 2.153 -17.931 1.00 17.04 28 THR M O 1
ATOM 6026 N N . PHE F 2 29 ? 74.109 4.099 -17.118 1.00 16.90 29 PHE M N 1
ATOM 6027 C CA . PHE F 2 29 ? 73.310 4.099 -15.895 1.00 17.28 29 PHE M CA 1
ATOM 6028 C C . PHE F 2 29 ? 71.810 3.879 -16.117 1.00 17.56 29 PHE M C 1
ATOM 6029 O O . PHE F 2 29 ? 71.186 3.097 -15.401 1.00 17.92 29 PHE M O 1
ATOM 6037 N N . THR F 2 30 ? 71.246 4.527 -17.131 1.00 17.89 30 THR M N 1
ATOM 6038 C CA . THR F 2 30 ? 69.794 4.475 -17.382 1.00 18.40 30 THR M CA 1
ATOM 6039 C C . THR F 2 30 ? 69.275 3.187 -18.041 1.00 18.59 30 THR M C 1
ATOM 6040 O O . THR F 2 30 ? 68.079 3.048 -18.256 1.00 19.23 30 THR M O 1
ATOM 6044 N N . ASN F 2 31 ? 70.152 2.247 -18.353 1.00 18.62 31 ASN M N 1
ATOM 6045 C CA . ASN F 2 31 ? 69.710 1.024 -19.015 1.00 18.81 31 ASN M CA 1
ATOM 6046 C C . ASN F 2 31 ? 68.933 0.089 -18.103 1.00 18.86 31 ASN M C 1
ATOM 6047 O O . ASN F 2 31 ? 68.029 -0.600 -18.564 1.00 19.37 31 ASN M O 1
ATOM 6052 N N . PHE F 2 32 ? 69.306 0.050 -16.825 1.00 18.96 32 PHE M N 1
ATOM 6053 C CA . PHE F 2 32 ? 68.801 -0.960 -15.890 1.00 19.36 32 PHE M CA 1
ATOM 6054 C C . PHE F 2 32 ? 68.322 -0.321 -14.592 1.00 19.45 32 PHE M C 1
ATOM 6055 O O . PHE F 2 32 ? 68.864 0.708 -14.176 1.00 19.77 32 PHE M O 1
ATOM 6063 N N . GLY F 2 33 ? 67.303 -0.926 -13.973 1.00 19.30 33 GLY M N 1
ATOM 6064 C CA . GLY F 2 33 ? 66.708 -0.406 -12.748 1.00 18.99 33 GLY M CA 1
ATOM 6065 C C . GLY F 2 33 ? 67.481 -0.845 -11.526 1.00 19.43 33 GLY M C 1
ATOM 6066 O O . GLY F 2 33 ? 68.332 -1.716 -11.616 1.00 19.04 33 GLY M O 1
ATOM 6067 N N . LEU F 2 34 ? 67.191 -0.229 -10.386 1.00 19.25 34 LEU M N 1
ATOM 6068 C CA . LEU F 2 34 ? 67.926 -0.513 -9.160 1.00 18.76 34 LEU M CA 1
ATOM 6069 C C . LEU F 2 34 ? 66.982 -0.921 -8.040 1.00 18.58 34 LEU M C 1
ATOM 6070 O O . LEU F 2 34 ? 65.976 -0.249 -7.799 1.00 17.84 34 LEU M O 1
ATOM 6075 N N . ASN F 2 35 ? 67.325 -2.034 -7.380 1.00 18.24 35 ASN M N 1
ATOM 6076 C CA . ASN F 2 35 ? 66.506 -2.659 -6.351 1.00 17.93 35 ASN M CA 1
ATOM 6077 C C . ASN F 2 35 ? 67.158 -2.492 -4.982 1.00 17.86 35 ASN M C 1
ATOM 6078 O O . ASN F 2 35 ? 68.390 -2.504 -4.864 1.00 18.49 35 ASN M O 1
ATOM 6083 N N . TRP F 2 36 ? 66.333 -2.350 -3.948 1.00 17.77 36 TRP M N 1
ATOM 6084 C CA . TRP F 2 36 ? 66.817 -2.169 -2.585 1.00 17.63 36 TRP M CA 1
ATOM 6085 C C . TRP F 2 36 ? 66.337 -3.329 -1.701 1.00 17.40 36 TRP M C 1
ATOM 6086 O O . TRP F 2 36 ? 65.164 -3.683 -1.744 1.00 16.83 36 TRP M O 1
ATOM 6097 N N . MET F 2 37 ? 67.249 -3.915 -0.919 1.00 17.67 37 MET M N 1
ATOM 6098 C CA . MET F 2 37 ? 66.913 -4.998 0.014 1.00 18.38 37 MET M CA 1
ATOM 6099 C C . MET F 2 37 ? 67.300 -4.685 1.440 1.00 18.34 37 MET M C 1
ATOM 6100 O O . MET F 2 37 ? 68.304 -4.005 1.674 1.00 19.07 37 MET M O 1
ATOM 6105 N N . LYS F 2 38 ? 66.505 -5.203 2.381 1.00 18.18 38 LYS M N 1
ATOM 6106 C CA . LYS F 2 38 ? 66.789 -5.124 3.817 1.00 17.98 38 LYS M CA 1
ATOM 6107 C C . LYS F 2 38 ? 67.184 -6.510 4.395 1.00 18.22 38 LYS M C 1
ATOM 6108 O O . LYS F 2 38 ? 66.531 -7.515 4.110 1.00 18.18 38 LYS M O 1
ATOM 6114 N N . GLN F 2 39 ? 68.260 -6.551 5.186 1.00 17.97 39 GLN M N 1
ATOM 6115 C CA . GLN F 2 39 ? 68.601 -7.741 5.961 1.00 18.04 39 GLN M CA 1
ATOM 6116 C C . GLN F 2 39 ? 68.849 -7.396 7.413 1.00 17.99 39 GLN M C 1
ATOM 6117 O O . GLN F 2 39 ? 69.900 -6.843 7.753 1.00 18.10 39 GLN M O 1
ATOM 6123 N N . ALA F 2 40 ? 67.885 -7.737 8.266 1.00 18.20 40 ALA M N 1
ATOM 6124 C CA . ALA F 2 40 ? 68.013 -7.537 9.706 1.00 18.25 40 ALA M CA 1
ATOM 6125 C C . ALA F 2 40 ? 69.053 -8.536 10.262 1.00 18.58 40 ALA M C 1
ATOM 6126 O O . ALA F 2 40 ? 69.273 -9.608 9.644 1.00 18.62 40 ALA M O 1
ATOM 6128 N N . PRO F 2 41 ? 69.694 -8.183 11.392 1.00 18.61 41 PRO M N 1
ATOM 6129 C CA . PRO F 2 41 ? 70.828 -8.936 11.962 1.00 19.05 41 PRO M CA 1
ATOM 6130 C C . PRO F 2 41 ? 70.912 -10.449 11.682 1.00 19.60 41 PRO M C 1
ATOM 6131 O O . PRO F 2 41 ? 71.736 -10.848 10.845 1.00 20.61 41 PRO M O 1
ATOM 6135 N N . GLY F 2 42 ? 70.099 -11.280 12.320 1.00 19.58 42 GLY M N 1
ATOM 6136 C CA . GLY F 2 42 ? 70.174 -12.709 12.016 1.00 19.49 42 GLY M CA 1
ATOM 6137 C C . GLY F 2 42 ? 69.185 -13.210 10.967 1.00 19.30 42 GLY M C 1
ATOM 6138 O O . GLY F 2 42 ? 68.877 -14.411 10.915 1.00 19.24 42 GLY M O 1
ATOM 6139 N N . LYS F 2 43 ? 68.694 -12.310 10.113 1.00 19.41 43 LYS M N 1
ATOM 6140 C CA . LYS F 2 43 ? 67.495 -12.609 9.316 1.00 19.38 43 LYS M CA 1
ATOM 6141 C C . LYS F 2 43 ? 67.752 -12.771 7.825 1.00 19.26 43 LYS M C 1
ATOM 6142 O O . LYS F 2 43 ? 68.895 -12.653 7.370 1.00 18.80 43 LYS M O 1
ATOM 6148 N N . GLY F 2 44 ? 66.673 -13.040 7.080 1.00 19.63 44 GLY M N 1
ATOM 6149 C CA . GLY F 2 44 ? 66.701 -13.219 5.633 1.00 19.16 44 GLY M CA 1
ATOM 6150 C C . GLY F 2 44 ? 66.548 -11.944 4.804 1.00 19.23 44 GLY M C 1
ATOM 6151 O O . GLY F 2 44 ? 66.297 -10.871 5.336 1.00 19.07 44 GLY M O 1
ATOM 6152 N N . LEU F 2 45 ? 66.698 -12.081 3.485 1.00 18.98 45 LEU M N 1
ATOM 6153 C CA . LEU F 2 45 ? 66.589 -10.956 2.554 1.00 19.03 45 LEU M CA 1
ATOM 6154 C C . LEU F 2 45 ? 65.140 -10.542 2.263 1.00 19.13 45 LEU M C 1
ATOM 6155 O O . LEU F 2 45 ? 64.303 -11.392 1.944 1.00 18.90 45 LEU M O 1
ATOM 6160 N N . LYS F 2 46 ? 64.867 -9.233 2.371 1.00 18.70 46 LYS M N 1
ATOM 6161 C CA . LYS F 2 46 ? 63.570 -8.647 2.027 1.00 18.36 46 LYS M CA 1
ATOM 6162 C C . LYS F 2 46 ? 63.691 -7.599 0.896 1.00 18.12 46 LYS M C 1
ATOM 6163 O O . LYS F 2 46 ? 64.482 -6.655 0.968 1.00 17.99 46 LYS M O 1
ATOM 6169 N N . TRP F 2 47 ? 62.880 -7.760 -0.140 1.00 18.00 47 TRP M N 1
ATOM 6170 C CA . TRP F 2 47 ? 62.804 -6.795 -1.235 1.00 17.72 47 TRP M CA 1
ATOM 6171 C C . TRP F 2 47 ? 61.937 -5.606 -0.833 1.00 17.54 47 TRP M C 1
ATOM 6172 O O . TRP F 2 47 ? 60.763 -5.769 -0.521 1.00 17.20 47 TRP M O 1
ATOM 6183 N N . MET F 2 48 ? 62.529 -4.410 -0.842 1.00 17.85 48 MET M N 1
ATOM 6184 C CA . MET F 2 48 ? 61.842 -3.182 -0.402 1.00 17.39 48 MET M CA 1
ATOM 6185 C C . MET F 2 48 ? 61.066 -2.501 -1.523 1.00 17.48 48 MET M C 1
ATOM 6186 O O . MET F 2 48 ? 60.067 -1.835 -1.274 1.00 17.72 48 MET M O 1
ATOM 6191 N N . GLY F 2 49 ? 61.556 -2.668 -2.750 1.00 17.51 49 GLY M N 1
ATOM 6192 C CA . GLY F 2 49 ? 61.064 -1.963 -3.918 1.00 17.23 49 GLY M CA 1
ATOM 6193 C C . GLY F 2 49 ? 62.178 -1.683 -4.915 1.00 17.68 49 GLY M C 1
ATOM 6194 O O . GLY F 2 49 ? 63.324 -2.137 -4.757 1.00 17.07 49 GLY M O 1
ATOM 6195 N N . TRP F 2 50 ? 61.842 -0.921 -5.947 1.00 17.73 50 TRP M N 1
ATOM 6196 C CA . TRP F 2 50 ? 62.791 -0.578 -6.987 1.00 17.51 50 TRP M CA 1
ATOM 6197 C C . TRP F 2 50 ? 62.514 0.793 -7.626 1.00 17.65 50 TRP M C 1
ATOM 6198 O O . TRP F 2 50 ? 61.418 1.356 -7.497 1.00 17.58 50 TRP M O 1
ATOM 6209 N N . ILE F 2 51 ? 63.523 1.327 -8.304 1.00 17.76 51 ILE M N 1
ATOM 6210 C CA . ILE F 2 51 ? 63.389 2.593 -9.016 1.00 17.47 51 ILE M CA 1
ATOM 6211 C C . ILE F 2 51 ? 63.823 2.433 -10.475 1.00 17.77 51 ILE M C 1
ATOM 6212 O O . ILE F 2 51 ? 64.843 1.788 -10.775 1.00 18.26 51 ILE M O 1
ATOM 6217 N N . ASN F 2 52 ? 63.026 3.004 -11.369 1.00 17.28 52 ASN M N 1
ATOM 6218 C CA . ASN F 2 52 ? 63.345 3.037 -12.775 1.00 17.06 52 ASN M CA 1
ATOM 6219 C C . ASN F 2 52 ? 64.370 4.145 -13.045 1.00 16.78 52 ASN M C 1
ATOM 6220 O O . ASN F 2 52 ? 64.074 5.331 -12.861 1.00 16.94 52 ASN M O 1
ATOM 6225 N N . THR F 2 53 A 65.561 3.762 -13.488 1.00 16.40 52 THR M N 1
ATOM 6226 C CA . THR F 2 53 A 66.638 4.721 -13.721 1.00 16.46 52 THR M CA 1
ATOM 6227 C C . THR F 2 53 A 66.415 5.630 -14.929 1.00 16.71 52 THR M C 1
ATOM 6228 O O . THR F 2 53 A 67.022 6.700 -15.013 1.00 16.71 52 THR M O 1
ATOM 6232 N N . TYR F 2 54 ? 65.565 5.208 -15.858 1.00 16.53 53 TYR M N 1
ATOM 6233 C CA . TYR F 2 54 ? 65.270 6.012 -17.041 1.00 17.32 53 TYR M CA 1
ATOM 6234 C C . TYR F 2 54 ? 64.097 6.975 -16.804 1.00 17.82 53 TYR M C 1
ATOM 6235 O O . TYR F 2 54 ? 64.007 8.059 -17.411 1.00 17.89 53 TYR M O 1
ATOM 6244 N N . THR F 2 55 ? 63.206 6.588 -15.904 1.00 18.22 54 THR M N 1
ATOM 6245 C CA . THR F 2 55 ? 61.941 7.285 -15.736 1.00 18.42 54 THR M CA 1
ATOM 6246 C C . THR F 2 55 ? 61.828 8.019 -14.393 1.00 18.64 54 THR M C 1
ATOM 6247 O O . THR F 2 55 ? 61.125 9.019 -14.283 1.00 18.35 54 THR M O 1
ATOM 6251 N N . GLY F 2 56 ? 62.533 7.530 -13.372 1.00 19.31 55 GLY M N 1
ATOM 6252 C CA . GLY F 2 56 ? 62.428 8.100 -12.034 1.00 19.46 55 GLY M CA 1
ATOM 6253 C C . GLY F 2 56 ? 61.261 7.554 -11.221 1.00 19.81 55 GLY M C 1
ATOM 6254 O O . GLY F 2 56 ? 61.155 7.849 -10.030 1.00 20.10 55 GLY M O 1
ATOM 6255 N N . GLU F 2 57 ? 60.396 6.757 -11.853 1.00 19.72 56 GLU M N 1
ATOM 6256 C CA . GLU F 2 57 ? 59.261 6.116 -11.185 1.00 19.78 56 GLU M CA 1
ATOM 6257 C C . GLU F 2 57 ? 59.724 5.054 -10.190 1.00 19.54 56 GLU M C 1
ATOM 6258 O O . GLU F 2 57 ? 60.428 4.102 -10.550 1.00 19.16 56 GLU M O 1
ATOM 6264 N N . SER F 2 58 ? 59.313 5.232 -8.941 1.00 19.36 57 SER M N 1
ATOM 6265 C CA . SER F 2 58 ? 59.639 4.321 -7.855 1.00 19.31 57 SER M CA 1
ATOM 6266 C C . SER F 2 58 ? 58.470 3.375 -7.578 1.00 19.42 57 SER M C 1
ATOM 6267 O O . SER F 2 58 ? 57.310 3.783 -7.662 1.00 18.92 57 SER M O 1
ATOM 6270 N N . THR F 2 59 ? 58.775 2.122 -7.229 1.00 19.22 58 THR M N 1
ATOM 6271 C CA . THR F 2 59 ? 57.754 1.188 -6.744 1.00 18.99 58 THR M CA 1
ATOM 6272 C C . THR F 2 59 ? 58.158 0.650 -5.361 1.00 19.24 58 THR M C 1
ATOM 6273 O O . THR F 2 59 ? 59.271 0.122 -5.213 1.00 18.99 58 THR M O 1
ATOM 6277 N N . TYR F 2 60 ? 57.249 0.784 -4.384 1.00 18.96 59 TYR M N 1
ATOM 6278 C CA . TYR F 2 60 ? 57.440 0.318 -3.000 1.00 19.01 59 TYR M CA 1
ATOM 6279 C C . TYR F 2 60 ? 56.610 -0.947 -2.688 1.00 19.15 59 TYR M C 1
ATOM 6280 O O . TYR F 2 60 ? 55.407 -0.986 -2.959 1.00 19.14 59 TYR M O 1
ATOM 6289 N N . ALA F 2 61 ? 57.252 -1.968 -2.117 1.00 18.91 60 ALA M N 1
ATOM 6290 C CA . ALA F 2 61 ? 56.543 -3.094 -1.485 1.00 18.91 60 ALA M CA 1
ATOM 6291 C C . ALA F 2 61 ? 55.663 -2.612 -0.316 1.00 19.28 60 ALA M C 1
ATOM 6292 O O . ALA F 2 61 ? 55.972 -1.596 0.321 1.00 19.50 60 ALA M O 1
ATOM 6294 N N . ASP F 2 62 ? 54.589 -3.348 -0.019 1.00 19.38 61 ASP M N 1
ATOM 6295 C CA . ASP F 2 62 ? 53.655 -2.994 1.068 1.00 19.40 61 ASP M CA 1
ATOM 6296 C C . ASP F 2 62 ? 54.275 -2.699 2.453 1.00 19.62 61 ASP M C 1
ATOM 6297 O O . ASP F 2 62 ? 53.755 -1.861 3.226 1.00 19.85 61 ASP M O 1
ATOM 6302 N N . ASP F 2 63 ? 55.365 -3.382 2.790 1.00 19.51 62 ASP M N 1
ATOM 6303 C CA . ASP F 2 63 ? 55.986 -3.184 4.108 1.00 19.63 62 ASP M CA 1
ATOM 6304 C C . ASP F 2 63 ? 56.869 -1.927 4.182 1.00 19.48 62 ASP M C 1
ATOM 6305 O O . ASP F 2 63 ? 57.455 -1.627 5.231 1.00 18.69 62 ASP M O 1
ATOM 6310 N N . PHE F 2 64 ? 56.970 -1.203 3.071 1.00 19.37 63 PHE M N 1
ATOM 6311 C CA . PHE F 2 64 ? 57.894 -0.079 2.977 1.00 19.70 63 PHE M CA 1
ATOM 6312 C C . PHE F 2 64 ? 57.235 1.148 2.357 1.00 19.92 63 PHE M C 1
ATOM 6313 O O . PHE F 2 64 ? 57.853 1.909 1.617 1.00 20.21 63 PHE M O 1
ATOM 6321 N N . LYS F 2 65 ? 55.965 1.325 2.673 1.00 20.12 64 LYS M N 1
ATOM 6322 C CA . LYS F 2 65 ? 55.244 2.539 2.326 1.00 20.37 64 LYS M CA 1
ATOM 6323 C C . LYS F 2 65 ? 55.201 3.450 3.547 1.00 20.41 64 LYS M C 1
ATOM 6324 O O . LYS F 2 65 ? 54.886 2.996 4.650 1.00 20.91 64 LYS M O 1
ATOM 6330 N N . GLY F 2 66 ? 55.539 4.726 3.347 1.00 20.46 65 GLY M N 1
ATOM 6331 C CA . GLY F 2 66 ? 55.484 5.733 4.401 1.00 19.86 65 GLY M CA 1
ATOM 6332 C C . GLY F 2 66 ? 56.808 6.445 4.627 1.00 19.60 65 GLY M C 1
ATOM 6333 O O . GLY F 2 66 ? 57.002 7.579 4.183 1.00 19.50 65 GLY M O 1
ATOM 6334 N N . ARG F 2 67 ? 57.729 5.775 5.311 1.00 19.12 66 ARG M N 1
ATOM 6335 C CA . ARG F 2 67 ? 58.987 6.400 5.723 1.00 18.85 66 ARG M CA 1
ATOM 6336 C C . ARG F 2 67 ? 60.101 6.251 4.672 1.00 19.09 66 ARG M C 1
ATOM 6337 O O . ARG F 2 67 ? 61.211 6.766 4.855 1.00 19.91 66 ARG M O 1
ATOM 6345 N N . PHE F 2 68 ? 59.810 5.569 3.568 1.00 18.50 67 PHE M N 1
ATOM 6346 C CA . PHE F 2 68 ? 60.858 5.171 2.634 1.00 18.07 67 PHE M CA 1
ATOM 6347 C C . PHE F 2 68 ? 60.738 5.858 1.267 1.00 18.19 67 PHE M C 1
ATOM 6348 O O . PHE F 2 68 ? 59.651 5.874 0.657 1.00 17.65 67 PHE M O 1
ATOM 6356 N N . ALA F 2 69 ? 61.872 6.393 0.799 1.00 17.86 68 ALA M N 1
ATOM 6357 C CA . ALA F 2 69 ? 61.933 7.197 -0.415 1.00 18.02 68 ALA M CA 1
ATOM 6358 C C . ALA F 2 69 ? 63.200 6.946 -1.226 1.00 17.93 68 ALA M C 1
ATOM 6359 O O . ALA F 2 69 ? 64.306 7.175 -0.738 1.00 18.49 68 ALA M O 1
ATOM 6361 N N . PHE F 2 70 ? 63.025 6.499 -2.470 1.00 18.13 69 PHE M N 1
ATOM 6362 C CA . PHE F 2 70 ? 64.134 6.274 -3.403 1.00 17.79 69 PHE M CA 1
ATOM 6363 C C . PHE F 2 70 ? 64.310 7.503 -4.269 1.00 17.83 69 PHE M C 1
ATOM 6364 O O . PHE F 2 70 ? 63.328 8.183 -4.569 1.00 17.14 69 PHE M O 1
ATOM 6372 N N . SER F 2 71 ? 65.541 7.774 -4.699 1.00 17.71 70 SER M N 1
ATOM 6373 C CA . SER F 2 71 ? 65.786 8.876 -5.636 1.00 18.00 70 SER M CA 1
ATOM 6374 C C . SER F 2 71 ? 67.010 8.648 -6.532 1.00 17.96 70 SER M C 1
ATOM 6375 O O . SER F 2 71 ? 67.755 7.673 -6.380 1.00 17.56 70 SER M O 1
ATOM 6378 N N . LEU F 2 72 ? 67.203 9.579 -7.462 1.00 18.43 71 LEU M N 1
ATOM 6379 C CA . LEU F 2 72 ? 68.266 9.505 -8.448 1.00 18.77 71 LEU M CA 1
ATOM 6380 C C . LEU F 2 72 ? 69.043 10.814 -8.568 1.00 18.79 71 LEU M C 1
ATOM 6381 O O . LEU F 2 72 ? 68.464 11.899 -8.516 1.00 18.98 71 LEU M O 1
ATOM 6386 N N . GLU F 2 73 ? 70.351 10.696 -8.760 1.00 18.89 72 GLU M N 1
ATOM 6387 C CA . GLU F 2 73 ? 71.145 11.774 -9.336 1.00 19.04 72 GLU M CA 1
ATOM 6388 C C . GLU F 2 73 ? 71.825 11.199 -10.583 1.00 18.96 72 GLU M C 1
ATOM 6389 O O . GLU F 2 73 ? 72.896 10.585 -10.499 1.00 18.97 72 GLU M O 1
ATOM 6395 N N . THR F 2 74 ? 71.168 11.376 -11.727 1.00 18.95 73 THR M N 1
ATOM 6396 C CA . THR F 2 74 ? 71.534 10.699 -12.972 1.00 19.00 73 THR M CA 1
ATOM 6397 C C . THR F 2 74 ? 72.929 11.051 -13.521 1.00 18.89 73 THR M C 1
ATOM 6398 O O . THR F 2 74 ? 73.597 10.204 -14.117 1.00 18.75 73 THR M O 1
ATOM 6402 N N . SER F 2 75 ? 73.369 12.289 -13.317 1.00 18.54 74 SER M N 1
ATOM 6403 C CA . SER F 2 75 ? 74.681 12.707 -13.809 1.00 18.61 74 SER M CA 1
ATOM 6404 C C . SER F 2 75 ? 75.846 12.103 -13.012 1.00 18.52 74 SER M C 1
ATOM 6405 O O . SER F 2 75 ? 76.934 11.911 -13.553 1.00 18.68 74 SER M O 1
ATOM 6408 N N . ALA F 2 76 ? 75.612 11.797 -11.738 1.00 18.29 75 ALA M N 1
ATOM 6409 C CA . ALA F 2 76 ? 76.601 11.092 -10.920 1.00 17.99 75 ALA M CA 1
ATOM 6410 C C . ALA F 2 76 ? 76.359 9.573 -10.855 1.00 17.82 75 ALA M C 1
ATOM 6411 O O . ALA F 2 76 ? 76.912 8.890 -10.003 1.00 17.74 75 ALA M O 1
ATOM 6413 N N . SER F 2 77 ? 75.536 9.054 -11.762 1.00 17.63 76 SER M N 1
ATOM 6414 C CA . SER F 2 77 ? 75.200 7.626 -11.804 1.00 17.62 76 SER M CA 1
ATOM 6415 C C . SER F 2 77 ? 74.876 7.026 -10.439 1.00 17.41 76 SER M C 1
ATOM 6416 O O . SER F 2 77 ? 75.307 5.905 -10.128 1.00 17.41 76 SER M O 1
ATOM 6419 N N . THR F 2 78 ? 74.097 7.757 -9.644 1.00 16.95 77 THR M N 1
ATOM 6420 C CA . THR F 2 78 ? 73.824 7.363 -8.267 1.00 16.68 77 THR M CA 1
ATOM 6421 C C . THR F 2 78 ? 72.329 7.258 -7.936 1.00 16.81 77 THR M C 1
ATOM 6422 O O . THR F 2 78 ? 71.541 8.133 -8.316 1.00 16.80 77 THR M O 1
ATOM 6426 N N . ALA F 2 79 ? 71.957 6.187 -7.228 1.00 16.94 78 ALA M N 1
ATOM 6427 C CA . ALA F 2 79 ? 70.631 6.045 -6.634 1.00 17.32 78 ALA M CA 1
ATOM 6428 C C . ALA F 2 79 ? 70.728 6.186 -5.121 1.00 17.87 78 ALA M C 1
ATOM 6429 O O . ALA F 2 79 ? 71.764 5.877 -4.533 1.00 18.26 78 ALA M O 1
ATOM 6431 N N . TYR F 2 80 ? 69.652 6.648 -4.488 1.00 18.12 79 TYR M N 1
ATOM 6432 C CA . TYR F 2 80 ? 69.644 6.868 -3.038 1.00 18.01 79 TYR M CA 1
ATOM 6433 C C . TYR F 2 80 ? 68.447 6.213 -2.347 1.00 18.25 79 TYR M C 1
ATOM 6434 O O . TYR F 2 80 ? 67.335 6.196 -2.877 1.00 17.64 79 TYR M O 1
ATOM 6443 N N . LEU F 2 81 ? 68.682 5.700 -1.143 1.00 18.59 80 LEU M N 1
ATOM 6444 C CA . LEU F 2 81 ? 67.592 5.286 -0.253 1.00 18.37 80 LEU M CA 1
ATOM 6445 C C . LEU F 2 81 ? 67.530 6.200 0.979 1.00 18.44 80 LEU M C 1
ATOM 6446 O O . LEU F 2 81 ? 68.521 6.362 1.687 1.00 18.46 80 LEU M O 1
ATOM 6451 N N . GLN F 2 82 ? 66.352 6.777 1.218 1.00 18.46 81 GLN M N 1
ATOM 6452 C CA . GLN F 2 82 ? 66.105 7.642 2.372 1.00 18.42 81 GLN M CA 1
ATOM 6453 C C . GLN F 2 82 ? 65.084 7.024 3.310 1.00 18.15 81 GLN M C 1
ATOM 6454 O O . GLN F 2 82 ? 64.004 6.627 2.872 1.00 18.57 81 GLN M O 1
ATOM 6460 N N . ILE F 2 83 ? 65.438 6.941 4.591 1.00 17.65 82 ILE M N 1
ATOM 6461 C CA . ILE F 2 83 ? 64.521 6.496 5.636 1.00 17.35 82 ILE M CA 1
ATOM 6462 C C . ILE F 2 83 ? 64.308 7.660 6.603 1.00 17.50 82 ILE M C 1
ATOM 6463 O O . ILE F 2 83 ? 65.250 8.148 7.226 1.00 17.06 82 ILE M O 1
ATOM 6468 N N . ASN F 2 84 A 63.066 8.122 6.693 1.00 18.10 82 ASN M N 1
ATOM 6469 C CA . ASN F 2 84 A 62.692 9.198 7.601 1.00 18.48 82 ASN M CA 1
ATOM 6470 C C . ASN F 2 84 A 62.280 8.595 8.929 1.00 18.35 82 ASN M C 1
ATOM 6471 O O . ASN F 2 84 A 61.854 7.432 8.978 1.00 18.35 82 ASN M O 1
ATOM 6476 N N . ASN F 2 85 B 62.427 9.381 9.996 1.00 18.02 82 ASN M N 1
ATOM 6477 C CA . ASN F 2 85 B 61.891 9.042 11.322 1.00 18.02 82 ASN M CA 1
ATOM 6478 C C . ASN F 2 85 B 62.281 7.625 11.825 1.00 17.80 82 ASN M C 1
ATOM 6479 O O . ASN F 2 85 B 61.436 6.829 12.253 1.00 17.86 82 ASN M O 1
ATOM 6484 N N . VAL F 2 86 C 63.575 7.340 11.783 1.00 17.12 82 VAL M N 1
ATOM 6485 C CA . VAL F 2 86 C 64.090 5.997 12.024 1.00 16.81 82 VAL M CA 1
ATOM 6486 C C . VAL F 2 86 C 63.741 5.435 13.405 1.00 17.01 82 VAL M C 1
ATOM 6487 O O . VAL F 2 86 C 63.686 6.168 14.395 1.00 17.13 82 VAL M O 1
ATOM 6491 N N . LYS F 2 87 ? 63.524 4.124 13.461 1.00 17.26 83 LYS M N 1
ATOM 6492 C CA . LYS F 2 87 ? 63.331 3.427 14.739 1.00 17.79 83 LYS M CA 1
ATOM 6493 C C . LYS F 2 87 ? 64.158 2.138 14.874 1.00 17.75 83 LYS M C 1
ATOM 6494 O O . LYS F 2 87 ? 64.858 1.729 13.931 1.00 17.70 83 LYS M O 1
ATOM 6500 N N . ASN F 2 88 ? 64.086 1.513 16.052 1.00 17.87 84 ASN M N 1
ATOM 6501 C CA . ASN F 2 88 ? 64.823 0.280 16.346 1.00 18.07 84 ASN M CA 1
ATOM 6502 C C . ASN F 2 88 ? 64.718 -0.814 15.272 1.00 18.07 84 ASN M C 1
ATOM 6503 O O . ASN F 2 88 ? 65.683 -1.572 15.061 1.00 18.10 84 ASN M O 1
ATOM 6508 N N . GLU F 2 89 ? 63.559 -0.893 14.602 1.00 17.93 85 GLU M N 1
ATOM 6509 C CA . GLU F 2 89 ? 63.312 -1.909 13.570 1.00 17.94 85 GLU M CA 1
ATOM 6510 C C . GLU F 2 89 ? 64.121 -1.694 12.276 1.00 17.45 85 GLU M C 1
ATOM 6511 O O . GLU F 2 89 ? 64.250 -2.620 11.479 1.00 16.62 85 GLU M O 1
ATOM 6517 N N . ASP F 2 90 ? 64.680 -0.488 12.100 1.00 16.96 86 ASP M N 1
ATOM 6518 C CA . ASP F 2 90 ? 65.460 -0.121 10.896 1.00 16.42 86 ASP M CA 1
ATOM 6519 C C . ASP F 2 90 ? 66.935 -0.525 10.970 1.00 16.28 86 ASP M C 1
ATOM 6520 O O . ASP F 2 90 ? 67.679 -0.402 9.995 1.00 16.32 86 ASP M O 1
ATOM 6525 N N . THR F 2 91 ? 67.350 -0.997 12.140 1.00 16.36 87 THR M N 1
ATOM 6526 C CA . THR F 2 91 ? 68.697 -1.496 12.356 1.00 16.45 87 THR M CA 1
ATOM 6527 C C . THR F 2 91 ? 68.857 -2.764 11.536 1.00 15.94 87 THR M C 1
ATOM 6528 O O . THR F 2 91 ? 68.270 -3.782 11.856 1.00 15.94 87 THR M O 1
ATOM 6532 N N . ALA F 2 92 ? 69.646 -2.679 10.470 1.00 16.20 88 ALA M N 1
ATOM 6533 C CA . ALA F 2 92 ? 69.771 -3.738 9.470 1.00 16.44 88 ALA M CA 1
ATOM 6534 C C . ALA F 2 92 ? 70.859 -3.343 8.493 1.00 16.73 88 ALA M C 1
ATOM 6535 O O . ALA F 2 92 ? 71.408 -2.248 8.584 1.00 17.03 88 ALA M O 1
ATOM 6537 N N . THR F 2 93 ? 71.160 -4.232 7.557 1.00 16.72 89 THR M N 1
ATOM 6538 C CA . THR F 2 93 ? 72.037 -3.934 6.429 1.00 17.17 89 THR M CA 1
ATOM 6539 C C . THR F 2 93 ? 71.182 -3.750 5.194 1.00 17.17 89 THR M C 1
ATOM 6540 O O . THR F 2 93 ? 70.207 -4.490 4.993 1.00 17.14 89 THR M O 1
ATOM 6544 N N . TYR F 2 94 ? 71.544 -2.770 4.368 1.00 16.99 90 TYR M N 1
ATOM 6545 C CA . TYR F 2 94 ? 70.794 -2.467 3.157 1.00 17.19 90 TYR M CA 1
ATOM 6546 C C . TYR F 2 94 ? 71.659 -2.645 1.910 1.00 17.79 90 TYR M C 1
ATOM 6547 O O . TYR F 2 94 ? 72.808 -2.187 1.879 1.00 18.28 90 TYR M O 1
ATOM 6556 N N . PHE F 2 95 ? 71.109 -3.312 0.888 1.00 17.78 91 PHE M N 1
ATOM 6557 C CA . PHE F 2 95 ? 71.827 -3.579 -0.369 1.00 17.61 91 PHE M CA 1
ATOM 6558 C C . PHE F 2 95 ? 71.100 -2.985 -1.540 1.00 18.12 91 PHE M C 1
ATOM 6559 O O . PHE F 2 95 ? 69.875 -3.077 -1.641 1.00 18.61 91 PHE M O 1
ATOM 6567 N N . CYS F 2 96 ? 71.839 -2.377 -2.457 1.00 18.33 92 CYS M N 1
ATOM 6568 C CA . CYS F 2 96 ? 71.247 -2.105 -3.752 1.00 18.67 92 CYS M CA 1
ATOM 6569 C C . CYS F 2 96 ? 71.640 -3.261 -4.699 1.00 18.35 92 CYS M C 1
ATOM 6570 O O . CYS F 2 96 ? 72.645 -3.947 -4.471 1.00 18.10 92 CYS M O 1
ATOM 6573 N N . ALA F 2 97 ? 70.828 -3.489 -5.733 1.00 18.00 93 ALA M N 1
ATOM 6574 C CA . ALA F 2 97 ? 71.163 -4.490 -6.768 1.00 18.03 93 ALA M CA 1
ATOM 6575 C C . ALA F 2 97 ? 70.541 -4.158 -8.109 1.00 18.36 93 ALA M C 1
ATOM 6576 O O . ALA F 2 97 ? 69.386 -3.758 -8.194 1.00 18.42 93 ALA M O 1
ATOM 6578 N N . ARG F 2 98 ? 71.337 -4.340 -9.160 1.00 18.77 94 ARG M N 1
ATOM 6579 C CA . ARG F 2 98 ? 70.924 -4.060 -10.529 1.00 18.17 94 ARG M CA 1
ATOM 6580 C C . ARG F 2 98 ? 70.008 -5.167 -11.017 1.00 18.17 94 ARG M C 1
ATOM 6581 O O . ARG F 2 98 ? 70.352 -6.351 -10.918 1.00 17.56 94 ARG M O 1
ATOM 6589 N N . GLY F 2 99 ? 68.850 -4.770 -11.553 1.00 17.59 95 GLY M N 1
ATOM 6590 C CA . GLY F 2 99 ? 67.945 -5.692 -12.208 1.00 17.67 95 GLY M CA 1
ATOM 6591 C C . GLY F 2 99 ? 68.321 -5.896 -13.669 1.00 18.20 95 GLY M C 1
ATOM 6592 O O . GLY F 2 99 ? 68.140 -4.987 -14.470 1.00 18.37 95 GLY M O 1
ATOM 6593 N N . PHE F 2 100 ? 68.865 -7.065 -14.022 1.00 17.66 96 PHE M N 1
ATOM 6594 C CA . PHE F 2 100 ? 69.185 -7.345 -15.418 1.00 17.54 96 PHE M CA 1
ATOM 6595 C C . PHE F 2 100 ? 67.970 -7.792 -16.230 1.00 17.46 96 PHE M C 1
ATOM 6596 O O . PHE F 2 100 ? 67.486 -8.933 -16.095 1.00 17.27 96 PHE M O 1
ATOM 6604 N N . TYR F 2 101 ? 67.506 -6.879 -17.086 1.00 17.40 97 TYR M N 1
ATOM 6605 C CA . TYR F 2 101 ? 66.380 -7.077 -18.018 1.00 16.79 97 TYR M CA 1
ATOM 6606 C C . TYR F 2 101 ? 66.430 -5.985 -19.067 1.00 16.57 97 TYR M C 1
ATOM 6607 O O . TYR F 2 101 ? 67.051 -4.946 -18.836 1.00 16.73 97 TYR M O 1
ATOM 6616 N N . TYR F 2 102 ? 65.782 -6.227 -20.210 1.00 16.10 98 TYR M N 1
ATOM 6617 C CA . TYR F 2 102 ? 65.694 -5.269 -21.317 1.00 15.98 98 TYR M CA 1
ATOM 6618 C C . TYR F 2 102 ? 64.593 -5.700 -22.291 1.00 16.03 98 TYR M C 1
ATOM 6619 O O . TYR F 2 102 ? 64.102 -6.816 -22.205 1.00 15.99 98 TYR M O 1
ATOM 6628 N N . TYR F 2 103 ? 64.239 -4.820 -23.230 1.00 15.20 99 TYR M N 1
ATOM 6629 C CA . TYR F 2 103 ? 63.230 -5.093 -24.256 1.00 15.42 99 TYR M CA 1
ATOM 6630 C C . TYR F 2 103 ? 63.608 -6.264 -25.156 1.00 15.66 99 TYR M C 1
ATOM 6631 O O . TYR F 2 103 ? 64.589 -6.201 -25.922 1.00 15.24 99 TYR M O 1
ATOM 6640 N N . GLY F 2 104 ? 62.808 -7.327 -25.057 1.00 16.03 100 GLY M N 1
ATOM 6641 C CA . GLY F 2 104 ? 63.069 -8.568 -25.777 1.00 16.01 100 GLY M CA 1
ATOM 6642 C C . GLY F 2 104 ? 63.898 -9.622 -25.051 1.00 16.38 100 GLY M C 1
ATOM 6643 O O . GLY F 2 104 ? 64.160 -10.685 -25.612 1.00 16.33 100 GLY M O 1
ATOM 6644 N N . SER F 2 105 A 64.328 -9.341 -23.823 1.00 16.61 100 SER M N 1
ATOM 6645 C CA . SER F 2 105 A 65.096 -10.315 -23.055 1.00 17.05 100 SER M CA 1
ATOM 6646 C C . SER F 2 105 A 64.225 -11.520 -22.692 1.00 17.59 100 SER M C 1
ATOM 6647 O O . SER F 2 105 A 63.024 -11.384 -22.452 1.00 18.10 100 SER M O 1
ATOM 6650 N N . ARG F 2 106 B 64.835 -12.690 -22.612 1.00 17.78 100 ARG M N 1
ATOM 6651 C CA . ARG F 2 106 B 64.124 -13.875 -22.128 1.00 18.54 100 ARG M CA 1
ATOM 6652 C C . ARG F 2 106 B 64.175 -14.050 -20.622 1.00 18.40 100 ARG M C 1
ATOM 6653 O O . ARG F 2 106 B 63.347 -14.785 -20.081 1.00 18.72 100 ARG M O 1
ATOM 6661 N N . TYR F 2 107 C 65.135 -13.374 -19.967 1.00 17.92 100 TYR M N 1
ATOM 6662 C CA . TYR F 2 107 C 65.530 -13.640 -18.582 1.00 17.38 100 TYR M CA 1
ATOM 6663 C C . TYR F 2 107 C 65.591 -12.380 -17.724 1.00 16.96 100 TYR M C 1
ATOM 6664 O O . TYR F 2 107 C 65.894 -11.291 -18.239 1.00 16.95 100 TYR M O 1
ATOM 6673 N N . PHE F 2 108 D 65.346 -12.557 -16.421 1.00 16.43 100 PHE M N 1
ATOM 6674 C CA . PHE F 2 108 D 65.317 -11.491 -15.402 1.00 16.74 100 PHE M CA 1
ATOM 6675 C C . PHE F 2 108 D 65.976 -12.064 -14.145 1.00 17.26 100 PHE M C 1
ATOM 6676 O O . PHE F 2 108 D 65.609 -13.168 -13.709 1.00 17.34 100 PHE M O 1
ATOM 6684 N N . TYR F 2 109 E 66.931 -11.308 -13.591 1.00 17.08 100 TYR M N 1
ATOM 6685 C CA . TYR F 2 109 E 67.659 -11.653 -12.385 1.00 17.55 100 TYR M CA 1
ATOM 6686 C C . TYR F 2 109 E 68.469 -10.446 -11.914 1.00 17.96 100 TYR M C 1
ATOM 6687 O O . TYR F 2 109 E 68.678 -9.505 -12.691 1.00 17.94 100 TYR M O 1
ATOM 6696 N N . PHE F 2 110 F 68.924 -10.484 -10.657 1.00 17.34 100 PHE M N 1
ATOM 6697 C CA . PHE F 2 110 F 69.756 -9.405 -10.099 1.00 17.83 100 PHE M CA 1
ATOM 6698 C C . PHE F 2 110 F 71.222 -9.821 -10.186 1.00 17.36 100 PHE M C 1
ATOM 6699 O O . PHE F 2 110 F 71.658 -10.670 -9.412 1.00 17.48 100 PHE M O 1
ATOM 6707 N N . ASP F 2 111 ? 71.986 -9.218 -11.095 1.00 17.24 101 ASP M N 1
ATOM 6708 C CA . ASP F 2 111 ? 73.377 -9.672 -11.306 1.00 18.08 101 ASP M CA 1
ATOM 6709 C C . ASP F 2 111 ? 74.428 -8.993 -10.411 1.00 18.24 101 ASP M C 1
ATOM 6710 O O . ASP F 2 111 ? 75.137 -9.689 -9.681 1.00 18.94 101 ASP M O 1
ATOM 6715 N N . TYR F 2 112 ? 74.506 -7.658 -10.462 1.00 17.80 102 TYR M N 1
ATOM 6716 C CA . TYR F 2 112 ? 75.443 -6.892 -9.622 1.00 17.68 102 TYR M CA 1
ATOM 6717 C C . TYR F 2 112 ? 74.841 -6.353 -8.335 1.00 17.19 102 TYR M C 1
ATOM 6718 O O . TYR F 2 112 ? 73.787 -5.753 -8.359 1.00 17.64 102 TYR M O 1
ATOM 6727 N N . TRP F 2 113 ? 75.524 -6.598 -7.217 1.00 16.95 103 TRP M N 1
ATOM 6728 C CA . TRP F 2 113 ? 75.081 -6.170 -5.892 1.00 17.17 103 TRP M CA 1
ATOM 6729 C C . TRP F 2 113 ? 76.104 -5.182 -5.282 1.00 17.34 103 TRP M C 1
ATOM 6730 O O . TRP F 2 113 ? 77.313 -5.366 -5.419 1.00 17.06 103 TRP M O 1
ATOM 6741 N N . GLY F 2 114 ? 75.622 -4.158 -4.577 1.00 17.39 104 GLY M N 1
ATOM 6742 C CA . GLY F 2 114 ? 76.475 -3.295 -3.775 1.00 16.26 104 GLY M CA 1
ATOM 6743 C C . GLY F 2 114 ? 77.069 -4.109 -2.645 1.00 16.84 104 GLY M C 1
ATOM 6744 O O . GLY F 2 114 ? 76.676 -5.275 -2.440 1.00 16.53 104 GLY M O 1
ATOM 6745 N N . GLN F 2 115 ? 78.035 -3.527 -1.934 1.00 15.98 105 GLN M N 1
ATOM 6746 C CA . GLN F 2 115 ? 78.726 -4.259 -0.875 1.00 16.52 105 GLN M CA 1
ATOM 6747 C C . GLN F 2 115 ? 77.871 -4.258 0.419 1.00 16.65 105 GLN M C 1
ATOM 6748 O O . GLN F 2 115 ? 78.153 -4.989 1.379 1.00 16.30 105 GLN M O 1
ATOM 6754 N N . GLY F 2 116 ? 76.810 -3.456 0.404 1.00 16.88 106 GLY M N 1
ATOM 6755 C CA . GLY F 2 116 ? 75.914 -3.338 1.546 1.00 17.65 106 GLY M CA 1
ATOM 6756 C C . GLY F 2 116 ? 76.301 -2.249 2.528 1.00 18.11 106 GLY M C 1
ATOM 6757 O O . GLY F 2 116 ? 77.468 -1.942 2.676 1.00 17.74 106 GLY M O 1
ATOM 6758 N N . THR F 2 117 ? 75.306 -1.646 3.182 1.00 19.25 107 THR M N 1
ATOM 6759 C CA . THR F 2 117 ? 75.564 -0.617 4.202 1.00 19.92 107 THR M CA 1
ATOM 6760 C C . THR F 2 117 ? 74.690 -0.746 5.439 1.00 19.60 107 THR M C 1
ATOM 6761 O O . THR F 2 117 ? 73.477 -0.954 5.343 1.00 19.49 107 THR M O 1
ATOM 6765 N N . THR F 2 118 ? 75.373 -0.646 6.580 1.00 18.92 108 THR M N 1
ATOM 6766 C CA . THR F 2 118 ? 74.840 -0.820 7.921 1.00 18.82 108 THR M CA 1
ATOM 6767 C C . THR F 2 118 ? 74.201 0.465 8.472 1.00 18.16 108 THR M C 1
ATOM 6768 O O . THR F 2 118 ? 74.769 1.543 8.352 1.00 17.26 108 THR M O 1
ATOM 6772 N N . LEU F 2 119 ? 73.024 0.318 9.074 1.00 18.09 109 LEU M N 1
ATOM 6773 C CA . LEU F 2 119 ? 72.351 1.365 9.837 1.00 18.26 109 LEU M CA 1
ATOM 6774 C C . LEU F 2 119 ? 72.172 0.867 11.281 1.00 17.94 109 LEU M C 1
ATOM 6775 O O . LEU F 2 119 ? 71.646 -0.224 11.508 1.00 17.57 109 LEU M O 1
ATOM 6780 N N . THR F 2 120 ? 72.629 1.645 12.256 1.00 17.83 110 THR M N 1
ATOM 6781 C CA . THR F 2 120 ? 72.384 1.304 13.652 1.00 17.47 110 THR M CA 1
ATOM 6782 C C . THR F 2 120 ? 71.613 2.409 14.312 1.00 17.56 110 THR M C 1
ATOM 6783 O O . THR F 2 120 ? 71.989 3.563 14.184 1.00 18.29 110 THR M O 1
ATOM 6787 N N . VAL F 2 121 ? 70.544 2.058 15.019 1.00 17.41 111 VAL M N 1
ATOM 6788 C CA . VAL F 2 121 ? 69.725 3.045 15.708 1.00 16.79 111 VAL M CA 1
ATOM 6789 C C . VAL F 2 121 ? 69.902 2.894 17.208 1.00 17.56 111 VAL M C 1
ATOM 6790 O O . VAL F 2 121 ? 69.824 1.772 17.748 1.00 17.48 111 VAL M O 1
ATOM 6794 N N . SER F 2 122 ? 70.151 4.037 17.865 1.00 17.80 112 SER M N 1
ATOM 6795 C CA . SER F 2 122 ? 70.533 4.108 19.263 1.00 17.84 112 SER M CA 1
ATOM 6796 C C . SER F 2 122 ? 70.516 5.564 19.759 1.00 19.13 112 SER M C 1
ATOM 6797 O O . SER F 2 122 ? 70.856 6.494 19.019 1.00 19.42 112 SER M O 1
ATOM 6800 N N . SER F 2 123 ? 70.135 5.754 21.016 1.00 19.58 113 SER M N 1
ATOM 6801 C CA . SER F 2 123 ? 70.055 7.096 21.595 1.00 20.05 113 SER M CA 1
ATOM 6802 C C . SER F 2 123 ? 71.458 7.473 22.094 1.00 19.55 113 SER M C 1
ATOM 6803 O O . SER F 2 123 ? 71.741 8.636 22.387 1.00 19.49 113 SER M O 1
ATOM 6806 N N . ALA F 2 124 ? 72.333 6.470 22.160 1.00 18.87 114 ALA M N 1
ATOM 6807 C CA . ALA F 2 124 ? 73.636 6.598 22.794 1.00 18.66 114 ALA M CA 1
ATOM 6808 C C . ALA F 2 124 ? 74.572 7.536 22.058 1.00 18.84 114 ALA M C 1
ATOM 6809 O O . ALA F 2 124 ? 74.381 7.811 20.872 1.00 19.49 114 ALA M O 1
ATOM 6811 N N . LYS F 2 125 ? 75.555 8.056 22.784 1.00 18.30 115 LYS M N 1
ATOM 6812 C CA . LYS F 2 125 ? 76.685 8.707 22.168 1.00 18.48 115 LYS M CA 1
ATOM 6813 C C . LYS F 2 125 ? 77.936 7.863 22.429 1.00 17.58 115 LYS M C 1
ATOM 6814 O O . LYS F 2 125 ? 77.895 6.889 23.188 1.00 17.09 115 LYS M O 1
ATOM 6820 N N . THR F 2 126 ? 79.045 8.241 21.803 1.00 16.66 116 THR M N 1
ATOM 6821 C CA . THR F 2 126 ? 80.287 7.508 21.941 1.00 16.75 116 THR M CA 1
ATOM 6822 C C . THR F 2 126 ? 80.561 7.263 23.416 1.00 17.20 116 THR M C 1
ATOM 6823 O O . THR F 2 126 ? 80.548 8.205 24.223 1.00 16.81 116 THR M O 1
ATOM 6827 N N . THR F 2 127 ? 80.773 5.987 23.745 1.00 17.27 117 THR M N 1
ATOM 6828 C CA . THR F 2 127 ? 80.969 5.543 25.119 1.00 17.65 117 THR M CA 1
ATOM 6829 C C . THR F 2 127 ? 82.003 4.413 25.158 1.00 17.62 117 THR M C 1
ATOM 6830 O O . THR F 2 127 ? 81.822 3.363 24.539 1.00 17.68 117 THR M O 1
ATOM 6834 N N . ALA F 2 128 ? 83.087 4.646 25.883 1.00 17.13 118 ALA M N 1
ATOM 6835 C CA . ALA F 2 128 ? 84.158 3.679 26.053 1.00 17.24 118 ALA M CA 1
ATOM 6836 C C . ALA F 2 128 ? 83.730 2.457 26.912 1.00 17.43 118 ALA M C 1
ATOM 6837 O O . ALA F 2 128 ? 82.945 2.606 27.860 1.00 17.85 118 ALA M O 1
ATOM 6839 N N . PRO F 2 129 ? 84.248 1.267 26.607 1.00 17.05 119 PRO M N 1
ATOM 6840 C CA . PRO F 2 129 ? 83.866 0.044 27.351 1.00 16.90 119 PRO M CA 1
ATOM 6841 C C . PRO F 2 129 ? 84.469 -0.075 28.745 1.00 16.78 119 PRO M C 1
ATOM 6842 O O . PRO F 2 129 ? 85.586 0.344 28.944 1.00 16.62 119 PRO M O 1
ATOM 6846 N N . SER F 2 130 ? 83.733 -0.653 29.682 1.00 16.56 120 SER M N 1
ATOM 6847 C CA . SER F 2 130 ? 84.325 -1.181 30.899 1.00 16.48 120 SER M CA 1
ATOM 6848 C C . SER F 2 130 ? 84.650 -2.677 30.638 1.00 16.52 120 SER M C 1
ATOM 6849 O O . SER F 2 130 ? 83.837 -3.429 30.101 1.00 15.81 120 SER M O 1
ATOM 6852 N N . VAL F 2 131 ? 85.837 -3.089 31.072 1.00 16.67 121 VAL M N 1
ATOM 6853 C CA . VAL F 2 131 ? 86.357 -4.438 30.881 1.00 16.44 121 VAL M CA 1
ATOM 6854 C C . VAL F 2 131 ? 86.427 -5.178 32.237 1.00 16.91 121 VAL M C 1
ATOM 6855 O O . VAL F 2 131 ? 87.293 -4.882 33.064 1.00 16.87 121 VAL M O 1
ATOM 6859 N N . TYR F 2 132 ? 85.497 -6.110 32.464 1.00 16.95 122 TYR M N 1
ATOM 6860 C CA . TYR F 2 132 ? 85.434 -6.871 33.724 1.00 16.60 122 TYR M CA 1
ATOM 6861 C C . TYR F 2 132 ? 86.119 -8.254 33.586 1.00 16.03 122 TYR M C 1
ATOM 6862 O O . TYR F 2 132 ? 86.019 -8.917 32.562 1.00 14.96 122 TYR M O 1
ATOM 6871 N N . PRO F 2 133 ? 86.866 -8.645 34.605 1.00 15.99 123 PRO M N 1
ATOM 6872 C CA . PRO F 2 133 ? 87.614 -9.915 34.550 1.00 16.14 123 PRO M CA 1
ATOM 6873 C C . PRO F 2 133 ? 86.695 -11.081 34.902 1.00 16.36 123 PRO M C 1
ATOM 6874 O O . PRO F 2 133 ? 85.791 -10.892 35.746 1.00 16.66 123 PRO M O 1
ATOM 6878 N N . LEU F 2 134 ? 86.884 -12.234 34.254 1.00 15.89 124 LEU M N 1
ATOM 6879 C CA . LEU F 2 134 ? 86.078 -13.433 34.567 1.00 16.33 124 LEU M CA 1
ATOM 6880 C C . LEU F 2 134 ? 87.059 -14.515 34.995 1.00 16.10 124 LEU M C 1
ATOM 6881 O O . LEU F 2 134 ? 87.830 -15.023 34.189 1.00 15.43 124 LEU M O 1
ATOM 6886 N N . ALA F 2 135 ? 87.067 -14.800 36.286 1.00 17.20 125 ALA M N 1
ATOM 6887 C CA . ALA F 2 135 ? 87.968 -15.780 36.866 1.00 18.87 125 ALA M CA 1
ATOM 6888 C C . ALA F 2 135 ? 87.096 -16.772 37.663 1.00 19.91 125 ALA M C 1
ATOM 6889 O O . ALA F 2 135 ? 86.046 -16.355 38.183 1.00 20.10 125 ALA M O 1
ATOM 6891 N N . PRO F 2 136 ? 87.463 -18.055 37.705 1.00 20.54 126 PRO M N 1
ATOM 6892 C CA . PRO F 2 136 ? 86.735 -19.061 38.515 1.00 22.13 126 PRO M CA 1
ATOM 6893 C C . PRO F 2 136 ? 86.835 -18.820 40.030 1.00 22.91 126 PRO M C 1
ATOM 6894 O O . PRO F 2 136 ? 87.910 -18.378 40.494 1.00 22.75 126 PRO M O 1
ATOM 6898 N N . VAL F 2 137 ? 85.780 -19.126 40.800 1.00 24.49 127 VAL M N 1
ATOM 6899 C CA . VAL F 2 137 ? 85.948 -19.233 42.308 1.00 25.59 127 VAL M CA 1
ATOM 6900 C C . VAL F 2 137 ? 85.005 -20.182 43.057 1.00 26.33 127 VAL M C 1
ATOM 6901 O O . VAL F 2 137 ? 85.381 -20.794 44.100 1.00 27.87 127 VAL M O 1
ATOM 6905 N N . SER F 2 144 ? 91.469 -30.363 35.167 1.00 21.68 134 SER M N 1
ATOM 6906 C CA . SER F 2 144 ? 92.530 -30.487 34.135 1.00 22.38 134 SER M CA 1
ATOM 6907 C C . SER F 2 144 ? 92.643 -29.290 33.144 1.00 22.23 134 SER M C 1
ATOM 6908 O O . SER F 2 144 ? 93.754 -28.926 32.715 1.00 21.91 134 SER M O 1
ATOM 6911 N N . SER F 2 145 ? 91.516 -28.654 32.821 1.00 21.84 135 SER M N 1
ATOM 6912 C CA . SER F 2 145 ? 91.594 -27.354 32.171 1.00 22.06 135 SER M CA 1
ATOM 6913 C C . SER F 2 145 ? 90.896 -26.266 32.949 1.00 21.28 135 SER M C 1
ATOM 6914 O O . SER F 2 145 ? 90.138 -26.548 33.866 1.00 21.72 135 SER M O 1
ATOM 6917 N N . VAL F 2 146 ? 91.158 -25.020 32.580 1.00 20.19 136 VAL M N 1
ATOM 6918 C CA . VAL F 2 146 ? 90.559 -23.873 33.243 1.00 19.82 136 VAL M CA 1
ATOM 6919 C C . VAL F 2 146 ? 90.127 -22.866 32.164 1.00 19.16 136 VAL M C 1
ATOM 6920 O O . VAL F 2 146 ? 90.844 -22.640 31.187 1.00 19.06 136 VAL M O 1
ATOM 6924 N N . THR F 2 147 ? 88.924 -22.328 32.324 1.00 18.69 137 THR M N 1
ATOM 6925 C CA . THR F 2 147 ? 88.374 -21.328 31.423 1.00 18.57 137 THR M CA 1
ATOM 6926 C C . THR F 2 147 ? 88.346 -19.966 32.129 1.00 18.77 137 THR M C 1
ATOM 6927 O O . THR F 2 147 ? 87.913 -19.868 33.292 1.00 18.55 137 THR M O 1
ATOM 6931 N N . LEU F 2 148 ? 88.819 -18.934 31.425 1.00 19.02 138 LEU M N 1
ATOM 6932 C CA . LEU F 2 148 ? 88.811 -17.547 31.892 1.00 19.03 138 LEU M CA 1
ATOM 6933 C C . LEU F 2 148 ? 88.075 -16.708 30.869 1.00 19.38 138 LEU M C 1
ATOM 6934 O O . LEU F 2 148 ? 87.691 -17.218 29.817 1.00 20.37 138 LEU M O 1
ATOM 6939 N N . GLY F 2 149 ? 87.889 -15.423 31.138 1.00 19.13 139 GLY M N 1
ATOM 6940 C CA . GLY F 2 149 ? 87.191 -14.577 30.181 1.00 19.51 139 GLY M CA 1
ATOM 6941 C C . GLY F 2 149 ? 87.246 -13.087 30.504 1.00 19.62 139 GLY M C 1
ATOM 6942 O O . GLY F 2 149 ? 87.743 -12.722 31.573 1.00 19.35 139 GLY M O 1
ATOM 6943 N N . CYS F 2 150 ? 86.768 -12.243 29.588 1.00 18.57 140 CYS M N 1
ATOM 6944 C CA . CYS F 2 150 ? 86.641 -10.816 29.872 1.00 19.22 140 CYS M CA 1
ATOM 6945 C C . CYS F 2 150 ? 85.256 -10.440 29.414 1.00 18.60 140 CYS M C 1
ATOM 6946 O O . CYS F 2 150 ? 84.796 -10.912 28.387 1.00 19.16 140 CYS M O 1
ATOM 6949 N N . LEU F 2 151 ? 84.597 -9.612 30.192 1.00 18.11 141 LEU M N 1
ATOM 6950 C CA . LEU F 2 151 ? 83.268 -9.126 29.857 1.00 19.03 141 LEU M CA 1
ATOM 6951 C C . LEU F 2 151 ? 83.386 -7.635 29.522 1.00 18.49 141 LEU M C 1
ATOM 6952 O O . LEU F 2 151 ? 83.780 -6.831 30.358 1.00 19.14 141 LEU M O 1
ATOM 6957 N N . VAL F 2 152 ? 83.093 -7.289 28.283 1.00 18.62 142 VAL M N 1
ATOM 6958 C CA . VAL F 2 152 ? 83.258 -5.925 27.789 1.00 18.08 142 VAL M CA 1
ATOM 6959 C C . VAL F 2 152 ? 81.857 -5.304 27.679 1.00 18.44 142 VAL M C 1
ATOM 6960 O O . VAL F 2 152 ? 81.118 -5.610 26.724 1.00 18.69 142 VAL M O 1
ATOM 6964 N N . LYS F 2 153 ? 81.520 -4.425 28.630 1.00 18.11 143 LYS M N 1
ATOM 6965 C CA . LYS F 2 153 ? 80.171 -3.875 28.785 1.00 18.85 143 LYS M CA 1
ATOM 6966 C C . LYS F 2 153 ? 80.061 -2.376 28.525 1.00 18.31 143 LYS M C 1
ATOM 6967 O O . LYS F 2 153 ? 81.006 -1.630 28.779 1.00 19.24 143 LYS M O 1
ATOM 6973 N N . GLY F 2 154 ? 78.908 -1.956 28.004 1.00 17.32 144 GLY M N 1
ATOM 6974 C CA . GLY F 2 154 ? 78.492 -0.569 28.022 1.00 17.26 144 GLY M CA 1
ATOM 6975 C C . GLY F 2 154 ? 79.143 0.398 27.060 1.00 16.61 144 GLY M C 1
ATOM 6976 O O . GLY F 2 154 ? 79.189 1.574 27.339 1.00 16.57 144 GLY M O 1
ATOM 6977 N N . TYR F 2 155 ? 79.630 -0.095 25.929 1.00 16.51 145 TYR M N 1
ATOM 6978 C CA . TYR F 2 155 ? 80.207 0.755 24.878 1.00 16.23 145 TYR M CA 1
ATOM 6979 C C . TYR F 2 155 ? 79.269 1.004 23.682 1.00 15.92 145 TYR M C 1
ATOM 6980 O O . TYR F 2 155 ? 78.288 0.272 23.487 1.00 16.12 145 TYR M O 1
ATOM 6989 N N . PHE F 2 156 ? 79.597 2.038 22.895 1.00 16.16 146 PHE M N 1
ATOM 6990 C CA . PHE F 2 156 ? 78.940 2.394 21.639 1.00 15.40 146 PHE M CA 1
ATOM 6991 C C . PHE F 2 156 ? 79.863 3.320 20.877 1.00 16.07 146 PHE M C 1
ATOM 6992 O O . PHE F 2 156 ? 80.459 4.206 21.498 1.00 17.04 146 PHE M O 1
ATOM 7000 N N . PRO F 2 157 ? 79.999 3.188 19.556 1.00 15.76 147 PRO M N 1
ATOM 7001 C CA . PRO F 2 157 ? 79.397 2.141 18.716 1.00 15.74 147 PRO M CA 1
ATOM 7002 C C . PRO F 2 157 ? 80.290 0.905 18.500 1.00 16.36 147 PRO M C 1
ATOM 7003 O O . PRO F 2 157 ? 81.322 0.764 19.169 1.00 16.33 147 PRO M O 1
ATOM 7007 N N . GLU F 2 158 ? 79.900 0.020 17.580 1.00 15.97 148 GLU M N 1
ATOM 7008 C CA . GLU F 2 158 ? 80.771 -1.083 17.165 1.00 15.86 148 GLU M CA 1
ATOM 7009 C C . GLU F 2 158 ? 81.860 -0.501 16.242 1.00 15.57 148 GLU M C 1
ATOM 7010 O O . GLU F 2 158 ? 81.612 0.535 15.636 1.00 15.37 148 GLU M O 1
ATOM 7016 N N . PRO F 2 159 ? 83.025 -1.147 16.080 1.00 15.56 149 PRO M N 1
ATOM 7017 C CA . PRO F 2 159 ? 83.377 -2.418 16.735 1.00 16.55 149 PRO M CA 1
ATOM 7018 C C . PRO F 2 159 ? 84.285 -2.287 17.996 1.00 17.58 149 PRO M C 1
ATOM 7019 O O . PRO F 2 159 ? 84.860 -1.221 18.271 1.00 18.63 149 PRO M O 1
ATOM 7023 N N . VAL F 2 160 ? 84.398 -3.361 18.760 1.00 18.73 150 VAL M N 1
ATOM 7024 C CA . VAL F 2 160 ? 85.571 -3.560 19.616 1.00 20.00 150 VAL M CA 1
ATOM 7025 C C . VAL F 2 160 ? 86.390 -4.770 19.170 1.00 20.70 150 VAL M C 1
ATOM 7026 O O . VAL F 2 160 ? 85.857 -5.746 18.652 1.00 20.85 150 VAL M O 1
ATOM 7030 N N . THR F 2 161 ? 87.695 -4.692 19.390 1.00 21.15 151 THR M N 1
ATOM 7031 C CA . THR F 2 161 ? 88.619 -5.768 19.055 1.00 21.55 151 THR M CA 1
ATOM 7032 C C . THR F 2 161 ? 89.178 -6.363 20.355 1.00 20.43 151 THR M C 1
ATOM 7033 O O . THR F 2 161 ? 89.448 -5.629 21.313 1.00 20.09 151 THR M O 1
ATOM 7037 N N . LEU F 2 162 ? 89.376 -7.674 20.381 1.00 18.79 152 LEU M N 1
ATOM 7038 C CA . LEU F 2 162 ? 89.917 -8.344 21.578 1.00 17.56 152 LEU M CA 1
ATOM 7039 C C . LEU F 2 162 ? 90.932 -9.444 21.244 1.00 16.94 152 LEU M C 1
ATOM 7040 O O . LEU F 2 162 ? 90.655 -10.340 20.424 1.00 16.97 152 LEU M O 1
ATOM 7045 N N . THR F 2 163 ? 92.099 -9.381 21.885 1.00 15.98 153 THR M N 1
ATOM 7046 C CA . THR F 2 163 ? 93.029 -10.489 21.846 1.00 15.76 153 THR M CA 1
ATOM 7047 C C . THR F 2 163 ? 93.416 -10.916 23.268 1.00 15.50 153 THR M C 1
ATOM 7048 O O . THR F 2 163 ? 93.079 -10.240 24.241 1.00 14.27 153 THR M O 1
ATOM 7052 N N . TRP F 2 164 ? 94.106 -12.059 23.360 1.00 14.96 154 TRP M N 1
ATOM 7053 C CA . TRP F 2 164 ? 94.638 -12.583 24.620 1.00 14.99 154 TRP M CA 1
ATOM 7054 C C . TRP F 2 164 ? 96.167 -12.662 24.548 1.00 15.38 154 TRP M C 1
ATOM 7055 O O . TRP F 2 164 ? 96.714 -13.201 23.578 1.00 14.83 154 TRP M O 1
ATOM 7066 N N . ASN F 2 165 ? 96.849 -12.148 25.575 1.00 15.26 155 ASN M N 1
ATOM 7067 C CA . ASN F 2 165 ? 98.316 -12.069 25.556 1.00 16.27 155 ASN M CA 1
ATOM 7068 C C . ASN F 2 165 ? 98.867 -11.538 24.209 1.00 16.79 155 ASN M C 1
ATOM 7069 O O . ASN F 2 165 ? 99.800 -12.099 23.651 1.00 16.92 155 ASN M O 1
ATOM 7074 N N . SER F 2 166 ? 98.288 -10.438 23.723 1.00 17.91 156 SER M N 1
ATOM 7075 C CA . SER F 2 166 ? 98.742 -9.720 22.516 1.00 19.15 156 SER M CA 1
ATOM 7076 C C . SER F 2 166 ? 98.688 -10.607 21.283 1.00 19.73 156 SER M C 1
ATOM 7077 O O . SER F 2 166 ? 99.519 -10.482 20.398 1.00 20.07 156 SER M O 1
ATOM 7080 N N . GLY F 2 167 ? 97.732 -11.541 21.268 1.00 20.27 157 GLY M N 1
ATOM 7081 C CA . GLY F 2 167 ? 97.525 -12.422 20.135 1.00 20.87 157 GLY M CA 1
ATOM 7082 C C . GLY F 2 167 ? 98.321 -13.709 20.142 1.00 21.35 157 GLY M C 1
ATOM 7083 O O . GLY F 2 167 ? 98.180 -14.537 19.225 1.00 21.88 157 GLY M O 1
ATOM 7084 N N . SER F 2 168 ? 99.170 -13.894 21.147 1.00 21.72 158 SER M N 1
ATOM 7085 C CA . SER F 2 168 ? 99.945 -15.143 21.234 1.00 22.42 158 SER M CA 1
ATOM 7086 C C . SER F 2 168 ? 99.155 -16.280 21.908 1.00 22.42 158 SER M C 1
ATOM 7087 O O . SER F 2 168 ? 99.557 -17.450 21.872 1.00 22.32 158 SER M O 1
ATOM 7090 N N . LEU F 2 169 ? 98.016 -15.953 22.510 1.00 22.44 159 LEU M N 1
ATOM 7091 C CA . LEU F 2 169 ? 97.064 -17.003 22.877 1.00 22.09 159 LEU M CA 1
ATOM 7092 C C . LEU F 2 169 ? 95.897 -16.961 21.901 1.00 21.82 159 LEU M C 1
ATOM 7093 O O . LEU F 2 169 ? 94.975 -16.126 22.054 1.00 21.11 159 LEU M O 1
ATOM 7098 N N . SER F 2 170 ? 95.938 -17.832 20.894 1.00 21.21 160 SER M N 1
ATOM 7099 C CA . SER F 2 170 ? 94.905 -17.825 19.870 1.00 20.90 160 SER M CA 1
ATOM 7100 C C . SER F 2 170 ? 94.061 -19.107 19.788 1.00 21.09 160 SER M C 1
ATOM 7101 O O . SER F 2 170 ? 92.886 -19.042 19.408 1.00 21.56 160 SER M O 1
ATOM 7104 N N . SER F 2 171 ? 94.642 -20.253 20.140 1.00 20.73 161 SER M N 1
ATOM 7105 C CA . SER F 2 171 ? 93.884 -21.498 20.278 1.00 20.74 161 SER M CA 1
ATOM 7106 C C . SER F 2 171 ? 93.114 -21.439 21.577 1.00 20.31 161 SER M C 1
ATOM 7107 O O . SER F 2 171 ? 93.561 -20.795 22.525 1.00 20.76 161 SER M O 1
ATOM 7110 N N . GLY F 2 172 ? 91.975 -22.126 21.622 1.00 19.58 162 GLY M N 1
ATOM 7111 C CA . GLY F 2 172 ? 91.145 -22.197 22.812 1.00 18.67 162 GLY M CA 1
ATOM 7112 C C . GLY F 2 172 ? 90.294 -20.978 23.085 1.00 18.04 162 GLY M C 1
ATOM 7113 O O . GLY F 2 172 ? 89.693 -20.869 24.166 1.00 18.18 162 GLY M O 1
ATOM 7114 N N . VAL F 2 173 ? 90.213 -20.069 22.118 1.00 17.24 163 VAL M N 1
ATOM 7115 C CA . VAL F 2 173 ? 89.542 -18.793 22.336 1.00 17.03 163 VAL M CA 1
ATOM 7116 C C . VAL F 2 173 ? 88.140 -18.786 21.715 1.00 17.16 163 VAL M C 1
ATOM 7117 O O . VAL F 2 173 ? 87.976 -19.224 20.589 1.00 16.46 163 VAL M O 1
ATOM 7121 N N . HIS F 2 174 ? 87.140 -18.287 22.457 1.00 17.56 164 HIS M N 1
ATOM 7122 C CA . HIS F 2 174 ? 85.830 -17.933 21.860 1.00 17.83 164 HIS M CA 1
ATOM 7123 C C . HIS F 2 174 ? 85.464 -16.472 22.133 1.00 18.03 164 HIS M C 1
ATOM 7124 O O . HIS F 2 174 ? 85.213 -16.083 23.276 1.00 18.11 164 HIS M O 1
ATOM 7131 N N . THR F 2 175 ? 85.434 -15.665 21.077 1.00 18.42 165 THR M N 1
ATOM 7132 C CA . THR F 2 175 ? 85.078 -14.267 21.199 1.00 18.22 165 THR M CA 1
ATOM 7133 C C . THR F 2 175 ? 83.682 -14.136 20.595 1.00 18.16 165 THR M C 1
ATOM 7134 O O . THR F 2 175 ? 83.500 -14.427 19.433 1.00 18.44 165 THR M O 1
ATOM 7138 N N . PHE F 2 176 ? 82.693 -13.719 21.384 1.00 17.54 166 PHE M N 1
ATOM 7139 C CA . PHE F 2 176 ? 81.306 -13.798 20.915 1.00 16.67 166 PHE M CA 1
ATOM 7140 C C . PHE F 2 176 ? 80.846 -12.500 20.259 1.00 16.99 166 PHE M C 1
ATOM 7141 O O . PHE F 2 176 ? 81.257 -11.431 20.729 1.00 16.70 166 PHE M O 1
ATOM 7149 N N . PRO F 2 177 ? 80.004 -12.566 19.206 1.00 16.46 167 PRO M N 1
ATOM 7150 C CA . PRO F 2 177 ? 79.494 -11.345 18.574 1.00 16.66 167 PRO M CA 1
ATOM 7151 C C . PRO F 2 177 ? 78.841 -10.436 19.611 1.00 16.97 167 PRO M C 1
ATOM 7152 O O . PRO F 2 177 ? 78.325 -10.929 20.632 1.00 17.01 167 PRO M O 1
ATOM 7156 N N . ALA F 2 178 ? 78.881 -9.133 19.357 1.00 17.00 168 ALA M N 1
ATOM 7157 C CA . ALA F 2 178 ? 78.352 -8.150 20.282 1.00 17.48 168 ALA M CA 1
ATOM 7158 C C . ALA F 2 178 ? 76.834 -8.155 20.163 1.00 18.22 168 ALA M C 1
ATOM 7159 O O . ALA F 2 178 ? 76.298 -8.324 19.058 1.00 17.82 168 ALA M O 1
ATOM 7161 N N . VAL F 2 179 ? 76.132 -7.980 21.283 1.00 19.18 169 VAL M N 1
ATOM 7162 C CA . VAL F 2 179 ? 74.718 -7.642 21.171 1.00 20.83 169 VAL M CA 1
ATOM 7163 C C . VAL F 2 179 ? 74.312 -6.271 21.785 1.00 21.24 169 VAL M C 1
ATOM 7164 O O . VAL F 2 179 ? 74.821 -5.837 22.838 1.00 21.99 169 VAL M O 1
ATOM 7168 N N . LEU F 2 180 ? 73.440 -5.578 21.067 1.00 21.45 170 LEU M N 1
ATOM 7169 C CA . LEU F 2 180 ? 72.914 -4.280 21.476 1.00 22.20 170 LEU M CA 1
ATOM 7170 C C . LEU F 2 180 ? 71.720 -4.561 22.391 1.00 22.96 170 LEU M C 1
ATOM 7171 O O . LEU F 2 180 ? 70.763 -5.199 21.966 1.00 23.00 170 LEU M O 1
ATOM 7176 N N . GLN F 2 181 ? 71.781 -4.125 23.647 1.00 24.40 171 GLN M N 1
ATOM 7177 C CA . GLN F 2 181 ? 70.722 -4.489 24.579 1.00 26.14 171 GLN M CA 1
ATOM 7178 C C . GLN F 2 181 ? 69.755 -3.348 24.762 1.00 26.51 171 GLN M C 1
ATOM 7179 O O . GLN F 2 181 ? 68.631 -3.393 24.237 1.00 27.91 171 GLN M O 1
ATOM 7185 N N . SER F 2 182 ? 70.151 -2.316 25.496 1.00 25.79 172 SER M N 1
ATOM 7186 C CA . SER F 2 182 ? 69.311 -1.116 25.503 1.00 24.64 172 SER M CA 1
ATOM 7187 C C . SER F 2 182 ? 70.210 0.083 25.296 1.00 23.68 172 SER M C 1
ATOM 7188 O O . SER F 2 182 ? 70.697 0.715 26.248 1.00 23.12 172 SER M O 1
ATOM 7191 N N . ASP F 2 183 ? 70.463 0.314 24.005 1.00 22.50 173 ASP M N 1
ATOM 7192 C CA . ASP F 2 183 ? 71.337 1.367 23.478 1.00 21.45 173 ASP M CA 1
ATOM 7193 C C . ASP F 2 183 ? 72.854 1.210 23.691 1.00 20.41 173 ASP M C 1
ATOM 7194 O O . ASP F 2 183 ? 73.630 2.009 23.151 1.00 19.81 173 ASP M O 1
ATOM 7199 N N . LEU F 2 184 ? 73.281 0.171 24.430 1.00 19.50 174 LEU M N 1
ATOM 7200 C CA . LEU F 2 184 ? 74.713 -0.142 24.537 1.00 18.53 174 LEU M CA 1
ATOM 7201 C C . LEU F 2 184 ? 75.041 -1.583 24.176 1.00 18.29 174 LEU M C 1
ATOM 7202 O O . LEU F 2 184 ? 74.169 -2.460 24.201 1.00 18.46 174 LEU M O 1
ATOM 7207 N N . TYR F 2 185 ? 76.307 -1.816 23.845 1.00 17.74 175 TYR M N 1
ATOM 7208 C CA . TYR F 2 185 ? 76.805 -3.126 23.457 1.00 16.81 175 TYR M CA 1
ATOM 7209 C C . TYR F 2 185 ? 77.540 -3.888 24.583 1.00 17.07 175 TYR M C 1
ATOM 7210 O O . TYR F 2 185 ? 78.162 -3.303 25.475 1.00 16.59 175 TYR M O 1
ATOM 7219 N N . THR F 2 186 ? 77.471 -5.209 24.500 1.00 17.06 176 THR M N 1
ATOM 7220 C CA . THR F 2 186 ? 78.146 -6.116 25.413 1.00 17.44 176 THR M CA 1
ATOM 7221 C C . THR F 2 186 ? 78.731 -7.192 24.551 1.00 17.23 176 THR M C 1
ATOM 7222 O O . THR F 2 186 ? 78.071 -7.717 23.631 1.00 17.54 176 THR M O 1
ATOM 7226 N N . LEU F 2 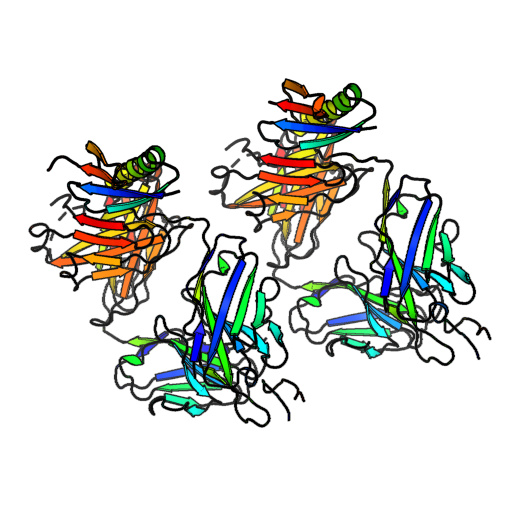187 ? 79.977 -7.503 24.826 1.00 16.66 177 LEU M N 1
ATOM 7227 C CA . LEU F 2 187 ? 80.626 -8.616 24.181 1.00 16.80 177 LEU M CA 1
ATOM 7228 C C . LEU F 2 187 ? 81.444 -9.384 25.214 1.00 16.94 177 LEU M C 1
ATOM 7229 O O . LEU F 2 187 ? 81.925 -8.815 26.184 1.00 16.85 177 LEU M O 1
ATOM 7234 N N . SER F 2 188 ? 81.607 -10.680 25.009 1.00 16.63 178 SER M N 1
ATOM 7235 C CA . SER F 2 188 ? 82.454 -11.450 25.902 1.00 17.30 178 SER M CA 1
ATOM 7236 C C . SER F 2 188 ? 83.399 -12.334 25.123 1.00 17.46 178 SER M C 1
ATOM 7237 O O . SER F 2 188 ? 83.193 -12.603 23.931 1.00 18.07 178 SER M O 1
ATOM 7240 N N . SER F 2 189 ? 84.440 -12.786 25.808 1.00 17.83 179 SER M N 1
ATOM 7241 C CA . SER F 2 189 ? 85.362 -13.759 25.241 1.00 17.40 179 SER M CA 1
ATOM 7242 C C . SER F 2 189 ? 85.816 -14.708 26.334 1.00 17.94 179 SER M C 1
ATOM 7243 O O . SER F 2 189 ? 86.053 -14.261 27.435 1.00 18.47 179 SER M O 1
ATOM 7246 N N . SER F 2 190 ? 85.965 -15.998 26.032 1.00 18.18 180 SER M N 1
ATOM 7247 C CA . SER F 2 190 ? 86.570 -16.956 26.955 1.00 18.22 180 SER M CA 1
ATOM 7248 C C . SER F 2 190 ? 87.839 -17.487 26.320 1.00 18.15 180 SER M C 1
ATOM 7249 O O . SER F 2 190 ? 87.932 -17.528 25.096 1.00 18.25 180 SER M O 1
ATOM 7252 N N . VAL F 2 191 ? 88.786 -17.910 27.155 1.00 17.23 181 VAL M N 1
ATOM 7253 C CA . VAL F 2 191 ? 89.984 -18.603 26.716 1.00 17.33 181 VAL M CA 1
ATOM 7254 C C . VAL F 2 191 ? 90.176 -19.824 27.623 1.00 17.59 181 VAL M C 1
ATOM 7255 O O . VAL F 2 191 ? 89.977 -19.736 28.844 1.00 18.14 181 VAL M O 1
ATOM 7259 N N . THR F 2 192 ? 90.551 -20.960 27.050 1.00 17.30 182 THR M N 1
ATOM 7260 C CA . THR F 2 192 ? 90.704 -22.200 27.824 1.00 17.51 182 THR M CA 1
ATOM 7261 C C . THR F 2 192 ? 92.146 -22.658 27.757 1.00 17.76 182 THR M C 1
ATOM 7262 O O . THR F 2 192 ? 92.732 -22.673 26.683 1.00 18.78 182 THR M O 1
ATOM 7266 N N . VAL F 2 193 ? 92.734 -23.009 28.898 1.00 18.18 183 VAL M N 1
ATOM 7267 C CA . VAL F 2 193 ? 94.148 -23.468 28.967 1.00 17.95 183 VAL M CA 1
ATOM 7268 C C . VAL F 2 193 ? 94.268 -24.648 29.937 1.00 18.39 183 VAL M C 1
ATOM 7269 O O . VAL F 2 193 ? 93.388 -24.836 30.788 1.00 18.58 183 VAL M O 1
ATOM 7273 N N . THR F 2 194 ? 95.344 -25.434 29.814 1.00 18.82 184 THR M N 1
ATOM 7274 C CA . THR F 2 194 ? 95.646 -26.489 30.788 1.00 19.30 184 THR M CA 1
ATOM 7275 C C . THR F 2 194 ? 95.723 -25.850 32.172 1.00 19.45 184 THR M C 1
ATOM 7276 O O . THR F 2 194 ? 96.065 -24.668 32.293 1.00 19.40 184 THR M O 1
ATOM 7280 N N . SER F 2 195 ? 95.406 -26.618 33.211 1.00 19.78 185 SER M N 1
ATOM 7281 C CA . SER F 2 195 ? 95.392 -26.070 34.565 1.00 20.55 185 SER M CA 1
ATOM 7282 C C . SER F 2 195 ? 96.786 -25.820 35.131 1.00 20.82 185 SER M C 1
ATOM 7283 O O . SER F 2 195 ? 96.931 -25.063 36.095 1.00 21.33 185 SER M O 1
ATOM 7286 N N . SER F 2 196 ? 97.814 -26.430 34.544 1.00 20.67 186 SER M N 1
ATOM 7287 C CA . SER F 2 196 ? 99.167 -26.100 34.979 1.00 21.00 186 SER M CA 1
ATOM 7288 C C . SER F 2 196 ? 99.642 -24.746 34.416 1.00 20.88 186 SER M C 1
ATOM 7289 O O . SER F 2 196 ? 100.645 -24.211 34.894 1.00 21.88 186 SER M O 1
ATOM 7292 N N . THR F 2 197 ? 98.908 -24.188 33.446 1.00 19.82 187 THR M N 1
ATOM 7293 C CA . THR F 2 197 ? 99.263 -22.919 32.792 1.00 19.54 187 THR M CA 1
ATOM 7294 C C . THR F 2 197 ? 99.059 -21.692 33.690 1.00 18.93 187 THR M C 1
ATOM 7295 O O . THR F 2 197 ? 99.999 -20.947 33.976 1.00 18.58 187 THR M O 1
ATOM 7299 N N . TRP F 2 198 ? 97.809 -21.487 34.102 1.00 17.88 188 TRP M N 1
ATOM 7300 C CA . TRP F 2 198 ? 97.415 -20.312 34.873 1.00 17.76 188 TRP M CA 1
ATOM 7301 C C . TRP F 2 198 ? 97.112 -20.760 36.299 1.00 17.24 188 TRP M C 1
ATOM 7302 O O . TRP F 2 198 ? 96.516 -21.788 36.494 1.00 17.92 188 TRP M O 1
ATOM 7313 N N . PRO F 2 199 ? 97.465 -19.986 37.308 1.00 16.84 189 PRO M N 1
ATOM 7314 C CA . PRO F 2 199 ? 97.945 -18.607 37.187 1.00 16.60 189 PRO M CA 1
ATOM 7315 C C . PRO F 2 199 ? 99.461 -18.442 37.243 1.00 16.59 189 PRO M C 1
ATOM 7316 O O . PRO F 2 199 ? 99.932 -17.317 37.441 1.00 16.13 189 PRO M O 1
ATOM 7320 N N . SER F 2 200 ? 100.208 -19.530 37.081 1.00 16.21 190 SER M N 1
ATOM 7321 C CA . SER F 2 200 ? 101.654 -19.434 36.973 1.00 16.25 190 SER M CA 1
ATOM 7322 C C . SER F 2 200 ? 102.069 -18.445 35.881 1.00 15.96 190 SER M C 1
ATOM 7323 O O . SER F 2 200 ? 102.931 -17.607 36.107 1.00 14.77 190 SER M O 1
ATOM 7326 N N . GLN F 2 201 ? 101.431 -18.530 34.714 1.00 16.67 191 GLN M N 1
ATOM 7327 C CA . GLN F 2 201 ? 101.632 -17.543 33.648 1.00 17.58 191 GLN M CA 1
ATOM 7328 C C . GLN F 2 201 ? 100.479 -16.591 33.707 1.00 17.61 191 GLN M C 1
ATOM 7329 O O . GLN F 2 201 ? 99.343 -17.019 33.844 1.00 18.07 191 GLN M O 1
ATOM 7335 N N . SER F 2 202 ? 100.751 -15.302 33.559 1.00 17.53 192 SER M N 1
ATOM 7336 C CA . SER F 2 202 ? 99.672 -14.328 33.466 1.00 17.36 192 SER M CA 1
ATOM 7337 C C . SER F 2 202 ? 98.847 -14.503 32.194 1.00 16.96 192 SER M C 1
ATOM 7338 O O . SER F 2 202 ? 99.357 -14.899 31.153 1.00 15.77 192 SER M O 1
ATOM 7341 N N . ILE F 2 203 ? 97.556 -14.196 32.309 1.00 16.71 193 ILE M N 1
ATOM 7342 C CA . ILE F 2 203 ? 96.699 -14.109 31.149 1.00 16.15 193 ILE M CA 1
ATOM 7343 C C . ILE F 2 203 ? 95.985 -12.750 31.179 1.00 15.65 193 ILE M C 1
ATOM 7344 O O . ILE F 2 203 ? 95.395 -12.372 32.184 1.00 16.11 193 ILE M O 1
ATOM 7349 N N . THR F 2 204 ? 96.058 -12.023 30.067 1.00 15.39 194 THR M N 1
ATOM 7350 C CA . THR F 2 204 ? 95.557 -10.661 29.928 1.00 14.27 194 THR M CA 1
ATOM 7351 C C . THR F 2 204 ? 94.699 -10.533 28.677 1.00 14.53 194 THR M C 1
ATOM 7352 O O . THR F 2 204 ? 95.089 -10.990 27.608 1.00 13.98 194 THR M O 1
ATOM 7356 N N . CYS F 2 205 ? 93.550 -9.883 28.772 1.00 14.31 195 CYS M N 1
ATOM 7357 C CA . CYS F 2 205 ? 92.815 -9.597 27.531 1.00 15.44 195 CYS M CA 1
ATOM 7358 C C . CYS F 2 205 ? 93.059 -8.162 27.057 1.00 15.29 195 CYS M C 1
ATOM 7359 O O . CYS F 2 205 ? 93.007 -7.237 27.867 1.00 14.01 195 CYS M O 1
ATOM 7362 N N . ASN F 2 206 ? 93.329 -7.990 25.765 1.00 15.16 196 ASN M N 1
ATOM 7363 C CA . ASN F 2 206 ? 93.611 -6.657 25.213 1.00 15.95 196 ASN M CA 1
ATOM 7364 C C . ASN F 2 206 ? 92.419 -6.183 24.393 1.00 16.24 196 ASN M C 1
ATOM 7365 O O . ASN F 2 206 ? 92.017 -6.860 23.455 1.00 15.49 196 ASN M O 1
ATOM 7370 N N . VAL F 2 207 ? 91.869 -5.016 24.754 1.00 16.85 197 VAL M N 1
ATOM 7371 C CA . VAL F 2 207 ? 90.572 -4.552 24.208 1.00 16.49 197 VAL M CA 1
ATOM 7372 C C . VAL F 2 207 ? 90.767 -3.204 23.537 1.00 15.94 197 VAL M C 1
ATOM 7373 O O . VAL F 2 207 ? 91.314 -2.284 24.156 1.00 15.49 197 VAL M O 1
ATOM 7377 N N . ALA F 2 208 ? 90.327 -3.109 22.282 1.00 15.34 198 ALA M N 1
ATOM 7378 C CA . ALA F 2 208 ? 90.338 -1.859 21.511 1.00 15.52 198 ALA M CA 1
ATOM 7379 C C . ALA F 2 208 ? 88.952 -1.398 21.079 1.00 15.21 198 ALA M C 1
ATOM 7380 O O . ALA F 2 208 ? 88.121 -2.195 20.646 1.00 15.21 198 ALA M O 1
ATOM 7382 N N . HIS F 2 209 ? 88.723 -0.093 21.203 1.00 15.08 199 HIS M N 1
ATOM 7383 C CA . HIS F 2 209 ? 87.477 0.545 20.802 1.00 14.54 199 HIS M CA 1
ATOM 7384 C C . HIS F 2 209 ? 87.919 1.808 20.106 1.00 15.02 199 HIS M C 1
ATOM 7385 O O . HIS F 2 209 ? 88.077 2.860 20.758 1.00 14.58 199 HIS M O 1
ATOM 7392 N N . PRO F 2 210 ? 88.188 1.700 18.796 1.00 15.43 200 PRO M N 1
ATOM 7393 C CA . PRO F 2 210 ? 88.722 2.826 18.014 1.00 15.31 200 PRO M CA 1
ATOM 7394 C C . PRO F 2 210 ? 87.910 4.102 18.099 1.00 15.35 200 PRO M C 1
ATOM 7395 O O . PRO F 2 210 ? 88.493 5.194 17.962 1.00 14.91 200 PRO M O 1
ATOM 7399 N N . ALA F 2 211 ? 86.600 3.993 18.320 1.00 15.38 201 ALA M N 1
ATOM 7400 C CA . ALA F 2 211 ? 85.775 5.208 18.306 1.00 15.78 201 ALA M CA 1
ATOM 7401 C C . ALA F 2 211 ? 86.039 6.159 19.472 1.00 14.98 201 ALA M C 1
ATOM 7402 O O . ALA F 2 211 ? 85.856 7.373 19.321 1.00 14.63 201 ALA M O 1
ATOM 7404 N N . SER F 2 212 ? 86.473 5.609 20.609 1.00 14.50 202 SER M N 1
ATOM 7405 C CA . SER F 2 212 ? 86.778 6.403 21.805 1.00 13.78 202 SER M CA 1
ATOM 7406 C C . SER F 2 212 ? 88.292 6.446 22.009 1.00 14.26 202 SER M C 1
ATOM 7407 O O . SER F 2 212 ? 88.788 6.921 23.027 1.00 14.11 202 SER M O 1
ATOM 7410 N N . SER F 2 213 ? 89.020 5.938 21.018 1.00 15.03 203 SER M N 1
ATOM 7411 C CA . SER F 2 213 ? 90.481 5.758 21.101 1.00 15.90 203 SER M CA 1
ATOM 7412 C C . SER F 2 213 ? 90.905 5.017 22.384 1.00 16.42 203 SER M C 1
ATOM 7413 O O . SER F 2 213 ? 91.865 5.392 23.044 1.00 16.65 203 SER M O 1
ATOM 7416 N N . THR F 2 214 ? 90.176 3.959 22.723 1.00 16.84 204 THR M N 1
ATOM 7417 C CA . THR F 2 214 ? 90.459 3.178 23.902 1.00 16.79 204 THR M CA 1
ATOM 7418 C C . THR F 2 214 ? 91.326 1.976 23.531 1.00 17.18 204 THR M C 1
ATOM 7419 O O . THR F 2 214 ? 91.046 1.235 22.590 1.00 17.25 204 THR M O 1
ATOM 7423 N N . LYS F 2 215 ? 92.379 1.787 24.303 1.00 16.65 205 LYS M N 1
ATOM 7424 C CA . LYS F 2 215 ? 93.214 0.627 24.188 1.00 17.16 205 LYS M CA 1
ATOM 7425 C C . LYS F 2 215 ? 93.569 0.233 25.620 1.00 16.66 205 LYS M C 1
ATOM 7426 O O . LYS F 2 215 ? 94.326 0.939 26.276 1.00 16.70 205 LYS M O 1
ATOM 7432 N N . VAL F 2 216 ? 93.024 -0.864 26.121 1.00 15.47 206 VAL M N 1
ATOM 7433 C CA . VAL F 2 216 ? 93.320 -1.241 27.511 1.00 16.09 206 VAL M CA 1
ATOM 7434 C C . VAL F 2 216 ? 93.715 -2.697 27.662 1.00 16.55 206 VAL M C 1
ATOM 7435 O O . VAL F 2 216 ? 93.329 -3.536 26.841 1.00 17.44 206 VAL M O 1
ATOM 7439 N N . ASP F 2 217 ? 94.533 -2.991 28.676 1.00 17.01 207 ASP M N 1
ATOM 7440 C CA . ASP F 2 217 ? 94.890 -4.374 29.007 1.00 17.44 207 ASP M CA 1
ATOM 7441 C C . ASP F 2 217 ? 94.384 -4.689 30.400 1.00 17.35 207 ASP M C 1
ATOM 7442 O O . ASP F 2 217 ? 94.607 -3.902 31.335 1.00 16.75 207 ASP M O 1
ATOM 7447 N N . LYS F 2 218 ? 93.716 -5.833 30.548 1.00 17.04 208 LYS M N 1
ATOM 7448 C CA . LYS F 2 218 ? 93.160 -6.241 31.840 1.00 16.58 208 LYS M CA 1
ATOM 7449 C C . LYS F 2 218 ? 93.698 -7.625 32.189 1.00 16.53 208 LYS M C 1
ATOM 7450 O O . LYS F 2 218 ? 93.410 -8.613 31.508 1.00 16.36 208 LYS M O 1
ATOM 7456 N N . LYS F 2 219 ? 94.506 -7.674 33.239 1.00 15.99 209 LYS M N 1
ATOM 7457 C CA . LYS F 2 219 ? 95.092 -8.915 33.724 1.00 15.96 209 LYS M CA 1
ATOM 7458 C C . LYS F 2 219 ? 94.091 -9.657 34.580 1.00 15.65 209 LYS M C 1
ATOM 7459 O O . LYS F 2 219 ? 93.455 -9.035 35.424 1.00 15.52 209 LYS M O 1
ATOM 7465 N N . ILE F 2 220 ? 93.980 -10.978 34.378 1.00 15.70 210 ILE M N 1
ATOM 7466 C CA . ILE F 2 220 ? 93.064 -11.832 35.120 1.00 15.40 210 ILE M CA 1
ATOM 7467 C C . ILE F 2 220 ? 93.786 -12.542 36.270 1.00 16.82 210 ILE M C 1
ATOM 7468 O O . ILE F 2 220 ? 94.566 -13.493 36.074 1.00 17.44 210 ILE M O 1
ATOM 7473 N N . GLU F 2 221 ? 93.514 -12.099 37.479 1.00 16.64 211 GLU M N 1
ATOM 7474 C CA . GLU F 2 221 ? 94.154 -12.668 38.649 1.00 16.73 211 GLU M CA 1
ATOM 7475 C C . GLU F 2 221 ? 93.241 -13.699 39.315 1.00 16.53 211 GLU M C 1
ATOM 7476 O O . GLU F 2 221 ? 92.003 -13.566 39.259 1.00 15.45 211 GLU M O 1
ATOM 7482 N N . PRO F 2 222 ? 93.830 -14.701 39.970 1.00 17.10 212 PRO M N 1
ATOM 7483 C CA . PRO F 2 222 ? 93.027 -15.793 40.565 1.00 18.45 212 PRO M CA 1
ATOM 7484 C C . PRO F 2 222 ? 92.243 -15.322 41.805 1.00 20.64 212 PRO M C 1
ATOM 7485 O O . PRO F 2 222 ? 92.583 -14.304 42.423 1.00 18.96 212 PRO M O 1
ATOM 7489 N N . ARG F 2 223 ? 91.194 -16.058 42.170 1.00 24.68 213 ARG M N 1
ATOM 7490 C CA . ARG F 2 223 ? 90.510 -15.764 43.448 1.00 28.48 213 ARG M CA 1
ATOM 7491 C C . ARG F 2 223 ? 89.821 -16.781 44.363 1.00 30.63 213 ARG M C 1
ATOM 7492 O O . ARG F 2 223 ? 89.094 -16.309 45.203 1.00 31.57 213 ARG M O 1
ATOM 7500 N N . GLY F 2 224 ? 90.085 -18.095 44.425 1.00 34.32 214 GLY M N 1
ATOM 7501 C CA . GLY F 2 224 ? 91.346 -18.661 44.831 1.00 37.04 214 GLY M CA 1
ATOM 7502 C C . GLY F 2 224 ? 91.911 -19.955 44.332 1.00 38.39 214 GLY M C 1
ATOM 7503 O O . GLY F 2 224 ? 92.466 -19.928 43.240 1.00 38.94 214 GLY M O 1
ATOM 7504 N N . PRO F 2 225 ? 91.845 -21.042 45.125 1.00 39.84 215 PRO M N 1
ATOM 7505 C CA . PRO F 2 225 ? 92.625 -22.269 44.863 1.00 40.25 215 PRO M CA 1
ATOM 7506 C C . PRO F 2 225 ? 92.476 -22.776 43.449 1.00 40.83 215 PRO M C 1
ATOM 7507 O O . PRO F 2 225 ? 91.394 -22.566 42.900 1.00 41.03 215 PRO M O 1
ATOM 7512 N N . HIS G 4 1 ? 23.667 28.449 -30.412 1.00 47.79 1 HIS P N 1
ATOM 7513 C CA . HIS G 4 1 ? 23.845 27.218 -29.562 1.00 47.70 1 HIS P CA 1
ATOM 7514 C C . HIS G 4 1 ? 23.227 27.262 -28.147 1.00 46.33 1 HIS P C 1
ATOM 7515 O O . HIS G 4 1 ? 22.806 28.341 -27.702 1.00 46.38 1 HIS P O 1
ATOM 7522 N N . PHE G 4 2 ? 23.170 26.088 -27.492 1.00 43.60 2 PHE P N 1
ATOM 7523 C CA . PHE G 4 2 ? 22.502 25.862 -26.207 1.00 42.25 2 PHE P CA 1
ATOM 7524 C C . PHE G 4 2 ? 23.480 25.503 -25.075 1.00 41.55 2 PHE P C 1
ATOM 7525 O O . PHE G 4 2 ? 24.415 24.724 -25.291 1.00 41.85 2 PHE P O 1
ATOM 7533 N N . VAL G 4 3 ? 23.222 26.034 -23.874 1.00 40.09 3 VAL P N 1
ATOM 7534 C CA . VAL G 4 3 ? 23.900 25.654 -22.631 1.00 38.06 3 VAL P CA 1
ATOM 7535 C C . VAL G 4 3 ? 22.864 24.930 -21.777 1.00 36.95 3 VAL P C 1
ATOM 7536 O O . VAL G 4 3 ? 21.783 25.481 -21.484 1.00 35.87 3 VAL P O 1
ATOM 7540 N N . GLN G 4 4 ? 23.172 23.689 -21.420 1.00 34.91 4 GLN P N 1
ATOM 7541 C CA . GLN G 4 4 ? 22.306 22.874 -20.591 1.00 34.96 4 GLN P CA 1
ATOM 7542 C C . GLN G 4 4 ? 23.158 22.236 -19.479 1.00 34.34 4 GLN P C 1
ATOM 7543 O O . GLN G 4 4 ? 23.923 21.288 -19.712 1.00 33.51 4 GLN P O 1
ATOM 7549 N N . GLN G 4 5 ? 22.983 22.750 -18.269 1.00 33.90 5 GLN P N 1
ATOM 7550 C CA . GLN G 4 5 ? 23.857 22.364 -17.170 1.00 33.53 5 GLN P CA 1
ATOM 7551 C C . GLN G 4 5 ? 23.491 21.072 -16.454 1.00 34.39 5 GLN P C 1
ATOM 7552 O O . GLN G 4 5 ? 24.385 20.424 -15.890 1.00 34.48 5 GLN P O 1
ATOM 7558 N N . THR G 4 6 ? 22.213 20.674 -16.497 1.00 34.92 6 THR P N 1
ATOM 7559 C CA . THR G 4 6 ? 21.783 19.346 -16.014 1.00 35.54 6 THR P CA 1
ATOM 7560 C C . THR G 4 6 ? 20.763 18.663 -16.967 1.00 37.31 6 THR P C 1
ATOM 7561 O O . THR G 4 6 ? 20.164 19.331 -17.838 1.00 36.70 6 THR P O 1
ATOM 7565 N N . PRO G 4 7 ? 20.607 17.340 -16.856 1.00 38.98 7 PRO P N 1
ATOM 7566 C CA . PRO G 4 7 ? 19.646 16.596 -17.703 1.00 41.27 7 PRO P CA 1
ATOM 7567 C C . PRO G 4 7 ? 18.168 17.083 -17.667 1.00 43.58 7 PRO P C 1
ATOM 7568 O O . PRO G 4 7 ? 17.445 16.921 -18.655 1.00 44.08 7 PRO P O 1
ATOM 7572 N N . LYS G 4 8 ? 17.731 17.693 -16.573 1.00 45.89 8 LYS P N 1
ATOM 7573 C CA . LYS G 4 8 ? 16.332 18.129 -16.463 1.00 47.66 8 LYS P CA 1
ATOM 7574 C C . LYS G 4 8 ? 16.158 19.629 -16.553 1.00 48.02 8 LYS P C 1
ATOM 7575 O O . LYS G 4 8 ? 15.033 20.106 -16.559 1.00 48.87 8 LYS P O 1
ATOM 7581 N N . SER G 4 9 ? 17.254 20.371 -16.633 1.00 47.98 9 SER P N 1
ATOM 7582 C CA . SER G 4 9 ? 17.172 21.800 -16.878 1.00 48.11 9 SER P CA 1
ATOM 7583 C C . SER G 4 9 ? 16.851 22.074 -18.337 1.00 48.60 9 SER P C 1
ATOM 7584 O O . SER G 4 9 ? 17.241 21.304 -19.231 1.00 48.59 9 SER P O 1
ATOM 7587 N N . GLN G 4 10 ? 16.139 23.177 -18.556 1.00 48.54 10 GLN P N 1
ATOM 7588 C CA . GLN G 4 10 ? 15.868 23.726 -19.871 1.00 48.78 10 GLN P CA 1
ATOM 7589 C C . GLN G 4 10 ? 17.135 24.319 -20.462 1.00 48.33 10 GLN P C 1
ATOM 7590 O O . GLN G 4 10 ? 17.818 25.100 -19.803 1.00 49.05 10 GLN P O 1
ATOM 7596 N N . PRO G 4 11 ? 17.419 24.001 -21.721 1.00 47.26 11 PRO P N 1
ATOM 7597 C CA . PRO G 4 11 ? 18.540 24.625 -22.418 1.00 47.19 11 PRO P CA 1
ATOM 7598 C C . PRO G 4 11 ? 18.339 26.137 -22.524 1.00 47.05 11 PRO P C 1
ATOM 7599 O O . PRO G 4 11 ? 17.232 26.586 -22.733 1.00 47.40 11 PRO P O 1
ATOM 7603 N N . THR G 4 12 ? 19.404 26.905 -22.337 1.00 47.01 12 THR P N 1
ATOM 7604 C CA . THR G 4 12 ? 19.409 28.333 -22.588 1.00 46.36 12 THR P CA 1
ATOM 7605 C C . THR G 4 12 ? 20.122 28.560 -23.920 1.00 46.70 12 THR P C 1
ATOM 7606 O O . THR G 4 12 ? 21.192 28.006 -24.160 1.00 45.74 12 THR P O 1
ATOM 7610 N N . LEU G 4 13 ? 19.562 29.382 -24.792 1.00 47.37 13 LEU P N 1
ATOM 7611 C CA . LEU G 4 13 ? 20.315 29.687 -26.004 1.00 48.54 13 LEU P CA 1
ATOM 7612 C C . LEU G 4 13 ? 21.105 30.989 -25.913 1.00 49.30 13 LEU P C 1
ATOM 7613 O O . LEU G 4 13 ? 22.175 31.171 -26.517 1.00 48.71 13 LEU P O 1
ATOM 7619 N N . HIS H 4 1 ? 63.247 3.301 -30.237 1.00 58.67 1 HIS Q N 1
ATOM 7620 C CA . HIS H 4 1 ? 63.877 2.592 -29.083 1.00 58.63 1 HIS Q CA 1
ATOM 7621 C C . HIS H 4 1 ? 62.926 2.500 -27.906 1.00 58.11 1 HIS Q C 1
ATOM 7622 O O . HIS H 4 1 ? 62.261 3.477 -27.546 1.00 58.24 1 HIS Q O 1
ATOM 7629 N N . PHE H 4 2 ? 62.892 1.318 -27.309 1.00 56.97 2 PHE Q N 1
ATOM 7630 C CA . PHE H 4 2 ? 62.002 1.012 -26.215 1.00 56.72 2 PHE Q CA 1
ATOM 7631 C C . PHE H 4 2 ? 62.819 0.698 -24.975 1.00 55.88 2 PHE Q C 1
ATOM 7632 O O . PHE H 4 2 ? 63.757 -0.104 -25.043 1.00 56.83 2 PHE Q O 1
ATOM 7640 N N . VAL H 4 3 ? 62.504 1.316 -23.846 1.00 54.17 3 VAL Q N 1
ATOM 7641 C CA . VAL H 4 3 ? 63.155 0.917 -22.594 1.00 52.75 3 VAL Q CA 1
ATOM 7642 C C . VAL H 4 3 ? 62.148 0.192 -21.717 1.00 51.76 3 VAL Q C 1
ATOM 7643 O O . VAL H 4 3 ? 61.087 0.747 -21.390 1.00 52.67 3 VAL Q O 1
ATOM 7647 N N . GLN H 4 4 ? 62.460 -1.060 -21.383 1.00 49.45 4 GLN Q N 1
ATOM 7648 C CA . GLN H 4 4 ? 61.590 -1.887 -20.560 1.00 47.45 4 GLN Q CA 1
ATOM 7649 C C . GLN H 4 4 ? 62.427 -2.607 -19.493 1.00 46.47 4 GLN Q C 1
ATOM 7650 O O . GLN H 4 4 ? 63.056 -3.643 -19.764 1.00 46.23 4 GLN Q O 1
ATOM 7656 N N . GLN H 4 5 ? 62.381 -2.080 -18.268 1.00 45.02 5 GLN Q N 1
ATOM 7657 C CA . GLN H 4 5 ? 63.270 -2.507 -17.195 1.00 43.36 5 GLN Q CA 1
ATOM 7658 C C . GLN H 4 5 ? 62.802 -3.754 -16.444 1.00 43.40 5 GLN Q C 1
ATOM 7659 O O . GLN H 4 5 ? 63.599 -4.411 -15.788 1.00 42.72 5 GLN Q O 1
ATOM 7665 N N . THR H 4 6 ? 61.530 -4.118 -16.573 1.00 43.67 6 THR Q N 1
ATOM 7666 C CA . THR H 4 6 ? 61.063 -5.386 -16.019 1.00 44.15 6 THR Q CA 1
ATOM 7667 C C . THR H 4 6 ? 60.085 -6.051 -16.969 1.00 45.25 6 THR Q C 1
ATOM 7668 O O . THR H 4 6 ? 59.438 -5.369 -17.776 1.00 44.50 6 THR Q O 1
ATOM 7672 N N . PRO H 4 7 ? 59.980 -7.378 -16.866 1.00 46.42 7 PRO Q N 1
ATOM 7673 C CA . PRO H 4 7 ? 59.023 -8.172 -17.654 1.00 48.44 7 PRO Q CA 1
ATOM 7674 C C . PRO H 4 7 ? 57.581 -7.636 -17.658 1.00 50.72 7 PRO Q C 1
ATOM 7675 O O . PRO H 4 7 ? 56.877 -7.864 -18.655 1.00 51.37 7 PRO Q O 1
ATOM 7679 N N . LYS H 4 8 ? 57.160 -6.947 -16.595 1.00 52.79 8 LYS Q N 1
ATOM 7680 C CA . LYS H 4 8 ? 55.795 -6.406 -16.510 1.00 55.03 8 LYS Q CA 1
ATOM 7681 C C . LYS H 4 8 ? 55.735 -4.882 -16.587 1.00 55.72 8 LYS Q C 1
ATOM 7682 O O . LYS H 4 8 ? 54.671 -4.278 -16.456 1.00 56.00 8 LYS Q O 1
ATOM 7688 N N . SER H 4 9 ? 56.881 -4.259 -16.819 1.00 56.67 9 SER Q N 1
ATOM 7689 C CA . SER H 4 9 ? 56.881 -2.861 -17.209 1.00 57.47 9 SER Q CA 1
ATOM 7690 C C . SER H 4 9 ? 56.370 -2.778 -18.633 1.00 58.79 9 SER Q C 1
ATOM 7691 O O . SER H 4 9 ? 56.609 -3.687 -19.452 1.00 58.37 9 SER Q O 1
ATOM 7694 N N . GLN H 4 10 ? 55.668 -1.682 -18.916 1.00 60.28 10 GLN Q N 1
ATOM 7695 C CA . GLN H 4 10 ? 55.276 -1.345 -20.274 1.00 61.79 10 GLN Q CA 1
ATOM 7696 C C . GLN H 4 10 ? 56.444 -0.635 -20.992 1.00 62.03 10 GLN Q C 1
ATOM 7697 O O . GLN H 4 10 ? 57.118 0.222 -20.391 1.00 62.11 10 GLN Q O 1
ATOM 7703 N N . PRO H 4 11 ? 56.708 -1.029 -22.246 1.00 62.04 11 PRO Q N 1
ATOM 7704 C CA . PRO H 4 11 ? 57.748 -0.401 -23.077 1.00 62.19 11 PRO Q CA 1
ATOM 7705 C C . PRO H 4 11 ? 57.579 1.115 -23.287 1.00 62.64 11 PRO Q C 1
ATOM 7706 O O . PRO H 4 11 ? 56.490 1.583 -23.635 1.00 63.03 11 PRO Q O 1
ATOM 7710 N N . THR H 4 12 ? 58.675 1.849 -23.099 1.00 62.52 12 THR Q N 1
ATOM 7711 C CA . THR H 4 12 ? 58.693 3.299 -23.029 1.00 62.31 12 THR Q CA 1
ATOM 7712 C C . THR H 4 12 ? 59.600 3.834 -24.109 1.00 62.46 12 THR Q C 1
ATOM 7713 O O . THR H 4 12 ? 60.763 3.467 -24.154 1.00 62.45 12 THR Q O 1
ATOM 7717 N N . LEU H 4 13 ? 59.094 4.729 -24.954 1.00 62.85 13 LEU Q N 1
ATOM 7718 C CA . LEU H 4 13 ? 59.922 5.364 -25.986 1.00 63.33 13 LEU Q CA 1
ATOM 7719 C C . LEU H 4 13 ? 61.027 6.325 -25.476 1.00 63.36 13 LEU Q C 1
ATOM 7720 O O . LEU H 4 13 ? 61.032 6.861 -24.366 1.00 63.72 13 LEU Q O 1
#

Solvent-accessible surface area: 46750 Å² total

Sequence (1001 aa):
VTTYKLVINGKTLKGETTTKAVDAATAEKVFKQYANDNGVDGEWTYDDATKTFTVTEVTTYKLVINGKTLKGETTTKAVDAATAEKVFKQYANDNGVDGEWTYDDATKTFTVTEKPEVQLQQSGPELKKPGETVKLSCKASGYTFTNFGLNWMKQAPGKGLKWMGWINTYTGESTYADDFKGRFAFSLETSASTAYLQINNVKNEDTATYFCARGFYYYGSRYFYFDYWGQGTTLTVSSAKTTAPSVYPLAPVSSVTLGCLVKGYFPEPVTLTWNSGSLSSGVHTFPAVLQSDLYTLSSSVTVTSSTWPSQSITCNVAHPASSTKVDKKIEPRGPGIVMTQTPASQSASLGESVTITCLASQTIGTWLAWYQQKPGKSPQLLIYAATSLADGVPSRFSGSGSGTKFSFKISSLQAEDFVSYYCQQLSSTPYTFGGGTKLEIKRADAAPTVSIFPPSSEQLTSGGASVVCFLNNFYPKDINVKWKIDGKERQNGVLNSWTDQDSKDSTYSMSSTLTLTKDEYERHNSYTCEATHKTSTSPIVKSFNRGIVMTQTPASQSASLGESVTITCLASQTIGTWLAWYQQKPGKSPQLLIYAATSLADGVPSRFSGSGSGTKFSFKISSLQAEDFVSYYCQQLSSTPYTFGGGTKLEIKRADAAPTVSIFPPSSEQLTSGGASVVCFLNNFYPKDINVKWKIDGKERQNGVLNSWTDQDSKDSTYSMSSTLTLTKDEYERHNSYTCEATHKTSTSPIVKSFNRVQLQQSGPELKKPGETVKLSCKASGYTFTNFGLNWMKQAPGKGLKWMGWINTYTGESTYADDFKGRFAFSLETSASTAYLQINNVKNEDTATYFCARGFYYYGSRYFYFDYWGQGTTLTVSSAKTTAPSVYPLAPVSSVTLGCLVKGYFPEPVTLTWNSGSLSSGVHTFPAVLQSDLYTLSSSVTVTSSTWPSQSITCNVAHPASSTKVDKKIEPRGPHFVQQTPKSQPTLHFVQQTPKSQPTL

Nearest PDB structures (foldseek):
  1p7f-assembly1_A  TM=1.008E+00  e=4.442E-10  Streptococcus sp. 'group G'
  4kgr-assembly6_F  TM=9.930E-01  e=6.214E-10  unclassified
  5hi1-assembly3_C  TM=9.984E-01  e=1.300E-09  Streptococcus sp. 'group G'
  6nl9-assembly4_D  TM=9.991E-01  e=1.300E-09  Streptococcus
  4oza-assembly1_A  TM=9.747E-01  e=1.063E-09  Streptococcus sp.